Protein AF-0000000086687070 (afdb_homodimer)

Secondary structure (DSSP, 8-state):
-HHHHHHHHHHHHHHHHHHHHHHHGGG------------------------------PBP---HHHHHHHHHTT--HHHHHHHHHHHHHHTT--GGGB---HHHHHHHHHHHHHHHHHHHHHHT-SS--EEEEE--EEEE-SSSSSEEEE--EEEEETTEEEEEE-PEESSSSHHHHHHHHHHHHHHTT-GGGEEEEEE---HHHH-TTT-HHHHHHHHHT---EEEE-HHHHHHHHHHHHHHHHH----SSB-HHHHHHHHHGGG--TT----GGGSTTTHHHHTTS-HHHHHHHHHH-TT--HHHHHHHHHHHHHTT---TT-S--PPP---BTT-HHHHHHHHHHHHHTTTTS---HHHHHHHHHHHHHIIIIIHHHHHHTT-TTTHHHHHHHHHHHHHHHHHHT-HHHHHHHHHHHHTT-GGGSTTGGGGGGG-TTS-HHHHHHHHHHHHHSPPPSS--SS----TTS-GGG--GGGT--GGGGHHHHHHT---GGGGS-GGGGGG-HHHHHHHHHHHT---STHHHHHHHHHHHHHTTTS---HHHHHHHHHHHHHHHHH--S--HHHHHHHHHHHHHHHHHH-/-HHHHHHHHHHHHHHHHHHHHHHHGGG------------------------------PBP---HHHHHHHHHTT--HHHHHHHHHHHHHHTT--GGGB---HHHHHHHHHHHHHHHHHHHHHHT-SS--EEEEE--EEEE-SSSSSEEEE--EEEEETTEEEEEE-PEESSSSHHHHHHHHHHHHHHTT-GGGEEEEEE---HHHH-TTT-HHHHHHHHHT---EEEE-HHHHHHHHHHHHHHHHH----SSB-HHHHHHHHHGGG--TT----GGGSTTTHHHHTTS-HHHHHHHHHH-TT--HHHHHHHHHHHHHTT---TT-S--PPP---BTT-HHHHHHHHHHHHHTTTTS---HHHHHHHHHHHHHIIIIIHHHHHHTT-STTHHHHHHHHHHHHHHHHHHT-HHHHHHHHHHHHTT-GGGSTTGGGGGGG-TTS-HHHHHHHHHHHHHSPPPSS--SS----TTS-GGG--GGGT--GGGGHHHHHHT---GGGGS-GGGGGG-HHHHHHHHHHTT---S-HHHHHHHHHHHHHTTTS---HHHHHHHHHHHHHHHHH--S--HHHHHHHHHHHHHHHHHH-

Sequence (1178 aa):
KEKRAAKRCEKRKRQRQKAEDDANLSMVELVSSEDETTEEARGDEVTPTKNMRCERGRKNVISPIVAASLDRTNITDRDAVFVLSAAAHSLGHDVTKMNINRSTIQRQRQKHRANVCVELKEELSGDSTLIVHWDGKLMQDLTSKAKIDRLPILVSGNGAVQLLNVPKLSHGTGYEMAKEVVKALEDWGLSERIGGMSFDTTSSNTGRINGACVLIEQQLKKDLLYFACRHHIHELLLGEVFRMVMGPMSGPNVSIFKRFQDHWQSIDQSQFESGASHPDVCPLLDPVDKAWFESTLINCKSLRDDYRELLELTLIFLGQVPPRGVRFLAPGPMHNARWMSKGIYSLKVWMFRGQFKLTAREEKGLRQIAIFVSCLYAKAWTLAPEAVAAPRHDLQLLKDLTMYMNNVNEDVGRAVLNKLQGHLWYLSEELVALALFDPLVRVEDKRKILTSLHTKEGEKYPVKRPKLLPSQSITGLGLQDMASTNTRRFFQKLRLEEGFLDADPATWLELEDYQTAAAFVQRIAVINDHAERGVALIQEYNRKLTRDEDQLQFLLQNVSQHRKEFPDTRKMTIVAGLAAKEEKEHQDGKEKRAAKRCEKRKRQRQKAEDDANLSMVELVSSEDETTEEARGDEVTPTKNMRCERGRKNVISPIVAASLDRTNITDRDAVFVLSAAAHSLGHDVTKMNINRSTIQRQRQKHRANVCVELKEELSGDSTLIVHWDGKLMQDLTSKAKIDRLPILVSGNGAVQLLNVPKLSHGTGYEMAKEVVKALEDWGLSERIGGMSFDTTSSNTGRINGACVLIEQQLKKDLLYFACRHHIHELLLGEVFRMVMGPMSGPNVSIFKRFQDHWQSIDQSQFESGASHPDVCPLLDPVDKAWFESTLINCKSLRDDYRELLELTLIFLGQVPPRGVRFLAPGPMHNARWMSKGIYSLKVWMFRGQFKLTAREEKGLRQIAIFVSCLYAKAWTLAPEAVAAPRHDLQLLKDLTMYMNNVNEDVGRAVLNKLQGHLWYLSEELVALALFDPLVRVEDKRKILTSLHTKEGEKYPVKRPKLLPSQSITGLGLQDMASTNTRRFFQKLRLEEGFLDADPATWLELEDYQTAAAFVQRIAVINDHAERGVALIQEYNRKLTRDEDQLQFLLQNVSQHRKEFPDTRKMTIVAGLAAKEEKEHQDG

Organism: Caligus rogercresseyi (NCBI:txid217165)

Structure (mmCIF, N/CA/C/O backbone):
data_AF-0000000086687070-model_v1
#
loop_
_entity.id
_entity.type
_entity.pdbx_description
1 polymer 'Uncharacterized protein'
#
loop_
_atom_site.group_PDB
_atom_site.id
_atom_site.type_symbol
_atom_site.label_atom_id
_atom_site.label_alt_id
_atom_site.label_comp_id
_atom_site.label_asym_id
_atom_site.label_entity_id
_atom_site.label_seq_id
_atom_site.pdbx_PDB_ins_code
_atom_site.Cartn_x
_atom_site.Cartn_y
_atom_site.Cartn_z
_atom_site.occupancy
_atom_site.B_iso_or_equiv
_atom_site.auth_seq_id
_atom_site.auth_comp_id
_atom_site.auth_asym_id
_atom_site.auth_atom_id
_atom_site.pdbx_PDB_model_num
ATOM 1 N N . LYS A 1 1 ? 31.188 -3.066 -37.812 1 27.77 1 LYS A N 1
ATOM 2 C CA . LYS A 1 1 ? 30.875 -4.203 -36.969 1 27.77 1 LYS A CA 1
ATOM 3 C C . LYS A 1 1 ? 31.781 -4.25 -35.75 1 27.77 1 LYS A C 1
ATOM 5 O O . LYS A 1 1 ? 31.359 -4.609 -34.656 1 27.77 1 LYS A O 1
ATOM 10 N N . GLU A 1 2 ? 33.062 -3.922 -35.969 1 31.64 2 GLU A N 1
ATOM 11 C CA . GLU A 1 2 ? 34.125 -3.936 -34.969 1 31.64 2 GLU A CA 1
ATOM 12 C C . GLU A 1 2 ? 33.969 -2.812 -33.969 1 31.64 2 GLU A C 1
ATOM 14 O O . GLU A 1 2 ? 34.219 -3.004 -32.781 1 31.64 2 GLU A O 1
ATOM 19 N N . LYS A 1 3 ? 33.719 -1.433 -34.531 1 36.94 3 LYS A N 1
ATOM 20 C CA . LYS A 1 3 ? 33.594 -0.274 -33.656 1 36.94 3 LYS A CA 1
ATOM 21 C C . LYS A 1 3 ? 32.375 -0.437 -32.719 1 36.94 3 LYS A C 1
ATOM 23 O O . LYS A 1 3 ? 32.312 0.227 -31.688 1 36.94 3 LYS A O 1
ATOM 28 N N . ARG A 1 4 ? 31.266 -1.022 -33.219 1 37.31 4 ARG A N 1
ATOM 29 C CA . ARG A 1 4 ? 30.078 -1.222 -32.406 1 37.31 4 ARG A CA 1
ATOM 30 C C . ARG A 1 4 ? 30.312 -2.271 -31.328 1 37.31 4 ARG A C 1
ATOM 32 O O . ARG A 1 4 ? 29.672 -2.248 -30.281 1 37.31 4 ARG A O 1
ATOM 39 N N . ALA A 1 5 ? 31.094 -3.33 -31.562 1 40.84 5 ALA A N 1
ATOM 40 C CA . ALA A 1 5 ? 31.453 -4.371 -30.594 1 40.84 5 ALA A CA 1
ATOM 41 C C . ALA A 1 5 ? 32.312 -3.805 -29.469 1 40.84 5 ALA A C 1
ATOM 43 O O . ALA A 1 5 ? 32.156 -4.207 -28.312 1 40.84 5 ALA A O 1
ATOM 44 N N . ALA A 1 6 ? 33.219 -2.85 -29.812 1 39.47 6 ALA A N 1
ATOM 45 C CA . ALA A 1 6 ? 34.156 -2.275 -28.844 1 39.47 6 ALA A CA 1
ATOM 46 C C . ALA A 1 6 ? 33.406 -1.415 -27.828 1 39.47 6 ALA A C 1
ATOM 48 O O . ALA A 1 6 ? 33.781 -1.384 -26.641 1 39.47 6 ALA A O 1
ATOM 49 N N . LYS A 1 7 ? 32.406 -0.603 -28.359 1 41.91 7 LYS A N 1
ATOM 50 C CA . LYS A 1 7 ? 31.672 0.273 -27.453 1 41.91 7 LYS A CA 1
ATOM 51 C C . LYS A 1 7 ? 30.859 -0.537 -26.438 1 41.91 7 LYS A C 1
ATOM 53 O O . LYS A 1 7 ? 30.562 -0.053 -25.344 1 41.91 7 LYS A O 1
ATOM 58 N N . ARG A 1 8 ? 30.391 -1.771 -26.844 1 38 8 ARG A N 1
ATOM 59 C CA . ARG A 1 8 ? 29.625 -2.617 -25.922 1 38 8 ARG A CA 1
ATOM 60 C C . ARG A 1 8 ? 30.531 -3.199 -24.844 1 38 8 ARG A C 1
ATOM 62 O O . ARG A 1 8 ? 30.094 -3.396 -23.703 1 38 8 ARG A O 1
ATOM 69 N N . CYS A 1 9 ? 31.766 -3.572 -25.172 1 40.75 9 CYS A N 1
ATOM 70 C CA . CYS A 1 9 ? 32.688 -4.141 -24.203 1 40.75 9 CYS A CA 1
ATOM 71 C C . CYS A 1 9 ? 33.094 -3.107 -23.156 1 40.75 9 CYS A C 1
ATOM 73 O O . CYS A 1 9 ? 33.25 -3.445 -21.984 1 40.75 9 CYS A O 1
ATOM 75 N N . GLU A 1 10 ? 33.344 -1.801 -23.578 1 41.28 10 GLU A N 1
ATOM 76 C CA . GLU A 1 10 ? 33.719 -0.763 -22.625 1 41.28 10 GLU A CA 1
ATOM 77 C C . GLU A 1 10 ? 32.562 -0.478 -21.656 1 41.28 10 GLU A C 1
ATOM 79 O O . GLU A 1 10 ? 32.812 -0.173 -20.484 1 41.28 10 GLU A O 1
ATOM 84 N N . LYS A 1 11 ? 31.234 -0.518 -22.109 1 38.53 11 LYS A N 1
ATOM 85 C CA . LYS A 1 11 ? 30.141 -0.301 -21.172 1 38.53 11 LYS A CA 1
ATOM 86 C C . LYS A 1 11 ? 30.062 -1.42 -20.141 1 38.53 11 LYS A C 1
ATOM 88 O O . LYS A 1 11 ? 29.609 -1.199 -19.016 1 38.53 11 LYS A O 1
ATOM 93 N N . ARG A 1 12 ? 30.375 -2.676 -20.469 1 38 12 ARG A N 1
ATOM 94 C CA . ARG A 1 12 ? 30.375 -3.795 -19.531 1 38 12 ARG A CA 1
ATOM 95 C C . ARG A 1 12 ? 31.469 -3.629 -18.469 1 38 12 ARG A C 1
ATOM 97 O O . ARG A 1 12 ? 31.281 -4.004 -17.312 1 38 12 ARG A O 1
ATOM 104 N N . LYS A 1 13 ? 32.688 -3.221 -18.859 1 40.06 13 LYS A N 1
ATOM 105 C CA . LYS A 1 13 ? 33.75 -3.062 -17.875 1 40.06 13 LYS A CA 1
ATOM 106 C C . LYS A 1 13 ? 33.406 -1.985 -16.859 1 40.06 13 LYS A C 1
ATOM 108 O O . LYS A 1 13 ? 33.688 -2.145 -15.664 1 40.06 13 LYS A O 1
ATOM 113 N N . ARG A 1 14 ? 32.844 -0.812 -17.375 1 40.16 14 ARG A N 1
ATOM 114 C CA . ARG A 1 14 ? 32.5 0.231 -16.406 1 40.16 14 ARG A CA 1
ATOM 115 C C . ARG A 1 14 ? 31.422 -0.243 -15.453 1 40.16 14 ARG A C 1
ATOM 117 O O . ARG A 1 14 ? 31.391 0.173 -14.289 1 40.16 14 ARG A O 1
ATOM 124 N N . GLN A 1 15 ? 30.516 -1.059 -15.977 1 37.97 15 GLN A N 1
ATOM 125 C CA . GLN A 1 15 ? 29.5 -1.579 -15.078 1 37.97 15 GLN A CA 1
ATOM 126 C C . GLN A 1 15 ? 30.078 -2.584 -14.094 1 37.97 15 GLN A C 1
ATOM 128 O O . GLN A 1 15 ? 29.625 -2.688 -12.953 1 37.97 15 GLN A O 1
ATOM 133 N N . ARG A 1 16 ? 31.047 -3.428 -14.477 1 38.34 16 ARG A N 1
ATOM 134 C CA . ARG A 1 16 ? 31.688 -4.336 -13.531 1 38.34 16 ARG A CA 1
ATOM 135 C C . ARG A 1 16 ? 32.469 -3.564 -12.469 1 38.34 16 ARG A C 1
ATOM 137 O O . ARG A 1 16 ? 32.438 -3.936 -11.289 1 38.34 16 ARG A O 1
ATOM 144 N N . GLN A 1 17 ? 33.344 -2.549 -12.938 1 36.81 17 GLN A N 1
ATOM 145 C CA . GLN A 1 17 ? 34.125 -1.797 -11.945 1 36.81 17 GLN A CA 1
ATOM 146 C C . GLN A 1 17 ? 33.188 -1.08 -10.969 1 36.81 17 GLN A C 1
ATOM 148 O O . GLN A 1 17 ? 33.469 -1.027 -9.766 1 36.81 17 GLN A O 1
ATOM 153 N N . LYS A 1 18 ? 32.031 -0.559 -11.469 1 34.41 18 LYS A N 1
ATOM 154 C CA . LYS A 1 18 ? 31.094 0.076 -10.523 1 34.41 18 LYS A CA 1
ATOM 155 C C . LYS A 1 18 ? 30.5 -0.948 -9.562 1 34.41 18 LYS A C 1
ATOM 157 O O . LYS A 1 18 ? 30.297 -0.652 -8.391 1 34.41 18 LYS A O 1
ATOM 162 N N . ALA A 1 19 ? 30.219 -2.162 -10.047 1 33.28 19 ALA A N 1
ATOM 163 C CA . ALA A 1 19 ? 29.703 -3.193 -9.141 1 33.28 19 ALA A CA 1
ATOM 164 C C . ALA A 1 19 ? 30.75 -3.574 -8.102 1 33.28 19 ALA A C 1
ATOM 166 O O . ALA A 1 19 ? 30.422 -3.846 -6.945 1 33.28 19 ALA A O 1
ATOM 167 N N . GLU A 1 20 ? 32 -3.758 -8.516 1 36.66 20 GLU A N 1
ATOM 168 C CA . GLU A 1 20 ? 33.062 -4.098 -7.551 1 36.66 20 GLU A CA 1
ATOM 169 C C . GLU A 1 20 ? 33.25 -2.969 -6.551 1 36.66 20 GLU A C 1
ATOM 171 O O . GLU A 1 20 ? 33.5 -3.217 -5.363 1 36.66 20 GLU A O 1
ATOM 176 N N . ASP A 1 21 ? 33.281 -1.688 -7.059 1 32.03 21 ASP A N 1
ATOM 177 C CA . ASP A 1 21 ? 33.469 -0.58 -6.121 1 32.03 21 ASP A CA 1
ATOM 178 C C . ASP A 1 21 ? 32.281 -0.457 -5.184 1 32.03 21 ASP A C 1
ATOM 180 O O . ASP A 1 21 ? 32.438 -0.128 -4.008 1 32.03 21 ASP A O 1
ATOM 184 N N . ASP A 1 22 ? 31.094 -0.772 -5.727 1 30.22 22 ASP A N 1
ATOM 185 C CA . ASP A 1 22 ? 29.938 -0.672 -4.836 1 30.22 22 ASP A CA 1
ATOM 186 C C . ASP A 1 22 ? 29.969 -1.764 -3.768 1 30.22 22 ASP A C 1
ATOM 188 O O . ASP A 1 22 ? 29.359 -1.621 -2.707 1 30.22 22 ASP A O 1
ATOM 192 N N . ALA A 1 23 ? 30.562 -2.973 -3.975 1 29.02 23 ALA A N 1
ATOM 193 C CA . ALA A 1 23 ? 30.703 -4.023 -2.967 1 29.02 23 ALA A CA 1
ATOM 194 C C . ALA A 1 23 ? 31.562 -3.555 -1.798 1 29.02 23 ALA A C 1
ATOM 196 O O . ALA A 1 23 ? 31.328 -3.947 -0.651 1 29.02 23 ALA A O 1
ATOM 197 N N . ASN A 1 24 ? 32.719 -2.881 -2.109 1 26.53 24 ASN A N 1
ATOM 198 C CA . ASN A 1 24 ? 33.625 -2.576 -0.987 1 26.53 24 ASN A CA 1
ATOM 199 C C . ASN A 1 24 ? 32.969 -1.582 -0.024 1 26.53 24 ASN A C 1
ATOM 201 O O . ASN A 1 24 ? 33.438 -1.404 1.1 1 26.53 24 ASN A O 1
ATOM 205 N N . LEU A 1 25 ? 32.219 -0.659 -0.576 1 25.66 25 LEU A N 1
ATOM 206 C CA . LEU A 1 25 ? 31.828 0.414 0.33 1 25.66 25 LEU A CA 1
ATOM 207 C C . LEU A 1 25 ? 30.797 -0.078 1.337 1 25.66 25 LEU A C 1
ATOM 209 O O . LEU A 1 25 ? 30.266 0.708 2.127 1 25.66 25 LEU A O 1
ATOM 213 N N . SER A 1 26 ? 30.438 -1.351 1.198 1 23.39 26 SER A N 1
ATOM 214 C CA . SER A 1 26 ? 29.375 -1.809 2.086 1 23.39 26 SER A CA 1
ATOM 215 C C . SER A 1 26 ? 29.828 -1.819 3.539 1 23.39 26 SER A C 1
ATOM 217 O O . SER A 1 26 ? 29.047 -2.086 4.445 1 23.39 26 SER A O 1
ATOM 219 N N . MET A 1 27 ? 31.125 -1.893 3.775 1 22.34 27 MET A N 1
ATOM 220 C CA . MET A 1 27 ? 31.469 -2.287 5.141 1 22.34 27 MET A CA 1
ATOM 221 C C . MET A 1 27 ? 31.25 -1.127 6.109 1 22.34 27 MET A C 1
ATOM 223 O O . MET A 1 27 ? 31.766 -1.156 7.234 1 22.34 27 MET A O 1
ATOM 227 N N . VAL A 1 28 ? 30.969 0.117 5.582 1 20.94 28 VAL A N 1
ATOM 228 C CA . VAL A 1 28 ? 31.125 1.094 6.656 1 20.94 28 VAL A CA 1
ATOM 229 C C . VAL A 1 28 ? 30.125 0.787 7.773 1 20.94 28 VAL A C 1
ATOM 231 O O . VAL A 1 28 ? 28.922 0.707 7.535 1 20.94 28 VAL A O 1
ATOM 234 N N . GLU A 1 29 ? 30.578 0.123 8.797 1 20.97 29 GLU A N 1
ATOM 235 C CA . GLU A 1 29 ? 30.047 -0.235 10.117 1 20.97 29 GLU A CA 1
ATOM 236 C C . GLU A 1 29 ? 29.391 0.964 10.797 1 20.97 29 GLU A C 1
ATOM 238 O O . GLU A 1 29 ? 30.062 1.962 11.078 1 20.97 29 GLU A O 1
ATOM 243 N N . LEU A 1 30 ? 28.312 1.456 10.172 1 20.94 30 LEU A N 1
ATOM 244 C CA . LEU A 1 30 ? 27.641 2.516 10.914 1 20.94 30 LEU A CA 1
ATOM 245 C C . LEU A 1 30 ? 27.562 2.178 12.398 1 20.94 30 LEU A C 1
ATOM 247 O O . LEU A 1 30 ? 26.938 1.192 12.789 1 20.94 30 LEU A O 1
ATOM 251 N N . VAL A 1 31 ? 28.688 2.35 13.078 1 20.2 31 VAL A N 1
ATOM 252 C CA . VAL A 1 31 ? 28.812 2.27 14.531 1 20.2 31 VAL A CA 1
ATOM 253 C C . VAL A 1 31 ? 27.703 3.096 15.188 1 20.2 31 VAL A C 1
ATOM 255 O O . VAL A 1 31 ? 27.578 4.293 14.914 1 20.2 31 VAL A O 1
ATOM 258 N N . SER A 1 32 ? 26.5 2.582 15.188 1 20.59 32 SER A N 1
ATOM 259 C CA . SER A 1 32 ? 25.484 3.119 16.078 1 20.59 32 SER A CA 1
ATOM 260 C C . SER A 1 32 ? 26.078 3.533 17.422 1 20.59 32 SER A C 1
ATOM 262 O O . SER A 1 32 ? 26.781 2.748 18.062 1 20.59 32 SER A O 1
ATOM 264 N N . SER A 1 33 ? 26.656 4.734 17.422 1 20.03 33 SER A N 1
ATOM 265 C CA . SER A 1 33 ? 27.141 5.328 18.656 1 20.03 33 SER A CA 1
ATOM 266 C C . SER A 1 33 ? 26.188 5.07 19.812 1 20.03 33 SER A C 1
ATOM 268 O O . SER A 1 33 ? 25.078 5.594 19.844 1 20.03 33 SER A O 1
ATOM 270 N N . GLU A 1 34 ? 26.062 3.793 20.219 1 19.59 34 GLU A N 1
ATOM 271 C CA . GLU A 1 34 ? 25.469 3.453 21.516 1 19.59 34 GLU A CA 1
ATOM 272 C C . GLU A 1 34 ? 26.094 4.27 22.641 1 19.59 34 GLU A C 1
ATOM 274 O O . GLU A 1 34 ? 27.312 4.254 22.812 1 19.59 34 GLU A O 1
ATOM 279 N N . ASP A 1 35 ? 25.672 5.566 22.781 1 18.83 35 ASP A N 1
ATOM 280 C CA . ASP A 1 35 ? 26.062 6.305 23.969 1 18.83 35 ASP A CA 1
ATOM 281 C C . ASP A 1 35 ? 26.047 5.41 25.203 1 18.83 35 ASP A C 1
ATOM 283 O O . ASP A 1 35 ? 25.016 4.824 25.531 1 18.83 35 ASP A O 1
ATOM 287 N N . GLU A 1 36 ? 27.203 4.707 25.453 1 20.34 36 GLU A N 1
ATOM 288 C CA . GLU A 1 36 ? 27.547 3.951 26.641 1 20.34 36 GLU A CA 1
ATOM 289 C C . GLU A 1 36 ? 27.422 4.812 27.906 1 20.34 36 GLU A C 1
ATOM 291 O O . GLU A 1 36 ? 28.25 5.707 28.125 1 20.34 36 GLU A O 1
ATOM 296 N N . THR A 1 37 ? 26.266 5.504 28.234 1 19.34 37 THR A N 1
ATOM 297 C CA . THR A 1 37 ? 26.297 6.09 29.578 1 19.34 37 THR A CA 1
ATOM 298 C C . THR A 1 37 ? 26.797 5.082 30.594 1 19.34 37 THR A C 1
ATOM 300 O O . THR A 1 37 ? 26.328 3.947 30.656 1 19.34 37 THR A O 1
ATOM 303 N N . THR A 1 38 ? 28.109 5.133 30.875 1 19.55 38 THR A N 1
ATOM 304 C CA . THR A 1 38 ? 28.922 4.438 31.859 1 19.55 38 THR A CA 1
ATOM 305 C C . THR A 1 38 ? 28.344 4.641 33.25 1 19.55 38 THR A C 1
ATOM 307 O O . THR A 1 38 ? 28.406 5.738 33.812 1 19.55 38 THR A O 1
ATOM 310 N N . GLU A 1 39 ? 27.078 4.293 33.594 1 19.62 39 GLU A N 1
ATOM 311 C CA . GLU A 1 39 ? 26.75 4.316 35 1 19.62 39 GLU A CA 1
ATOM 312 C C . GLU A 1 39 ? 27.766 3.498 35.812 1 19.62 39 GLU A C 1
ATOM 314 O O . GLU A 1 39 ? 28.016 2.336 35.5 1 19.62 39 GLU A O 1
ATOM 319 N N . GLU A 1 40 ? 28.75 4.16 36.312 1 20.06 40 GLU A N 1
ATOM 320 C CA . GLU A 1 40 ? 29.703 3.674 37.312 1 20.06 40 GLU A CA 1
ATOM 321 C C . GLU A 1 40 ? 28.984 2.951 38.438 1 20.06 40 GLU A C 1
ATOM 323 O O . GLU A 1 40 ? 27.969 3.428 38.969 1 20.06 40 GLU A O 1
ATOM 328 N N . ALA A 1 41 ? 29.391 1.631 38.594 1 20.52 41 ALA A N 1
ATOM 329 C CA . ALA A 1 41 ? 29.078 0.673 39.656 1 20.52 41 ALA A CA 1
ATOM 330 C C . ALA A 1 41 ? 29.531 1.189 41 1 20.52 41 ALA A C 1
ATOM 332 O O . ALA A 1 41 ? 30.719 1.12 41.344 1 20.52 41 ALA A O 1
ATOM 333 N N . ARG A 1 42 ? 29.219 2.336 41.5 1 21.72 42 ARG A N 1
ATOM 334 C CA . ARG A 1 42 ? 29.625 2.494 42.875 1 21.72 42 ARG A CA 1
ATOM 335 C C . ARG A 1 42 ? 29.156 1.314 43.719 1 21.72 42 ARG A C 1
ATOM 337 O O . ARG A 1 42 ? 28 0.919 43.656 1 21.72 42 ARG A O 1
ATOM 344 N N . GLY A 1 43 ? 30.125 0.383 44.219 1 21.27 43 GLY A N 1
ATOM 345 C CA . GLY A 1 43 ? 30.203 -0.877 44.938 1 21.27 43 GLY A CA 1
ATOM 346 C C . GLY A 1 43 ? 29.562 -0.82 46.312 1 21.27 43 GLY A C 1
ATOM 347 O O . GLY A 1 43 ? 29.812 -1.684 47.156 1 21.27 43 GLY A O 1
ATOM 348 N N . ASP A 1 44 ? 28.938 0.229 46.812 1 22.92 44 ASP A N 1
ATOM 349 C CA . ASP A 1 44 ? 28.766 0.039 48.25 1 22.92 44 ASP A CA 1
ATOM 350 C C . ASP A 1 44 ? 28.062 -1.283 48.562 1 22.92 44 ASP A C 1
ATOM 352 O O . ASP A 1 44 ? 27.188 -1.709 47.812 1 22.92 44 ASP A O 1
ATOM 356 N N . GLU A 1 45 ? 28.781 -2.125 49.406 1 23.98 45 GLU A N 1
ATOM 357 C CA . GLU A 1 45 ? 28.531 -3.43 50.031 1 23.98 45 GLU A CA 1
ATOM 358 C C . GLU A 1 45 ? 27.156 -3.467 50.688 1 23.98 45 GLU A C 1
ATOM 360 O O . GLU A 1 45 ? 27.016 -3.041 51.844 1 23.98 45 GLU A O 1
ATOM 365 N N . VAL A 1 46 ? 26.219 -2.727 50.312 1 27.86 46 VAL A N 1
ATOM 366 C CA . VAL A 1 46 ? 25.094 -2.875 51.219 1 27.86 46 VAL A CA 1
ATOM 367 C C . VAL A 1 46 ? 24.766 -4.355 51.406 1 27.86 46 VAL A C 1
ATOM 369 O O . VAL A 1 46 ? 24.875 -5.141 50.469 1 27.86 46 VAL A O 1
ATOM 372 N N . THR A 1 47 ? 24.906 -4.902 52.656 1 27.25 47 THR A N 1
ATOM 373 C CA . THR A 1 47 ? 24.641 -6.234 53.188 1 27.25 47 THR A CA 1
ATOM 374 C C . THR A 1 47 ? 23.453 -6.879 52.5 1 27.25 47 THR A C 1
ATOM 376 O O . THR A 1 47 ? 22.5 -6.188 52.094 1 27.25 47 THR A O 1
ATOM 379 N N . PRO A 1 48 ? 23.656 -8.227 52.094 1 29.42 48 PRO A N 1
ATOM 380 C CA . PRO A 1 48 ? 22.781 -9.109 51.312 1 29.42 48 PRO A CA 1
ATOM 381 C C . PRO A 1 48 ? 21.375 -9.219 51.938 1 29.42 48 PRO A C 1
ATOM 383 O O . PRO A 1 48 ? 21.203 -9.852 52.969 1 29.42 48 PRO A O 1
ATOM 386 N N . THR A 1 49 ? 20.875 -8.102 52.5 1 27.64 49 THR A N 1
ATOM 387 C CA . THR A 1 49 ? 19.672 -8.484 53.25 1 27.64 49 THR A CA 1
ATOM 388 C C . THR A 1 49 ? 18.844 -9.477 52.438 1 27.64 49 THR A C 1
ATOM 390 O O . THR A 1 49 ? 18.75 -9.375 51.219 1 27.64 49 THR A O 1
ATOM 393 N N . LYS A 1 50 ? 18.547 -10.734 53.062 1 27.91 50 LYS A N 1
ATOM 394 C CA . LYS A 1 50 ? 17.703 -11.836 52.594 1 27.91 50 LYS A CA 1
ATOM 395 C C . LYS A 1 50 ? 16.484 -11.312 51.844 1 27.91 50 LYS A C 1
ATOM 397 O O . LYS A 1 50 ? 15.531 -10.836 52.469 1 27.91 50 LYS A O 1
ATOM 402 N N . ASN A 1 51 ? 16.672 -10.523 50.969 1 27.27 51 ASN A N 1
ATOM 403 C CA . ASN A 1 51 ? 15.641 -9.805 50.25 1 27.27 51 ASN A CA 1
ATOM 404 C C . ASN A 1 51 ? 14.555 -10.75 49.75 1 27.27 51 ASN A C 1
ATOM 406 O O . ASN A 1 51 ? 14.844 -11.773 49.125 1 27.27 51 ASN A O 1
ATOM 410 N N . MET A 1 52 ? 13.477 -11.008 50.531 1 29.7 52 MET A N 1
ATOM 411 C CA . MET A 1 52 ? 12.344 -11.883 50.25 1 29.7 52 MET A CA 1
ATOM 412 C C . MET A 1 52 ? 12.055 -11.945 48.75 1 29.7 52 MET A C 1
ATOM 414 O O . MET A 1 52 ? 11.836 -10.906 48.094 1 29.7 52 MET A O 1
ATOM 418 N N . ARG A 1 53 ? 12.711 -12.828 48.094 1 31.64 53 ARG A N 1
ATOM 419 C CA . ARG A 1 53 ? 12.539 -13.242 46.719 1 31.64 53 ARG A CA 1
ATOM 420 C C . ARG A 1 53 ? 11.078 -13.18 46.312 1 31.64 53 ARG A C 1
ATOM 422 O O . ARG A 1 53 ? 10.258 -13.977 46.75 1 31.64 53 ARG A O 1
ATOM 429 N N . CYS A 1 54 ? 10.367 -12.078 46.469 1 32.34 54 CYS A N 1
ATOM 430 C CA . CYS A 1 54 ? 8.992 -11.961 46 1 32.34 54 CYS A CA 1
ATOM 431 C C . CYS A 1 54 ? 8.789 -12.758 44.719 1 32.34 54 CYS A C 1
ATOM 433 O O . CYS A 1 54 ? 9.562 -12.625 43.75 1 32.34 54 CYS A O 1
ATOM 435 N N . GLU A 1 55 ? 8.609 -13.961 44.688 1 37.78 55 GLU A N 1
ATOM 436 C CA . GLU A 1 55 ? 8.234 -14.938 43.688 1 37.78 55 GLU A CA 1
ATOM 437 C C . GLU A 1 55 ? 7.512 -14.273 42.5 1 37.78 55 GLU A C 1
ATOM 439 O O . GLU A 1 55 ? 6.281 -14.312 42.438 1 37.78 55 GLU A O 1
ATOM 444 N N . ARG A 1 56 ? 7.441 -12.945 42.156 1 42.22 56 ARG A N 1
ATOM 445 C CA . ARG A 1 56 ? 6.727 -12 41.312 1 42.22 56 ARG A CA 1
ATOM 446 C C . ARG A 1 56 ? 6.906 -12.352 39.844 1 42.22 56 ARG A C 1
ATOM 448 O O . ARG A 1 56 ? 7.719 -11.742 39.125 1 42.22 56 ARG A O 1
ATOM 455 N N . GLY A 1 57 ? 7.105 -13.391 39.344 1 52.91 57 GLY A N 1
ATOM 456 C CA . GLY A 1 57 ? 7.445 -13.773 37.969 1 52.91 57 GLY A CA 1
ATOM 457 C C . GLY A 1 57 ? 6.395 -13.359 36.969 1 52.91 57 GLY A C 1
ATOM 458 O O . GLY A 1 57 ? 5.203 -13.609 37.156 1 52.91 57 GLY A O 1
ATOM 459 N N . ARG A 1 58 ? 6.59 -12.445 36.031 1 74.56 58 ARG A N 1
ATOM 460 C CA . ARG A 1 58 ? 5.699 -11.992 34.969 1 74.56 58 ARG A CA 1
ATOM 461 C C . ARG A 1 58 ? 5.32 -13.148 34.031 1 74.56 58 ARG A C 1
ATOM 463 O O . ARG A 1 58 ? 6.141 -14.031 33.781 1 74.56 58 ARG A O 1
ATOM 470 N N . LYS A 1 59 ? 4.07 -13.367 33.875 1 82.69 59 LYS A N 1
ATOM 471 C CA . LYS A 1 59 ? 3.531 -14.406 33 1 82.69 59 LYS A CA 1
ATOM 472 C C . LYS A 1 59 ? 3.824 -14.102 31.531 1 82.69 59 LYS A C 1
ATOM 474 O O . LYS A 1 59 ? 3.658 -12.961 31.078 1 82.69 59 LYS A O 1
ATOM 479 N N . ASN A 1 60 ? 4.391 -15.148 30.906 1 85.44 60 ASN A N 1
ATOM 480 C CA . ASN A 1 60 ? 4.668 -15 29.484 1 85.44 60 ASN A CA 1
ATOM 481 C C . ASN A 1 60 ? 3.428 -15.289 28.641 1 85.44 60 ASN A C 1
ATOM 483 O O . ASN A 1 60 ? 2.859 -16.375 28.719 1 85.44 60 ASN A O 1
ATOM 487 N N . VAL A 1 61 ? 3.02 -14.336 27.938 1 89.88 61 VAL A N 1
ATOM 488 C CA . VAL A 1 61 ? 1.802 -14.438 27.141 1 89.88 61 VAL A CA 1
ATOM 489 C C . VAL A 1 61 ? 2.156 -14.812 25.688 1 89.88 61 VAL A C 1
ATOM 491 O O . VAL A 1 61 ? 1.343 -15.398 24.984 1 89.88 61 VAL A O 1
ATOM 494 N N . ILE A 1 62 ? 3.381 -14.547 25.281 1 94.31 62 ILE A N 1
ATOM 495 C CA . ILE A 1 62 ? 3.75 -14.719 23.875 1 94.31 62 ILE A CA 1
ATOM 496 C C . ILE A 1 62 ? 4.25 -16.141 23.656 1 94.31 62 ILE A C 1
ATOM 498 O O . ILE A 1 62 ? 5.449 -16.359 23.469 1 94.31 62 ILE A O 1
ATOM 502 N N . SER A 1 63 ? 3.352 -17.031 23.578 1 93.94 63 SER A N 1
ATOM 503 C CA . SER A 1 63 ? 3.643 -18.422 23.25 1 93.94 63 SER A CA 1
ATOM 504 C C . SER A 1 63 ? 3.941 -18.578 21.766 1 93.94 63 SER A C 1
ATOM 506 O O . SER A 1 63 ? 3.764 -17.641 20.969 1 93.94 63 SER A O 1
ATOM 508 N N . PRO A 1 64 ? 4.371 -19.734 21.344 1 93.69 64 PRO A N 1
ATOM 509 C CA . PRO A 1 64 ? 4.641 -20 19.922 1 93.69 64 PRO A CA 1
ATOM 510 C C . PRO A 1 64 ? 3.418 -19.766 19.047 1 93.69 64 PRO A C 1
ATOM 512 O O . PRO A 1 64 ? 3.541 -19.234 17.938 1 93.69 64 PRO A O 1
ATOM 515 N N . ILE A 1 65 ? 2.34 -20.109 19.578 1 94.75 65 ILE A N 1
ATOM 516 C CA . ILE A 1 65 ? 1.125 -19.969 18.781 1 94.75 65 ILE A CA 1
ATOM 517 C C . ILE A 1 65 ? 0.791 -18.484 18.609 1 94.75 65 ILE A C 1
ATOM 519 O O . ILE A 1 65 ? 0.308 -18.062 17.562 1 94.75 65 ILE A O 1
ATOM 523 N N . VAL A 1 66 ? 0.983 -17.719 19.656 1 96.56 66 VAL A N 1
ATOM 524 C CA . VAL A 1 66 ? 0.746 -16.281 19.578 1 96.56 66 VAL A CA 1
ATOM 525 C C . VAL A 1 66 ? 1.741 -15.648 18.609 1 96.56 66 VAL A C 1
ATOM 527 O O . VAL A 1 66 ? 1.359 -14.852 17.75 1 96.56 66 VAL A O 1
ATOM 530 N N . ALA A 1 67 ? 2.975 -16.031 18.734 1 97.12 67 ALA A N 1
ATOM 531 C CA . ALA A 1 67 ? 4.008 -15.5 17.844 1 97.12 67 ALA A CA 1
ATOM 532 C C . ALA A 1 67 ? 3.688 -15.805 16.391 1 97.12 67 ALA A C 1
ATOM 534 O O . ALA A 1 67 ? 3.812 -14.93 15.523 1 97.12 67 ALA A O 1
ATOM 535 N N . ALA A 1 68 ? 3.26 -17 16.141 1 97.06 68 ALA A N 1
ATOM 536 C CA . ALA A 1 68 ? 2.918 -17.438 14.781 1 97.06 68 ALA A CA 1
ATOM 537 C C . ALA A 1 68 ? 1.732 -16.641 14.242 1 97.06 68 ALA A C 1
ATOM 539 O O . ALA A 1 68 ? 1.716 -16.25 13.07 1 97.06 68 ALA A O 1
ATOM 540 N N . SER A 1 69 ? 0.779 -16.469 15.102 1 97.06 69 SER A N 1
ATOM 541 C CA . SER A 1 69 ? -0.418 -15.758 14.68 1 97.06 69 SER A CA 1
ATOM 542 C C . SER A 1 69 ? -0.104 -14.297 14.367 1 97.06 69 SER A C 1
ATOM 544 O O . SER A 1 69 ? -0.692 -13.711 13.461 1 97.06 69 SER A O 1
ATOM 546 N N . LEU A 1 70 ? 0.767 -13.688 15.148 1 97.62 70 LEU A N 1
ATOM 547 C CA . LEU A 1 70 ? 1.167 -12.305 14.914 1 97.62 70 LEU A CA 1
ATOM 548 C C . LEU A 1 70 ? 1.864 -12.156 13.57 1 97.62 70 LEU A C 1
ATOM 550 O O . LEU A 1 70 ? 1.634 -11.18 12.852 1 97.62 70 LEU A O 1
ATOM 554 N N . ASP A 1 71 ? 2.691 -13.094 13.219 1 97.25 71 ASP A N 1
ATOM 555 C CA . ASP A 1 71 ? 3.367 -13.078 11.93 1 97.25 71 ASP A CA 1
ATOM 556 C C . ASP A 1 71 ? 2.371 -13.266 10.781 1 97.25 71 ASP A C 1
ATOM 558 O O . ASP A 1 71 ? 2.418 -12.539 9.789 1 97.25 71 ASP A O 1
ATOM 562 N N . ARG A 1 72 ? 1.463 -14.18 10.945 1 97.12 72 ARG A N 1
ATOM 563 C CA . ARG A 1 72 ? 0.466 -14.492 9.93 1 97.12 72 ARG A CA 1
ATOM 564 C C . ARG A 1 72 ? -0.377 -13.266 9.594 1 97.12 72 ARG A C 1
ATOM 566 O O . ARG A 1 72 ? -0.795 -13.094 8.445 1 97.12 72 ARG A O 1
ATOM 573 N N . THR A 1 73 ? -0.62 -12.523 10.656 1 96.62 73 THR A N 1
ATOM 574 C CA . THR A 1 73 ? -1.552 -11.414 10.492 1 96.62 73 THR A CA 1
ATOM 575 C C . THR A 1 73 ? -0.804 -10.117 10.18 1 96.62 73 THR A C 1
ATOM 577 O O . THR A 1 73 ? -1.404 -9.047 10.133 1 96.62 73 THR A O 1
ATOM 580 N N . ASN A 1 74 ? 0.477 -10.164 9.992 1 95.56 74 ASN A N 1
ATOM 581 C CA . ASN A 1 74 ? 1.312 -9.039 9.586 1 95.56 74 ASN A CA 1
ATOM 582 C C . ASN A 1 74 ? 1.18 -7.867 10.555 1 95.56 74 ASN A C 1
ATOM 584 O O . ASN A 1 74 ? 1.185 -6.707 10.141 1 95.56 74 ASN A O 1
ATOM 588 N N . ILE A 1 75 ? 0.9 -8.164 11.82 1 96.06 75 ILE A N 1
ATOM 589 C CA . ILE A 1 75 ? 0.783 -7.125 12.836 1 96.06 75 ILE A CA 1
ATOM 590 C C . ILE A 1 75 ? 2.172 -6.738 13.344 1 96.06 75 ILE A C 1
ATOM 592 O O . ILE A 1 75 ? 3.006 -7.605 13.609 1 96.06 75 ILE A O 1
ATOM 596 N N . THR A 1 76 ? 2.467 -5.441 13.469 1 95.75 76 THR A N 1
ATOM 597 C CA . THR A 1 76 ? 3.754 -4.98 13.969 1 95.75 76 THR A CA 1
ATOM 598 C C . THR A 1 76 ? 3.895 -5.289 15.461 1 95.75 76 THR A C 1
ATOM 600 O O . THR A 1 76 ? 2.9 -5.547 16.141 1 95.75 76 THR A O 1
ATOM 603 N N . ASP A 1 77 ? 5.109 -5.258 15.922 1 95.81 77 ASP A N 1
ATOM 604 C CA . ASP A 1 77 ? 5.355 -5.508 17.344 1 95.81 77 ASP A CA 1
ATOM 605 C C . ASP A 1 77 ? 4.648 -4.469 18.203 1 95.81 77 ASP A C 1
ATOM 607 O O . ASP A 1 77 ? 4.09 -4.805 19.25 1 95.81 77 ASP A O 1
ATOM 611 N N . ARG A 1 78 ? 4.668 -3.254 17.781 1 95 78 ARG A N 1
ATOM 612 C CA . ARG A 1 78 ? 4.012 -2.182 18.516 1 95 78 ARG A CA 1
ATOM 613 C C . ARG A 1 78 ? 2.504 -2.395 18.578 1 95 78 ARG A C 1
ATOM 615 O O . ARG A 1 78 ? 1.892 -2.268 19.641 1 95 78 ARG A O 1
ATOM 622 N N . ASP A 1 79 ? 1.949 -2.701 17.5 1 96.25 79 ASP A N 1
ATOM 623 C CA . ASP A 1 79 ? 0.507 -2.92 17.422 1 96.25 79 ASP A CA 1
ATOM 624 C C . ASP A 1 79 ? 0.095 -4.148 18.234 1 96.25 79 ASP A C 1
ATOM 626 O O . ASP A 1 79 ? -0.983 -4.172 18.828 1 96.25 79 ASP A O 1
ATOM 630 N N . ALA A 1 80 ? 0.988 -5.109 18.188 1 97.31 80 ALA A N 1
ATOM 631 C CA . ALA A 1 80 ? 0.719 -6.324 18.953 1 97.31 80 ALA A CA 1
ATOM 632 C C . ALA A 1 80 ? 0.59 -6.012 20.438 1 97.31 80 ALA A C 1
ATOM 634 O O . ALA A 1 80 ? -0.2 -6.641 21.156 1 97.31 80 ALA A O 1
ATOM 635 N N . VAL A 1 81 ? 1.336 -5.062 20.938 1 97 81 VAL A N 1
ATOM 636 C CA . VAL A 1 81 ? 1.282 -4.672 22.344 1 97 81 VAL A CA 1
ATOM 637 C C . VAL A 1 81 ? -0.127 -4.199 22.688 1 97 81 VAL A C 1
ATOM 639 O O . VAL A 1 81 ? -0.687 -4.602 23.719 1 97 81 VAL A O 1
ATOM 642 N N . PHE A 1 82 ? -0.726 -3.367 21.875 1 96.94 82 PHE A N 1
ATOM 643 C CA . PHE A 1 82 ? -2.057 -2.83 22.125 1 96.94 82 PHE A CA 1
ATOM 644 C C . PHE A 1 82 ? -3.098 -3.943 22.141 1 96.94 82 PHE A C 1
ATOM 646 O O . PHE A 1 82 ? -3.93 -4.008 23.047 1 96.94 82 PHE A O 1
ATOM 653 N N . VAL A 1 83 ? -3.014 -4.824 21.172 1 96.81 83 VAL A N 1
ATOM 654 C CA . VAL A 1 83 ? -4.035 -5.852 21 1 96.81 83 VAL A CA 1
ATOM 655 C C . VAL A 1 83 ? -3.926 -6.879 22.125 1 96.81 83 VAL A C 1
ATOM 657 O O . VAL A 1 83 ? -4.93 -7.25 22.734 1 96.81 83 VAL A O 1
ATOM 660 N N . LEU A 1 84 ? -2.727 -7.316 22.438 1 96.88 84 LEU A N 1
ATOM 661 C CA . LEU A 1 84 ? -2.529 -8.344 23.438 1 96.88 84 LEU A CA 1
ATOM 662 C C . LEU A 1 84 ? -2.857 -7.812 24.828 1 96.88 84 LEU A C 1
ATOM 664 O O . LEU A 1 84 ? -3.436 -8.531 25.656 1 96.88 84 LEU A O 1
ATOM 668 N N . SER A 1 85 ? -2.479 -6.555 25.109 1 96.06 85 SER A N 1
ATOM 669 C CA . SER A 1 85 ? -2.799 -5.953 26.391 1 96.06 85 SER A CA 1
ATOM 670 C C . SER A 1 85 ? -4.309 -5.816 26.578 1 96.06 85 SER A C 1
ATOM 672 O O . SER A 1 85 ? -4.832 -6.105 27.656 1 96.06 85 SER A O 1
ATOM 674 N N . ALA A 1 86 ? -4.969 -5.363 25.547 1 96 86 ALA A N 1
ATOM 675 C CA . ALA A 1 86 ? -6.422 -5.219 25.609 1 96 86 ALA A CA 1
ATOM 676 C C . ALA A 1 86 ? -7.098 -6.574 25.797 1 96 86 ALA A C 1
ATOM 678 O O . ALA A 1 86 ? -8.047 -6.691 26.578 1 96 86 ALA A O 1
ATOM 679 N N . ALA A 1 87 ? -6.605 -7.559 25.047 1 95.38 87 ALA A N 1
ATOM 680 C CA . ALA A 1 87 ? -7.168 -8.898 25.156 1 95.38 87 ALA A CA 1
ATOM 681 C C . ALA A 1 87 ? -6.969 -9.461 26.562 1 95.38 87 ALA A C 1
ATOM 683 O O . ALA A 1 87 ? -7.895 -10.023 27.156 1 95.38 87 ALA A O 1
ATOM 684 N N . ALA A 1 88 ? -5.758 -9.359 27.078 1 95.19 88 ALA A N 1
ATOM 685 C CA . ALA A 1 88 ? -5.457 -9.844 28.438 1 95.19 88 ALA A CA 1
ATOM 686 C C . ALA A 1 88 ? -6.352 -9.172 29.469 1 95.19 88 ALA A C 1
ATOM 688 O O . ALA A 1 88 ? -6.895 -9.828 30.359 1 95.19 88 ALA A O 1
ATOM 689 N N . HIS A 1 89 ? -6.469 -7.875 29.312 1 94.25 89 HIS A N 1
ATOM 690 C CA . HIS A 1 89 ? -7.312 -7.109 30.219 1 94.25 89 HIS A CA 1
ATOM 691 C C . HIS A 1 89 ? -8.758 -7.582 30.156 1 94.25 89 HIS A C 1
ATOM 693 O O . HIS A 1 89 ? -9.398 -7.781 31.188 1 94.25 89 HIS A O 1
ATOM 699 N N . SER A 1 90 ? -9.242 -7.746 28.969 1 93.62 90 SER A N 1
ATOM 700 C CA . SER A 1 90 ? -10.633 -8.148 28.781 1 93.62 90 SER A CA 1
ATOM 701 C C . SER A 1 90 ? -10.883 -9.555 29.328 1 93.62 90 SER A C 1
ATOM 703 O O . SER A 1 90 ? -12 -9.875 29.734 1 93.62 90 SER A O 1
ATOM 705 N N . LEU A 1 91 ? -9.875 -10.359 29.281 1 93.56 91 LEU A N 1
ATOM 706 C CA . LEU A 1 91 ? -9.992 -11.734 29.766 1 93.56 91 LEU A CA 1
ATOM 707 C C . LEU A 1 91 ? -9.773 -11.82 31.266 1 93.56 91 LEU A C 1
ATOM 709 O O . LEU A 1 91 ? -9.758 -12.906 31.844 1 93.56 91 LEU A O 1
ATOM 713 N N . GLY A 1 92 ? -9.508 -10.758 31.906 1 90.31 92 GLY A N 1
ATOM 714 C CA . GLY A 1 92 ? -9.484 -10.688 33.344 1 90.31 92 GLY A CA 1
ATOM 715 C C . GLY A 1 92 ? -8.086 -10.789 33.938 1 90.31 92 GLY A C 1
ATOM 716 O O . GLY A 1 92 ? -7.922 -11.016 35.125 1 90.31 92 GLY A O 1
ATOM 717 N N . HIS A 1 93 ? -7.121 -10.594 33.125 1 92.88 93 HIS A N 1
ATOM 718 C CA . HIS A 1 93 ? -5.75 -10.688 33.594 1 92.88 93 HIS A CA 1
ATOM 719 C C . HIS A 1 93 ? -5.195 -9.312 33.969 1 92.88 93 HIS A C 1
ATOM 721 O O . HIS A 1 93 ? -5.602 -8.305 33.375 1 92.88 93 HIS A O 1
ATOM 727 N N . ASP A 1 94 ? -4.34 -9.328 34.875 1 91.56 94 ASP A N 1
ATOM 728 C CA . ASP A 1 94 ? -3.621 -8.109 35.25 1 91.56 94 ASP A CA 1
ATOM 729 C C . ASP A 1 94 ? -2.434 -7.867 34.344 1 91.56 94 ASP A C 1
ATOM 731 O O . ASP A 1 94 ? -1.399 -8.523 34.469 1 91.56 94 ASP A O 1
ATOM 735 N N . VAL A 1 95 ? -2.553 -6.863 33.594 1 92.38 95 VAL A N 1
ATOM 736 C CA . VAL A 1 95 ? -1.579 -6.582 32.531 1 92.38 95 VAL A CA 1
ATOM 737 C C . VAL A 1 95 ? -0.243 -6.188 33.156 1 92.38 95 VAL A C 1
ATOM 739 O O . VAL A 1 95 ? 0.815 -6.387 32.562 1 92.38 95 VAL A O 1
ATOM 742 N N . THR A 1 96 ? -0.285 -5.715 34.344 1 89.88 96 THR A N 1
ATOM 743 C CA . THR A 1 96 ? 0.936 -5.305 35.031 1 89.88 96 THR A CA 1
ATOM 744 C C . THR A 1 96 ? 1.82 -6.516 35.312 1 89.88 96 THR A C 1
ATOM 746 O O . THR A 1 96 ? 3.043 -6.387 35.406 1 89.88 96 THR A O 1
ATOM 749 N N . LYS A 1 97 ? 1.218 -7.66 35.406 1 90.94 97 LYS A N 1
ATOM 750 C CA . LYS A 1 97 ? 1.939 -8.883 35.75 1 90.94 97 LYS A CA 1
ATOM 751 C C . LYS A 1 97 ? 2.316 -9.68 34.531 1 90.94 97 LYS A C 1
ATOM 753 O O . LYS A 1 97 ? 2.832 -10.789 34.625 1 90.94 97 LYS A O 1
ATOM 758 N N . MET A 1 98 ? 2.104 -9.086 33.469 1 91.5 98 MET A N 1
ATOM 759 C CA . MET A 1 98 ? 2.359 -9.805 32.219 1 91.5 98 MET A CA 1
ATOM 760 C C . MET A 1 98 ? 3.541 -9.203 31.484 1 91.5 98 MET A C 1
ATOM 762 O O . MET A 1 98 ? 3.791 -7.996 31.578 1 91.5 98 MET A O 1
ATOM 766 N N . ASN A 1 99 ? 4.223 -10.062 30.797 1 90.94 99 ASN A N 1
ATOM 767 C CA . ASN A 1 99 ? 5.344 -9.617 29.969 1 90.94 99 ASN A CA 1
ATOM 768 C C . ASN A 1 99 ? 4.898 -9.273 28.547 1 90.94 99 ASN A C 1
ATOM 770 O O . ASN A 1 99 ? 5.168 -10.023 27.609 1 90.94 99 ASN A O 1
ATOM 774 N N . ILE A 1 100 ? 4.273 -8.133 28.453 1 93.69 100 ILE A N 1
ATOM 775 C CA . ILE A 1 100 ? 3.814 -7.66 27.156 1 93.69 100 ILE A CA 1
ATOM 776 C C . ILE A 1 100 ? 4.496 -6.336 26.812 1 93.69 100 ILE A C 1
ATOM 778 O O . ILE A 1 100 ? 4.051 -5.27 27.25 1 93.69 100 ILE A O 1
ATOM 782 N N . ASN A 1 101 ? 5.512 -6.402 26.062 1 93.19 101 ASN A N 1
ATOM 783 C CA . ASN A 1 101 ? 6.203 -5.223 25.562 1 93.19 101 ASN A CA 1
ATOM 784 C C . ASN A 1 101 ? 6.82 -5.484 24.188 1 93.19 101 ASN A C 1
ATOM 786 O O . ASN A 1 101 ? 6.918 -6.637 23.766 1 93.19 101 ASN A O 1
ATOM 790 N N . ARG A 1 102 ? 7.164 -4.5 23.547 1 94.06 102 ARG A N 1
ATOM 791 C CA . ARG A 1 102 ? 7.617 -4.582 22.172 1 94.06 102 ARG A CA 1
ATOM 792 C C . ARG A 1 102 ? 8.836 -5.492 22.031 1 94.06 102 ARG A C 1
ATOM 794 O O . ARG A 1 102 ? 8.875 -6.363 21.172 1 94.06 102 ARG A O 1
ATOM 801 N N . SER A 1 103 ? 9.812 -5.348 22.906 1 93.88 103 SER A N 1
ATOM 802 C CA . SER A 1 103 ? 11.062 -6.094 22.812 1 93.88 103 SER A CA 1
ATOM 803 C C . SER A 1 103 ? 10.836 -7.582 23.062 1 93.88 103 SER A C 1
ATOM 805 O O . SER A 1 103 ? 11.43 -8.43 22.391 1 93.88 103 SER A O 1
ATOM 807 N N . THR A 1 104 ? 10.047 -7.863 24.062 1 94.06 104 THR A N 1
ATOM 808 C CA . THR A 1 104 ? 9.734 -9.258 24.359 1 94.06 104 THR A CA 1
ATOM 809 C C . THR A 1 104 ? 9.016 -9.906 23.188 1 94.06 104 THR A C 1
ATOM 811 O O . THR A 1 104 ? 9.312 -11.047 22.812 1 94.06 104 THR A O 1
ATOM 814 N N . ILE A 1 105 ? 8.055 -9.227 22.625 1 95.75 105 ILE A N 1
ATOM 815 C CA . ILE A 1 105 ? 7.312 -9.742 21.484 1 95.75 105 ILE A CA 1
ATOM 816 C C . ILE A 1 105 ? 8.273 -10.016 20.328 1 95.75 105 ILE A C 1
ATOM 818 O O . ILE A 1 105 ? 8.227 -11.078 19.703 1 95.75 105 ILE A O 1
ATOM 822 N N . GLN A 1 106 ? 9.109 -9.078 20.047 1 95.75 106 GLN A N 1
ATOM 823 C CA . GLN A 1 106 ? 10.078 -9.211 18.969 1 95.75 106 GLN A CA 1
ATOM 824 C C . GLN A 1 106 ? 10.969 -10.43 19.172 1 95.75 106 GLN A C 1
ATOM 826 O O . GLN A 1 106 ? 11.172 -11.219 18.25 1 95.75 106 GLN A O 1
ATOM 831 N N . ARG A 1 107 ? 11.453 -10.609 20.375 1 94.94 107 ARG A N 1
ATOM 832 C CA . ARG A 1 107 ? 12.359 -11.711 20.703 1 94.94 107 ARG A CA 1
ATOM 833 C C . ARG A 1 107 ? 11.648 -13.055 20.562 1 94.94 107 ARG A C 1
ATOM 835 O O . ARG A 1 107 ? 12.203 -13.992 19.984 1 94.94 107 ARG A O 1
ATOM 842 N N . GLN A 1 108 ? 10.539 -13.117 21.094 1 95.69 108 GLN A N 1
ATOM 843 C CA . GLN A 1 108 ? 9.789 -14.367 21.047 1 95.69 108 GLN A CA 1
ATOM 844 C C . GLN A 1 108 ? 9.414 -14.734 19.625 1 95.69 108 GLN A C 1
ATOM 846 O O . GLN A 1 108 ? 9.422 -15.914 19.25 1 95.69 108 GLN A O 1
ATOM 851 N N . ARG A 1 109 ? 9.047 -13.75 18.797 1 96.19 109 ARG A N 1
ATOM 852 C CA . ARG A 1 109 ? 8.742 -13.992 17.391 1 96.19 109 ARG A CA 1
ATOM 853 C C . ARG A 1 109 ? 9.969 -14.523 16.656 1 96.19 109 ARG A C 1
ATOM 855 O O . ARG A 1 109 ? 9.867 -15.484 15.883 1 96.19 109 ARG A O 1
ATOM 862 N N . GLN A 1 110 ? 11.078 -13.898 16.891 1 95.94 110 GLN A N 1
ATOM 863 C CA . GLN A 1 110 ? 12.305 -14.305 16.234 1 95.94 110 GLN A CA 1
ATOM 864 C C . GLN A 1 110 ? 12.711 -15.719 16.641 1 95.94 110 GLN A C 1
ATOM 866 O O . GLN A 1 110 ? 13.109 -16.531 15.797 1 95.94 110 GLN A O 1
ATOM 871 N N . LYS A 1 111 ? 12.562 -15.961 17.891 1 95.31 111 LYS A N 1
ATOM 872 C CA . LYS A 1 111 ? 12.875 -17.297 18.406 1 95.31 111 LYS A CA 1
ATOM 873 C C . LYS A 1 111 ? 11.945 -18.344 17.797 1 95.31 111 LYS A C 1
ATOM 875 O O . LYS A 1 111 ? 12.391 -19.406 17.391 1 95.31 111 LYS A O 1
ATOM 880 N N . HIS A 1 112 ? 10.758 -18.047 17.781 1 96.12 112 HIS A N 1
ATOM 881 C CA . HIS A 1 112 ? 9.781 -18.984 17.219 1 96.12 112 HIS A CA 1
ATOM 882 C C . HIS A 1 112 ? 10.055 -19.234 15.75 1 96.12 112 HIS A C 1
ATOM 884 O O . HIS A 1 112 ? 9.984 -20.391 15.297 1 96.12 112 HIS A O 1
ATOM 890 N N . ARG A 1 113 ? 10.336 -18.25 15.008 1 95.81 113 ARG A N 1
ATOM 891 C CA . ARG A 1 113 ? 10.641 -18.375 13.594 1 95.81 113 ARG A CA 1
ATOM 892 C C . ARG A 1 113 ? 11.805 -19.328 13.367 1 95.81 113 ARG A C 1
ATOM 894 O O . ARG A 1 113 ? 11.734 -20.219 12.508 1 95.81 113 ARG A O 1
ATOM 901 N N . ALA A 1 114 ? 12.797 -19.109 14.141 1 94.62 114 ALA A N 1
ATOM 902 C CA . ALA A 1 114 ? 13.984 -19.953 14.023 1 94.62 114 ALA A CA 1
ATOM 903 C C . ALA A 1 114 ? 13.656 -21.406 14.344 1 94.62 114 ALA A C 1
ATOM 905 O O . ALA A 1 114 ? 14.109 -22.312 13.648 1 94.62 114 ALA A O 1
ATOM 906 N N . ASN A 1 115 ? 12.867 -21.594 15.352 1 94.44 115 ASN A N 1
ATOM 907 C CA . ASN A 1 115 ? 12.484 -22.938 15.75 1 94.44 115 ASN A CA 1
ATOM 908 C C . ASN A 1 115 ? 11.648 -23.625 14.672 1 94.44 115 ASN A C 1
ATOM 910 O O . ASN A 1 115 ? 11.82 -24.828 14.422 1 94.44 115 ASN A O 1
ATOM 914 N N . VAL A 1 116 ? 10.766 -22.906 14.117 1 94.25 116 VAL A N 1
ATOM 915 C CA . VAL A 1 116 ? 9.906 -23.469 13.078 1 94.25 116 VAL A CA 1
ATOM 916 C C . VAL A 1 116 ? 10.75 -23.922 11.891 1 94.25 116 VAL A C 1
ATOM 918 O O . VAL A 1 116 ? 10.484 -24.969 11.297 1 94.25 116 VAL A O 1
ATOM 921 N N . CYS A 1 117 ? 11.695 -23.172 11.531 1 92.88 117 CYS A N 1
ATOM 922 C CA . CYS A 1 117 ? 12.57 -23.516 10.422 1 92.88 117 CYS A CA 1
ATOM 923 C C . CYS A 1 117 ? 13.258 -24.859 10.68 1 92.88 117 CYS A C 1
ATOM 925 O O . CYS A 1 117 ? 13.32 -25.703 9.789 1 92.88 117 CYS A O 1
ATOM 927 N N . VAL A 1 118 ? 13.688 -25.031 11.891 1 92.56 118 VAL A N 1
ATOM 928 C CA . VAL A 1 118 ? 14.375 -26.266 12.258 1 92.56 118 VAL A CA 1
ATOM 929 C C . VAL A 1 118 ? 13.391 -27.438 12.219 1 92.56 118 VAL A C 1
ATOM 931 O O . VAL A 1 118 ? 13.703 -28.5 11.695 1 92.56 118 VAL A O 1
ATOM 934 N N . GLU A 1 119 ? 12.258 -27.203 12.688 1 91.69 119 GLU A N 1
ATOM 935 C CA . GLU A 1 119 ? 11.227 -28.234 12.727 1 91.69 119 GLU A CA 1
ATOM 936 C C . GLU A 1 119 ? 10.82 -28.656 11.312 1 91.69 119 GLU A C 1
ATOM 938 O O . GLU A 1 119 ? 10.609 -29.828 11.047 1 91.69 119 GLU A O 1
ATOM 943 N N . LEU A 1 120 ? 10.719 -27.734 10.484 1 92.31 120 LEU A N 1
ATOM 944 C CA . LEU A 1 120 ? 10.297 -28.016 9.117 1 92.31 120 LEU A CA 1
ATOM 945 C C . LEU A 1 120 ? 11.359 -28.844 8.391 1 92.31 120 LEU A C 1
ATOM 947 O O . LEU A 1 120 ? 11.023 -29.734 7.609 1 92.31 120 LEU A O 1
ATOM 951 N N . LYS A 1 121 ? 12.555 -28.562 8.633 1 90.5 121 LYS A N 1
ATOM 952 C CA . LYS A 1 121 ? 13.648 -29.312 8.016 1 90.5 121 LYS A CA 1
ATOM 953 C C . LYS A 1 121 ? 13.648 -30.766 8.477 1 90.5 121 LYS A C 1
ATOM 955 O O . LYS A 1 121 ? 13.891 -31.672 7.684 1 90.5 121 LYS A O 1
ATOM 960 N N . GLU A 1 122 ? 13.289 -30.922 9.664 1 88.69 122 GLU A N 1
ATOM 961 C CA . GLU A 1 122 ? 13.25 -32.281 10.227 1 88.69 122 GLU A CA 1
ATOM 962 C C . GLU A 1 122 ? 12.055 -33.062 9.688 1 88.69 122 GLU A C 1
ATOM 964 O O . GLU A 1 122 ? 12.164 -34.25 9.43 1 88.69 122 GLU A O 1
ATOM 969 N N . GLU A 1 123 ? 11.023 -32.375 9.5 1 86.19 123 GLU A N 1
ATOM 970 C CA . GLU A 1 123 ? 9.812 -33.031 9.008 1 86.19 123 GLU A CA 1
ATOM 971 C C . GLU A 1 123 ? 9.961 -33.469 7.555 1 86.19 123 GLU A C 1
ATOM 973 O O . GLU A 1 123 ? 9.352 -34.438 7.125 1 86.19 123 GLU A O 1
ATOM 978 N N . LEU A 1 124 ? 10.727 -32.812 6.801 1 86.81 124 LEU A N 1
ATOM 979 C CA . LEU A 1 124 ? 10.891 -33.094 5.383 1 86.81 124 LEU A CA 1
ATOM 980 C C . LEU A 1 124 ? 11.961 -34.156 5.168 1 86.81 124 LEU A C 1
ATOM 982 O O . LEU A 1 124 ? 12.172 -34.625 4.043 1 86.81 124 LEU A O 1
ATOM 986 N N . SER A 1 125 ? 12.539 -34.781 6.109 1 77.38 125 SER A N 1
ATOM 987 C CA . SER A 1 125 ? 13.633 -35.75 6.004 1 77.38 125 SER A CA 1
ATOM 988 C C . SER A 1 125 ? 13.133 -37.125 5.566 1 77.38 125 SER A C 1
ATOM 990 O O . SER A 1 125 ? 13.93 -38 5.273 1 77.38 125 SER A O 1
ATOM 992 N N . GLY A 1 126 ? 12.117 -37.281 5 1 76 126 GLY A N 1
ATOM 993 C CA . GLY A 1 126 ? 11.641 -38.562 4.531 1 76 126 GLY A CA 1
ATOM 994 C C . GLY A 1 126 ? 12.242 -38.969 3.197 1 76 126 GLY A C 1
ATOM 995 O O . GLY A 1 126 ? 13.164 -38.344 2.701 1 76 126 GLY A O 1
ATOM 996 N N . ASP A 1 127 ? 11.844 -40.125 2.682 1 79.56 127 ASP A N 1
ATOM 997 C CA . ASP A 1 127 ? 12.492 -40.75 1.519 1 79.56 127 ASP A CA 1
ATOM 998 C C . ASP A 1 127 ? 11.664 -40.5 0.255 1 79.56 127 ASP A C 1
ATOM 1000 O O . ASP A 1 127 ? 12.094 -40.844 -0.846 1 79.56 127 ASP A O 1
ATOM 1004 N N . SER A 1 128 ? 10.719 -39.812 0.352 1 85.75 128 SER A N 1
ATOM 1005 C CA . SER A 1 128 ? 9.859 -39.656 -0.816 1 85.75 128 SER A CA 1
ATOM 1006 C C . SER A 1 128 ? 10.469 -38.688 -1.83 1 85.75 128 SER A C 1
ATOM 1008 O O . SER A 1 128 ? 11.195 -37.781 -1.457 1 85.75 128 SER A O 1
ATOM 1010 N N . THR A 1 129 ? 10.242 -38.969 -3.119 1 94.19 129 THR A N 1
ATOM 1011 C CA . THR A 1 129 ? 10.711 -38.094 -4.199 1 94.19 129 THR A CA 1
ATOM 1012 C C . THR A 1 129 ? 9.984 -36.75 -4.184 1 94.19 129 THR A C 1
ATOM 1014 O O . THR A 1 129 ? 8.789 -36.719 -3.869 1 94.19 129 THR A O 1
ATOM 1017 N N . LEU A 1 130 ? 10.711 -35.719 -4.469 1 96.06 130 LEU A N 1
ATOM 1018 C CA . LEU A 1 130 ? 10.156 -34.375 -4.43 1 96.06 130 LEU A CA 1
ATOM 1019 C C . LEU A 1 130 ? 10.281 -33.688 -5.785 1 96.06 130 LEU A C 1
ATOM 1021 O O . LEU A 1 130 ? 11.102 -34.094 -6.613 1 96.06 130 LEU A O 1
ATOM 1025 N N . ILE A 1 131 ? 9.422 -32.75 -6.02 1 97.44 131 ILE A N 1
ATOM 1026 C CA . ILE A 1 131 ? 9.469 -31.891 -7.191 1 97.44 131 ILE A CA 1
ATOM 1027 C C . ILE A 1 131 ? 9.75 -30.453 -6.762 1 97.44 131 ILE A C 1
ATOM 1029 O O . ILE A 1 131 ? 9.117 -29.922 -5.84 1 97.44 131 ILE A O 1
ATOM 1033 N N . VAL A 1 132 ? 10.672 -29.797 -7.387 1 98.19 132 VAL A N 1
ATOM 1034 C CA . VAL A 1 132 ? 11.039 -28.438 -7.016 1 98.19 132 VAL A CA 1
ATOM 1035 C C . VAL A 1 132 ? 10.312 -27.438 -7.91 1 98.19 132 VAL A C 1
ATOM 1037 O O . VAL A 1 132 ? 10.133 -27.688 -9.102 1 98.19 132 VAL A O 1
ATOM 1040 N N . HIS A 1 133 ? 9.805 -26.422 -7.363 1 98.19 133 HIS A N 1
ATOM 1041 C CA . HIS A 1 133 ? 9.078 -25.359 -8.031 1 98.19 133 HIS A CA 1
ATOM 1042 C C . HIS A 1 133 ? 9.75 -24 -7.785 1 98.19 133 HIS A C 1
ATOM 1044 O O . HIS A 1 133 ? 10.242 -23.75 -6.684 1 98.19 133 HIS A O 1
ATOM 1050 N N . TRP A 1 134 ? 9.758 -23.094 -8.766 1 98.12 134 TRP A N 1
ATOM 1051 C CA . TRP A 1 134 ? 10.219 -21.734 -8.523 1 98.12 134 TRP A CA 1
ATOM 1052 C C . TRP A 1 134 ? 9.578 -20.75 -9.5 1 98.12 134 TRP A C 1
ATOM 1054 O O . TRP A 1 134 ? 9.047 -21.172 -10.539 1 98.12 134 TRP A O 1
ATOM 1064 N N . ASP A 1 135 ? 9.477 -19.531 -9.133 1 95.25 135 ASP A N 1
ATOM 1065 C CA . ASP A 1 135 ? 8.992 -18.438 -9.961 1 95.25 135 ASP A CA 1
ATOM 1066 C C . ASP A 1 135 ? 9.555 -17.109 -9.492 1 95.25 135 ASP A C 1
ATOM 1068 O O . ASP A 1 135 ? 9.5 -16.781 -8.305 1 95.25 135 ASP A O 1
ATOM 1072 N N . GLY A 1 136 ? 10.078 -16.344 -10.43 1 92 136 GLY A N 1
ATOM 1073 C CA . GLY A 1 136 ? 10.703 -15.078 -10.07 1 92 136 GLY A CA 1
ATOM 1074 C C . GLY A 1 136 ? 9.758 -13.898 -10.172 1 92 136 GLY A C 1
ATOM 1075 O O . GLY A 1 136 ? 8.844 -13.898 -11 1 92 136 GLY A O 1
ATOM 1076 N N . LYS A 1 137 ? 9.969 -12.93 -9.312 1 91.44 137 LYS A N 1
ATOM 1077 C CA . LYS A 1 137 ? 9.211 -11.688 -9.375 1 91.44 137 LYS A CA 1
ATOM 1078 C C . LYS A 1 137 ? 10.078 -10.492 -8.992 1 91.44 137 LYS A C 1
ATOM 1080 O O . LYS A 1 137 ? 10.852 -10.57 -8.031 1 91.44 137 LYS A O 1
ATOM 1085 N N . LEU A 1 138 ? 9.938 -9.461 -9.797 1 91 138 LEU A N 1
ATOM 1086 C CA . LEU A 1 138 ? 10.633 -8.211 -9.5 1 91 138 LEU A CA 1
ATOM 1087 C C . LEU A 1 138 ? 9.898 -7.43 -8.414 1 91 138 LEU A C 1
ATOM 1089 O O . LEU A 1 138 ? 8.68 -7.254 -8.492 1 91 138 LEU A O 1
ATOM 1093 N N . MET A 1 139 ? 10.609 -6.953 -7.391 1 91.25 139 MET A N 1
ATOM 1094 C CA . MET A 1 139 ? 10.023 -6.152 -6.32 1 91.25 139 MET A CA 1
ATOM 1095 C C . MET A 1 139 ? 11.07 -5.254 -5.672 1 91.25 139 MET A C 1
ATOM 1097 O O . MET A 1 139 ? 12.258 -5.375 -5.961 1 91.25 139 MET A O 1
ATOM 1101 N N . GLN A 1 140 ? 10.602 -4.379 -4.844 1 89.5 140 GLN A N 1
ATOM 1102 C CA . GLN A 1 140 ? 11.5 -3.447 -4.172 1 89.5 140 GLN A CA 1
ATOM 1103 C C . GLN A 1 140 ? 12.391 -4.172 -3.162 1 89.5 140 GLN A C 1
ATOM 1105 O O . GLN A 1 140 ? 11.922 -5.062 -2.449 1 89.5 140 GLN A O 1
ATOM 1110 N N . ASP A 1 141 ? 13.523 -3.709 -3.127 1 88.81 141 ASP A N 1
ATOM 1111 C CA . ASP A 1 141 ? 14.453 -4.266 -2.154 1 88.81 141 ASP A CA 1
ATOM 1112 C C . ASP A 1 141 ? 14.031 -3.92 -0.728 1 88.81 141 ASP A C 1
ATOM 1114 O O . ASP A 1 141 ? 13.25 -2.988 -0.514 1 88.81 141 ASP A O 1
ATOM 1118 N N . LEU A 1 142 ? 14.578 -4.703 0.218 1 87 142 LEU A N 1
ATOM 1119 C CA . LEU A 1 142 ? 14.188 -4.516 1.612 1 87 142 LEU A CA 1
ATOM 1120 C C . LEU A 1 142 ? 14.742 -3.201 2.156 1 87 142 LEU A C 1
ATOM 1122 O O . LEU A 1 142 ? 14.102 -2.553 2.986 1 87 142 LEU A O 1
ATOM 1126 N N . THR A 1 143 ? 15.875 -2.865 1.742 1 79.06 143 THR A N 1
ATOM 1127 C CA . THR A 1 143 ? 16.578 -1.753 2.377 1 79.06 143 THR A CA 1
ATOM 1128 C C . THR A 1 143 ? 16.734 -0.592 1.401 1 79.06 143 THR A C 1
ATOM 1130 O O . THR A 1 143 ? 17.078 0.523 1.808 1 79.06 143 THR A O 1
ATOM 1133 N N . SER A 1 144 ? 16.578 -0.904 0.134 1 76 144 SER A N 1
ATOM 1134 C CA . SER A 1 144 ? 16.781 0.144 -0.859 1 76 144 SER A CA 1
ATOM 1135 C C . SER A 1 144 ? 15.578 0.282 -1.78 1 76 144 SER A C 1
ATOM 1137 O O . SER A 1 144 ? 14.68 -0.559 -1.761 1 76 144 SER A O 1
ATOM 1139 N N . LYS A 1 145 ? 15.562 1.361 -2.488 1 74.69 145 LYS A N 1
ATOM 1140 C CA . LYS A 1 145 ? 14.469 1.616 -3.424 1 74.69 145 LYS A CA 1
ATOM 1141 C C . LYS A 1 145 ? 14.688 0.869 -4.734 1 74.69 145 LYS A C 1
ATOM 1143 O O . LYS A 1 145 ? 13.805 0.846 -5.594 1 74.69 145 LYS A O 1
ATOM 1148 N N . ALA A 1 146 ? 15.727 0.225 -4.754 1 78.56 146 ALA A N 1
ATOM 1149 C CA . ALA A 1 146 ? 16.031 -0.514 -5.977 1 78.56 146 ALA A CA 1
ATOM 1150 C C . ALA A 1 146 ? 15.109 -1.721 -6.133 1 78.56 146 ALA A C 1
ATOM 1152 O O . ALA A 1 146 ? 14.625 -2.266 -5.141 1 78.56 146 ALA A O 1
ATOM 1153 N N . LYS A 1 147 ? 14.844 -2.029 -7.34 1 87.19 147 LYS A N 1
ATOM 1154 C CA . LYS A 1 147 ? 14.055 -3.227 -7.625 1 87.19 147 LYS A CA 1
ATOM 1155 C C . LYS A 1 147 ? 14.953 -4.449 -7.777 1 87.19 147 LYS A C 1
ATOM 1157 O O . LYS A 1 147 ? 16 -4.383 -8.43 1 87.19 147 LYS A O 1
ATOM 1162 N N . ILE A 1 148 ? 14.602 -5.461 -7.117 1 89.75 148 ILE A N 1
ATOM 1163 C CA . ILE A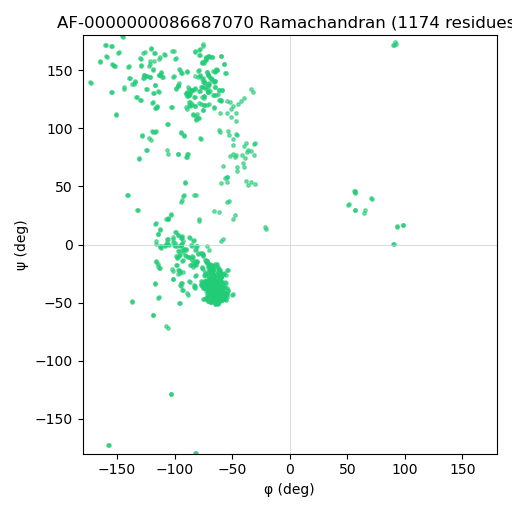 1 148 ? 15.367 -6.703 -7.164 1 89.75 148 ILE A CA 1
ATOM 1164 C C . ILE A 1 148 ? 14.438 -7.875 -7.465 1 89.75 148 ILE A C 1
ATOM 1166 O O . ILE A 1 148 ? 13.234 -7.805 -7.195 1 89.75 148 ILE A O 1
ATOM 1170 N N . ASP A 1 149 ? 15.047 -8.93 -8.078 1 93 149 ASP A N 1
ATOM 1171 C CA . ASP A 1 149 ? 14.289 -10.148 -8.344 1 93 149 ASP A CA 1
ATOM 1172 C C . ASP A 1 149 ? 14.328 -11.094 -7.137 1 93 149 ASP A C 1
ATOM 1174 O O . ASP A 1 149 ? 15.391 -11.344 -6.574 1 93 149 ASP A O 1
ATOM 1178 N N . ARG A 1 150 ? 13.141 -11.523 -6.762 1 95.81 150 ARG A N 1
ATOM 1179 C CA . ARG A 1 150 ? 13.023 -12.539 -5.727 1 95.81 150 ARG A CA 1
ATOM 1180 C C . ARG A 1 150 ? 12.523 -13.859 -6.312 1 95.81 150 ARG A C 1
ATOM 1182 O O . ARG A 1 150 ? 11.688 -13.867 -7.215 1 95.81 150 ARG A O 1
ATOM 1189 N N . LEU A 1 151 ? 13.023 -14.93 -5.793 1 97.12 151 LEU A N 1
ATOM 1190 C CA . LEU A 1 151 ? 12.727 -16.234 -6.359 1 97.12 151 LEU A CA 1
ATOM 1191 C C . LEU A 1 151 ? 12.227 -17.203 -5.285 1 97.12 151 LEU A C 1
ATOM 1193 O O . LEU A 1 151 ? 13.008 -17.938 -4.695 1 97.12 151 LEU A O 1
ATOM 1197 N N . PRO A 1 152 ? 10.93 -17.312 -5.125 1 97.75 152 PRO A N 1
ATOM 1198 C CA . PRO A 1 152 ? 10.406 -18.344 -4.238 1 97.75 152 PRO A CA 1
ATOM 1199 C C . PRO A 1 152 ? 10.727 -19.766 -4.73 1 97.75 152 PRO A C 1
ATOM 1201 O O . PRO A 1 152 ? 10.516 -20.062 -5.906 1 97.75 152 PRO A O 1
ATOM 1204 N N . ILE A 1 153 ? 11.258 -20.516 -3.877 1 98.25 153 ILE A N 1
ATOM 1205 C CA . ILE A 1 153 ? 11.609 -21.906 -4.16 1 98.25 153 ILE A CA 1
ATOM 1206 C C . ILE A 1 153 ? 10.836 -22.844 -3.229 1 98.25 153 ILE A C 1
ATOM 1208 O O . ILE A 1 153 ? 10.914 -22.703 -2.004 1 98.25 153 ILE A O 1
ATOM 1212 N N . LEU A 1 154 ? 10.086 -23.75 -3.811 1 97.88 154 LEU A N 1
ATOM 1213 C CA . LEU A 1 154 ? 9.273 -24.688 -3.041 1 97.88 154 LEU A CA 1
ATOM 1214 C C . LEU A 1 154 ? 9.5 -26.109 -3.508 1 97.88 154 LEU A C 1
ATOM 1216 O O . LEU A 1 154 ? 9.984 -26.344 -4.621 1 97.88 154 LEU A O 1
ATOM 1220 N N . VAL A 1 155 ? 9.156 -27.016 -2.662 1 97.06 155 VAL A N 1
ATOM 1221 C CA . VAL A 1 155 ? 9.148 -28.422 -3.039 1 97.06 155 VAL A CA 1
ATOM 1222 C C . VAL A 1 155 ? 7.789 -29.047 -2.705 1 97.06 155 VAL A C 1
ATOM 1224 O O . VAL A 1 155 ? 7.117 -28.609 -1.767 1 97.06 155 VAL A O 1
ATOM 1227 N N . SER A 1 156 ? 7.422 -29.891 -3.572 1 95.44 156 SER A N 1
ATOM 1228 C CA . SER A 1 156 ? 6.184 -30.625 -3.338 1 95.44 156 SER A CA 1
ATOM 1229 C C . SER A 1 156 ? 6.402 -32.125 -3.426 1 95.44 156 SER A C 1
ATOM 1231 O O . SER A 1 156 ? 7.301 -32.594 -4.133 1 95.44 156 SER A O 1
ATOM 1233 N N . GLY A 1 157 ? 5.645 -32.875 -2.602 1 88.81 157 GLY A N 1
ATOM 1234 C CA . GLY A 1 157 ? 5.672 -34.344 -2.572 1 88.81 157 GLY A CA 1
ATOM 1235 C C . GLY A 1 157 ? 4.605 -34.938 -1.672 1 88.81 157 GLY A C 1
ATOM 1236 O O . GLY A 1 157 ? 4.285 -34.375 -0.625 1 88.81 157 GLY A O 1
ATOM 1237 N N . ASN A 1 158 ? 4.059 -35.969 -2.141 1 79.19 158 ASN A N 1
ATOM 1238 C CA . ASN A 1 158 ? 3.055 -36.719 -1.378 1 79.19 158 ASN A CA 1
ATOM 1239 C C . ASN A 1 158 ? 1.963 -35.781 -0.85 1 79.19 158 ASN A C 1
ATOM 1241 O O . ASN A 1 158 ? 1.598 -35.844 0.325 1 79.19 158 ASN A O 1
ATOM 1245 N N . GLY A 1 159 ? 1.643 -34.781 -1.56 1 76.19 159 GLY A N 1
ATOM 1246 C CA . GLY A 1 159 ? 0.528 -33.906 -1.219 1 76.19 159 GLY A CA 1
ATOM 1247 C C . GLY A 1 159 ? 0.935 -32.75 -0.356 1 76.19 159 GLY A C 1
ATOM 1248 O O . GLY A 1 159 ? 0.101 -31.891 -0.015 1 76.19 159 GLY A O 1
ATOM 1249 N N . ALA A 1 160 ? 2.133 -32.625 -0.026 1 85.88 160 ALA A N 1
ATOM 1250 C CA . ALA A 1 160 ? 2.584 -31.531 0.817 1 85.88 160 ALA A CA 1
ATOM 1251 C C . ALA A 1 160 ? 3.488 -30.578 0.038 1 85.88 160 ALA A C 1
ATOM 1253 O O . ALA A 1 160 ? 4.125 -30.984 -0.938 1 85.88 160 ALA A O 1
ATOM 1254 N N . VAL A 1 161 ? 3.387 -29.375 0.365 1 93.69 161 VAL A N 1
ATOM 1255 C CA . VAL A 1 161 ? 4.207 -28.344 -0.26 1 93.69 161 VAL A CA 1
ATOM 1256 C C . VAL A 1 161 ? 4.984 -27.578 0.812 1 93.69 161 VAL A C 1
ATOM 1258 O O . VAL A 1 161 ? 4.445 -27.281 1.88 1 93.69 161 VAL A O 1
ATOM 1261 N N . GLN A 1 162 ? 6.223 -27.375 0.587 1 94.69 162 GLN A N 1
ATOM 1262 C CA . GLN A 1 162 ? 7.066 -26.703 1.562 1 94.69 162 GLN A CA 1
ATOM 1263 C C . GLN A 1 162 ? 7.859 -25.562 0.908 1 94.69 162 GLN A C 1
ATOM 1265 O O . GLN A 1 162 ? 8.523 -25.781 -0.112 1 94.69 162 GLN A O 1
ATOM 1270 N N . LEU A 1 163 ? 7.719 -24.438 1.413 1 96.5 163 LEU A N 1
ATOM 1271 C CA . LEU A 1 163 ? 8.547 -23.312 0.997 1 96.5 163 LEU A CA 1
ATOM 1272 C C . LEU A 1 163 ? 9.953 -23.422 1.592 1 96.5 163 LEU A C 1
ATOM 1274 O O . LEU A 1 163 ? 10.102 -23.516 2.811 1 96.5 163 LEU A O 1
ATOM 1278 N N . LEU A 1 164 ? 10.914 -23.344 0.772 1 96.38 164 LEU A N 1
ATOM 1279 C CA . LEU A 1 164 ? 12.289 -23.5 1.25 1 96.38 164 LEU A CA 1
ATOM 1280 C C . LEU A 1 164 ? 12.93 -22.156 1.504 1 96.38 164 LEU A C 1
ATOM 1282 O O . LEU A 1 164 ? 13.523 -21.922 2.562 1 96.38 164 LEU A O 1
ATOM 1286 N N . ASN A 1 165 ? 12.805 -21.344 0.503 1 95.38 165 ASN A N 1
ATOM 1287 C CA . ASN A 1 165 ? 13.5 -20.062 0.541 1 95.38 165 ASN A CA 1
ATOM 1288 C C . ASN A 1 165 ? 12.961 -19.109 -0.516 1 95.38 165 ASN A C 1
ATOM 1290 O O . ASN A 1 165 ? 12.281 -19.531 -1.457 1 95.38 165 ASN A O 1
ATOM 1294 N N . VAL A 1 166 ? 13.164 -17.844 -0.291 1 96.81 166 VAL A N 1
ATOM 1295 C CA . VAL A 1 166 ? 12.875 -16.797 -1.268 1 96.81 166 VAL A CA 1
ATOM 1296 C C . VAL A 1 166 ? 14.086 -15.867 -1.403 1 96.81 166 VAL A C 1
ATOM 1298 O O . VAL A 1 166 ? 14.023 -14.703 -1.005 1 96.81 166 VAL A O 1
ATOM 1301 N N . PRO A 1 167 ? 15.055 -16.344 -2.021 1 95.56 167 PRO A N 1
ATOM 1302 C CA . PRO A 1 167 ? 16.297 -15.57 -2.113 1 95.56 167 PRO A CA 1
ATOM 1303 C C . PRO A 1 167 ? 16.188 -14.375 -3.064 1 95.56 167 PRO A C 1
ATOM 1305 O O . PRO A 1 167 ? 15.32 -14.359 -3.936 1 95.56 167 PRO A O 1
ATOM 1308 N N . LYS A 1 168 ? 17.094 -13.438 -2.842 1 93 168 LYS A N 1
ATOM 1309 C CA . LYS A 1 168 ? 17.297 -12.336 -3.775 1 93 168 LYS A CA 1
ATOM 1310 C C . LYS A 1 168 ? 18.266 -12.734 -4.883 1 93 168 LYS A C 1
ATOM 1312 O O . LYS A 1 168 ? 19.281 -13.375 -4.625 1 93 168 LYS A O 1
ATOM 1317 N N . LEU A 1 169 ? 17.828 -12.391 -6.113 1 93.38 169 LEU A N 1
ATOM 1318 C CA . LEU A 1 169 ? 18.703 -12.688 -7.238 1 93.38 169 LEU A CA 1
ATOM 1319 C C . LEU A 1 169 ? 19.531 -11.469 -7.629 1 93.38 169 LEU A C 1
ATOM 1321 O O . LEU A 1 169 ? 19.031 -10.344 -7.602 1 93.38 169 LEU A O 1
ATOM 1325 N N . SER A 1 170 ? 20.719 -11.609 -7.922 1 84.88 170 SER A N 1
ATOM 1326 C CA . SER A 1 170 ? 21.547 -10.516 -8.414 1 84.88 170 SER A CA 1
ATOM 1327 C C . SER A 1 170 ? 21.125 -10.086 -9.812 1 84.88 170 SER A C 1
ATOM 1329 O O . SER A 1 170 ? 21.094 -8.891 -10.125 1 84.88 170 SER A O 1
ATOM 1331 N N . HIS A 1 171 ? 20.828 -11.102 -10.617 1 86.25 171 HIS A N 1
ATOM 1332 C CA . HIS A 1 171 ? 20.328 -10.906 -11.969 1 86.25 171 HIS A CA 1
ATOM 1333 C C . HIS A 1 171 ? 19.234 -11.922 -12.305 1 86.25 171 HIS A C 1
ATOM 1335 O O . HIS A 1 171 ? 19.203 -13.016 -11.734 1 86.25 171 HIS A O 1
ATOM 1341 N N . GLY A 1 172 ? 18.406 -11.555 -13.148 1 85.94 172 GLY A N 1
ATOM 1342 C CA . GLY A 1 172 ? 17.344 -12.445 -13.562 1 85.94 172 GLY A CA 1
ATOM 1343 C C . GLY A 1 172 ? 17.766 -13.453 -14.617 1 85.94 172 GLY A C 1
ATOM 1344 O O . GLY A 1 172 ? 17.031 -13.719 -15.57 1 85.94 172 GLY A O 1
ATOM 1345 N N . THR A 1 173 ? 18.953 -14.039 -14.461 1 91.44 173 THR A N 1
ATOM 1346 C CA . THR A 1 173 ? 19.469 -14.984 -15.445 1 91.44 173 THR A CA 1
ATOM 1347 C C . THR A 1 173 ? 19.219 -16.422 -15 1 91.44 173 THR A C 1
ATOM 1349 O O . THR A 1 173 ? 19.016 -16.688 -13.812 1 91.44 173 THR A O 1
ATOM 1352 N N . GLY A 1 174 ? 19.266 -17.344 -15.977 1 95.25 174 GLY A N 1
ATOM 1353 C CA . GLY A 1 174 ? 19.109 -18.766 -15.672 1 95.25 174 GLY A CA 1
ATOM 1354 C C . GLY A 1 174 ? 20.172 -19.281 -14.711 1 95.25 174 GLY A C 1
ATOM 1355 O O . GLY A 1 174 ? 19.875 -20.109 -13.852 1 95.25 174 GLY A O 1
ATOM 1356 N N . TYR A 1 175 ? 21.281 -18.719 -14.82 1 95.81 175 TYR A N 1
ATOM 1357 C CA . TYR A 1 175 ? 22.375 -19.172 -13.977 1 95.81 175 TYR A CA 1
ATOM 1358 C C . TYR A 1 175 ? 22.125 -18.828 -12.516 1 95.81 175 TYR A C 1
ATOM 1360 O O . TYR A 1 175 ? 22.297 -19.672 -11.633 1 95.81 175 TYR A O 1
ATOM 1368 N N . GLU A 1 176 ? 21.75 -17.594 -12.289 1 95.88 176 GLU A N 1
ATOM 1369 C CA . GLU A 1 176 ? 21.5 -17.172 -10.914 1 95.88 176 GLU A CA 1
ATOM 1370 C C . GLU A 1 176 ? 20.328 -17.922 -10.305 1 95.88 176 GLU A C 1
ATOM 1372 O O . GLU A 1 176 ? 20.359 -18.281 -9.125 1 95.88 176 GLU A O 1
ATOM 1377 N N . MET A 1 177 ? 19.328 -18.125 -11.094 1 97.44 177 MET A N 1
ATOM 1378 C CA . MET A 1 177 ? 18.188 -18.891 -10.625 1 97.44 177 MET A CA 1
ATOM 1379 C C . MET A 1 177 ? 18.594 -20.312 -10.242 1 97.44 177 MET A C 1
ATOM 1381 O O . MET A 1 177 ? 18.234 -20.797 -9.164 1 97.44 177 MET A O 1
ATOM 1385 N N . ALA A 1 178 ? 19.344 -20.922 -11.133 1 98.12 178 ALA A N 1
ATOM 1386 C CA . ALA A 1 178 ? 19.781 -22.297 -10.891 1 98.12 178 ALA A CA 1
ATOM 1387 C C . ALA A 1 178 ? 20.656 -22.375 -9.641 1 98.12 178 ALA A C 1
ATOM 1389 O O . ALA A 1 178 ? 20.5 -23.297 -8.836 1 98.12 178 ALA A O 1
ATOM 1390 N N . LYS A 1 179 ? 21.5 -21.453 -9.508 1 97.19 179 LYS A N 1
ATOM 1391 C CA . LYS A 1 179 ? 22.406 -21.406 -8.352 1 97.19 179 LYS A CA 1
ATOM 1392 C C . LYS A 1 179 ? 21.609 -21.344 -7.047 1 97.19 179 LYS A C 1
ATOM 1394 O O . LYS A 1 179 ? 21.891 -22.094 -6.109 1 97.19 179 LYS A O 1
ATOM 1399 N N . GLU A 1 180 ? 20.656 -20.5 -7.012 1 97.44 180 GLU A N 1
ATOM 1400 C CA . GLU A 1 180 ? 19.875 -20.312 -5.789 1 97.44 180 GLU A CA 1
ATOM 1401 C C . GLU A 1 180 ? 18.984 -21.516 -5.516 1 97.44 180 GLU A C 1
ATOM 1403 O O . GLU A 1 180 ? 18.766 -21.891 -4.355 1 97.44 180 GLU A O 1
ATOM 1408 N N . VAL A 1 181 ? 18.438 -22.109 -6.523 1 98.38 181 VAL A N 1
ATOM 1409 C CA . VAL A 1 181 ? 17.609 -23.297 -6.352 1 98.38 181 VAL A CA 1
ATOM 1410 C C . VAL A 1 181 ? 18.438 -24.438 -5.781 1 98.38 181 VAL A C 1
ATOM 1412 O O . VAL A 1 181 ? 18.047 -25.078 -4.805 1 98.38 181 VAL A O 1
ATOM 1415 N N . VAL A 1 182 ? 19.625 -24.672 -6.363 1 98.44 182 VAL A N 1
ATOM 1416 C CA . VAL A 1 182 ? 20.5 -25.766 -5.926 1 98.44 182 VAL A CA 1
ATOM 1417 C C . VAL A 1 182 ? 20.984 -25.5 -4.504 1 98.44 182 VAL A C 1
ATOM 1419 O O . VAL A 1 182 ? 21 -26.406 -3.672 1 98.44 182 VAL A O 1
ATOM 1422 N N . LYS A 1 183 ? 21.297 -24.281 -4.281 1 97.5 183 LYS A N 1
ATOM 1423 C CA . LYS A 1 183 ? 21.734 -23.906 -2.936 1 97.5 183 LYS A CA 1
ATOM 1424 C C . LYS A 1 183 ? 20.641 -24.188 -1.908 1 97.5 183 LYS A C 1
ATOM 1426 O O . LYS A 1 183 ? 20.922 -24.734 -0.832 1 97.5 183 LYS A O 1
ATOM 1431 N N . ALA A 1 184 ? 19.453 -23.844 -2.217 1 97.25 184 ALA A N 1
ATOM 1432 C CA . ALA A 1 184 ? 18.328 -24.078 -1.31 1 97.25 184 ALA A CA 1
ATOM 1433 C C . ALA A 1 184 ? 18.141 -25.578 -1.058 1 97.25 184 ALA A C 1
ATOM 1435 O O . ALA A 1 184 ? 17.906 -26 0.08 1 97.25 184 ALA A O 1
ATOM 1436 N N . LEU A 1 185 ? 18.219 -26.359 -2.078 1 97.44 185 LEU A N 1
ATOM 1437 C CA . LEU A 1 185 ? 18.062 -27.812 -1.967 1 97.44 185 LEU A CA 1
ATOM 1438 C C . LEU A 1 185 ? 19.156 -28.422 -1.117 1 97.44 185 LEU A C 1
ATOM 1440 O O . LEU A 1 185 ? 18.906 -29.312 -0.305 1 97.44 185 LEU A O 1
ATOM 1444 N N . GLU A 1 186 ? 20.359 -27.938 -1.304 1 96.62 186 GLU A N 1
ATOM 1445 C CA . GLU A 1 186 ? 21.5 -28.422 -0.525 1 96.62 186 GLU A CA 1
ATOM 1446 C C . GLU A 1 186 ? 21.375 -28.031 0.942 1 96.62 186 GLU A C 1
ATOM 1448 O O . GLU A 1 186 ? 21.594 -28.844 1.835 1 96.62 186 GLU A O 1
ATOM 1453 N N . ASP A 1 187 ? 20.969 -26.828 1.128 1 94.5 187 ASP A N 1
ATOM 1454 C CA . ASP A 1 187 ? 20.797 -26.328 2.492 1 94.5 187 ASP A CA 1
ATOM 1455 C C . ASP A 1 187 ? 19.781 -27.172 3.258 1 94.5 187 ASP A C 1
ATOM 1457 O O . ASP A 1 187 ? 19.906 -27.344 4.469 1 94.5 187 ASP A O 1
ATOM 1461 N N . TRP A 1 188 ? 18.797 -27.703 2.549 1 95.06 188 TRP A N 1
ATOM 1462 C CA . TRP A 1 188 ? 17.719 -28.469 3.18 1 95.06 188 TRP A CA 1
ATOM 1463 C C . TRP A 1 188 ? 18 -29.969 3.107 1 95.06 188 TRP A C 1
ATOM 1465 O O . TRP A 1 188 ? 17.234 -30.781 3.609 1 95.06 188 TRP A O 1
ATOM 1475 N N . GLY A 1 189 ? 19.078 -30.344 2.408 1 93.31 189 GLY A N 1
ATOM 1476 C CA . GLY A 1 189 ? 19.453 -31.734 2.273 1 93.31 189 GLY A CA 1
ATOM 1477 C C . GLY A 1 189 ? 18.5 -32.531 1.384 1 93.31 189 GLY A C 1
ATOM 1478 O O . GLY A 1 189 ? 18.203 -33.688 1.665 1 93.31 189 GLY A O 1
ATOM 1479 N N . LEU A 1 190 ? 18.078 -31.875 0.285 1 95.62 190 LEU A N 1
ATOM 1480 C CA . LEU A 1 190 ? 17.031 -32.5 -0.52 1 95.62 190 LEU A CA 1
ATOM 1481 C C . LEU A 1 190 ? 17.547 -32.844 -1.918 1 95.62 190 LEU A C 1
ATOM 1483 O O . LEU A 1 190 ? 16.797 -33.344 -2.754 1 95.62 190 LEU A O 1
ATOM 1487 N N . SER A 1 191 ? 18.734 -32.594 -2.236 1 95.31 191 SER A N 1
ATOM 1488 C CA . SER A 1 191 ? 19.281 -32.719 -3.582 1 95.31 191 SER A CA 1
ATOM 1489 C C . SER A 1 191 ? 19.062 -34.094 -4.172 1 95.31 191 SER A C 1
ATOM 1491 O O . SER A 1 191 ? 18.703 -34.219 -5.344 1 95.31 191 SER A O 1
ATOM 1493 N N . GLU A 1 192 ? 19.156 -35.062 -3.369 1 94.06 192 GLU A N 1
ATOM 1494 C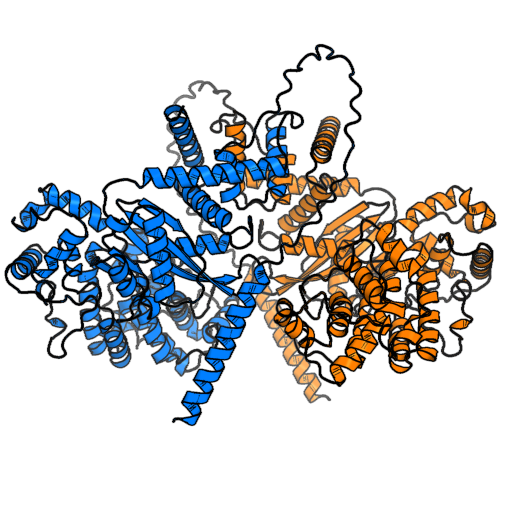 CA . GLU A 1 192 ? 19.062 -36.438 -3.854 1 94.06 192 GLU A CA 1
ATOM 1495 C C . GLU A 1 192 ? 17.625 -36.875 -4.062 1 94.06 192 GLU A C 1
ATOM 1497 O O . GLU A 1 192 ? 17.344 -37.812 -4.801 1 94.06 192 GLU A O 1
ATOM 1502 N N . ARG A 1 193 ? 16.75 -36.156 -3.555 1 95.12 193 ARG A N 1
ATOM 1503 C CA . ARG A 1 193 ? 15.352 -36.594 -3.549 1 95.12 193 ARG A CA 1
ATOM 1504 C C . ARG A 1 193 ? 14.57 -35.906 -4.68 1 95.12 193 ARG A C 1
ATOM 1506 O O . ARG A 1 193 ? 13.398 -36.219 -4.895 1 95.12 193 ARG A O 1
ATOM 1513 N N . ILE A 1 194 ? 15.227 -35.125 -5.371 1 97.06 194 ILE A N 1
ATOM 1514 C CA . ILE A 1 194 ? 14.523 -34.375 -6.414 1 97.06 194 ILE A CA 1
ATOM 1515 C C . ILE A 1 194 ? 14.398 -35.219 -7.668 1 97.06 194 ILE A C 1
ATOM 1517 O O . ILE A 1 194 ? 15.398 -35.719 -8.18 1 97.06 194 ILE A O 1
ATOM 1521 N N . GLY A 1 195 ? 13.148 -35.344 -8.148 1 97.38 195 GLY A N 1
ATOM 1522 C CA . GLY A 1 195 ? 12.906 -36.156 -9.336 1 97.38 195 GLY A CA 1
ATOM 1523 C C . GLY A 1 195 ? 12.383 -35.344 -10.508 1 97.38 195 GLY A C 1
ATOM 1524 O O . GLY A 1 195 ? 12.406 -35.781 -11.648 1 97.38 195 GLY A O 1
ATOM 1525 N N . GLY A 1 196 ? 11.961 -34.156 -10.188 1 97.56 196 GLY A N 1
ATOM 1526 C CA . GLY A 1 196 ? 11.406 -33.312 -11.242 1 97.56 196 GLY A CA 1
ATOM 1527 C C . GLY A 1 196 ? 11.391 -31.844 -10.883 1 97.56 196 GLY A C 1
ATOM 1528 O O . GLY A 1 196 ? 11.711 -31.469 -9.758 1 97.56 196 GLY A O 1
ATOM 1529 N N . MET A 1 197 ? 11.055 -31.016 -11.875 1 97.81 197 MET A N 1
ATOM 1530 C CA . MET A 1 197 ? 11 -29.562 -11.727 1 97.81 197 MET A CA 1
ATOM 1531 C C . MET A 1 197 ? 9.727 -29 -12.352 1 97.81 197 MET A C 1
ATOM 1533 O O . MET A 1 197 ? 9.289 -29.469 -13.398 1 97.81 197 MET A O 1
ATOM 1537 N N . SER A 1 198 ? 9.141 -28.078 -11.719 1 97.81 198 SER A N 1
ATOM 1538 C CA . SER A 1 198 ? 8.016 -27.328 -12.258 1 97.81 198 SER A CA 1
ATOM 1539 C C . SER A 1 198 ? 8.344 -25.844 -12.383 1 97.81 198 SER A C 1
ATOM 1541 O O . SER A 1 198 ? 8.859 -25.234 -11.445 1 97.81 198 SER A O 1
ATOM 1543 N N . PHE A 1 199 ? 8.102 -25.234 -13.523 1 97.44 199 PHE A N 1
ATOM 1544 C CA . PHE A 1 199 ? 8.57 -23.891 -13.844 1 97.44 199 PHE A CA 1
ATOM 1545 C C . PHE A 1 199 ? 7.734 -23.281 -14.961 1 97.44 199 PHE A C 1
ATOM 1547 O O . PHE A 1 199 ? 7.023 -23.984 -15.672 1 97.44 199 PHE A O 1
ATOM 1554 N N . ASP A 1 200 ? 7.793 -22.016 -15.086 1 95.69 200 ASP A N 1
ATOM 1555 C CA . ASP A 1 200 ? 7.242 -21.344 -16.25 1 95.69 200 ASP A CA 1
ATOM 1556 C C . ASP A 1 200 ? 8.156 -21.516 -17.469 1 95.69 200 ASP A C 1
ATOM 1558 O O . ASP A 1 200 ? 9.367 -21.703 -17.312 1 95.69 200 ASP A O 1
ATOM 1562 N N . THR A 1 201 ? 7.645 -21.391 -18.594 1 95.62 201 THR A N 1
ATOM 1563 C CA . THR A 1 201 ? 8.398 -21.766 -19.797 1 95.62 201 THR A CA 1
ATOM 1564 C C . THR A 1 201 ? 9.102 -20.547 -20.391 1 95.62 201 THR A C 1
ATOM 1566 O O . THR A 1 201 ? 9.156 -20.375 -21.609 1 95.62 201 THR A O 1
ATOM 1569 N N . THR A 1 202 ? 9.578 -19.672 -19.578 1 93.12 202 THR A N 1
ATOM 1570 C CA . THR A 1 202 ? 10.352 -18.531 -20.047 1 93.12 202 THR A CA 1
ATOM 1571 C C . THR A 1 202 ? 11.727 -18.953 -20.547 1 93.12 202 THR A C 1
ATOM 1573 O O . THR A 1 202 ? 12.188 -20.062 -20.219 1 93.12 202 THR A O 1
ATOM 1576 N N . SER A 1 203 ? 12.352 -18.094 -21.312 1 93 203 SER A N 1
ATOM 1577 C CA . SER A 1 203 ? 13.672 -18.406 -21.844 1 93 203 SER A CA 1
ATOM 1578 C C . SER A 1 203 ? 14.703 -18.562 -20.734 1 93 203 SER A C 1
ATOM 1580 O O . SER A 1 203 ? 15.617 -19.375 -20.844 1 93 203 SER A O 1
ATOM 1582 N N . SER A 1 204 ? 14.523 -17.828 -19.688 1 94.62 204 SER A N 1
ATOM 1583 C CA . SER A 1 204 ? 15.445 -17.906 -18.562 1 94.62 204 SER A CA 1
ATOM 1584 C C . SER A 1 204 ? 15.367 -19.266 -17.891 1 94.62 204 SER A C 1
ATOM 1586 O O . SER A 1 204 ? 16.359 -19.734 -17.312 1 94.62 204 SER A O 1
ATOM 1588 N N . ASN A 1 205 ? 14.242 -19.938 -18 1 96.62 205 ASN A N 1
ATOM 1589 C CA . ASN A 1 205 ? 14.07 -21.25 -17.375 1 96.62 205 ASN A CA 1
ATOM 1590 C C . ASN A 1 205 ? 14.398 -22.375 -18.328 1 96.62 205 ASN A C 1
ATOM 1592 O O . ASN A 1 205 ? 15.031 -23.359 -17.953 1 96.62 205 ASN A O 1
ATOM 1596 N N . THR A 1 206 ? 14.008 -22.219 -19.641 1 95.25 206 THR A N 1
ATOM 1597 C CA . THR A 1 206 ? 13.992 -23.391 -20.516 1 95.25 206 THR A CA 1
ATOM 1598 C C . THR A 1 206 ? 15.031 -23.25 -21.625 1 95.25 206 THR A C 1
ATOM 1600 O O . THR A 1 206 ? 15.078 -24.078 -22.547 1 95.25 206 THR A O 1
ATOM 1603 N N . GLY A 1 207 ? 15.867 -22.266 -21.547 1 92.81 207 GLY A N 1
ATOM 1604 C CA . GLY A 1 207 ? 16.922 -22.156 -22.547 1 92.81 207 GLY A CA 1
ATOM 1605 C C . GLY A 1 207 ? 17.766 -23.406 -22.641 1 92.81 207 GLY A C 1
ATOM 1606 O O . GLY A 1 207 ? 18.047 -24.062 -21.641 1 92.81 207 GLY A O 1
ATOM 1607 N N . ARG A 1 208 ? 18.25 -23.703 -23.812 1 89.81 208 ARG A N 1
ATOM 1608 C CA . ARG A 1 208 ? 18.922 -24.953 -24.094 1 89.81 208 ARG A CA 1
ATOM 1609 C C . ARG A 1 208 ? 20.281 -25.031 -23.406 1 89.81 208 ARG A C 1
ATOM 1611 O O . ARG A 1 208 ? 20.719 -26.094 -22.984 1 89.81 208 ARG A O 1
ATOM 1618 N N . ILE A 1 209 ? 20.844 -23.859 -23.297 1 90.81 209 ILE A N 1
ATOM 1619 C CA . ILE A 1 209 ? 22.219 -23.875 -22.781 1 90.81 209 ILE A CA 1
ATOM 1620 C C . ILE A 1 209 ? 22.266 -23.203 -21.422 1 90.81 209 ILE A C 1
ATOM 1622 O O . ILE A 1 209 ? 22.766 -23.766 -20.453 1 90.81 209 ILE A O 1
ATOM 1626 N N . ASN A 1 210 ? 21.578 -22.078 -21.406 1 93.62 210 ASN A N 1
ATOM 1627 C CA . ASN A 1 210 ? 21.734 -21.25 -20.219 1 93.62 210 ASN A CA 1
ATOM 1628 C C . ASN A 1 210 ? 20.438 -21.188 -19.422 1 93.62 210 ASN A C 1
ATOM 1630 O O . ASN A 1 210 ? 20.297 -20.344 -18.531 1 93.62 210 ASN A O 1
ATOM 1634 N N . GLY A 1 211 ? 19.484 -22.062 -19.766 1 96.25 211 GLY A N 1
ATOM 1635 C CA . GLY A 1 211 ? 18.25 -22.078 -18.984 1 96.25 211 GLY A CA 1
ATOM 1636 C C . GLY A 1 211 ? 18.422 -22.641 -17.594 1 96.25 211 GLY A C 1
ATOM 1637 O O . GLY A 1 211 ? 19.266 -23.516 -17.359 1 96.25 211 GLY A O 1
ATOM 1638 N N . ALA A 1 212 ? 17.703 -22.156 -16.641 1 97.94 212 ALA A N 1
ATOM 1639 C CA . ALA A 1 212 ? 17.797 -22.594 -15.25 1 97.94 212 ALA A CA 1
ATOM 1640 C C . ALA A 1 212 ? 17.641 -24.109 -15.141 1 97.94 212 ALA A C 1
ATOM 1642 O O . ALA A 1 212 ? 18.344 -24.75 -14.359 1 97.94 212 ALA A O 1
ATOM 1643 N N . CYS A 1 213 ? 16.75 -24.734 -15.898 1 97.94 213 CYS A N 1
ATOM 1644 C CA . CYS A 1 213 ? 16.469 -26.156 -15.828 1 97.94 213 CYS A CA 1
ATOM 1645 C C . CYS A 1 213 ? 17.703 -26.984 -16.172 1 97.94 213 CYS A C 1
ATOM 1647 O O . CYS A 1 213 ? 18.062 -27.906 -15.422 1 97.94 213 CYS A O 1
ATOM 1649 N N . VAL A 1 214 ? 18.328 -26.656 -17.266 1 97.19 214 VAL A N 1
ATOM 1650 C CA . VAL A 1 214 ? 19.5 -27.391 -17.719 1 97.19 214 VAL A CA 1
ATOM 1651 C C . VAL A 1 214 ? 20.625 -27.219 -16.703 1 97.19 214 VAL A C 1
ATOM 1653 O O . VAL A 1 214 ? 21.328 -28.188 -16.375 1 97.19 214 VAL A O 1
ATOM 1656 N N . LEU A 1 215 ? 20.75 -26.016 -16.234 1 98 215 LEU A N 1
ATOM 1657 C CA . LEU A 1 215 ? 21.844 -25.719 -15.297 1 98 215 LEU A CA 1
ATOM 1658 C C . LEU A 1 215 ? 21.609 -26.422 -13.961 1 98 215 LEU A C 1
ATOM 1660 O O . LEU A 1 215 ? 22.578 -26.828 -13.305 1 98 215 LEU A O 1
ATOM 1664 N N . ILE A 1 216 ? 20.406 -26.547 -13.516 1 98.31 216 ILE A N 1
ATOM 1665 C CA . ILE A 1 216 ? 20.078 -27.266 -12.289 1 98.31 216 ILE A CA 1
ATOM 1666 C C . ILE A 1 216 ? 20.453 -28.734 -12.445 1 98.31 216 ILE A C 1
ATOM 1668 O O . ILE A 1 216 ? 21.062 -29.328 -11.547 1 98.31 216 ILE A O 1
ATOM 1672 N N . GLU A 1 217 ? 20.109 -29.328 -13.562 1 97.62 217 GLU A N 1
ATOM 1673 C CA . GLU A 1 217 ? 20.469 -30.719 -13.836 1 97.62 217 GLU A CA 1
ATOM 1674 C C . GLU A 1 217 ? 21.984 -30.922 -13.812 1 97.62 217 GLU A C 1
ATOM 1676 O O . GLU A 1 217 ? 22.484 -31.906 -13.266 1 97.62 217 GLU A O 1
ATOM 1681 N N . GLN A 1 218 ? 22.672 -30 -14.367 1 97.12 218 GLN A N 1
ATOM 1682 C CA . GLN A 1 218 ? 24.141 -30.062 -14.406 1 97.12 218 GLN A CA 1
ATOM 1683 C C . GLN A 1 218 ? 24.719 -29.984 -13.008 1 97.12 218 GLN A C 1
ATOM 1685 O O . GLN A 1 218 ? 25.609 -30.75 -12.648 1 97.12 218 GLN A O 1
ATOM 1690 N N . GLN A 1 219 ? 24.219 -29.109 -12.273 1 96.94 219 GLN A N 1
ATOM 1691 C CA . GLN A 1 219 ? 24.766 -28.875 -10.938 1 96.94 219 GLN A CA 1
ATOM 1692 C C . GLN A 1 219 ? 24.422 -30.047 -10.008 1 96.94 219 GLN A C 1
ATOM 1694 O O . GLN A 1 219 ? 25.219 -30.422 -9.156 1 96.94 219 GLN A O 1
ATOM 1699 N N . LEU A 1 220 ? 23.234 -30.562 -10.18 1 97.25 220 LEU A N 1
ATOM 1700 C CA . LEU A 1 220 ? 22.828 -31.688 -9.352 1 97.25 220 LEU A CA 1
ATOM 1701 C C . LEU A 1 220 ? 23.375 -33 -9.898 1 97.25 220 LEU A C 1
ATOM 1703 O O . LEU A 1 220 ? 23.344 -34.031 -9.211 1 97.25 220 LEU A O 1
ATOM 1707 N N . LYS A 1 221 ? 23.844 -32.969 -11.125 1 95.94 221 LYS A N 1
ATOM 1708 C CA . LYS A 1 221 ? 24.312 -34.156 -11.828 1 95.94 221 LYS A CA 1
ATOM 1709 C C . LYS A 1 221 ? 23.234 -35.219 -11.898 1 95.94 221 LYS A C 1
ATOM 1711 O O . LYS A 1 221 ? 23.469 -36.406 -11.578 1 95.94 221 LYS A O 1
ATOM 1716 N N . LYS A 1 222 ? 22.062 -34.75 -12.219 1 95.44 222 LYS A N 1
ATOM 1717 C CA . LYS A 1 222 ? 20.891 -35.625 -12.32 1 95.44 222 LYS A CA 1
ATOM 1718 C C . LYS A 1 222 ? 20.031 -35.25 -13.531 1 95.44 222 LYS A C 1
ATOM 1720 O O . LYS A 1 222 ? 19.922 -34.062 -13.875 1 95.44 222 LYS A O 1
ATOM 1725 N N . ASP A 1 223 ? 19.516 -36.25 -14.109 1 95.56 223 ASP A N 1
ATOM 1726 C CA . ASP A 1 223 ? 18.5 -36.062 -15.141 1 95.56 223 ASP A CA 1
ATOM 1727 C C . ASP A 1 223 ? 17.094 -36.031 -14.547 1 95.56 223 ASP A C 1
ATOM 1729 O O . ASP A 1 223 ? 16.641 -37 -13.953 1 95.56 223 ASP A O 1
ATOM 1733 N N . LEU A 1 224 ? 16.422 -34.875 -14.703 1 97.5 224 LEU A N 1
ATOM 1734 C CA . LEU A 1 224 ? 15.156 -34.656 -14.016 1 97.5 224 LEU A CA 1
ATOM 1735 C C . LEU A 1 224 ? 14.008 -34.594 -15.008 1 97.5 224 LEU A C 1
ATOM 1737 O O . LEU A 1 224 ? 14.227 -34.406 -16.203 1 97.5 224 LEU A O 1
ATOM 1741 N N . LEU A 1 225 ? 12.805 -34.781 -14.516 1 97.88 225 LEU A N 1
ATOM 1742 C CA . LEU A 1 225 ? 11.602 -34.594 -15.32 1 97.88 225 LEU A CA 1
ATOM 1743 C C . LEU A 1 225 ? 11.219 -33.094 -15.367 1 97.88 225 LEU A C 1
ATOM 1745 O O . LEU A 1 225 ? 11.344 -32.406 -14.375 1 97.88 225 LEU A O 1
ATOM 1749 N N . TYR A 1 226 ? 10.695 -32.688 -16.531 1 97.81 226 TYR A N 1
ATOM 1750 C CA . TYR A 1 226 ? 10.305 -31.281 -16.719 1 97.81 226 TYR A CA 1
ATOM 1751 C C . TYR A 1 226 ? 8.789 -31.141 -16.688 1 97.81 226 TYR A C 1
ATOM 1753 O O . TYR A 1 226 ? 8.102 -31.453 -17.672 1 97.81 226 TYR A O 1
ATOM 1761 N N . PHE A 1 227 ? 8.297 -30.672 -15.625 1 97.88 227 PHE A N 1
ATOM 1762 C CA . PHE A 1 227 ? 6.871 -30.375 -15.531 1 97.88 227 PHE A CA 1
ATOM 1763 C C . PHE A 1 227 ? 6.598 -28.906 -15.805 1 97.88 227 PHE A C 1
ATOM 1765 O O . PHE A 1 227 ? 6.281 -28.141 -14.883 1 97.88 227 PHE A O 1
ATOM 1772 N N . ALA A 1 228 ? 6.609 -28.562 -17.047 1 98 228 ALA A N 1
ATOM 1773 C CA . ALA A 1 228 ? 6.387 -27.188 -17.469 1 98 228 ALA A CA 1
ATOM 1774 C C . ALA A 1 228 ? 4.965 -26.734 -17.141 1 98 228 ALA A C 1
ATOM 1776 O O . ALA A 1 228 ? 4.012 -27.5 -17.281 1 98 228 ALA A O 1
ATOM 1777 N N . CYS A 1 229 ? 4.863 -25.531 -16.703 1 97.88 229 CYS A N 1
ATOM 1778 C CA . CYS A 1 229 ? 3.559 -25.031 -16.297 1 97.88 229 CYS A CA 1
ATOM 1779 C C . CYS A 1 229 ? 2.609 -24.938 -17.484 1 97.88 229 CYS A C 1
ATOM 1781 O O . CYS A 1 229 ? 2.807 -24.109 -18.375 1 97.88 229 CYS A O 1
ATOM 1783 N N . ARG A 1 230 ? 1.573 -25.625 -17.453 1 97.69 230 ARG A N 1
ATOM 1784 C CA . ARG A 1 230 ? 0.619 -25.672 -18.562 1 97.69 230 ARG A CA 1
ATOM 1785 C C . ARG A 1 230 ? -0.189 -24.375 -18.641 1 97.69 230 ARG A C 1
ATOM 1787 O O . ARG A 1 230 ? -0.579 -23.953 -19.719 1 97.69 230 ARG A O 1
ATOM 1794 N N . HIS A 1 231 ? -0.458 -23.797 -17.5 1 96.19 231 HIS A N 1
ATOM 1795 C CA . HIS A 1 231 ? -1.128 -22.5 -17.516 1 96.19 231 HIS A CA 1
ATOM 1796 C C . HIS A 1 231 ? -0.282 -21.453 -18.234 1 96.19 231 HIS A C 1
ATOM 1798 O O . HIS A 1 231 ? -0.811 -20.625 -18.969 1 96.19 231 HIS A O 1
ATOM 1804 N N . HIS A 1 232 ? 0.965 -21.469 -17.984 1 96 232 HIS A N 1
ATOM 1805 C CA . HIS A 1 232 ? 1.848 -20.531 -18.672 1 96 232 HIS A CA 1
ATOM 1806 C C . HIS A 1 232 ? 1.805 -20.75 -20.188 1 96 232 HIS A C 1
ATOM 1808 O O . HIS A 1 232 ? 1.782 -19.781 -20.953 1 96 232 HIS A O 1
ATOM 1814 N N . ILE A 1 233 ? 1.794 -21.953 -20.594 1 97 233 ILE A N 1
ATOM 1815 C CA . ILE A 1 233 ? 1.713 -22.281 -22.016 1 97 233 ILE A CA 1
ATOM 1816 C C . ILE A 1 233 ? 0.418 -21.719 -22.594 1 97 233 ILE A C 1
ATOM 1818 O O . ILE A 1 233 ? 0.429 -21.109 -23.656 1 97 233 ILE A O 1
ATOM 1822 N N . HIS A 1 234 ? -0.663 -21.969 -21.906 1 96.94 234 HIS A N 1
ATOM 1823 C CA . HIS A 1 234 ? -1.948 -21.484 -22.406 1 96.94 234 HIS A CA 1
ATOM 1824 C C . HIS A 1 234 ? -2 -19.969 -22.406 1 96.94 234 HIS A C 1
ATOM 1826 O O . HIS A 1 234 ? -2.676 -19.375 -23.25 1 96.94 234 HIS A O 1
ATOM 1832 N N . GLU A 1 235 ? -1.304 -19.344 -21.484 1 95.38 235 GLU A N 1
ATOM 1833 C CA . GLU A 1 235 ? -1.187 -17.891 -21.531 1 95.38 235 GLU A CA 1
ATOM 1834 C C . GLU A 1 235 ? -0.491 -17.438 -22.797 1 95.38 235 GLU A C 1
ATOM 1836 O O . GLU A 1 235 ? -0.896 -16.438 -23.406 1 95.38 235 GLU A O 1
ATOM 1841 N N . LEU A 1 236 ? 0.512 -18.109 -23.172 1 95.06 236 LEU A N 1
ATOM 1842 C CA . LEU A 1 236 ? 1.242 -17.797 -24.391 1 95.06 236 LEU A CA 1
ATOM 1843 C C . LEU A 1 236 ? 0.34 -17.938 -25.609 1 95.06 236 LEU A C 1
ATOM 1845 O O . LEU A 1 236 ? 0.416 -17.125 -26.547 1 95.06 236 LEU A O 1
ATOM 1849 N N . LEU A 1 237 ? -0.5 -18.922 -25.609 1 96.94 237 LEU A N 1
ATOM 1850 C CA . LEU A 1 237 ? -1.396 -19.141 -26.734 1 96.94 237 LEU A CA 1
ATOM 1851 C C . LEU A 1 237 ? -2.387 -17.984 -26.875 1 96.94 237 LEU A C 1
ATOM 1853 O O . LEU A 1 237 ? -2.559 -17.438 -27.969 1 96.94 237 LEU A O 1
ATOM 1857 N N . LEU A 1 238 ? -2.998 -17.672 -25.766 1 96.5 238 LEU A N 1
ATOM 1858 C CA . LEU A 1 238 ? -3.945 -16.562 -25.797 1 96.5 238 LEU A CA 1
ATOM 1859 C C . LEU A 1 238 ? -3.242 -15.258 -26.141 1 96.5 238 LEU A C 1
ATOM 1861 O O . LEU A 1 238 ? -3.795 -14.43 -26.875 1 96.5 238 LEU A O 1
ATOM 1865 N N . GLY A 1 239 ? -2.074 -15.102 -25.609 1 93.88 239 GLY A N 1
ATOM 1866 C CA . GLY A 1 239 ? -1.283 -13.922 -25.938 1 93.88 239 GLY A CA 1
ATOM 1867 C C . GLY A 1 239 ? -0.97 -13.805 -27.422 1 93.88 239 GLY A C 1
ATOM 1868 O O . GLY A 1 239 ? -0.967 -12.703 -27.969 1 93.88 239 GLY A O 1
ATOM 1869 N N . GLU A 1 240 ? -0.726 -14.914 -28.016 1 94.5 240 GLU A N 1
ATOM 1870 C CA . GLU A 1 240 ? -0.42 -14.938 -29.438 1 94.5 240 GLU A CA 1
ATOM 1871 C C . GLU A 1 240 ? -1.631 -14.523 -30.266 1 94.5 240 GLU A C 1
ATOM 1873 O O . GLU A 1 240 ? -1.504 -13.758 -31.219 1 94.5 240 GLU A O 1
ATOM 1878 N N . VAL A 1 241 ? -2.76 -15.031 -29.922 1 96.31 241 VAL A N 1
ATOM 1879 C CA . VAL A 1 241 ? -3.982 -14.664 -30.625 1 96.31 241 VAL A CA 1
ATOM 1880 C C . VAL A 1 241 ? -4.234 -13.164 -30.484 1 96.31 241 VAL A C 1
ATOM 1882 O O . VAL A 1 241 ? -4.527 -12.477 -31.453 1 96.31 241 VAL A O 1
ATOM 1885 N N . PHE A 1 242 ? -4.141 -12.711 -29.266 1 94.81 242 PHE A N 1
ATOM 1886 C CA . PHE A 1 242 ? -4.398 -11.305 -28.984 1 94.81 242 PHE A CA 1
ATOM 1887 C C . PHE A 1 242 ? -3.451 -10.406 -29.766 1 94.81 242 PHE A C 1
ATOM 1889 O O . PHE A 1 242 ? -3.881 -9.422 -30.359 1 94.81 242 PHE A O 1
ATOM 1896 N N . ARG A 1 243 ? -2.18 -10.734 -29.766 1 91.81 243 ARG A N 1
ATOM 1897 C CA . ARG A 1 243 ? -1.174 -9.953 -30.484 1 91.81 243 ARG A CA 1
ATOM 1898 C C . ARG A 1 243 ? -1.464 -9.938 -31.984 1 91.81 243 ARG A C 1
ATOM 1900 O O . ARG A 1 243 ? -1.297 -8.906 -32.625 1 91.81 243 ARG A O 1
ATOM 1907 N N . MET A 1 244 ? -1.835 -11.016 -32.469 1 93.62 244 MET A N 1
ATOM 1908 C CA . MET A 1 244 ? -2.08 -11.164 -33.906 1 93.62 244 MET A CA 1
ATOM 1909 C C . MET A 1 244 ? -3.254 -10.297 -34.344 1 93.62 244 MET A C 1
ATOM 1911 O O . MET A 1 244 ? -3.193 -9.656 -35.406 1 93.62 244 MET A O 1
ATOM 1915 N N . VAL A 1 245 ? -4.277 -10.289 -33.5 1 93.88 245 VAL A N 1
ATOM 1916 C CA . VAL A 1 245 ? -5.52 -9.672 -33.969 1 93.88 245 VAL A CA 1
ATOM 1917 C C . VAL A 1 245 ? -5.578 -8.219 -33.5 1 93.88 245 VAL A C 1
ATOM 1919 O O . VAL A 1 245 ? -6.238 -7.391 -34.156 1 93.88 245 VAL A O 1
ATOM 1922 N N . MET A 1 246 ? -5.047 -7.914 -32.312 1 91.81 246 MET A N 1
ATOM 1923 C CA . MET A 1 246 ? -5.133 -6.562 -31.766 1 91.81 246 MET A CA 1
ATOM 1924 C C . MET A 1 246 ? -3.844 -5.789 -32.031 1 91.81 246 MET A C 1
ATOM 1926 O O . MET A 1 246 ? -3.822 -4.562 -31.922 1 91.81 246 MET A O 1
ATOM 1930 N N . GLY A 1 247 ? -2.797 -6.473 -32.344 1 86.56 247 GLY A N 1
ATOM 1931 C CA . GLY A 1 247 ? -1.512 -5.816 -32.531 1 86.56 247 GLY A CA 1
ATOM 1932 C C . GLY A 1 247 ? -0.673 -5.766 -31.266 1 86.56 247 GLY A C 1
ATOM 1933 O O . GLY A 1 247 ? -1.137 -6.152 -30.188 1 86.56 247 GLY A O 1
ATOM 1934 N N . PRO A 1 248 ? 0.606 -5.301 -31.453 1 82.06 248 PRO A N 1
ATOM 1935 C CA . PRO A 1 248 ? 1.505 -5.234 -30.297 1 82.06 248 PRO A CA 1
ATOM 1936 C C . PRO A 1 248 ? 1.107 -4.148 -29.297 1 82.06 248 PRO A C 1
ATOM 1938 O O . PRO A 1 248 ? 0.597 -3.098 -29.688 1 82.06 248 PRO A O 1
ATOM 1941 N N . MET A 1 249 ? 1.324 -4.43 -28.062 1 76.5 249 MET A N 1
ATOM 1942 C CA . MET A 1 249 ? 0.938 -3.496 -27.016 1 76.5 249 MET A CA 1
ATOM 1943 C C . MET A 1 249 ? 2.135 -2.674 -26.547 1 76.5 249 MET A C 1
ATOM 1945 O O . MET A 1 249 ? 3.24 -3.201 -26.406 1 76.5 249 MET A O 1
ATOM 1949 N N . SER A 1 250 ? 2.027 -1.379 -26.391 1 67 250 SER A N 1
ATOM 1950 C CA . SER A 1 250 ? 3.127 -0.507 -26 1 67 250 SER A CA 1
ATOM 1951 C C . SER A 1 250 ? 3.027 -0.132 -24.531 1 67 250 SER A C 1
ATOM 1953 O O . SER A 1 250 ? 4.039 0.167 -23.891 1 67 250 SER A O 1
ATOM 1955 N N . GLY A 1 251 ? 1.933 -0.191 -23.859 1 67.38 251 GLY A N 1
ATOM 1956 C CA . GLY A 1 251 ? 1.795 0.292 -22.484 1 67.38 251 GLY A CA 1
ATOM 1957 C C . GLY A 1 251 ? 1.435 -0.802 -21.5 1 67.38 251 GLY A C 1
ATOM 1958 O O . GLY A 1 251 ? 1.213 -1.95 -21.891 1 67.38 251 GLY A O 1
ATOM 1959 N N . PRO A 1 252 ? 1.632 -0.443 -20.172 1 74.56 252 PRO A N 1
ATOM 1960 C CA . PRO A 1 252 ? 1.327 -1.419 -19.125 1 74.56 252 PRO A CA 1
ATOM 1961 C C . PRO A 1 252 ? -0.129 -1.877 -19.156 1 74.56 252 PRO A C 1
ATOM 1963 O O . PRO A 1 252 ? -0.433 -3.002 -18.75 1 74.56 252 PRO A O 1
ATOM 1966 N N . ASN A 1 253 ? -0.938 -1.01 -19.672 1 79.75 253 ASN A N 1
ATOM 1967 C CA . ASN A 1 253 ? -2.357 -1.347 -19.719 1 79.75 253 ASN A CA 1
ATOM 1968 C C . ASN A 1 253 ? -2.846 -1.522 -21.156 1 79.75 253 ASN A C 1
ATOM 1970 O O . ASN A 1 253 ? -2.322 -0.894 -22.078 1 79.75 253 ASN A O 1
ATOM 1974 N N . VAL A 1 254 ? -3.77 -2.436 -21.328 1 86 254 VAL A N 1
ATOM 1975 C CA . VAL A 1 254 ? -4.441 -2.58 -22.625 1 86 254 VAL A CA 1
ATOM 1976 C C . VAL A 1 254 ? -5.453 -1.45 -22.812 1 86 254 VAL A C 1
ATOM 1978 O O . VAL A 1 254 ? -6.426 -1.352 -22.062 1 86 254 VAL A O 1
ATOM 1981 N N . SER A 1 255 ? -5.254 -0.596 -23.781 1 86.88 255 SER A N 1
ATOM 1982 C CA . SER A 1 255 ? -5.984 0.655 -23.953 1 86.88 255 SER A CA 1
ATOM 1983 C C . SER A 1 255 ? -7.484 0.411 -24.062 1 86.88 255 SER A C 1
ATOM 1985 O O . SER A 1 255 ? -8.281 1.122 -23.438 1 86.88 255 SER A O 1
ATOM 1987 N N . ILE A 1 256 ? -7.855 -0.554 -24.875 1 91 256 ILE A N 1
ATOM 1988 C CA . ILE A 1 256 ? -9.273 -0.804 -25.109 1 91 256 ILE A CA 1
ATOM 1989 C C . ILE A 1 256 ? -9.938 -1.263 -23.812 1 91 256 ILE A C 1
ATOM 1991 O O . ILE A 1 256 ? -11.086 -0.917 -23.531 1 91 256 ILE A O 1
ATOM 1995 N N . PHE A 1 257 ? -9.266 -2.047 -23.031 1 92.38 257 PHE A N 1
ATOM 1996 C CA . PHE A 1 257 ? -9.828 -2.525 -21.781 1 92.38 257 PHE A CA 1
ATOM 1997 C C . PHE A 1 257 ? -9.945 -1.387 -20.766 1 92.38 257 PHE A C 1
ATOM 1999 O O . PHE A 1 257 ? -10.898 -1.335 -20 1 92.38 257 PHE A O 1
ATOM 2006 N N . LYS A 1 258 ? -8.945 -0.528 -20.781 1 89.12 258 LYS A N 1
ATOM 2007 C CA . LYS A 1 258 ? -9.008 0.641 -19.906 1 89.12 258 LYS A CA 1
ATOM 2008 C C . LYS A 1 258 ? -10.195 1.53 -20.266 1 89.12 258 LYS A C 1
ATOM 2010 O O . LYS A 1 258 ? -10.922 1.979 -19.375 1 89.12 258 LYS A O 1
ATOM 2015 N N . ARG A 1 259 ? -10.398 1.848 -21.5 1 91.56 259 ARG A N 1
ATOM 2016 C CA . ARG A 1 259 ? -11.539 2.627 -21.953 1 91.56 259 ARG A CA 1
ATOM 2017 C C . ARG A 1 259 ? -12.852 1.98 -21.531 1 91.56 259 ARG A C 1
ATOM 2019 O O . ARG A 1 259 ? -13.789 2.674 -21.125 1 91.56 259 ARG A O 1
ATOM 2026 N N . PHE A 1 260 ? -12.906 0.699 -21.656 1 93.38 260 PHE A N 1
ATOM 2027 C CA . PHE A 1 260 ? -14.109 -0.043 -21.297 1 93.38 260 PHE A CA 1
ATOM 2028 C C . PHE A 1 260 ? -14.359 0.034 -19.797 1 93.38 260 PHE A C 1
ATOM 2030 O O . PHE A 1 260 ? -15.5 0.193 -19.359 1 93.38 260 PHE A O 1
ATOM 2037 N N . GLN A 1 261 ? -13.266 -0.182 -19.047 1 90.06 261 GLN A N 1
ATOM 2038 C CA . GLN A 1 261 ? -13.367 -0.071 -17.594 1 90.06 261 GLN A CA 1
ATOM 2039 C C . GLN A 1 261 ? -13.93 1.288 -17.188 1 90.06 261 GLN A C 1
ATOM 2041 O O . GLN A 1 261 ? -14.789 1.372 -16.297 1 90.06 261 GLN A O 1
ATOM 2046 N N . ASP A 1 262 ? -13.492 2.332 -17.812 1 85.81 262 ASP A N 1
ATOM 2047 C CA . ASP A 1 262 ? -13.938 3.689 -17.516 1 85.81 262 ASP A CA 1
ATOM 2048 C C . ASP A 1 262 ? -15.398 3.885 -17.922 1 85.81 262 ASP A C 1
ATOM 2050 O O . ASP A 1 262 ? -16.125 4.664 -17.297 1 85.81 262 ASP A O 1
ATOM 2054 N N . HIS A 1 263 ? -15.836 3.172 -18.953 1 92.31 263 HIS A N 1
ATOM 2055 C CA . HIS A 1 263 ? -17.188 3.303 -19.5 1 92.31 263 HIS A CA 1
ATOM 2056 C C . HIS A 1 263 ? -18.156 2.342 -18.812 1 92.31 263 HIS A C 1
ATOM 2058 O O . HIS A 1 263 ? -19.359 2.381 -19.078 1 92.31 263 HIS A O 1
ATOM 2064 N N . TRP A 1 264 ? -17.734 1.512 -17.969 1 92.12 264 TRP A N 1
ATOM 2065 C CA . TRP A 1 264 ? -18.484 0.381 -17.422 1 92.12 264 TRP A CA 1
ATOM 2066 C C . TRP A 1 264 ? -19.75 0.855 -16.703 1 92.12 264 TRP A C 1
ATOM 2068 O O . TRP A 1 264 ? -20.797 0.231 -16.812 1 92.12 264 TRP A O 1
ATOM 2078 N N . GLN A 1 265 ? -19.641 2.006 -16.016 1 85.5 265 GLN A N 1
ATOM 2079 C CA . GLN A 1 265 ? -20.766 2.486 -15.219 1 85.5 265 GLN A CA 1
ATOM 2080 C C . GLN A 1 265 ? -21.922 2.949 -16.094 1 85.5 265 GLN A C 1
ATOM 2082 O O . GLN A 1 265 ? -23.062 2.967 -15.656 1 85.5 265 GLN A O 1
ATOM 2087 N N . SER A 1 266 ? -21.656 3.26 -17.344 1 91.38 266 SER A N 1
ATOM 2088 C CA . SER A 1 266 ? -22.672 3.76 -18.266 1 91.38 266 SER A CA 1
ATOM 2089 C C . SER A 1 266 ? -23.328 2.621 -19.047 1 91.38 266 SER A C 1
ATOM 2091 O O . SER A 1 266 ? -24.281 2.838 -19.781 1 91.38 266 SER A O 1
ATOM 2093 N N . ILE A 1 267 ? -22.891 1.402 -18.891 1 94 267 ILE A N 1
ATOM 2094 C CA . ILE A 1 267 ? -23.359 0.263 -19.672 1 94 267 ILE A CA 1
ATOM 2095 C C . ILE A 1 267 ? -24.578 -0.364 -18.984 1 94 267 ILE A C 1
ATOM 2097 O O . ILE A 1 267 ? -24.562 -0.608 -17.781 1 94 267 ILE A O 1
ATOM 2101 N N . ASP A 1 268 ? -25.625 -0.523 -19.734 1 95.06 268 ASP A N 1
ATOM 2102 C CA . ASP A 1 268 ? -26.766 -1.321 -19.297 1 95.06 268 ASP A CA 1
ATOM 2103 C C . ASP A 1 268 ? -26.484 -2.814 -19.453 1 95.06 268 ASP A C 1
ATOM 2105 O O . ASP A 1 268 ? -26.516 -3.342 -20.562 1 95.06 268 ASP A O 1
ATOM 2109 N N . GLN A 1 269 ? -26.297 -3.539 -18.438 1 93.62 269 GLN A N 1
ATOM 2110 C CA . GLN A 1 269 ? -25.828 -4.922 -18.453 1 93.62 269 GLN A CA 1
ATOM 2111 C C . GLN A 1 269 ? -26.922 -5.871 -18.938 1 93.62 269 GLN A C 1
ATOM 2113 O O . GLN A 1 269 ? -26.641 -7.02 -19.281 1 93.62 269 GLN A O 1
ATOM 2118 N N . SER A 1 270 ? -28.094 -5.348 -18.984 1 92.88 270 SER A N 1
ATOM 2119 C CA . SER A 1 270 ? -29.203 -6.184 -19.438 1 92.88 270 SER A CA 1
ATOM 2120 C C . SER A 1 270 ? -29.266 -6.242 -20.969 1 92.88 270 SER A C 1
ATOM 2122 O O . SER A 1 270 ? -29.875 -7.145 -21.531 1 92.88 270 SER A O 1
ATOM 2124 N N . GLN A 1 271 ? -28.594 -5.312 -21.562 1 94.5 271 GLN A N 1
ATOM 2125 C CA . GLN A 1 271 ? -28.625 -5.246 -23.016 1 94.5 271 GLN A CA 1
ATOM 2126 C C . GLN A 1 271 ? -27.312 -5.734 -23.609 1 94.5 271 GLN A C 1
ATOM 2128 O O . GLN A 1 271 ? -26.469 -4.93 -24.031 1 94.5 271 GLN A O 1
ATOM 2133 N N . PHE A 1 272 ? -27.125 -7.004 -23.656 1 96.25 272 PHE A N 1
ATOM 2134 C CA . PHE A 1 272 ? -25.922 -7.578 -24.25 1 96.25 272 PHE A CA 1
ATOM 2135 C C . PHE A 1 272 ? -26.281 -8.453 -25.453 1 96.25 272 PHE A C 1
ATOM 2137 O O . PHE A 1 272 ? -27.422 -8.867 -25.609 1 96.25 272 PHE A O 1
ATOM 2144 N N . GLU A 1 273 ? -25.312 -8.68 -26.375 1 95.94 273 GLU A N 1
ATOM 2145 C CA . GLU A 1 273 ? -25.469 -9.555 -27.531 1 95.94 273 GLU A CA 1
ATOM 2146 C C . GLU A 1 273 ? -24.516 -10.742 -27.453 1 95.94 273 GLU A C 1
ATOM 2148 O O . GLU A 1 273 ? -23.297 -10.57 -27.531 1 95.94 273 GLU A O 1
ATOM 2153 N N . SER A 1 274 ? -25.062 -11.906 -27.391 1 95.88 274 SER A N 1
ATOM 2154 C CA . SER A 1 274 ? -24.234 -13.117 -27.328 1 95.88 274 SER A CA 1
ATOM 2155 C C . SER A 1 274 ? -23.703 -13.492 -28.703 1 95.88 274 SER A C 1
ATOM 2157 O O . SER A 1 274 ? -24.172 -12.992 -29.719 1 95.88 274 SER A O 1
ATOM 2159 N N . GLY A 1 275 ? -22.688 -14.336 -28.688 1 95.5 275 GLY A N 1
ATOM 2160 C CA . GLY A 1 275 ? -22.172 -14.852 -29.938 1 95.5 275 GLY A CA 1
ATOM 2161 C C . GLY A 1 275 ? -23.188 -15.688 -30.703 1 95.5 275 GLY A C 1
ATOM 2162 O O . GLY A 1 275 ? -23.203 -15.672 -31.938 1 95.5 275 GLY A O 1
ATOM 2163 N N . ALA A 1 276 ? -24.016 -16.344 -29.969 1 94.19 276 ALA A N 1
ATOM 2164 C CA . ALA A 1 276 ? -25.016 -17.234 -30.562 1 94.19 276 ALA A CA 1
ATOM 2165 C C . ALA A 1 276 ? -26.078 -16.453 -31.328 1 94.19 276 ALA A C 1
ATOM 2167 O O . ALA A 1 276 ? -26.75 -17 -32.188 1 94.19 276 ALA A O 1
ATOM 2168 N N . SER A 1 277 ? -26.234 -15.227 -31 1 93 277 SER A N 1
ATOM 2169 C CA . SER A 1 277 ? -27.25 -14.406 -31.641 1 93 277 SER A CA 1
ATOM 2170 C C . SER A 1 277 ? -26.719 -13.75 -32.906 1 93 277 SER A C 1
ATOM 2172 O O . SER A 1 277 ? -27.5 -13.211 -33.719 1 93 277 SER A O 1
ATOM 2174 N N . HIS A 1 278 ? -25.516 -13.82 -33.094 1 94.38 278 HIS A N 1
ATOM 2175 C CA . HIS A 1 278 ? -24.906 -13.18 -34.25 1 94.38 278 HIS A CA 1
ATOM 2176 C C . HIS A 1 278 ? -24.859 -14.141 -35.438 1 94.38 278 HIS A C 1
ATOM 2178 O O . HIS A 1 278 ? -24.328 -15.242 -35.344 1 94.38 278 HIS A O 1
ATOM 2184 N N . PRO A 1 279 ? -25.266 -13.789 -36.469 1 93 279 PRO A N 1
ATOM 2185 C CA . PRO A 1 279 ? -25.422 -14.695 -37.625 1 93 279 PRO A CA 1
ATOM 2186 C C . PRO A 1 279 ? -24.078 -15.258 -38.094 1 93 279 PRO A C 1
ATOM 2188 O O . PRO A 1 279 ? -24 -16.422 -38.531 1 93 279 PRO A O 1
ATOM 2191 N N . ASP A 1 280 ? -23 -14.5 -38.031 1 92.12 280 ASP A N 1
ATOM 2192 C CA . ASP A 1 280 ? -21.703 -14.945 -38.531 1 92.12 280 ASP A CA 1
ATOM 2193 C C . ASP A 1 280 ? -20.953 -15.758 -37.469 1 92.12 280 ASP A C 1
ATOM 2195 O O . ASP A 1 280 ? -20.016 -16.5 -37.781 1 92.12 280 ASP A O 1
ATOM 2199 N N . VAL A 1 281 ? -21.344 -15.641 -36.281 1 95.75 281 VAL A N 1
ATOM 2200 C CA . VAL A 1 281 ? -20.609 -16.266 -35.188 1 95.75 281 VAL A CA 1
ATOM 2201 C C . VAL A 1 281 ? -21.312 -17.547 -34.75 1 95.75 281 VAL A C 1
ATOM 2203 O O . VAL A 1 281 ? -20.641 -18.531 -34.438 1 95.75 281 VAL A O 1
ATOM 2206 N N . CYS A 1 282 ? -22.547 -17.641 -34.875 1 95 282 CYS A N 1
ATOM 2207 C CA . CYS A 1 282 ? -23.391 -18.719 -34.375 1 95 282 CYS A CA 1
ATOM 2208 C C . CYS A 1 282 ? -22.969 -20.062 -35 1 95 282 CYS A C 1
ATOM 2210 O O . CYS A 1 282 ? -22.75 -21.031 -34.281 1 95 282 CYS A O 1
ATOM 2212 N N . PRO A 1 283 ? -22.75 -20.156 -36.25 1 94.38 283 PRO A N 1
ATOM 2213 C CA . PRO A 1 283 ? -22.391 -21.453 -36.844 1 94.38 283 PRO A CA 1
ATOM 2214 C C . PRO A 1 283 ? -21.047 -21.969 -36.375 1 94.38 283 PRO A C 1
ATOM 2216 O O . PRO A 1 283 ? -20.828 -23.188 -36.312 1 94.38 283 PRO A O 1
ATOM 2219 N N . LEU A 1 284 ? -20.219 -21.109 -36.062 1 94.19 284 LEU A N 1
ATOM 2220 C CA . LEU A 1 284 ? -18.875 -21.5 -35.625 1 94.19 284 LEU A CA 1
ATOM 2221 C C . LEU A 1 284 ? -18.906 -22.047 -34.188 1 94.19 284 LEU A C 1
ATOM 2223 O O . LEU A 1 284 ? -18 -22.781 -33.781 1 94.19 284 LEU A O 1
ATOM 2227 N N . LEU A 1 285 ? -19.953 -21.688 -33.469 1 94.81 285 LEU A N 1
ATOM 2228 C CA . LEU A 1 285 ? -20.047 -22.047 -32.062 1 94.81 285 LEU A CA 1
ATOM 2229 C C . LEU A 1 285 ? -20.875 -23.312 -31.891 1 94.81 285 LEU A C 1
ATOM 2231 O O . LEU A 1 285 ? -20.844 -23.938 -30.828 1 94.81 285 LEU A O 1
ATOM 2235 N N . ASP A 1 286 ? -21.484 -23.781 -32.812 1 90.62 286 ASP A N 1
ATOM 2236 C CA . ASP A 1 286 ? -22.438 -24.875 -32.75 1 90.62 286 ASP A CA 1
ATOM 2237 C C . ASP A 1 286 ? -21.75 -26.172 -32.312 1 90.62 286 ASP A C 1
ATOM 2239 O O . ASP A 1 286 ? -22.312 -26.938 -31.531 1 90.62 286 ASP A O 1
ATOM 2243 N N . PRO A 1 287 ? -20.531 -26.375 -32.75 1 91.5 287 PRO A N 1
ATOM 2244 C CA . PRO A 1 287 ? -19.875 -27.641 -32.375 1 91.5 287 PRO A CA 1
ATOM 2245 C C . PRO A 1 287 ? -19.391 -27.656 -30.922 1 91.5 287 PRO A C 1
ATOM 2247 O O . PRO A 1 287 ? -18.984 -28.703 -30.406 1 91.5 287 PRO A O 1
ATOM 2250 N N . VAL A 1 288 ? -19.469 -26.547 -30.281 1 94.19 288 VAL A N 1
ATOM 2251 C CA . VAL A 1 288 ? -18.922 -26.453 -28.938 1 94.19 288 VAL A CA 1
ATOM 2252 C C . VAL A 1 288 ? -19.828 -27.188 -27.953 1 94.19 288 VAL A C 1
ATOM 2254 O O . VAL A 1 288 ? -21.062 -27.078 -28.031 1 94.19 288 VAL A O 1
ATOM 2257 N N . ASP A 1 289 ? -19.219 -27.938 -27.094 1 93.31 289 ASP A N 1
ATOM 2258 C CA . ASP A 1 289 ? -19.938 -28.703 -26.062 1 93.31 289 ASP A CA 1
ATOM 2259 C C . ASP A 1 289 ? -20.375 -27.797 -24.922 1 93.31 289 ASP A C 1
ATOM 2261 O O . ASP A 1 289 ? -19.703 -27.719 -23.891 1 93.31 289 ASP A O 1
ATOM 2265 N N . LYS A 1 290 ? -21.547 -27.281 -25.047 1 95.06 290 LYS A N 1
ATOM 2266 C CA . LYS A 1 290 ? -22.078 -26.359 -24.062 1 95.06 290 LYS A CA 1
ATOM 2267 C C . LYS A 1 290 ? -22.344 -27.062 -22.734 1 95.06 290 LYS A C 1
ATOM 2269 O O . LYS A 1 290 ? -22.203 -26.438 -21.672 1 95.06 290 LYS A O 1
ATOM 2274 N N . ALA A 1 291 ? -22.625 -28.281 -22.812 1 94.75 291 ALA A N 1
ATOM 2275 C CA . ALA A 1 291 ? -22.953 -29.062 -21.609 1 94.75 291 ALA A CA 1
ATOM 2276 C C . ALA A 1 291 ? -21.719 -29.203 -20.703 1 94.75 291 ALA A C 1
ATOM 2278 O O . ALA A 1 291 ? -21.859 -29.219 -19.484 1 94.75 291 ALA A O 1
ATOM 2279 N N . TRP A 1 292 ? -20.656 -29.25 -21.312 1 95.12 292 TRP A N 1
ATOM 2280 C CA . TRP A 1 292 ? -19.438 -29.375 -20.547 1 95.12 292 TRP A CA 1
ATOM 2281 C C . TRP A 1 292 ? -19.234 -28.172 -19.641 1 95.12 292 TRP A C 1
ATOM 2283 O O . TRP A 1 292 ? -18.859 -28.312 -18.469 1 95.12 292 TRP A O 1
ATOM 2293 N N . PHE A 1 293 ? -19.469 -27.047 -20.141 1 95.56 293 PHE A N 1
ATOM 2294 C CA . PHE A 1 293 ? -19.297 -25.812 -19.391 1 95.56 293 PHE A CA 1
ATOM 2295 C C . PHE A 1 293 ? -20.281 -25.75 -18.219 1 95.56 293 PHE A C 1
ATOM 2297 O O . PHE A 1 293 ? -19.906 -25.391 -17.109 1 95.56 293 PHE A O 1
ATOM 2304 N N . GLU A 1 294 ? -21.453 -26.109 -18.469 1 94.75 294 GLU A N 1
ATOM 2305 C CA . GLU A 1 294 ? -22.484 -26.109 -17.438 1 94.75 294 GLU A CA 1
ATOM 2306 C C . GLU A 1 294 ? -22.141 -27.078 -16.312 1 94.75 294 GLU A C 1
ATOM 2308 O O . GLU A 1 294 ? -22.234 -26.719 -15.133 1 94.75 294 GLU A O 1
ATOM 2313 N N . SER A 1 295 ? -21.75 -28.188 -16.734 1 94.94 295 SER A N 1
ATOM 2314 C CA . SER A 1 295 ? -21.406 -29.219 -15.766 1 94.94 295 SER A CA 1
ATOM 2315 C C . SER A 1 295 ? -20.188 -28.797 -14.922 1 94.94 295 SER A C 1
ATOM 2317 O O . SER A 1 295 ? -20.156 -29.047 -13.719 1 94.94 295 SER A O 1
ATOM 2319 N N . THR A 1 296 ? -19.266 -28.266 -15.562 1 94.81 296 THR A N 1
ATOM 2320 C CA . THR A 1 296 ? -18.047 -27.844 -14.875 1 94.81 296 THR A CA 1
ATOM 2321 C C . THR A 1 296 ? -18.375 -26.766 -13.844 1 94.81 296 THR A C 1
ATOM 2323 O O . THR A 1 296 ? -17.844 -26.781 -12.734 1 94.81 296 THR A O 1
ATOM 2326 N N . LEU A 1 297 ? -19.234 -25.828 -14.18 1 93.94 297 LEU A N 1
ATOM 2327 C CA . LEU A 1 297 ? -19.609 -24.734 -13.281 1 93.94 297 LEU A CA 1
ATOM 2328 C C . LEU A 1 297 ? -20.406 -25.266 -12.094 1 93.94 297 LEU A C 1
ATOM 2330 O O . LEU A 1 297 ? -20.312 -24.719 -10.992 1 93.94 297 LEU A O 1
ATOM 2334 N N . ILE A 1 298 ? -21.078 -26.312 -12.281 1 90.31 298 ILE A N 1
ATOM 2335 C CA . ILE A 1 298 ? -21.906 -26.891 -11.227 1 90.31 298 ILE A CA 1
ATOM 2336 C C . ILE A 1 298 ? -21.047 -27.75 -10.305 1 90.31 298 ILE A C 1
ATOM 2338 O O . ILE A 1 298 ? -21.188 -27.672 -9.078 1 90.31 298 ILE A O 1
ATOM 2342 N N . ASN A 1 299 ? -20.141 -28.406 -10.891 1 88.44 299 ASN A N 1
ATOM 2343 C CA . ASN A 1 299 ? -19.422 -29.438 -10.148 1 88.44 299 ASN A CA 1
ATOM 2344 C C . ASN A 1 299 ? -18.141 -28.906 -9.523 1 88.44 299 ASN A C 1
ATOM 2346 O O . ASN A 1 299 ? -17.641 -29.453 -8.547 1 88.44 299 ASN A O 1
ATOM 2350 N N . CYS A 1 300 ? -17.562 -28.047 -10.133 1 85.06 300 CYS A N 1
ATOM 2351 C CA . CYS A 1 300 ? -16.281 -27.547 -9.633 1 85.06 300 CYS A CA 1
ATOM 2352 C C . CYS A 1 300 ? -16.484 -26.328 -8.727 1 85.06 300 CYS A C 1
ATOM 2354 O O . CYS A 1 300 ? -16.422 -25.188 -9.18 1 85.06 300 CYS A O 1
ATOM 2356 N N . LYS A 1 301 ? -16.562 -26.547 -7.488 1 74.75 301 LYS A N 1
ATOM 2357 C CA . LYS A 1 301 ? -16.891 -25.5 -6.527 1 74.75 301 LYS A CA 1
ATOM 2358 C C . LYS A 1 301 ? -15.648 -24.688 -6.156 1 74.75 301 LYS A C 1
ATOM 2360 O O . LYS A 1 301 ? -15.75 -23.547 -5.715 1 74.75 301 LYS A O 1
ATOM 2365 N N . SER A 1 302 ? -14.531 -25.234 -6.434 1 80.25 302 SER A N 1
ATOM 2366 C CA . SER A 1 302 ? -13.32 -24.594 -5.918 1 80.25 302 SER A CA 1
ATOM 2367 C C . SER A 1 302 ? -12.602 -23.812 -7.012 1 80.25 302 SER A C 1
ATOM 2369 O O . SER A 1 302 ? -11.398 -23.547 -6.906 1 80.25 302 SER A O 1
ATOM 2371 N N . LEU A 1 303 ? -13.336 -23.391 -7.984 1 85.38 303 LEU A N 1
ATOM 2372 C CA . LEU A 1 303 ? -12.703 -22.625 -9.055 1 85.38 303 LEU A CA 1
ATOM 2373 C C . LEU A 1 303 ? -12.391 -21.219 -8.594 1 85.38 303 LEU A C 1
ATOM 2375 O O . LEU A 1 303 ? -13.18 -20.594 -7.887 1 85.38 303 LEU A O 1
ATOM 2379 N N . ARG A 1 304 ? -11.242 -20.75 -9 1 85.88 304 ARG A N 1
ATOM 2380 C CA . ARG A 1 304 ? -10.914 -19.344 -8.781 1 85.88 304 ARG A CA 1
ATOM 2381 C C . ARG A 1 304 ? -11.969 -18.438 -9.406 1 85.88 304 ARG A C 1
ATOM 2383 O O . ARG A 1 304 ? -12.562 -18.781 -10.43 1 85.88 304 ARG A O 1
ATOM 2390 N N . ASP A 1 305 ? -12.133 -17.266 -8.945 1 85.88 305 ASP A N 1
ATOM 2391 C CA . ASP A 1 305 ? -13.195 -16.359 -9.375 1 85.88 305 ASP A CA 1
ATOM 2392 C C . ASP A 1 305 ? -13.008 -15.945 -10.828 1 85.88 305 ASP A C 1
ATOM 2394 O O . ASP A 1 305 ? -13.977 -15.844 -11.586 1 85.88 305 ASP A O 1
ATOM 2398 N N . ASP A 1 306 ? -11.789 -15.727 -11.188 1 89 306 ASP A N 1
ATOM 2399 C CA . ASP A 1 306 ? -11.547 -15.289 -12.562 1 89 306 ASP A CA 1
ATOM 2400 C C . ASP A 1 306 ? -11.781 -16.422 -13.547 1 89 306 ASP A C 1
ATOM 2402 O O . ASP A 1 306 ? -12.289 -16.203 -14.648 1 89 306 ASP A O 1
ATOM 2406 N N . TYR A 1 307 ? -11.461 -17.672 -13.133 1 92.56 307 TYR A N 1
ATOM 2407 C CA . TYR A 1 307 ? -11.734 -18.828 -13.977 1 92.56 307 TYR A CA 1
ATOM 2408 C C . TYR A 1 307 ? -13.234 -19.047 -14.133 1 92.56 307 TYR A C 1
ATOM 2410 O O . TYR A 1 307 ? -13.719 -19.312 -15.234 1 92.56 307 TYR A O 1
ATOM 2418 N N . ARG A 1 308 ? -13.852 -18.875 -13.016 1 94.25 308 ARG A N 1
ATOM 2419 C CA . ARG A 1 308 ? -15.305 -19.047 -13.031 1 94.25 308 ARG A CA 1
ATOM 2420 C C . ARG A 1 308 ? -15.961 -18 -13.93 1 94.25 308 ARG A C 1
ATOM 2422 O O . ARG A 1 308 ? -16.859 -18.328 -14.711 1 94.25 308 ARG A O 1
ATOM 2429 N N . GLU A 1 309 ? -15.461 -16.797 -13.766 1 94.94 309 GLU A N 1
ATOM 2430 C CA . GLU A 1 309 ? -16.016 -15.742 -14.609 1 94.94 309 GLU A CA 1
ATOM 2431 C C . GLU A 1 309 ? -15.797 -16.047 -16.094 1 94.94 309 GLU A C 1
ATOM 2433 O O . GLU A 1 309 ? -16.688 -15.82 -16.922 1 94.94 309 GLU A O 1
ATOM 2438 N N . LEU A 1 310 ? -14.68 -16.531 -16.422 1 96.12 310 LEU A N 1
ATOM 2439 C CA . LEU A 1 310 ? -14.383 -16.891 -17.812 1 96.12 310 LEU A CA 1
ATOM 2440 C C . LEU A 1 310 ? -15.367 -17.938 -18.328 1 96.12 310 LEU A C 1
ATOM 2442 O O . LEU A 1 310 ? -15.898 -17.797 -19.438 1 96.12 310 LEU A O 1
ATOM 2446 N N . LEU A 1 311 ? -15.602 -18.906 -17.547 1 97.12 311 LEU A N 1
ATOM 2447 C CA . LEU A 1 311 ? -16.5 -19.984 -17.938 1 97.12 311 LEU A CA 1
ATOM 2448 C C . LEU A 1 311 ? -17.938 -19.484 -18.062 1 97.12 311 LEU A C 1
ATOM 2450 O O . LEU A 1 311 ? -18.656 -19.844 -18.984 1 97.12 311 LEU A O 1
ATOM 2454 N N . GLU A 1 312 ? -18.328 -18.656 -17.156 1 97.19 312 GLU A N 1
ATOM 2455 C CA . GLU A 1 312 ? -19.672 -18.094 -17.203 1 97.19 312 GLU A CA 1
ATOM 2456 C C . GLU A 1 312 ? -19.859 -17.203 -18.422 1 97.19 312 GLU A C 1
ATOM 2458 O O . GLU A 1 312 ? -20.875 -17.312 -19.109 1 97.19 312 GLU A O 1
ATOM 2463 N N . LEU A 1 313 ? -18.906 -16.375 -18.672 1 97.62 313 LEU A N 1
ATOM 2464 C CA . LEU A 1 313 ? -18.984 -15.508 -19.844 1 97.62 313 LEU A CA 1
ATOM 2465 C C . LEU A 1 313 ? -19 -16.328 -21.125 1 97.62 313 LEU A C 1
ATOM 2467 O O . LEU A 1 313 ? -19.688 -15.969 -22.094 1 97.62 313 LEU A O 1
ATOM 2471 N N . THR A 1 314 ? -18.234 -17.406 -21.141 1 97.94 314 THR A N 1
ATOM 2472 C CA . THR A 1 314 ? -18.219 -18.281 -22.312 1 97.94 314 THR A CA 1
ATOM 2473 C C . THR A 1 314 ? -19.609 -18.891 -22.531 1 97.94 314 THR A C 1
ATOM 2475 O O . THR A 1 314 ? -20.094 -18.953 -23.656 1 97.94 314 THR A O 1
ATOM 2478 N N . LEU A 1 315 ? -20.172 -19.266 -21.5 1 97.69 315 LEU A N 1
ATOM 2479 C CA . LEU A 1 315 ? -21.516 -19.844 -21.594 1 97.69 315 LEU A CA 1
ATOM 2480 C C . LEU A 1 315 ? -22.516 -18.812 -22.109 1 97.69 315 LEU A C 1
ATOM 2482 O O . LEU A 1 315 ? -23.375 -19.125 -22.922 1 97.69 315 LEU A O 1
ATOM 2486 N N . ILE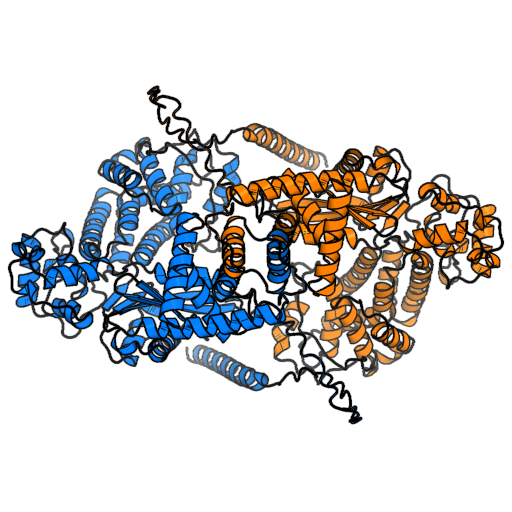 A 1 316 ? -22.422 -17.641 -21.609 1 97.62 316 ILE A N 1
ATOM 2487 C CA . ILE A 1 316 ? -23.297 -16.547 -22.047 1 97.62 316 ILE A CA 1
ATOM 2488 C C . ILE A 1 316 ? -23.062 -16.281 -23.531 1 97.62 316 ILE A C 1
ATOM 2490 O O . ILE A 1 316 ? -24.016 -16.109 -24.297 1 97.62 316 ILE A O 1
ATOM 2494 N N . PHE A 1 317 ? -21.812 -16.266 -23.922 1 98.12 317 PHE A N 1
ATOM 2495 C CA . PHE A 1 317 ? -21.453 -16.031 -25.312 1 98.12 317 PHE A CA 1
ATOM 2496 C C . PHE A 1 317 ? -22.031 -17.109 -26.219 1 98.12 317 PHE A C 1
ATOM 2498 O O . PHE A 1 317 ? -22.422 -16.828 -27.359 1 98.12 317 PHE A O 1
ATOM 2505 N N . LEU A 1 318 ? -22.141 -18.281 -25.672 1 97.56 318 LEU A N 1
ATOM 2506 C CA . LEU A 1 318 ? -22.688 -19.422 -26.406 1 97.56 318 LEU A CA 1
ATOM 2507 C C . LEU A 1 318 ? -24.203 -19.406 -26.406 1 97.56 318 LEU A C 1
ATOM 2509 O O . LEU A 1 318 ? -24.844 -20.281 -26.984 1 97.56 318 LEU A O 1
ATOM 2513 N N . GLY A 1 319 ? -24.812 -18.469 -25.719 1 95.44 319 GLY A N 1
ATOM 2514 C CA . GLY A 1 319 ? -26.266 -18.281 -25.734 1 95.44 319 GLY A CA 1
ATOM 2515 C C . GLY A 1 319 ? -26.969 -19.016 -24.609 1 95.44 319 GLY A C 1
ATOM 2516 O O . GLY A 1 319 ? -28.172 -19.219 -24.656 1 95.44 319 GLY A O 1
ATOM 2517 N N . GLN A 1 320 ? -26.125 -19.422 -23.656 1 95.69 320 GLN A N 1
ATOM 2518 C CA . GLN A 1 320 ? -26.703 -20.156 -22.531 1 95.69 320 GLN A CA 1
ATOM 2519 C C . GLN A 1 320 ? -26.703 -19.297 -21.266 1 95.69 320 GLN A C 1
ATOM 2521 O O . GLN A 1 320 ? -26.031 -18.266 -21.203 1 95.69 320 GLN A O 1
ATOM 2526 N N . VAL A 1 321 ? -27.516 -19.766 -20.328 1 95.62 321 VAL A N 1
ATOM 2527 C CA . VAL A 1 321 ? -27.594 -19.094 -19.031 1 95.62 321 VAL A CA 1
ATOM 2528 C C . VAL A 1 321 ? -26.797 -19.875 -18 1 95.62 321 VAL A C 1
ATOM 2530 O O . VAL A 1 321 ? -27.094 -21.031 -17.719 1 95.62 321 VAL A O 1
ATOM 2533 N N . PRO A 1 322 ? -25.828 -19.266 -17.469 1 95.81 322 PRO A N 1
ATOM 2534 C CA . PRO A 1 322 ? -25.078 -19.938 -16.422 1 95.81 322 PRO A CA 1
ATOM 2535 C C . PRO A 1 322 ? -25.953 -20.312 -15.227 1 95.81 322 PRO A C 1
ATOM 2537 O O . PRO A 1 322 ? -27.016 -19.734 -15.023 1 95.81 322 PRO A O 1
ATOM 2540 N N . PRO A 1 323 ? -25.484 -21.203 -14.422 1 91.88 323 PRO A N 1
ATOM 2541 C CA . PRO A 1 323 ? -26.266 -21.641 -13.266 1 91.88 323 PRO A CA 1
ATOM 2542 C C . PRO A 1 323 ? -26.578 -20.5 -12.297 1 91.88 323 PRO A C 1
ATOM 2544 O O . PRO A 1 323 ? -27.625 -20.516 -11.656 1 91.88 323 PRO A O 1
ATOM 2547 N N . ARG A 1 324 ? -25.797 -19.578 -12.18 1 91 324 ARG A N 1
ATOM 2548 C CA . ARG A 1 324 ? -26 -18.469 -11.25 1 91 324 ARG A CA 1
ATOM 2549 C C . ARG A 1 324 ? -26.688 -17.297 -11.93 1 91 324 ARG A C 1
ATOM 2551 O O . ARG A 1 324 ? -26.797 -16.219 -11.359 1 91 324 ARG A O 1
ATOM 2558 N N . GLY A 1 325 ? -27.094 -17.516 -13.109 1 91.88 325 GLY A N 1
ATOM 2559 C CA . GLY A 1 325 ? -27.734 -16.438 -13.859 1 91.88 325 GLY A CA 1
ATOM 2560 C C . GLY A 1 325 ? -26.75 -15.602 -14.664 1 91.88 325 GLY A C 1
ATOM 2561 O O . GLY A 1 325 ? -25.531 -15.781 -14.547 1 91.88 325 GLY A O 1
ATOM 2562 N N . VAL A 1 326 ? -27.297 -14.75 -15.461 1 94.31 326 VAL A N 1
ATOM 2563 C CA . VAL A 1 326 ? -26.469 -13.859 -16.281 1 94.31 326 VAL A CA 1
ATOM 2564 C C . VAL A 1 326 ? -26.016 -12.664 -15.453 1 94.31 326 VAL A C 1
ATOM 2566 O O . VAL A 1 326 ? -26.844 -11.836 -15.047 1 94.31 326 VAL A O 1
ATOM 2569 N N . ARG A 1 327 ? -24.828 -12.664 -15.148 1 92.25 327 ARG A N 1
ATOM 2570 C CA . ARG A 1 327 ? -24.25 -11.57 -14.375 1 92.25 327 ARG A CA 1
ATOM 2571 C C . ARG A 1 327 ? -22.891 -11.156 -14.945 1 92.25 327 ARG A C 1
ATOM 2573 O O . ARG A 1 327 ? -22.109 -12 -15.375 1 92.25 327 ARG A O 1
ATOM 2580 N N . PHE A 1 328 ? -22.625 -9.891 -15.023 1 94.5 328 PHE A N 1
ATOM 2581 C CA . PHE A 1 328 ? -21.359 -9.344 -15.5 1 94.5 328 PHE A CA 1
ATOM 2582 C C . PHE A 1 328 ? -20.641 -8.602 -14.383 1 94.5 328 PHE A C 1
ATOM 2584 O O . PHE A 1 328 ? -21.172 -7.625 -13.836 1 94.5 328 PHE A O 1
ATOM 2591 N N . LEU A 1 329 ? -19.5 -9.078 -14.062 1 91.38 329 LEU A N 1
ATOM 2592 C CA . LEU A 1 329 ? -18.703 -8.43 -13.023 1 91.38 329 LEU A CA 1
ATOM 2593 C C . LEU A 1 329 ? -18 -7.191 -13.57 1 91.38 329 LEU A C 1
ATOM 2595 O O . LEU A 1 329 ? -17.594 -7.164 -14.742 1 91.38 329 LEU A O 1
ATOM 2599 N N . ALA A 1 330 ? -17.766 -6.199 -12.719 1 88.38 330 ALA A N 1
ATOM 2600 C CA . ALA A 1 330 ? -17.031 -4.996 -13.117 1 88.38 330 ALA A CA 1
ATOM 2601 C C . ALA A 1 330 ? -15.586 -5.32 -13.469 1 88.38 330 ALA A C 1
ATOM 2603 O O . ALA A 1 330 ? -14.953 -6.148 -12.812 1 88.38 330 ALA A O 1
ATOM 2604 N N . PRO A 1 331 ? -15.125 -4.645 -14.5 1 86.75 331 PRO A N 1
ATOM 2605 C CA . PRO A 1 331 ? -13.734 -4.906 -14.883 1 86.75 331 PRO A CA 1
ATOM 2606 C C . PRO A 1 331 ? -12.742 -4.551 -13.781 1 86.75 331 PRO A C 1
ATOM 2608 O O . PRO A 1 331 ? -12.875 -3.504 -13.141 1 86.75 331 PRO A O 1
ATOM 2611 N N . GLY A 1 332 ? -11.812 -5.426 -13.5 1 80.81 332 GLY A N 1
ATOM 2612 C CA . GLY A 1 332 ? -10.773 -5.227 -12.508 1 80.81 332 GLY A CA 1
ATOM 2613 C C . GLY A 1 332 ? -9.422 -4.879 -13.109 1 80.81 332 GLY A C 1
ATOM 2614 O O . GLY A 1 332 ? -9.32 -3.949 -13.914 1 80.81 332 GLY A O 1
ATOM 2615 N N . PRO A 1 333 ? -8.391 -5.566 -12.742 1 75.25 333 PRO A N 1
ATOM 2616 C CA . PRO A 1 333 ? -7.047 -5.27 -13.25 1 75.25 333 PRO A CA 1
ATOM 2617 C C . PRO A 1 333 ? -6.887 -5.621 -14.727 1 75.25 333 PRO A C 1
ATOM 2619 O O . PRO A 1 333 ? -7.406 -6.645 -15.188 1 75.25 333 PRO A O 1
ATOM 2622 N N . MET A 1 334 ? -6.234 -4.758 -15.492 1 76.88 334 MET A N 1
ATOM 2623 C CA . MET A 1 334 ? -6.129 -4.957 -16.938 1 76.88 334 MET A CA 1
ATOM 2624 C C . MET A 1 334 ? -4.691 -4.781 -17.406 1 76.88 334 MET A C 1
ATOM 2626 O O . MET A 1 334 ? -4.449 -4.332 -18.531 1 76.88 334 MET A O 1
ATOM 2630 N N . HIS A 1 335 ? -3.84 -5.105 -16.469 1 75.69 335 HIS A N 1
ATOM 2631 C CA . HIS A 1 335 ? -2.432 -5.023 -16.844 1 75.69 335 HIS A CA 1
ATOM 2632 C C . HIS A 1 335 ? -2.086 -6.035 -17.922 1 75.69 335 HIS A C 1
ATOM 2634 O O . HIS A 1 335 ? -2.672 -7.117 -17.984 1 75.69 335 HIS A O 1
ATOM 2640 N N . ASN A 1 336 ? -1.201 -5.727 -18.719 1 73.56 336 ASN A N 1
ATOM 2641 C CA . ASN A 1 336 ? -0.796 -6.547 -19.859 1 73.56 336 ASN A CA 1
ATOM 2642 C C . ASN A 1 336 ? -0.3 -7.918 -19.406 1 73.56 336 ASN A C 1
ATOM 2644 O O . ASN A 1 336 ? -0.42 -8.898 -20.141 1 73.56 336 ASN A O 1
ATOM 2648 N N . ALA A 1 337 ? 0.183 -7.957 -18.25 1 69.38 337 ALA A N 1
ATOM 2649 C CA . ALA A 1 337 ? 0.751 -9.203 -17.734 1 69.38 337 ALA A CA 1
ATOM 2650 C C . ALA A 1 337 ? -0.344 -10.148 -17.25 1 69.38 337 ALA A C 1
ATOM 2652 O O . ALA A 1 337 ? -0.092 -11.328 -17.016 1 69.38 337 ALA A O 1
ATOM 2653 N N . ARG A 1 338 ? -1.551 -9.68 -17.219 1 76.75 338 ARG A N 1
ATOM 2654 C CA . ARG A 1 338 ? -2.674 -10.508 -16.812 1 76.75 338 ARG A CA 1
ATOM 2655 C C . ARG A 1 338 ? -3.355 -11.148 -18.016 1 76.75 338 ARG A C 1
ATOM 2657 O O . ARG A 1 338 ? -4.32 -10.602 -18.547 1 76.75 338 ARG A O 1
ATOM 2664 N N . TRP A 1 339 ? -3.039 -12.297 -18.312 1 81.69 339 TRP A N 1
ATOM 2665 C CA . TRP A 1 339 ? -3.432 -12.953 -19.562 1 81.69 339 TRP A CA 1
ATOM 2666 C C . TRP A 1 339 ? -4.914 -13.32 -19.531 1 81.69 339 TRP A C 1
ATOM 2668 O O . TRP A 1 339 ? -5.602 -13.203 -20.547 1 81.69 339 TRP A O 1
ATOM 2678 N N . MET A 1 340 ? -5.352 -13.602 -18.391 1 86.62 340 MET A N 1
ATOM 2679 C CA . MET A 1 340 ? -6.742 -14.023 -18.266 1 86.62 340 MET A CA 1
ATOM 2680 C C . MET A 1 340 ? -7.688 -12.875 -18.609 1 86.62 340 MET A C 1
ATOM 2682 O O . MET A 1 340 ? -8.766 -13.102 -19.156 1 86.62 340 MET A O 1
ATOM 2686 N N . SER A 1 341 ? -7.227 -11.695 -18.344 1 89.69 341 SER A N 1
ATOM 2687 C CA . SER A 1 341 ? -8.039 -10.516 -18.625 1 89.69 341 SER A CA 1
ATOM 2688 C C . SER A 1 341 ? -8.297 -10.367 -20.125 1 89.69 341 SER A C 1
ATOM 2690 O O . SER A 1 341 ? -9.336 -9.852 -20.531 1 89.69 341 SER A O 1
ATOM 2692 N N . LYS A 1 342 ? -7.402 -10.867 -20.891 1 92.88 342 LYS A N 1
ATOM 2693 C CA . LYS A 1 342 ? -7.551 -10.773 -22.344 1 92.88 342 LYS A CA 1
ATOM 2694 C C . LYS A 1 342 ? -8.758 -11.578 -22.812 1 92.88 342 LYS A C 1
ATOM 2696 O O . LYS A 1 342 ? -9.477 -11.148 -23.719 1 92.88 342 LYS A O 1
ATOM 2701 N N . GLY A 1 343 ? -8.914 -12.742 -22.203 1 95 343 GLY A N 1
ATOM 2702 C CA . GLY A 1 343 ? -10.086 -13.547 -22.547 1 95 343 GLY A CA 1
ATOM 2703 C C . GLY A 1 343 ? -11.375 -12.977 -22 1 95 343 GLY A C 1
ATOM 2704 O O . GLY A 1 343 ? -12.352 -12.82 -22.734 1 95 343 GLY A O 1
ATOM 2705 N N . ILE A 1 344 ? -11.328 -12.625 -20.766 1 95.56 344 ILE A N 1
ATOM 2706 C CA . ILE A 1 344 ? -12.508 -12.172 -20.047 1 95.56 344 ILE A CA 1
ATOM 2707 C C . ILE A 1 344 ? -13.016 -10.867 -20.656 1 95.56 344 ILE A C 1
ATOM 2709 O O . ILE A 1 344 ? -14.195 -10.758 -21 1 95.56 344 ILE A O 1
ATOM 2713 N N . TYR A 1 345 ? -12.156 -9.961 -20.906 1 95.62 345 TYR A N 1
ATOM 2714 C CA . TYR A 1 345 ? -12.594 -8.641 -21.344 1 95.62 345 TYR A CA 1
ATOM 27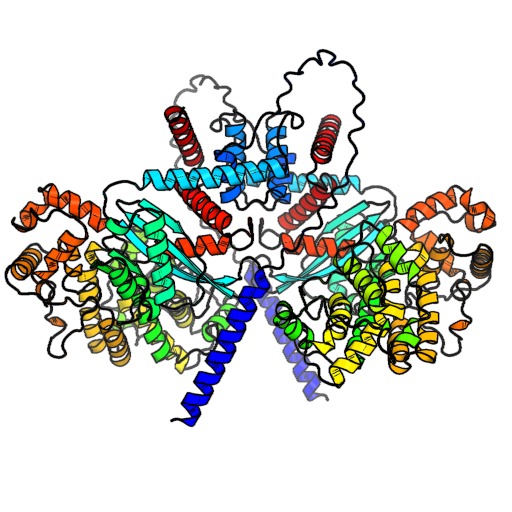15 C C . TYR A 1 345 ? -12.898 -8.633 -22.844 1 95.62 345 TYR A C 1
ATOM 2717 O O . TYR A 1 345 ? -13.734 -7.855 -23.312 1 95.62 345 TYR A O 1
ATOM 2725 N N . SER A 1 346 ? -12.297 -9.5 -23.609 1 96.62 346 SER A N 1
ATOM 2726 C CA . SER A 1 346 ? -12.68 -9.617 -25 1 96.62 346 SER A CA 1
ATOM 2727 C C . SER A 1 346 ? -14.117 -10.094 -25.156 1 96.62 346 SER A C 1
ATOM 2729 O O . SER A 1 346 ? -14.875 -9.57 -25.969 1 96.62 346 SER A O 1
ATOM 2731 N N . LEU A 1 347 ? -14.461 -11.039 -24.359 1 97.69 347 LEU A N 1
ATOM 2732 C CA . LEU A 1 347 ? -15.828 -11.539 -24.359 1 97.69 347 LEU A CA 1
ATOM 2733 C C . LEU A 1 347 ? -16.812 -10.453 -23.938 1 97.69 347 LEU A C 1
ATOM 2735 O O . LEU A 1 347 ? -17.812 -10.203 -24.625 1 97.69 347 LEU A O 1
ATOM 2739 N N . LYS A 1 348 ? -16.469 -9.812 -22.875 1 96.88 348 LYS A N 1
ATOM 2740 C CA . LYS A 1 348 ? -17.359 -8.805 -22.312 1 96.88 348 LYS A CA 1
ATOM 2741 C C . LYS A 1 348 ? -17.531 -7.625 -23.266 1 96.88 348 LYS A C 1
ATOM 2743 O O . LYS A 1 348 ? -18.656 -7.215 -23.562 1 96.88 348 LYS A O 1
ATOM 2748 N N . VAL A 1 349 ? -16.422 -7.102 -23.719 1 96.88 349 VAL A N 1
ATOM 2749 C CA . VAL A 1 349 ? -16.469 -5.926 -24.594 1 96.88 349 VAL A CA 1
ATOM 2750 C C . VAL A 1 349 ? -17.25 -6.25 -25.859 1 96.88 349 VAL A C 1
ATOM 2752 O O . VAL A 1 349 ? -18.078 -5.453 -26.312 1 96.88 349 VAL A O 1
ATOM 2755 N N . TRP A 1 350 ? -16.984 -7.348 -26.422 1 97.75 350 TRP A N 1
ATOM 2756 C CA . TRP A 1 350 ? -17.672 -7.699 -27.656 1 97.75 350 TRP A CA 1
ATOM 2757 C C . TRP A 1 350 ? -19.172 -7.867 -27.422 1 97.75 350 TRP A C 1
ATOM 2759 O O . TRP A 1 350 ? -19.984 -7.48 -28.266 1 97.75 350 TRP A O 1
ATOM 2769 N N . MET A 1 351 ? -19.578 -8.414 -26.328 1 97.5 351 MET A N 1
ATOM 2770 C CA . MET A 1 351 ? -20.984 -8.625 -26.047 1 97.5 351 MET A CA 1
ATOM 2771 C C . MET A 1 351 ? -21.703 -7.293 -25.812 1 97.5 351 MET A C 1
ATOM 2773 O O . MET A 1 351 ? -22.906 -7.191 -26 1 97.5 351 MET A O 1
ATOM 2777 N N . PHE A 1 352 ? -20.938 -6.336 -25.422 1 97.5 352 PHE A N 1
ATOM 2778 C CA . PHE A 1 352 ? -21.516 -5.02 -25.188 1 97.5 352 PHE A CA 1
ATOM 2779 C C . PHE A 1 352 ? -21.141 -4.055 -26.297 1 97.5 352 PHE A C 1
ATOM 2781 O O . PHE A 1 352 ? -21.172 -2.836 -26.109 1 97.5 352 PHE A O 1
ATOM 2788 N N . ARG A 1 353 ? -20.812 -4.512 -27.438 1 95.5 353 ARG A N 1
ATOM 2789 C CA . ARG A 1 353 ? -20.312 -3.723 -28.562 1 95.5 353 ARG A CA 1
ATOM 2790 C C . ARG A 1 353 ? -21.344 -2.695 -29.016 1 95.5 353 ARG A C 1
ATOM 2792 O O . ARG A 1 353 ? -21 -1.662 -29.594 1 95.5 353 ARG A O 1
ATOM 2799 N N . GLY A 1 354 ? -22.578 -2.912 -28.703 1 94.69 354 GLY A N 1
ATOM 2800 C CA . GLY A 1 354 ? -23.625 -1.976 -29.062 1 94.69 354 GLY A CA 1
ATOM 2801 C C . GLY A 1 354 ? -23.656 -0.738 -28.188 1 94.69 354 GLY A C 1
ATOM 2802 O O . GLY A 1 354 ? -24.234 0.286 -28.578 1 94.69 354 GLY A O 1
ATOM 2803 N N . GLN A 1 355 ? -23.062 -0.827 -27.047 1 95.88 355 GLN A N 1
ATOM 2804 C CA . GLN A 1 355 ? -23.109 0.258 -26.062 1 95.88 355 GLN A CA 1
ATOM 2805 C C . GLN A 1 355 ? -21.734 0.897 -25.891 1 95.88 355 GLN A C 1
ATOM 2807 O O . GLN A 1 355 ? -21.578 1.822 -25.094 1 95.88 355 GLN A O 1
ATOM 2812 N N . PHE A 1 356 ? -20.734 0.346 -26.594 1 95.5 356 PHE A N 1
ATOM 2813 C CA . PHE A 1 356 ? -19.359 0.794 -26.453 1 95.5 356 PHE A CA 1
ATOM 2814 C C . PHE A 1 356 ? -18.719 1.003 -27.828 1 95.5 356 PHE A C 1
ATOM 2816 O O . PHE A 1 356 ? -18.719 0.094 -28.656 1 95.5 356 PHE A O 1
ATOM 2823 N N . LYS A 1 357 ? -18.188 2.172 -27.984 1 94.12 357 LYS A N 1
ATOM 2824 C CA . LYS A 1 357 ? -17.656 2.531 -29.297 1 94.12 357 LYS A CA 1
ATOM 2825 C C . LYS A 1 357 ? -16.375 1.762 -29.594 1 94.12 357 LYS A C 1
ATOM 2827 O O . LYS A 1 357 ? -15.398 1.854 -28.844 1 94.12 357 LYS A O 1
ATOM 2832 N N . LEU A 1 358 ? -16.422 0.988 -30.688 1 95.62 358 LEU A N 1
ATOM 2833 C CA . LEU A 1 358 ? -15.281 0.212 -31.156 1 95.62 358 LEU A CA 1
ATOM 2834 C C . LEU A 1 358 ? -14.938 0.55 -32.594 1 95.62 358 LEU A C 1
ATOM 2836 O O . LEU A 1 358 ? -15.82 0.882 -33.375 1 95.62 358 LEU A O 1
ATOM 2840 N N . THR A 1 359 ? -13.703 0.531 -32.875 1 94.44 359 THR A N 1
ATOM 2841 C CA . THR A 1 359 ? -13.312 0.57 -34.281 1 94.44 359 THR A CA 1
ATOM 2842 C C . THR A 1 359 ? -13.594 -0.766 -34.969 1 94.44 359 THR A C 1
ATOM 2844 O O . THR A 1 359 ? -13.773 -1.785 -34.281 1 94.44 359 THR A O 1
ATOM 2847 N N . ALA A 1 360 ? -13.664 -0.742 -36.25 1 93.75 360 ALA A N 1
ATOM 2848 C CA . ALA A 1 360 ? -13.922 -1.971 -37 1 93.75 360 ALA A CA 1
ATOM 2849 C C . ALA A 1 360 ? -12.852 -3.018 -36.719 1 93.75 360 ALA A C 1
ATOM 2851 O O . ALA A 1 360 ? -13.148 -4.211 -36.625 1 93.75 360 ALA A O 1
ATOM 2852 N N . ARG A 1 361 ? -11.719 -2.531 -36.625 1 93.44 361 ARG A N 1
ATOM 2853 C CA . ARG A 1 361 ? -10.602 -3.426 -36.344 1 93.44 361 ARG A CA 1
ATOM 2854 C C . ARG A 1 361 ? -10.703 -4.035 -34.969 1 93.44 361 ARG A C 1
ATOM 2856 O O . ARG A 1 361 ? -10.461 -5.23 -34.781 1 93.44 361 ARG A O 1
ATOM 2863 N N . GLU A 1 362 ? -11.008 -3.223 -34.031 1 95.56 362 GLU A N 1
ATOM 2864 C CA . GLU A 1 362 ? -11.164 -3.689 -32.656 1 95.56 362 GLU A CA 1
ATOM 2865 C C . GLU A 1 362 ? -12.297 -4.707 -32.531 1 95.56 362 GLU A C 1
ATOM 2867 O O . GLU A 1 362 ? -12.148 -5.734 -31.875 1 95.56 362 GLU A O 1
ATOM 2872 N N . GLU A 1 363 ? -13.359 -4.426 -33.156 1 96.75 363 GLU A N 1
ATOM 2873 C CA . GLU A 1 363 ? -14.508 -5.32 -33.094 1 96.75 363 GLU A CA 1
ATOM 2874 C C . GLU A 1 363 ? -14.188 -6.68 -33.719 1 96.75 363 GLU A C 1
ATOM 2876 O O . GLU A 1 363 ? -14.523 -7.723 -33.156 1 96.75 363 GLU A O 1
ATOM 2881 N N . LYS A 1 364 ? -13.562 -6.625 -34.844 1 96 364 LYS A N 1
ATOM 2882 C CA . LYS A 1 364 ? -13.172 -7.859 -35.5 1 96 364 LYS A CA 1
ATOM 2883 C C . LYS A 1 364 ? -12.195 -8.664 -34.656 1 96 364 LYS A C 1
ATOM 2885 O O . LYS A 1 364 ? -12.312 -9.891 -34.562 1 96 364 LYS A O 1
ATOM 2890 N N . GLY A 1 365 ? -11.25 -7.996 -34.188 1 96.69 365 GLY A N 1
ATOM 2891 C CA . GLY A 1 365 ? -10.273 -8.656 -33.312 1 96.69 365 GLY A CA 1
ATOM 2892 C C . GLY A 1 365 ? -10.891 -9.305 -32.094 1 96.69 365 GLY A C 1
ATOM 2893 O O . GLY A 1 365 ? -10.594 -10.461 -31.781 1 96.69 365 GLY A O 1
ATOM 2894 N N . LEU A 1 366 ? -11.742 -8.57 -31.453 1 97.44 366 LEU A N 1
ATOM 2895 C CA . LEU A 1 366 ? -12.414 -9.078 -30.25 1 97.44 366 LEU A CA 1
ATOM 2896 C C . LEU A 1 366 ? -13.289 -10.281 -30.594 1 97.44 366 LEU A C 1
ATOM 2898 O O . LEU A 1 366 ? -13.383 -11.234 -29.812 1 97.44 366 LEU A O 1
ATOM 2902 N N . ARG A 1 367 ? -13.883 -10.211 -31.703 1 97.5 367 ARG A N 1
ATOM 2903 C CA . ARG A 1 367 ? -14.711 -11.32 -32.156 1 97.5 367 ARG A CA 1
ATOM 2904 C C . ARG A 1 367 ? -13.883 -12.586 -32.344 1 97.5 367 ARG A C 1
ATOM 2906 O O . ARG A 1 367 ? -14.281 -13.664 -31.891 1 97.5 367 ARG A O 1
ATOM 2913 N N . GLN A 1 368 ? -12.766 -12.453 -32.938 1 97.44 368 GLN A N 1
ATOM 2914 C CA . GLN A 1 368 ? -11.898 -13.602 -33.188 1 97.44 368 GLN A CA 1
ATOM 2915 C C . GLN A 1 368 ? -11.398 -14.203 -31.875 1 97.44 368 GLN A C 1
ATOM 2917 O O . GLN A 1 368 ? -11.344 -15.422 -31.734 1 97.44 368 GLN A O 1
ATOM 2922 N N . ILE A 1 369 ? -11.07 -13.367 -30.938 1 97.56 369 ILE A N 1
ATOM 2923 C CA . ILE A 1 369 ? -10.602 -13.844 -29.641 1 97.56 369 ILE A CA 1
ATOM 2924 C C . ILE A 1 369 ? -11.742 -14.562 -28.922 1 97.56 369 ILE A C 1
ATOM 2926 O O . ILE A 1 369 ? -11.539 -15.633 -28.344 1 97.56 369 ILE A O 1
ATOM 2930 N N . ALA A 1 370 ? -12.898 -13.945 -28.984 1 98.12 370 ALA A N 1
ATOM 2931 C CA . ALA A 1 370 ? -14.055 -14.531 -28.312 1 98.12 370 ALA A CA 1
ATOM 2932 C C . ALA A 1 370 ? -14.375 -15.906 -28.875 1 98.12 370 ALA A C 1
ATOM 2934 O O . ALA A 1 370 ? -14.688 -16.828 -28.125 1 98.12 370 ALA A O 1
ATOM 2935 N N . ILE A 1 371 ? -14.297 -16 -30.125 1 97.94 371 ILE A N 1
ATOM 2936 C CA . ILE A 1 371 ? -14.555 -17.281 -30.781 1 97.94 371 ILE A CA 1
ATOM 2937 C C . ILE A 1 371 ? -13.492 -18.297 -30.375 1 97.94 371 ILE A C 1
ATOM 2939 O O . ILE A 1 371 ? -13.812 -19.438 -30.016 1 97.94 371 ILE A O 1
ATOM 2943 N N . PHE A 1 372 ? -12.305 -17.922 -30.375 1 97.88 372 PHE A N 1
ATOM 2944 C CA . PHE A 1 372 ? -11.203 -18.797 -30 1 97.88 372 PHE A CA 1
ATOM 2945 C C . PHE A 1 372 ? -11.352 -19.266 -28.562 1 97.88 372 PHE A C 1
ATOM 2947 O O . PHE A 1 372 ? -11.172 -20.453 -28.266 1 97.88 372 PHE A O 1
ATOM 2954 N N . VAL A 1 373 ? -11.625 -18.312 -27.703 1 97.94 373 VAL A N 1
ATOM 2955 C CA . VAL A 1 373 ? -11.781 -18.609 -26.297 1 97.94 373 VAL A CA 1
ATOM 2956 C C . VAL A 1 373 ? -12.914 -19.609 -26.094 1 97.94 373 VAL A C 1
ATOM 2958 O O . VAL A 1 373 ? -12.758 -20.594 -25.359 1 97.94 373 VAL A O 1
ATOM 2961 N N . SER A 1 374 ? -13.984 -19.438 -26.766 1 97.75 374 SER A N 1
ATOM 2962 C CA . SER A 1 374 ? -15.18 -20.266 -26.562 1 97.75 374 SER A CA 1
ATOM 2963 C C . SER A 1 374 ? -15.023 -21.641 -27.203 1 97.75 374 SER A C 1
ATOM 2965 O O . SER A 1 374 ? -15.508 -22.625 -26.672 1 97.75 374 SER A O 1
ATOM 2967 N N . CYS A 1 375 ? -14.297 -21.656 -28.266 1 97.38 375 CYS A N 1
ATOM 2968 C CA . CYS A 1 375 ? -14.18 -22.906 -29 1 97.38 375 CYS A CA 1
ATOM 2969 C C . CYS A 1 375 ? -13.117 -23.812 -28.375 1 97.38 375 CYS A C 1
ATOM 2971 O O . CYS A 1 375 ? -13.266 -25.031 -28.391 1 97.38 375 CYS A O 1
ATOM 2973 N N . LEU A 1 376 ? -12.086 -23.188 -27.891 1 96.94 376 LEU A N 1
ATOM 2974 C CA . LEU A 1 376 ? -10.945 -24.047 -27.562 1 96.94 376 LEU A CA 1
ATOM 2975 C C . LEU A 1 376 ? -10.344 -23.656 -26.219 1 96.94 376 LEU A C 1
ATOM 2977 O O . LEU A 1 376 ? -10.188 -24.5 -25.328 1 96.94 376 LEU A O 1
ATOM 2981 N N . TYR A 1 377 ? -10.086 -22.453 -26 1 97.25 377 TYR A N 1
ATOM 2982 C CA . TYR A 1 377 ? -9.18 -21.953 -24.969 1 97.25 377 TYR A CA 1
ATOM 2983 C C . TYR A 1 377 ? -9.75 -22.188 -23.578 1 97.25 377 TYR A C 1
ATOM 2985 O O . TYR A 1 377 ? -9.055 -22.672 -22.672 1 97.25 377 TYR A O 1
ATOM 2993 N N . ALA A 1 378 ? -11.016 -21.812 -23.344 1 97.12 378 ALA A N 1
ATOM 2994 C CA . ALA A 1 378 ? -11.617 -21.875 -22 1 97.12 378 ALA A CA 1
ATOM 2995 C C . ALA A 1 378 ? -11.562 -23.297 -21.453 1 97.12 378 ALA A C 1
ATOM 2997 O O . ALA A 1 378 ? -11.211 -23.5 -20.281 1 97.12 378 ALA A O 1
ATOM 2998 N N . LYS A 1 379 ? -11.836 -24.219 -22.25 1 96.25 379 LYS A N 1
ATOM 2999 C CA . LYS A 1 379 ? -11.789 -25.625 -21.828 1 96.25 379 LYS A CA 1
ATOM 3000 C C . LYS A 1 379 ? -10.359 -26.078 -21.547 1 96.25 379 LYS A C 1
ATOM 3002 O O . LYS A 1 379 ? -10.086 -26.719 -20.531 1 96.25 379 LYS A O 1
ATOM 3007 N N . ALA A 1 380 ? -9.5 -25.781 -22.484 1 96.94 380 ALA A N 1
ATOM 3008 C CA . ALA A 1 380 ? -8.094 -26.156 -22.328 1 96.94 380 ALA A CA 1
ATOM 3009 C C . ALA A 1 380 ? -7.516 -25.578 -21.031 1 96.94 380 ALA A C 1
ATOM 3011 O O . ALA A 1 380 ? -6.793 -26.266 -20.312 1 96.94 380 ALA A O 1
ATOM 3012 N N . TRP A 1 381 ? -7.824 -24.312 -20.75 1 96.38 381 TRP A N 1
ATOM 3013 C CA . TRP A 1 381 ? -7.355 -23.641 -19.531 1 96.38 381 TRP A CA 1
ATOM 3014 C C . TRP A 1 381 ? -7.855 -24.359 -18.281 1 96.38 381 TRP A C 1
ATOM 3016 O O . TRP A 1 381 ? -7.098 -24.578 -17.344 1 96.38 381 TRP A O 1
ATOM 3026 N N . THR A 1 382 ? -9.078 -24.734 -18.266 1 95.38 382 THR A N 1
ATOM 3027 C CA . THR A 1 382 ? -9.727 -25.344 -17.109 1 95.38 382 THR A CA 1
ATOM 3028 C C . THR A 1 382 ? -9.141 -26.719 -16.828 1 95.38 382 THR A C 1
ATOM 3030 O O . THR A 1 382 ? -9.023 -27.109 -15.664 1 95.38 382 THR A O 1
ATOM 3033 N N . LEU A 1 383 ? -8.695 -27.375 -17.828 1 95.5 383 LEU A N 1
ATOM 3034 C CA . LEU A 1 383 ? -8.219 -28.75 -17.688 1 95.5 383 LEU A CA 1
ATOM 3035 C C . LEU A 1 383 ? -6.711 -28.781 -17.453 1 95.5 383 LEU A C 1
ATOM 3037 O O . LEU A 1 383 ? -6.148 -29.828 -17.141 1 95.5 383 LEU A O 1
ATOM 3041 N N . ALA A 1 384 ? -6.09 -27.672 -17.5 1 96.25 384 ALA A N 1
ATOM 3042 C CA . ALA A 1 384 ? -4.633 -27.562 -17.484 1 96.25 384 ALA A CA 1
ATOM 3043 C C . ALA A 1 384 ? -4.059 -28.141 -16.203 1 96.25 384 ALA A C 1
ATOM 3045 O O . ALA A 1 384 ? -2.984 -28.75 -16.203 1 96.25 384 ALA A O 1
ATOM 3046 N N . PRO A 1 385 ? -4.715 -28.094 -15.078 1 94.88 385 PRO A N 1
ATOM 3047 C CA . PRO A 1 385 ? -4.117 -28.547 -13.82 1 94.88 385 PRO A CA 1
ATOM 3048 C C . PRO A 1 385 ? -4.078 -30.062 -13.695 1 94.88 385 PRO A C 1
ATOM 3050 O O . PRO A 1 385 ? -3.41 -30.594 -12.805 1 94.88 385 PRO A O 1
ATOM 3053 N N . GLU A 1 386 ? -4.672 -30.797 -14.555 1 94.56 386 GLU A N 1
ATOM 3054 C CA . GLU A 1 386 ? -4.727 -32.25 -14.477 1 94.56 386 GLU A CA 1
ATOM 3055 C C . GLU A 1 386 ? -3.443 -32.875 -15 1 94.56 386 GLU A C 1
ATOM 3057 O O . GLU A 1 386 ? -3.277 -33.062 -16.203 1 94.56 386 GLU A O 1
ATOM 3062 N N . ALA A 1 387 ? -2.715 -33.469 -14.094 1 95.75 387 ALA A N 1
ATOM 3063 C CA . ALA A 1 387 ? -1.401 -33.969 -14.453 1 95.75 387 ALA A CA 1
ATOM 3064 C C . ALA A 1 387 ? -1.527 -35.25 -15.281 1 95.75 387 ALA A C 1
ATOM 3066 O O . ALA A 1 387 ? -0.916 -35.375 -16.344 1 95.75 387 ALA A O 1
ATOM 3067 N N . VAL A 1 388 ? -2.342 -36.156 -14.859 1 97.19 388 VAL A N 1
ATOM 3068 C CA . VAL A 1 388 ? -2.416 -37.469 -15.477 1 97.19 388 VAL A CA 1
ATOM 3069 C C . VAL A 1 388 ? -2.998 -37.344 -16.891 1 97.19 388 VAL A C 1
ATOM 3071 O O . VAL A 1 388 ? -2.711 -38.188 -17.75 1 97.19 388 VAL A O 1
ATOM 3074 N N . ALA A 1 389 ? -3.797 -36.375 -17.094 1 97.94 389 ALA A N 1
ATOM 3075 C CA . ALA A 1 389 ? -4.48 -36.219 -18.375 1 97.94 389 ALA A CA 1
ATOM 3076 C C . ALA A 1 389 ? -3.707 -35.281 -19.297 1 97.94 389 ALA A C 1
ATOM 3078 O O . ALA A 1 389 ? -4.105 -35.062 -20.438 1 97.94 389 ALA A O 1
ATOM 3079 N N . ALA A 1 390 ? -2.602 -34.75 -18.859 1 98.31 390 ALA A N 1
ATOM 3080 C CA . ALA A 1 390 ? -1.879 -33.719 -19.594 1 98.31 390 ALA A CA 1
ATOM 3081 C C . ALA A 1 390 ? -1.497 -34.188 -21 1 98.31 390 ALA A C 1
ATOM 3083 O O . ALA A 1 390 ? -1.758 -33.5 -21.984 1 98.31 390 ALA A O 1
ATOM 3084 N N . PRO A 1 391 ? -0.95 -35.438 -21.156 1 98.12 391 PRO A N 1
ATOM 3085 C CA . PRO A 1 391 ? -0.592 -35.875 -22.5 1 98.12 391 PRO A CA 1
ATOM 3086 C C . PRO A 1 391 ? -1.801 -35.969 -23.422 1 98.12 391 PRO A C 1
ATOM 3088 O O . PRO A 1 391 ? -1.742 -35.531 -24.578 1 98.12 391 PRO A O 1
ATOM 3091 N N . ARG A 1 392 ? -2.836 -36.531 -22.875 1 98 392 ARG A N 1
ATOM 3092 C CA . ARG A 1 392 ? -4.039 -36.688 -23.688 1 98 392 ARG A CA 1
ATOM 3093 C C . ARG A 1 392 ? -4.633 -35.312 -24.047 1 98 392 ARG A C 1
ATOM 3095 O O . ARG A 1 392 ? -5.027 -35.094 -25.188 1 98 392 ARG A O 1
ATOM 3102 N N . HIS A 1 393 ? -4.711 -34.5 -23.109 1 97.69 393 HIS A N 1
ATOM 3103 C CA . HIS A 1 393 ? -5.273 -33.188 -23.328 1 97.69 393 HIS A CA 1
ATOM 3104 C C . HIS A 1 393 ? -4.449 -32.406 -24.359 1 97.69 393 HIS A C 1
ATOM 3106 O O . HIS A 1 393 ? -5.004 -31.719 -25.219 1 97.69 393 HIS A O 1
ATOM 3112 N N . ASP A 1 394 ? -3.154 -32.469 -24.234 1 97.31 394 ASP A N 1
ATOM 3113 C CA . ASP A 1 394 ? -2.293 -31.719 -25.156 1 97.31 394 ASP A CA 1
ATOM 3114 C C . ASP A 1 394 ? -2.387 -32.281 -26.562 1 97.31 394 ASP A C 1
ATOM 3116 O O . ASP A 1 394 ? -2.404 -31.516 -27.547 1 97.31 394 ASP A O 1
ATOM 3120 N N . LEU A 1 395 ? -2.475 -33.531 -26.641 1 96.75 395 LEU A N 1
ATOM 3121 C CA . LEU A 1 395 ? -2.654 -34.156 -27.938 1 96.75 395 LEU A CA 1
ATOM 3122 C C . LEU A 1 395 ? -3.994 -33.781 -28.547 1 96.75 395 LEU A C 1
ATOM 3124 O O . LEU A 1 395 ? -4.066 -33.438 -29.734 1 96.75 395 LEU A O 1
ATOM 3128 N N . GLN A 1 396 ? -4.977 -33.844 -27.781 1 96.5 396 GLN A N 1
ATOM 3129 C CA . GLN A 1 396 ? -6.305 -33.469 -28.25 1 96.5 396 GLN A CA 1
ATOM 3130 C C . GLN A 1 396 ? -6.34 -32 -28.656 1 96.5 396 GLN A C 1
ATOM 3132 O O . GLN A 1 396 ? -7.004 -31.656 -29.641 1 96.5 396 GLN A O 1
ATOM 3137 N N . LEU A 1 397 ? -5.699 -31.172 -27.906 1 97 397 LEU A N 1
ATOM 3138 C CA . LEU A 1 397 ? -5.652 -29.75 -28.234 1 97 397 LEU A CA 1
ATOM 3139 C C . LEU A 1 397 ? -4.996 -29.547 -29.594 1 97 397 LEU A C 1
ATOM 3141 O O . LEU A 1 397 ? -5.43 -28.688 -30.375 1 97 397 LEU A O 1
ATOM 3145 N N . LEU A 1 398 ? -4.004 -30.312 -29.875 1 96.06 398 LEU A N 1
ATOM 3146 C CA . LEU A 1 398 ? -3.355 -30.25 -31.188 1 96.06 398 LEU A CA 1
ATOM 3147 C C . LEU A 1 398 ? -4.34 -30.609 -32.312 1 96.06 398 LEU A C 1
ATOM 3149 O O . LEU A 1 398 ? -4.406 -29.906 -33.312 1 96.06 398 LEU A O 1
ATOM 3153 N N . LYS A 1 399 ? -5.043 -31.609 -32.062 1 95.69 399 LYS A N 1
ATOM 3154 C CA . LYS A 1 399 ? -6.023 -32.062 -33.062 1 95.69 399 LYS A CA 1
ATOM 3155 C C . LYS A 1 399 ? -7.148 -31.031 -33.219 1 95.69 399 LYS A C 1
ATOM 3157 O O . LYS A 1 399 ? -7.555 -30.703 -34.344 1 95.69 399 LYS A O 1
ATOM 3162 N N . ASP A 1 400 ? -7.605 -30.562 -32.125 1 95.75 400 ASP A N 1
ATOM 3163 C CA . ASP A 1 400 ? -8.68 -29.578 -32.125 1 95.75 400 ASP A CA 1
ATOM 3164 C C . ASP A 1 400 ? -8.234 -28.297 -32.844 1 95.75 400 ASP A C 1
ATOM 3166 O O . ASP A 1 400 ? -9.031 -27.656 -33.531 1 95.75 400 ASP A O 1
ATOM 3170 N N . LEU A 1 401 ? -7.016 -27.922 -32.594 1 96.5 401 LEU A N 1
ATOM 3171 C CA . LEU A 1 401 ? -6.48 -26.719 -33.219 1 96.5 401 LEU A CA 1
ATOM 3172 C C . LEU A 1 401 ? -6.395 -26.891 -34.75 1 96.5 401 LEU A C 1
ATOM 3174 O O . LEU A 1 401 ? -6.633 -25.953 -35.5 1 96.5 401 LEU A O 1
ATOM 3178 N N . THR A 1 402 ? -6.047 -28.047 -35.125 1 94.69 402 THR A N 1
ATOM 3179 C CA . THR A 1 402 ? -6.012 -28.344 -36.562 1 94.69 402 THR A CA 1
ATOM 3180 C C . THR A 1 402 ? -7.41 -28.234 -37.156 1 94.69 402 THR A C 1
ATOM 3182 O O . THR A 1 402 ? -7.578 -27.672 -38.25 1 94.69 402 THR A O 1
ATOM 3185 N N . MET A 1 403 ? -8.359 -28.766 -36.5 1 94.56 403 MET A N 1
ATOM 3186 C CA . MET A 1 403 ? -9.742 -28.656 -36.938 1 94.56 403 MET A CA 1
ATOM 3187 C C . MET A 1 403 ? -10.195 -27.203 -36.969 1 94.56 403 MET A C 1
ATOM 3189 O O . MET A 1 403 ? -10.875 -26.766 -37.906 1 94.56 403 MET A O 1
ATOM 3193 N N . TYR A 1 404 ? -9.828 -26.516 -35.938 1 96 404 TYR A N 1
ATOM 3194 C CA . TYR A 1 404 ? -10.156 -25.109 -35.844 1 96 404 TYR A CA 1
ATOM 3195 C C . TYR A 1 404 ? -9.555 -24.328 -37.031 1 96 404 TYR A C 1
ATOM 3197 O O . TYR A 1 404 ? -10.219 -23.484 -37.625 1 96 404 TYR A O 1
ATOM 3205 N N . MET A 1 405 ? -8.336 -24.562 -37.344 1 95.19 405 MET A N 1
ATOM 3206 C CA . MET A 1 405 ? -7.633 -23.938 -38.469 1 95.19 405 MET A CA 1
ATOM 3207 C C . MET A 1 405 ? -8.359 -24.188 -39.781 1 95.19 405 MET A C 1
ATOM 3209 O O . MET A 1 405 ? -8.531 -23.266 -40.594 1 95.19 405 MET A O 1
ATOM 3213 N N . ASN A 1 406 ? -8.93 -25.328 -39.906 1 93.88 406 ASN A N 1
ATOM 3214 C CA . ASN A 1 406 ? -9.547 -25.734 -41.156 1 93.88 406 ASN A CA 1
ATOM 3215 C C . ASN A 1 406 ? -10.992 -25.25 -41.25 1 93.88 406 ASN A C 1
ATOM 3217 O O . ASN A 1 406 ? -11.453 -24.906 -42.344 1 93.88 406 ASN A O 1
ATOM 3221 N N . ASN A 1 407 ? -11.664 -25.172 -40.125 1 93.56 407 ASN A N 1
ATOM 3222 C CA . ASN A 1 407 ? -13.109 -25.016 -40.188 1 93.56 407 ASN A CA 1
ATOM 3223 C C . ASN A 1 407 ? -13.539 -23.641 -39.656 1 93.56 407 ASN A C 1
ATOM 3225 O O . ASN A 1 407 ? -14.648 -23.188 -39.938 1 93.56 407 ASN A O 1
ATOM 3229 N N . VAL A 1 408 ? -12.734 -23.031 -38.906 1 94.94 408 VAL A N 1
ATOM 3230 C CA . VAL A 1 408 ? -13.211 -21.844 -38.219 1 94.94 408 VAL A CA 1
ATOM 3231 C C . VAL A 1 408 ? -12.391 -20.625 -38.656 1 94.94 408 VAL A C 1
ATOM 3233 O O . VAL A 1 408 ? -12.938 -19.672 -39.219 1 94.94 408 VAL A O 1
ATOM 3236 N N . ASN A 1 409 ? -11.062 -20.656 -38.406 1 95.81 409 ASN A N 1
ATOM 3237 C CA . ASN A 1 409 ? -10.172 -19.531 -38.688 1 95.81 409 ASN A CA 1
ATOM 3238 C C . ASN A 1 409 ? -8.758 -20 -39 1 95.81 409 ASN A C 1
ATOM 3240 O O . ASN A 1 409 ? -8.008 -20.359 -38.094 1 95.81 409 ASN A O 1
ATOM 3244 N N . GLU A 1 410 ? -8.328 -19.875 -40.125 1 96.19 410 GLU A N 1
ATOM 3245 C CA . GLU A 1 410 ? -7.055 -20.422 -40.562 1 96.19 410 GLU A CA 1
ATOM 3246 C C . GLU A 1 410 ? -5.883 -19.672 -39.969 1 96.19 410 GLU A C 1
ATOM 3248 O O . GLU A 1 410 ? -4.934 -20.281 -39.469 1 96.19 410 GLU A O 1
ATOM 3253 N N . ASP A 1 411 ? -5.977 -18.391 -39.938 1 95.44 411 ASP A N 1
ATOM 3254 C CA . ASP A 1 411 ? -4.867 -17.562 -39.469 1 95.44 411 ASP A CA 1
ATOM 3255 C C . ASP A 1 411 ? -4.633 -17.75 -38 1 95.44 411 ASP A C 1
ATOM 3257 O O . ASP A 1 411 ? -3.502 -17.984 -37.562 1 95.44 411 ASP A O 1
ATOM 3261 N N . VAL A 1 412 ? -5.691 -17.688 -37.25 1 96.5 412 VAL A N 1
ATOM 3262 C CA . VAL A 1 412 ? -5.59 -17.844 -35.781 1 96.5 412 VAL A CA 1
ATOM 3263 C C . VAL A 1 412 ? -5.148 -19.266 -35.469 1 96.5 412 VAL A C 1
ATOM 3265 O O . VAL A 1 412 ? -4.25 -19.453 -34.625 1 96.5 412 VAL A O 1
ATOM 3268 N N . GLY A 1 413 ? -5.727 -20.188 -36.125 1 96.62 413 GLY A N 1
ATOM 3269 C CA . GLY A 1 413 ? -5.375 -21.578 -35.875 1 96.62 413 GLY A CA 1
ATOM 3270 C C . GLY A 1 413 ? -3.916 -21.875 -36.188 1 96.62 413 GLY A C 1
ATOM 3271 O O . GLY A 1 413 ? -3.258 -22.562 -35.406 1 96.62 413 GLY A O 1
ATOM 3272 N N . ARG A 1 414 ? -3.451 -21.344 -37.219 1 95.38 414 ARG A N 1
ATOM 3273 C CA . ARG A 1 414 ? -2.064 -21.578 -37.625 1 95.38 414 ARG A CA 1
ATOM 3274 C C . ARG A 1 414 ? -1.103 -20.938 -36.625 1 95.38 414 ARG A C 1
ATOM 3276 O O . ARG A 1 414 ? -0.104 -21.547 -36.25 1 95.38 414 ARG A O 1
ATOM 3283 N N . ALA A 1 415 ? -1.414 -19.781 -36.281 1 95.94 415 ALA A N 1
ATOM 3284 C CA . ALA A 1 415 ? -0.555 -19.062 -35.344 1 95.94 415 ALA A CA 1
ATOM 3285 C C . ALA A 1 415 ? -0.474 -19.797 -34 1 95.94 415 ALA A C 1
ATOM 3287 O O . ALA A 1 415 ? 0.61 -19.953 -33.438 1 95.94 415 ALA A O 1
ATOM 3288 N N . VAL A 1 416 ? -1.604 -20.203 -33.5 1 97.38 416 VAL A N 1
ATOM 3289 C CA . VAL A 1 416 ? -1.664 -20.859 -32.219 1 97.38 416 VAL A CA 1
ATOM 3290 C C . VAL A 1 416 ? -1.028 -22.25 -32.312 1 97.38 416 VAL A C 1
ATOM 3292 O O . VAL A 1 416 ? -0.335 -22.688 -31.391 1 97.38 416 VAL A O 1
ATOM 3295 N N . LEU A 1 417 ? -1.288 -22.922 -33.344 1 95.5 417 LEU A N 1
ATOM 3296 C CA . LEU A 1 417 ? -0.706 -24.234 -33.562 1 95.5 417 LEU A CA 1
ATOM 3297 C C . LEU A 1 417 ? 0.817 -24.156 -33.594 1 95.5 417 LEU A C 1
ATOM 3299 O O . LEU A 1 417 ? 1.494 -24.984 -32.969 1 95.5 417 LEU A O 1
ATOM 3303 N N . ASN A 1 418 ? 1.322 -23.219 -34.281 1 94.12 418 ASN A N 1
ATOM 3304 C CA . ASN A 1 418 ? 2.766 -23.016 -34.344 1 94.12 418 ASN A CA 1
ATOM 3305 C C . ASN A 1 418 ? 3.344 -22.734 -32.969 1 94.12 418 ASN A C 1
ATOM 3307 O O . ASN A 1 418 ? 4.41 -23.25 -32.625 1 94.12 418 ASN A O 1
ATOM 3311 N N . LYS A 1 419 ? 2.646 -21.938 -32.25 1 95.19 419 LYS A N 1
ATOM 3312 C CA . LYS A 1 419 ? 3.094 -21.625 -30.906 1 95.19 419 LYS A CA 1
ATOM 3313 C C . LYS A 1 419 ? 3.074 -22.859 -30 1 95.19 419 LYS A C 1
ATOM 3315 O O . LYS A 1 419 ? 4.023 -23.109 -29.266 1 95.19 419 LYS A O 1
ATOM 3320 N N . LEU A 1 420 ? 2.037 -23.625 -30.062 1 96.31 420 LEU A N 1
ATOM 3321 C CA . LEU A 1 420 ? 1.874 -24.797 -29.234 1 96.31 420 LEU A CA 1
ATOM 3322 C C . LEU A 1 420 ? 2.932 -25.844 -29.547 1 96.31 420 LEU A C 1
ATOM 3324 O O . LEU A 1 420 ? 3.418 -26.547 -28.656 1 96.31 420 LEU A O 1
ATOM 3328 N N . GLN A 1 421 ? 3.254 -25.953 -30.766 1 94 421 GLN A N 1
ATOM 3329 C CA . GLN A 1 421 ? 4.234 -26.938 -31.203 1 94 421 GLN A CA 1
ATOM 3330 C C . GLN A 1 421 ? 5.594 -26.688 -30.547 1 94 421 GLN A C 1
ATOM 3332 O O . GLN A 1 421 ? 6.402 -27.609 -30.406 1 94 421 GLN A O 1
ATOM 3337 N N . GLY A 1 422 ? 5.785 -25.5 -30.172 1 93.56 422 GLY A N 1
ATOM 3338 C CA . GLY A 1 422 ? 7.016 -25.156 -29.469 1 93.56 422 GLY A CA 1
ATOM 3339 C C . GLY A 1 422 ? 6.953 -25.453 -27.984 1 93.56 422 GLY A C 1
ATOM 3340 O O . GLY A 1 422 ? 7.922 -25.203 -27.266 1 93.56 422 GLY A O 1
ATOM 3341 N N . HIS A 1 423 ? 5.828 -26.062 -27.516 1 96.5 423 HIS A N 1
ATOM 3342 C CA . HIS A 1 423 ? 5.641 -26.266 -26.078 1 96.5 423 HIS A CA 1
ATOM 3343 C C . HIS A 1 423 ? 4.988 -27.609 -25.797 1 96.5 423 HIS A C 1
ATOM 3345 O O . HIS A 1 423 ? 4.078 -27.703 -24.969 1 96.5 423 HIS A O 1
ATOM 3351 N N . LEU A 1 424 ? 5.398 -28.625 -26.453 1 96.19 424 LEU A N 1
ATOM 3352 C CA . LEU A 1 424 ? 4.805 -29.953 -26.312 1 96.19 424 LEU A CA 1
ATOM 3353 C C . LEU A 1 424 ? 5.531 -30.766 -25.234 1 96.19 424 LEU A C 1
ATOM 3355 O O . LEU A 1 424 ? 5.934 -31.906 -25.484 1 96.19 424 LEU A O 1
ATOM 3359 N N . TRP A 1 425 ? 5.605 -30.188 -24.109 1 97.38 425 TRP A N 1
ATOM 3360 C CA . TRP A 1 425 ? 6.379 -30.75 -23 1 97.38 425 TRP A CA 1
ATOM 3361 C C . TRP A 1 425 ? 5.793 -32.094 -22.562 1 97.38 425 TRP A C 1
ATOM 3363 O O . TRP A 1 425 ? 6.535 -33.031 -22.266 1 97.38 425 TRP A O 1
ATOM 3373 N N . TYR A 1 426 ? 4.504 -32.281 -22.562 1 98.06 426 TYR A N 1
ATOM 3374 C CA . TYR A 1 426 ? 3.838 -33.438 -21.984 1 98.06 426 TYR A CA 1
ATOM 3375 C C . TYR A 1 426 ? 3.609 -34.531 -23.031 1 98.06 426 TYR A C 1
ATOM 3377 O O . TYR A 1 426 ? 3.006 -35.562 -22.75 1 98.06 426 TYR A O 1
ATOM 3385 N N . LEU A 1 427 ? 4.07 -34.25 -24.234 1 96.75 427 LEU A N 1
ATOM 3386 C CA . LEU A 1 427 ? 4.082 -35.25 -25.297 1 96.75 427 LEU A CA 1
ATOM 3387 C C . LEU A 1 427 ? 5.5 -35.75 -25.547 1 96.75 427 LEU A C 1
ATOM 3389 O O . LEU A 1 427 ? 5.812 -36.188 -26.656 1 96.75 427 LEU A O 1
ATOM 3393 N N . SER A 1 428 ? 6.324 -35.625 -24.641 1 96.69 428 SER A N 1
ATOM 3394 C CA . SER A 1 428 ? 7.676 -36.156 -24.688 1 96.69 428 SER A CA 1
ATOM 3395 C C . SER A 1 428 ? 7.676 -37.656 -24.375 1 96.69 428 SER A C 1
ATOM 3397 O O . SER A 1 428 ? 6.715 -38.188 -23.812 1 96.69 428 SER A O 1
ATOM 3399 N N . GLU A 1 429 ? 8.805 -38.281 -24.641 1 96.5 429 GLU A N 1
ATOM 3400 C CA . GLU A 1 429 ? 8.945 -39.719 -24.422 1 96.5 429 GLU A CA 1
ATOM 3401 C C . GLU A 1 429 ? 8.789 -40.062 -22.953 1 96.5 429 GLU A C 1
ATOM 3403 O O . GLU A 1 429 ? 8.305 -41.156 -22.609 1 96.5 429 GLU A O 1
ATOM 3408 N N . GLU A 1 430 ? 9.148 -39.188 -22.125 1 97.19 430 GLU A N 1
ATOM 3409 C CA . GLU A 1 430 ? 9.156 -39.469 -20.703 1 97.19 430 GLU A CA 1
ATOM 3410 C C . GLU A 1 430 ? 7.809 -39.156 -20.062 1 97.19 430 GLU A C 1
ATOM 3412 O O . GLU A 1 430 ? 7.254 -39.938 -19.312 1 97.19 430 GLU A O 1
ATOM 3417 N N . LEU A 1 431 ? 7.211 -38.031 -20.422 1 98.06 431 LEU A N 1
ATOM 3418 C CA . LEU A 1 431 ? 6.035 -37.531 -19.703 1 98.06 431 LEU A CA 1
ATOM 3419 C C . LEU A 1 431 ? 4.762 -38.188 -20.25 1 98.06 431 LEU A C 1
ATOM 3421 O O . LEU A 1 431 ? 3.709 -38.094 -19.609 1 98.06 431 LEU A O 1
ATOM 3425 N N . VAL A 1 432 ? 4.84 -38.844 -21.375 1 97.69 432 VAL A N 1
ATOM 3426 C CA . VAL A 1 432 ? 3.682 -39.531 -21.906 1 97.69 432 VAL A CA 1
ATOM 3427 C C . VAL A 1 432 ? 3.256 -40.625 -20.938 1 97.69 432 VAL A C 1
ATOM 3429 O O . VAL A 1 432 ? 2.105 -41.062 -20.953 1 97.69 432 VAL A O 1
ATOM 3432 N N . ALA A 1 433 ? 4.18 -41.031 -20.047 1 97.88 433 ALA A N 1
ATOM 3433 C CA . ALA A 1 433 ? 3.9 -42.031 -19.031 1 97.88 433 ALA A CA 1
ATOM 3434 C C . ALA A 1 433 ? 2.732 -41.625 -18.141 1 97.88 433 ALA A C 1
ATOM 3436 O O . ALA A 1 433 ? 2.041 -42.469 -17.578 1 97.88 433 ALA A O 1
ATOM 3437 N N . LEU A 1 434 ? 2.496 -40.344 -18.031 1 98.19 434 LEU A N 1
ATOM 3438 C CA . LEU A 1 434 ? 1.377 -39.844 -17.25 1 98.19 434 LEU A CA 1
ATOM 3439 C C . LEU A 1 434 ? 0.058 -40.438 -17.734 1 98.19 434 LEU A C 1
ATOM 3441 O O . LEU A 1 434 ? -0.841 -40.688 -16.922 1 98.19 434 LEU A O 1
ATOM 3445 N N . ALA A 1 435 ? -0.005 -40.688 -19 1 98.06 435 ALA A N 1
ATOM 3446 C CA . ALA A 1 435 ? -1.234 -41.156 -19.625 1 98.06 435 ALA A CA 1
ATOM 3447 C C . ALA A 1 435 ? -1.601 -42.562 -19.125 1 98.06 435 ALA A C 1
ATOM 3449 O O . ALA A 1 435 ? -2.762 -42.969 -19.203 1 98.06 435 ALA A O 1
ATOM 3450 N N . LEU A 1 436 ? -0.627 -43.25 -18.641 1 97.88 436 LEU A N 1
ATOM 3451 C CA . LEU A 1 436 ? -0.868 -44.594 -18.141 1 97.88 436 LEU A CA 1
ATOM 3452 C C . LEU A 1 436 ? -1.75 -44.562 -16.891 1 97.88 436 LEU A C 1
ATOM 3454 O O . LEU A 1 436 ? -2.363 -45.594 -16.531 1 97.88 436 LEU A O 1
ATOM 3458 N N . PHE A 1 437 ? -1.828 -43.469 -16.297 1 97.75 437 PHE A N 1
ATOM 3459 C CA . PHE A 1 437 ? -2.6 -43.344 -15.07 1 97.75 437 PHE A CA 1
ATOM 3460 C C . PHE A 1 437 ? -3.9 -42.594 -15.328 1 97.75 437 PHE A C 1
ATOM 3462 O O . PHE A 1 437 ? -4.656 -42.312 -14.391 1 97.75 437 PHE A O 1
ATOM 3469 N N . ASP A 1 438 ? -4.145 -42.188 -16.531 1 97.5 438 ASP A N 1
ATOM 3470 C CA . ASP A 1 438 ? -5.367 -41.5 -16.922 1 97.5 438 ASP A CA 1
ATOM 3471 C C . ASP A 1 438 ? -6.531 -42.469 -17.062 1 97.5 438 ASP A C 1
ATOM 3473 O O . ASP A 1 438 ? -6.508 -43.344 -17.938 1 97.5 438 ASP A O 1
ATOM 3477 N N . PRO A 1 439 ? -7.59 -42.281 -16.328 1 94.94 439 PRO A N 1
ATOM 3478 C CA . PRO A 1 439 ? -8.703 -43.25 -16.406 1 94.94 439 PRO A CA 1
ATOM 3479 C C . PRO A 1 439 ? -9.477 -43.156 -17.719 1 94.94 439 PRO A C 1
ATOM 3481 O O . PRO A 1 439 ? -10.203 -44.094 -18.078 1 94.94 439 PRO A O 1
ATOM 3484 N N . LEU A 1 440 ? -9.258 -42.125 -18.422 1 95.69 440 LEU A N 1
ATOM 3485 C CA . LEU A 1 440 ? -10.031 -41.938 -19.641 1 95.69 440 LEU A CA 1
ATOM 3486 C C . LEU A 1 440 ? -9.289 -42.5 -20.844 1 95.69 440 LEU A C 1
ATOM 3488 O O . LEU A 1 440 ? -9.859 -42.625 -21.922 1 95.69 440 LEU A O 1
ATOM 3492 N N . VAL A 1 441 ? -8.008 -42.781 -20.641 1 97.06 441 VAL A N 1
ATOM 3493 C CA . VAL A 1 441 ? -7.289 -43.469 -21.688 1 97.06 441 VAL A CA 1
ATOM 3494 C C . VAL A 1 441 ? -7.715 -44.938 -21.719 1 97.06 441 VAL A C 1
ATOM 3496 O O . VAL A 1 441 ? -7.648 -45.625 -20.703 1 97.06 441 VAL A O 1
ATOM 3499 N N . ARG A 1 442 ? -8.141 -45.469 -22.938 1 90.81 442 ARG A N 1
ATOM 3500 C CA . ARG A 1 442 ? -8.648 -46.812 -23.094 1 90.81 442 ARG A CA 1
ATOM 3501 C C . ARG A 1 442 ? -7.547 -47.844 -22.844 1 90.81 442 ARG A C 1
ATOM 3503 O O . ARG A 1 442 ? -6.371 -47.594 -23.078 1 90.81 442 ARG A O 1
ATOM 3510 N N . VAL A 1 443 ? -7.988 -48.875 -22.391 1 97.06 443 VAL A N 1
ATOM 3511 C CA . VAL A 1 443 ? -7.086 -50 -22.078 1 97.06 443 VAL A CA 1
ATOM 3512 C C . VAL A 1 443 ? -6.297 -50.375 -23.328 1 97.06 443 VAL A C 1
ATOM 3514 O O . VAL A 1 443 ? -5.102 -50.656 -23.25 1 97.06 443 VAL A O 1
ATOM 3517 N N . GLU A 1 444 ? -6.938 -50.406 -24.422 1 96.81 444 GLU A N 1
ATOM 3518 C CA . GLU A 1 444 ? -6.293 -50.75 -25.688 1 96.81 444 GLU A CA 1
ATOM 3519 C C . GLU A 1 444 ? -5.156 -49.812 -26.016 1 96.81 444 GLU A C 1
ATOM 3521 O O . GLU A 1 444 ? -4.109 -50.219 -26.516 1 96.81 444 GLU A O 1
ATOM 3526 N N . ASP A 1 445 ? -5.445 -48.562 -25.766 1 96.62 445 ASP A N 1
ATOM 3527 C CA . ASP A 1 445 ? -4.418 -47.562 -26.016 1 96.62 445 ASP A CA 1
ATOM 3528 C C . ASP A 1 445 ? -3.25 -47.719 -25.047 1 96.62 445 ASP A C 1
ATOM 3530 O O . ASP A 1 445 ? -2.096 -47.5 -25.422 1 96.62 445 ASP A O 1
ATOM 3534 N N . LYS A 1 446 ? -3.547 -48.094 -23.828 1 97.62 446 LYS A N 1
ATOM 3535 C CA . LYS A 1 446 ? -2.488 -48.344 -22.844 1 97.62 446 LYS A CA 1
ATOM 3536 C C . LYS A 1 446 ? -1.622 -49.531 -23.281 1 97.62 446 LYS A C 1
ATOM 3538 O O . LYS A 1 446 ? -0.403 -49.5 -23.094 1 97.62 446 LYS A O 1
ATOM 3543 N N . ARG A 1 447 ? -2.289 -50.531 -23.859 1 97.44 447 ARG A N 1
ATOM 3544 C CA . ARG A 1 447 ? -1.555 -51.688 -24.375 1 97.44 447 ARG A CA 1
ATOM 3545 C C . ARG A 1 447 ? -0.587 -51.25 -25.484 1 97.44 447 ARG A C 1
ATOM 3547 O O . ARG A 1 447 ? 0.544 -51.75 -25.547 1 97.44 447 ARG A O 1
ATOM 3554 N N . LYS A 1 448 ? -1.092 -50.344 -26.281 1 97.31 448 LYS A N 1
ATOM 3555 C CA . LYS A 1 448 ? -0.246 -49.844 -27.375 1 97.31 448 LYS A CA 1
ATOM 3556 C C . LYS A 1 448 ? 0.953 -49.094 -26.828 1 97.31 448 LYS A C 1
ATOM 3558 O O . LYS A 1 448 ? 2.062 -49.219 -27.344 1 97.31 448 LYS A O 1
ATOM 3563 N N . ILE A 1 449 ? 0.713 -48.25 -25.828 1 97.44 449 ILE A N 1
ATOM 3564 C CA . ILE A 1 449 ? 1.795 -47.5 -25.188 1 97.44 449 ILE A CA 1
ATOM 3565 C C . ILE A 1 449 ? 2.816 -48.5 -24.609 1 97.44 449 ILE A C 1
ATOM 3567 O O . ILE A 1 449 ? 4.023 -48.312 -24.766 1 97.44 449 ILE A O 1
ATOM 3571 N N . LEU A 1 450 ? 2.299 -49.562 -24 1 96.88 450 LEU A N 1
ATOM 3572 C CA . LEU A 1 450 ? 3.168 -50.562 -23.391 1 96.88 450 LEU A CA 1
ATOM 3573 C C . LEU A 1 450 ? 4.016 -51.25 -24.453 1 96.88 450 LEU A C 1
ATOM 3575 O O . LEU A 1 450 ? 5.203 -51.5 -24.25 1 96.88 450 LEU A O 1
ATOM 3579 N N . THR A 1 451 ? 3.371 -51.594 -25.484 1 96.56 451 THR A N 1
ATOM 3580 C CA . THR A 1 451 ? 4.098 -52.219 -26.594 1 96.56 451 THR A CA 1
ATOM 3581 C C . THR A 1 451 ? 5.238 -51.312 -27.062 1 96.56 451 THR A C 1
ATOM 3583 O O . THR A 1 451 ? 6.363 -51.781 -27.25 1 96.56 451 THR A O 1
ATOM 3586 N N . SER A 1 452 ? 4.93 -50.062 -27.203 1 96.25 452 SER A N 1
ATOM 3587 C CA . SER A 1 452 ? 5.945 -49.094 -27.641 1 96.25 452 SER A CA 1
ATOM 3588 C C . SER A 1 452 ? 7.055 -48.969 -26.594 1 96.25 452 SER A C 1
ATOM 3590 O O . SER A 1 452 ? 8.227 -48.844 -26.953 1 96.25 452 SER A O 1
ATOM 3592 N N . LEU A 1 453 ? 6.707 -49 -25.375 1 95.25 453 LEU A N 1
ATOM 3593 C CA . LEU A 1 453 ? 7.633 -48.906 -24.266 1 95.25 453 LEU A CA 1
ATOM 3594 C C . LEU A 1 453 ? 8.633 -50.031 -24.266 1 95.25 453 LEU A C 1
ATOM 3596 O O . LEU A 1 453 ? 9.773 -49.875 -23.828 1 95.25 453 LEU A O 1
ATOM 3600 N N . HIS A 1 454 ? 8.188 -51.188 -24.797 1 92.69 454 HIS A N 1
ATOM 3601 C CA . HIS A 1 454 ? 9.023 -52.375 -24.766 1 92.69 454 HIS A CA 1
ATOM 3602 C C . HIS A 1 454 ? 9.797 -52.531 -26.078 1 92.69 454 HIS A C 1
ATOM 3604 O O . HIS A 1 454 ? 10.875 -53.125 -26.078 1 92.69 454 HIS A O 1
ATOM 3610 N N . THR A 1 455 ? 9.273 -51.969 -27.125 1 94.25 455 THR A N 1
ATOM 3611 C CA . THR A 1 455 ? 9.812 -52.406 -28.422 1 94.25 455 THR A CA 1
ATOM 3612 C C . THR A 1 455 ? 10.484 -51.219 -29.125 1 94.25 455 THR A C 1
ATOM 3614 O O . THR A 1 455 ? 11.461 -51.406 -29.859 1 94.25 455 THR A O 1
ATOM 3617 N N . LYS A 1 456 ? 9.969 -50.031 -28.938 1 94.62 456 LYS A N 1
ATOM 3618 C CA . LYS A 1 456 ? 10.484 -48.875 -29.656 1 94.62 456 LYS A CA 1
ATOM 3619 C C . LYS A 1 456 ? 11.672 -48.281 -28.938 1 94.62 456 LYS A C 1
ATOM 3621 O O . LYS A 1 456 ? 11.547 -47.812 -27.797 1 94.62 456 LYS A O 1
ATOM 3626 N N . GLU A 1 457 ? 12.742 -48.25 -29.609 1 93.12 457 GLU A N 1
ATOM 3627 C CA . GLU A 1 457 ? 13.945 -47.656 -29.016 1 93.12 457 GLU A CA 1
ATOM 3628 C C . GLU A 1 457 ? 13.828 -46.156 -28.906 1 93.12 457 GLU A C 1
ATOM 3630 O O . GLU A 1 457 ? 13.453 -45.469 -29.859 1 93.12 457 GLU A O 1
ATOM 3635 N N . GLY A 1 458 ? 14.148 -45.719 -27.734 1 90.31 458 GLY A N 1
ATOM 3636 C CA . GLY A 1 458 ? 14.109 -44.281 -27.516 1 90.31 458 GLY A CA 1
ATOM 3637 C C . GLY A 1 458 ? 15.352 -43.562 -28 1 90.31 458 GLY A C 1
ATOM 3638 O O . GLY A 1 458 ? 16.344 -44.188 -28.344 1 90.31 458 GLY A O 1
ATOM 3639 N N . GLU A 1 459 ? 15.219 -42.25 -28.078 1 88.31 459 GLU A N 1
ATOM 3640 C CA . GLU A 1 459 ? 16.391 -41.438 -28.422 1 88.31 459 GLU A CA 1
ATOM 3641 C C . GLU A 1 459 ? 17.469 -41.562 -27.359 1 88.31 459 GLU A C 1
ATOM 3643 O O . GLU A 1 459 ? 17.172 -41.719 -26.172 1 88.31 459 GLU A O 1
ATOM 3648 N N . LYS A 1 460 ? 18.641 -41.438 -27.766 1 85.38 460 LYS A N 1
ATOM 3649 C CA . LYS A 1 460 ? 19.766 -41.531 -26.844 1 85.38 460 LYS A CA 1
ATOM 3650 C C . LYS A 1 460 ? 19.703 -40.469 -25.766 1 85.38 460 LYS A C 1
ATOM 3652 O O . LYS A 1 460 ? 19.938 -40.719 -24.594 1 85.38 460 LYS A O 1
ATOM 3657 N N . TYR A 1 461 ? 19.375 -39.281 -26.359 1 84.12 461 TYR A N 1
ATOM 3658 C CA . TYR A 1 461 ? 19.141 -38.156 -25.453 1 84.12 461 TYR A CA 1
ATOM 3659 C C . TYR A 1 461 ? 17.703 -37.688 -25.562 1 84.12 461 TYR A C 1
ATOM 3661 O O . TYR A 1 461 ? 17.375 -36.875 -26.453 1 84.12 461 TYR A O 1
ATOM 3669 N N . PRO A 1 462 ? 16.969 -38.156 -24.656 1 85.62 462 PRO A N 1
ATOM 3670 C CA . PRO A 1 462 ? 15.555 -37.812 -24.75 1 85.62 462 PRO A CA 1
ATOM 3671 C C . PRO A 1 462 ? 15.32 -36.281 -24.719 1 85.62 462 PRO A C 1
ATOM 3673 O O . PRO A 1 462 ? 15.836 -35.594 -23.844 1 85.62 462 PRO A O 1
ATOM 3676 N N . VAL A 1 463 ? 14.516 -35.875 -25.625 1 89.12 463 VAL A N 1
ATOM 3677 C CA . VAL A 1 463 ? 14.211 -34.469 -25.734 1 89.12 463 VAL A CA 1
ATOM 3678 C C . VAL A 1 463 ? 13.07 -34.094 -24.797 1 89.12 463 VAL A C 1
ATOM 3680 O O . VAL A 1 463 ? 12.047 -34.781 -24.75 1 89.12 463 VAL A O 1
ATOM 3683 N N . LYS A 1 464 ? 13.289 -33.031 -24.062 1 92.75 464 LYS A N 1
ATOM 3684 C CA . LYS A 1 464 ? 12.281 -32.594 -23.094 1 92.75 464 LYS A CA 1
ATOM 3685 C C . LYS A 1 464 ? 11.117 -31.906 -23.781 1 92.75 464 LYS A C 1
ATOM 3687 O O . LYS A 1 464 ? 9.969 -32 -23.344 1 92.75 464 LYS A O 1
ATOM 3692 N N . ARG A 1 465 ? 11.453 -31.234 -24.781 1 92.25 465 ARG A N 1
ATOM 3693 C CA . ARG A 1 465 ? 10.477 -30.5 -25.594 1 92.25 465 ARG A CA 1
ATOM 3694 C C . ARG A 1 465 ? 10.492 -30.969 -27.047 1 92.25 465 ARG A C 1
ATOM 3696 O O . ARG A 1 465 ? 11.164 -30.375 -27.891 1 92.25 465 ARG A O 1
ATOM 3703 N N . PRO A 1 466 ? 9.648 -31.969 -27.297 1 91.06 466 PRO A N 1
ATOM 3704 C CA . PRO A 1 466 ? 9.695 -32.531 -28.641 1 91.06 466 PRO A CA 1
ATOM 3705 C C . PRO A 1 466 ? 9.039 -31.609 -29.672 1 91.06 466 PRO A C 1
ATOM 3707 O O . PRO A 1 466 ? 8.188 -30.781 -29.328 1 91.06 466 PRO A O 1
ATOM 3710 N N . LYS A 1 467 ? 9.5 -31.844 -30.906 1 87.5 467 LYS A N 1
ATOM 3711 C CA . LYS A 1 467 ? 8.883 -31.188 -32.062 1 87.5 467 LYS A CA 1
ATOM 3712 C C . LYS A 1 467 ? 8.273 -32.219 -33 1 87.5 467 LYS A C 1
ATOM 3714 O O . LYS A 1 467 ? 8.844 -33.312 -33.219 1 87.5 467 LYS A O 1
ATOM 3719 N N . LEU A 1 468 ? 7.148 -31.859 -33.406 1 86.62 468 LEU A N 1
ATOM 3720 C CA . LEU A 1 468 ? 6.531 -32.75 -34.375 1 86.62 468 LEU A CA 1
ATOM 3721 C C . LEU A 1 468 ? 7.211 -32.625 -35.75 1 86.62 468 LEU A C 1
ATOM 3723 O O . LEU A 1 468 ? 7.582 -31.547 -36.156 1 86.62 468 LEU A O 1
ATOM 3727 N N . LEU A 1 469 ? 7.355 -33.75 -36.281 1 75.31 469 LEU A N 1
ATOM 3728 C CA . LEU A 1 469 ? 7.918 -33.719 -37.625 1 75.31 469 LEU A CA 1
ATOM 3729 C C . LEU A 1 469 ? 6.883 -33.25 -38.656 1 75.31 469 LEU A C 1
ATOM 3731 O O . LEU A 1 469 ? 5.695 -33.562 -38.531 1 75.31 469 LEU A O 1
ATOM 3735 N N . PRO A 1 470 ? 7.336 -32.531 -39.594 1 71.81 470 PRO A N 1
ATOM 3736 C CA . PRO A 1 470 ? 6.418 -32.031 -40.594 1 71.81 470 PRO A CA 1
ATOM 3737 C C . PRO A 1 470 ? 5.637 -33.125 -41.312 1 71.81 470 PRO A C 1
ATOM 3739 O O . PRO A 1 470 ? 4.504 -32.938 -41.75 1 71.81 470 PRO A O 1
ATOM 3742 N N . SER A 1 471 ? 6.199 -34.25 -41.312 1 70.94 471 SER A N 1
ATOM 3743 C CA . SER A 1 471 ? 5.594 -35.344 -42.062 1 70.94 471 SER A CA 1
ATOM 3744 C C . SER A 1 471 ? 4.52 -36.062 -41.25 1 70.94 471 SER A C 1
ATOM 3746 O O . SER A 1 471 ? 3.693 -36.781 -41.781 1 70.94 471 SER A O 1
ATOM 3748 N N . GLN A 1 472 ? 4.496 -35.75 -40.125 1 74.94 472 GLN A N 1
ATOM 3749 C CA . GLN A 1 472 ? 3.549 -36.438 -39.25 1 74.94 472 GLN A CA 1
ATOM 3750 C C . GLN A 1 472 ? 2.189 -35.75 -39.25 1 74.94 472 GLN A C 1
ATOM 3752 O O . GLN A 1 472 ? 2.104 -34.531 -39.062 1 74.94 472 GLN A O 1
ATOM 3757 N N . SER A 1 473 ? 1.257 -36.594 -39.625 1 85 473 SER A N 1
ATOM 3758 C CA . SER A 1 473 ? -0.108 -36.062 -39.594 1 85 473 SER A CA 1
ATOM 3759 C C . SER A 1 473 ? -0.614 -35.969 -38.156 1 85 473 SER A C 1
ATOM 3761 O O . SER A 1 473 ? -0.669 -36.969 -37.438 1 85 473 SER A O 1
ATOM 3763 N N . ILE A 1 474 ? -0.944 -34.844 -37.719 1 89.5 474 ILE A N 1
ATOM 3764 C CA . ILE A 1 474 ? -1.399 -34.562 -36.375 1 89.5 474 ILE A CA 1
ATOM 3765 C C . ILE A 1 474 ? -2.666 -35.375 -36.094 1 89.5 474 ILE A C 1
ATOM 3767 O O . ILE A 1 474 ? -2.836 -35.906 -34.969 1 89.5 474 ILE A O 1
ATOM 3771 N N . THR A 1 475 ? -3.494 -35.562 -37.031 1 89.06 475 THR A N 1
ATOM 3772 C CA . THR A 1 475 ? -4.781 -36.219 -36.844 1 89.06 475 THR A CA 1
ATOM 3773 C C . THR A 1 475 ? -4.59 -37.719 -36.594 1 89.06 475 THR A C 1
ATOM 3775 O O . THR A 1 475 ? -5.402 -38.344 -35.938 1 89.06 475 THR A O 1
ATOM 3778 N N . GLY A 1 476 ? -3.555 -38.25 -37.031 1 89.88 476 GLY A N 1
ATOM 3779 C CA . GLY A 1 476 ? -3.324 -39.656 -36.906 1 89.88 476 GLY A CA 1
ATOM 3780 C C . GLY A 1 476 ? -2.445 -40 -35.719 1 89.88 476 GLY A C 1
ATOM 3781 O O . GLY A 1 476 ? -2.24 -41.188 -35.406 1 89.88 476 GLY A O 1
ATOM 3782 N N . LEU A 1 477 ? -2.037 -39.094 -35.062 1 92.38 477 LEU A N 1
ATOM 3783 C CA . LEU A 1 477 ? -1.112 -39.312 -33.938 1 92.38 477 LEU A CA 1
ATOM 3784 C C . LEU A 1 477 ? -1.841 -39.875 -32.75 1 92.38 477 LEU A C 1
ATOM 3786 O O . LEU A 1 477 ? -2.959 -39.438 -32.438 1 92.38 477 LEU A O 1
ATOM 3790 N N . GLY A 1 478 ? -1.247 -40.844 -32.156 1 94.88 478 GLY A N 1
ATOM 3791 C CA . GLY A 1 478 ? -1.693 -41.375 -30.875 1 94.88 478 GLY A CA 1
ATOM 3792 C C . GLY A 1 478 ? -0.637 -41.281 -29.797 1 94.88 478 GLY A C 1
ATOM 3793 O O . GLY A 1 478 ? 0.517 -40.938 -30.078 1 94.88 478 GLY A O 1
ATOM 3794 N N . LEU A 1 479 ? -1.062 -41.531 -28.594 1 96.88 479 LEU A N 1
ATOM 3795 C CA . LEU A 1 479 ? -0.145 -41.438 -27.469 1 96.88 479 LEU A CA 1
ATOM 3796 C C . LEU A 1 479 ? 0.987 -42.438 -27.609 1 96.88 479 LEU A C 1
ATOM 3798 O O . LEU A 1 479 ? 2.105 -42.219 -27.141 1 96.88 479 LEU A O 1
ATOM 3802 N N . GLN A 1 480 ? 0.678 -43.562 -28.219 1 96.06 480 GLN A N 1
ATOM 3803 C CA . GLN A 1 480 ? 1.663 -44.625 -28.406 1 96.06 480 GLN A CA 1
ATOM 3804 C C . GLN A 1 480 ? 2.818 -44.156 -29.281 1 96.06 480 GLN A C 1
ATOM 3806 O O . GLN A 1 480 ? 3.922 -44.719 -29.219 1 96.06 480 GLN A O 1
ATOM 3811 N N . ASP A 1 481 ? 2.539 -43.188 -30.109 1 94.44 481 ASP A N 1
ATOM 3812 C CA . ASP A 1 481 ? 3.566 -42.688 -31.016 1 94.44 481 ASP A CA 1
ATOM 3813 C C . ASP A 1 481 ? 4.629 -41.875 -30.25 1 94.44 481 ASP A C 1
ATOM 3815 O O . ASP A 1 481 ? 5.734 -41.688 -30.75 1 94.44 481 ASP A O 1
ATOM 3819 N N . MET A 1 482 ? 4.281 -41.5 -29.016 1 94.75 482 MET A N 1
ATOM 3820 C CA . MET A 1 482 ? 5.195 -40.688 -28.188 1 94.75 482 MET A CA 1
ATOM 3821 C C . MET A 1 482 ? 5.969 -41.594 -27.219 1 94.75 482 MET A C 1
ATOM 3823 O O . MET A 1 482 ? 6.945 -41.125 -26.609 1 94.75 482 MET A O 1
ATOM 3827 N N . ALA A 1 483 ? 5.582 -42.781 -27.094 1 96.81 483 ALA A N 1
ATOM 3828 C CA . ALA A 1 483 ? 6.18 -43.688 -26.109 1 96.81 483 ALA A CA 1
ATOM 3829 C C . ALA A 1 483 ? 7.371 -44.438 -26.703 1 96.81 483 ALA A C 1
ATOM 3831 O O . ALA A 1 483 ? 7.434 -44.656 -27.906 1 96.81 483 ALA A O 1
ATOM 3832 N N . SER A 1 484 ? 8.32 -44.75 -25.938 1 97 484 SER A N 1
ATOM 3833 C CA . SER A 1 484 ? 9.508 -45.531 -26.25 1 97 484 SER A CA 1
ATOM 3834 C C . SER A 1 484 ? 10.109 -46.156 -24.984 1 97 484 SER A C 1
ATOM 3836 O O . SER A 1 484 ? 9.516 -46.094 -23.922 1 97 484 SER A O 1
ATOM 3838 N N . THR A 1 485 ? 11.25 -46.75 -25.078 1 95.56 485 THR A N 1
ATOM 3839 C CA . THR A 1 485 ? 11.938 -47.344 -23.922 1 95.56 485 THR A CA 1
ATOM 3840 C C . THR A 1 485 ? 12.281 -46.25 -22.906 1 95.56 485 THR A C 1
ATOM 3842 O O . THR A 1 485 ? 12.406 -46.531 -21.719 1 95.56 485 THR A O 1
ATOM 3845 N N . ASN A 1 486 ? 12.352 -45.031 -23.406 1 96.44 486 ASN A N 1
ATOM 3846 C CA . ASN A 1 486 ? 12.664 -43.906 -22.516 1 96.44 486 ASN A CA 1
ATOM 3847 C C . ASN A 1 486 ? 11.492 -43.562 -21.609 1 96.44 486 ASN A C 1
ATOM 3849 O O . ASN A 1 486 ? 11.664 -42.844 -20.609 1 96.44 486 ASN A O 1
ATOM 3853 N N . THR A 1 487 ? 10.312 -44.062 -21.922 1 97.06 487 THR A N 1
ATOM 3854 C CA . THR A 1 487 ? 9.133 -43.812 -21.109 1 97.06 487 THR A CA 1
ATOM 3855 C C . THR A 1 487 ? 9.32 -44.406 -19.703 1 97.06 487 THR A C 1
ATOM 3857 O O . THR A 1 487 ? 8.789 -43.844 -18.734 1 97.06 487 THR A O 1
ATOM 3860 N N . ARG A 1 488 ? 10.195 -45.312 -19.547 1 95 488 ARG A N 1
ATOM 3861 C CA . ARG A 1 488 ? 10.484 -45.969 -18.266 1 95 488 ARG A CA 1
ATOM 3862 C C . ARG A 1 488 ? 11.25 -45.031 -17.344 1 95 488 ARG A C 1
ATOM 3864 O O . ARG A 1 488 ? 11.195 -45.156 -16.125 1 95 488 ARG A O 1
ATOM 3871 N N . ARG A 1 489 ? 11.906 -44.156 -17.953 1 95.88 489 ARG A N 1
ATOM 3872 C CA . ARG A 1 489 ? 12.703 -43.188 -17.188 1 95.88 489 ARG A CA 1
ATOM 3873 C C . ARG A 1 489 ? 11.828 -42.375 -16.25 1 95.88 489 ARG A C 1
ATOM 3875 O O . ARG A 1 489 ? 12.297 -41.906 -15.211 1 95.88 489 ARG A O 1
ATOM 3882 N N . PHE A 1 490 ? 10.586 -42.219 -16.641 1 97.44 490 PHE A N 1
ATOM 3883 C CA . PHE A 1 490 ? 9.625 -41.5 -15.781 1 97.44 490 PHE A CA 1
ATOM 3884 C C . PHE A 1 490 ? 9.555 -42.156 -14.406 1 97.44 490 PHE A C 1
ATOM 3886 O O . PHE A 1 490 ? 9.617 -41.469 -13.391 1 97.44 490 PHE A O 1
ATOM 3893 N N . PHE A 1 491 ? 9.492 -43.406 -14.383 1 96.88 491 PHE A N 1
ATOM 3894 C CA . PHE A 1 491 ? 9.359 -44.156 -13.141 1 96.88 491 PHE A CA 1
ATOM 3895 C C . PHE A 1 491 ? 10.688 -44.219 -12.391 1 96.88 491 PHE A C 1
ATOM 3897 O O . PHE A 1 491 ? 10.719 -44.094 -11.164 1 96.88 491 PHE A O 1
ATOM 3904 N N . GLN A 1 492 ? 11.742 -44.312 -13.102 1 95.38 492 GLN A N 1
ATOM 3905 C CA . GLN A 1 492 ? 13.062 -44.344 -12.484 1 95.38 492 GLN A CA 1
ATOM 3906 C C . GLN A 1 492 ? 13.383 -43.031 -11.789 1 95.38 492 GLN A C 1
ATOM 3908 O O . GLN A 1 492 ? 13.852 -43.031 -10.648 1 95.38 492 GLN A O 1
ATOM 3913 N N . LYS A 1 493 ? 13.102 -42 -12.438 1 96 493 LYS A N 1
ATOM 3914 C CA . LYS A 1 493 ? 13.422 -40.656 -11.914 1 96 493 LYS A CA 1
ATOM 3915 C C . LYS A 1 493 ? 12.562 -40.312 -10.703 1 96 493 LYS A C 1
ATOM 3917 O O . LYS A 1 493 ? 13 -39.625 -9.797 1 96 493 LYS A O 1
ATOM 3922 N N . LEU A 1 494 ? 11.344 -40.844 -10.688 1 96.06 494 LEU A N 1
ATOM 3923 C CA . LEU A 1 494 ? 10.422 -40.594 -9.578 1 96.06 494 LEU A CA 1
ATOM 3924 C C . LEU A 1 494 ? 10.508 -41.719 -8.539 1 96.06 494 LEU A C 1
ATOM 3926 O O . LEU A 1 494 ? 9.82 -41.656 -7.516 1 96.06 494 LEU A O 1
ATOM 3930 N N . ARG A 1 495 ? 11.32 -42.688 -8.742 1 93.81 495 ARG A N 1
ATOM 3931 C CA . ARG A 1 495 ? 11.516 -43.812 -7.855 1 93.81 495 ARG A CA 1
ATOM 3932 C C . ARG A 1 495 ? 10.203 -44.531 -7.59 1 93.81 495 ARG A C 1
ATOM 3934 O O . ARG A 1 495 ? 9.859 -44.812 -6.438 1 93.81 495 ARG A O 1
ATOM 3941 N N . LEU A 1 496 ? 9.539 -44.719 -8.664 1 94.56 496 LEU A N 1
ATOM 3942 C CA . LEU A 1 496 ? 8.297 -45.469 -8.594 1 94.56 496 LEU A CA 1
ATOM 3943 C C . LEU A 1 496 ? 8.5 -46.906 -9.062 1 94.56 496 LEU A C 1
ATOM 3945 O O . LEU A 1 496 ? 9.266 -47.156 -10 1 94.56 496 LEU A O 1
ATOM 3949 N N . GLU A 1 497 ? 7.789 -47.75 -8.438 1 94.12 497 GLU A N 1
ATOM 3950 C CA . GLU A 1 497 ? 7.844 -49.156 -8.867 1 94.12 497 GLU A CA 1
ATOM 3951 C C . GLU A 1 497 ? 7.156 -49.344 -10.219 1 94.12 497 GLU A C 1
ATOM 3953 O O . GLU A 1 497 ? 6.105 -48.75 -10.469 1 94.12 497 GLU A O 1
ATOM 3958 N N . GLU A 1 498 ? 7.805 -50.156 -11.078 1 92.25 498 GLU A N 1
ATOM 3959 C CA . GLU A 1 498 ? 7.254 -50.281 -12.43 1 92.25 498 GLU A CA 1
ATOM 3960 C C . GLU A 1 498 ? 6.82 -51.719 -12.695 1 92.25 498 GLU A C 1
ATOM 3962 O O . GLU A 1 498 ? 6.66 -52.125 -13.852 1 92.25 498 GLU A O 1
ATOM 3967 N N . GLY A 1 499 ? 6.641 -52.531 -11.695 1 93.56 499 GLY A N 1
ATOM 3968 C CA . GLY A 1 499 ? 6.266 -53.938 -11.852 1 93.56 499 GLY A CA 1
ATOM 3969 C C . GLY A 1 499 ? 4.941 -54.125 -12.578 1 93.56 499 GLY A C 1
ATOM 3970 O O . GLY A 1 499 ? 4.746 -55.094 -13.289 1 93.56 499 GLY A O 1
ATOM 3971 N N . PHE A 1 500 ? 4.082 -53.156 -12.469 1 95.75 500 PHE A N 1
ATOM 3972 C CA . PHE A 1 500 ? 2.758 -53.281 -13.062 1 95.75 500 PHE A CA 1
ATOM 3973 C C . PHE A 1 500 ? 2.842 -53.219 -14.586 1 95.75 500 PHE A C 1
ATOM 3975 O O . PHE A 1 500 ? 1.929 -53.656 -15.281 1 95.75 500 PHE A O 1
ATOM 3982 N N . LEU A 1 501 ? 3.943 -52.719 -15.164 1 95.44 501 LEU A N 1
ATOM 3983 C CA . LEU A 1 501 ? 4.109 -52.594 -16.609 1 95.44 501 LEU A CA 1
ATOM 3984 C C . LEU A 1 501 ? 4.195 -53.969 -17.266 1 95.44 501 LEU A C 1
ATOM 3986 O O . LEU A 1 501 ? 4.023 -54.094 -18.484 1 95.44 501 LEU A O 1
ATOM 3990 N N . ASP A 1 502 ? 4.457 -54.969 -16.516 1 92.88 502 ASP A N 1
ATOM 3991 C CA . ASP A 1 502 ? 4.594 -56.344 -17.047 1 92.88 502 ASP A CA 1
ATOM 3992 C C . ASP A 1 502 ? 3.25 -57.062 -17.047 1 92.88 502 ASP A C 1
ATOM 3994 O O . ASP A 1 502 ? 3.115 -58.125 -17.656 1 92.88 502 ASP A O 1
ATOM 3998 N N . ALA A 1 503 ? 2.34 -56.438 -16.422 1 95.5 503 ALA A N 1
ATOM 3999 C CA . ALA A 1 503 ? 0.996 -57 -16.375 1 95.5 503 ALA A CA 1
ATOM 4000 C C . ALA A 1 503 ? 0.075 -56.312 -17.391 1 95.5 503 ALA A C 1
ATOM 4002 O O . ALA A 1 503 ? 0.41 -55.25 -17.922 1 95.5 503 ALA A O 1
ATOM 4003 N N . ASP A 1 504 ? -1.052 -56.906 -17.625 1 96.06 504 ASP A N 1
ATOM 4004 C CA . ASP A 1 504 ? -2.041 -56.344 -18.531 1 96.06 504 ASP A CA 1
ATOM 4005 C C . ASP A 1 504 ? -2.715 -55.125 -17.891 1 96.06 504 ASP A C 1
ATOM 4007 O O . ASP A 1 504 ? -3.096 -55.156 -16.719 1 96.06 504 ASP A O 1
ATOM 4011 N N . PRO A 1 505 ? -2.846 -54.031 -18.672 1 96.5 505 PRO A N 1
ATOM 4012 C CA . PRO A 1 505 ? -3.447 -52.812 -18.141 1 96.5 505 PRO A CA 1
ATOM 4013 C C . PRO A 1 505 ? -4.828 -53.062 -17.531 1 96.5 505 PRO A C 1
ATOM 4015 O O . PRO A 1 505 ? -5.254 -52.312 -16.641 1 96.5 505 PRO A O 1
ATOM 4018 N N . ALA A 1 506 ? -5.473 -54.094 -17.891 1 95.69 506 ALA A N 1
ATOM 4019 C CA . ALA A 1 506 ? -6.812 -54.375 -17.391 1 95.69 506 ALA A CA 1
ATOM 4020 C C . ALA A 1 506 ? -6.766 -54.781 -15.914 1 95.69 506 ALA A C 1
ATOM 4022 O O . ALA A 1 506 ? -7.762 -54.625 -15.195 1 95.69 506 ALA A O 1
ATOM 4023 N N . THR A 1 507 ? -5.621 -55.188 -15.445 1 96.25 507 THR A N 1
ATOM 4024 C CA . THR A 1 507 ? -5.512 -55.688 -14.078 1 96.25 507 THR A CA 1
ATOM 4025 C C . THR A 1 507 ? -4.812 -54.688 -13.188 1 96.25 507 THR A C 1
ATOM 4027 O O . THR A 1 507 ? -4.648 -54.906 -11.984 1 96.25 507 THR A O 1
ATOM 4030 N N . TRP A 1 508 ? -4.449 -53.594 -13.727 1 96.81 508 TRP A N 1
ATOM 4031 C CA . TRP A 1 508 ? -3.576 -52.656 -13.039 1 96.81 508 TRP A CA 1
ATOM 4032 C C . TRP A 1 508 ? -4.234 -52.125 -11.766 1 96.81 508 TRP A C 1
ATOM 4034 O O . TRP A 1 508 ? -3.568 -51.906 -10.75 1 96.81 508 TRP A O 1
ATOM 4044 N N . LEU A 1 509 ? -5.516 -51.906 -11.727 1 94.25 509 LEU A N 1
ATOM 4045 C CA . LEU A 1 509 ? -6.246 -51.312 -10.609 1 94.25 509 LEU A CA 1
ATOM 4046 C C . LEU A 1 509 ? -6.156 -52.188 -9.367 1 94.25 509 LEU A C 1
ATOM 4048 O O . LEU A 1 509 ? -6.328 -51.688 -8.242 1 94.25 509 LEU A O 1
ATOM 4052 N N . GLU A 1 510 ? -5.773 -53.438 -9.57 1 94.88 510 GLU A N 1
ATOM 4053 C CA . GLU A 1 510 ? -5.699 -54.375 -8.469 1 94.88 510 GLU A CA 1
ATOM 4054 C C . GLU A 1 510 ? -4.27 -54.5 -7.949 1 94.88 510 GLU A C 1
ATOM 4056 O O . GLU A 1 510 ? -4.039 -55.094 -6.879 1 94.88 510 GLU A O 1
ATOM 4061 N N . LEU A 1 511 ? -3.402 -53.969 -8.664 1 96.31 511 LEU A N 1
ATOM 4062 C CA . LEU A 1 511 ? -1.993 -54.094 -8.312 1 96.31 511 LEU A CA 1
ATOM 4063 C C . LEU A 1 511 ? -1.562 -53 -7.355 1 96.31 511 LEU A C 1
ATOM 4065 O O . LEU A 1 511 ? -1.847 -51.812 -7.594 1 96.31 511 LEU A O 1
ATOM 4069 N N . GLU A 1 512 ? -0.868 -53.344 -6.332 1 94.94 512 GLU A N 1
ATOM 4070 C CA . GLU A 1 512 ? -0.447 -52.406 -5.297 1 94.94 512 GLU A CA 1
ATOM 4071 C C . GLU A 1 512 ? 0.56 -51.375 -5.844 1 94.94 512 GLU A C 1
ATOM 4073 O O . GLU A 1 512 ? 0.521 -50.188 -5.484 1 94.94 512 GLU A O 1
ATOM 4078 N N . ASP A 1 513 ? 1.453 -51.844 -6.559 1 94.5 513 ASP A N 1
ATOM 4079 C CA . ASP A 1 513 ? 2.477 -50.969 -7.094 1 94.5 513 ASP A CA 1
ATOM 4080 C C . ASP A 1 513 ? 1.861 -49.906 -8.008 1 94.5 513 ASP A C 1
ATOM 4082 O O . ASP A 1 513 ? 2.275 -48.75 -7.988 1 94.5 513 ASP A O 1
ATOM 4086 N N . TYR A 1 514 ? 0.817 -50.344 -8.75 1 96.38 514 TYR A N 1
ATOM 4087 C CA . TYR A 1 514 ? 0.117 -49.375 -9.594 1 96.38 514 TYR A CA 1
ATOM 4088 C C . TYR A 1 514 ? -0.621 -48.344 -8.742 1 96.38 514 TYR A C 1
ATOM 4090 O O . TYR A 1 514 ? -0.58 -47.125 -9.031 1 96.38 514 TYR A O 1
ATOM 4098 N N . GLN A 1 515 ? -1.191 -48.781 -7.734 1 96.31 515 GLN A N 1
ATOM 4099 C CA . GLN A 1 515 ? -1.959 -47.906 -6.863 1 96.31 515 GLN A CA 1
ATOM 4100 C C . GLN A 1 515 ? -1.057 -46.875 -6.195 1 96.31 515 GLN A C 1
ATOM 4102 O O . GLN A 1 515 ? -1.413 -45.688 -6.098 1 96.31 515 GLN A O 1
ATOM 4107 N N . THR A 1 516 ? 0.035 -47.281 -5.785 1 93.94 516 THR A N 1
ATOM 4108 C CA . THR A 1 516 ? 0.991 -46.406 -5.137 1 93.94 516 THR A CA 1
ATOM 4109 C C . THR A 1 516 ? 1.517 -45.344 -6.121 1 93.94 516 THR A C 1
ATOM 4111 O O . THR A 1 516 ? 1.584 -44.156 -5.805 1 93.94 516 THR A O 1
ATOM 4114 N N . ALA A 1 517 ? 1.831 -45.812 -7.273 1 95.19 517 ALA A N 1
ATOM 4115 C CA . ALA A 1 517 ? 2.32 -44.906 -8.305 1 95.19 517 ALA A CA 1
ATOM 4116 C C . ALA A 1 517 ? 1.234 -43.938 -8.727 1 95.19 517 ALA A C 1
ATOM 4118 O O . ALA A 1 517 ? 1.506 -42.75 -8.906 1 95.19 517 ALA A O 1
ATOM 4119 N N . ALA A 1 518 ? 0.069 -44.469 -8.789 1 95.75 518 ALA A N 1
ATOM 4120 C CA . ALA A 1 518 ? -1.061 -43.625 -9.203 1 95.75 518 ALA A CA 1
ATOM 4121 C C . ALA A 1 518 ? -1.324 -42.531 -8.18 1 95.75 518 ALA A C 1
ATOM 4123 O O . ALA A 1 518 ? -1.625 -41.375 -8.555 1 95.75 518 ALA A O 1
ATOM 4124 N N . ALA A 1 519 ? -1.226 -42.844 -6.973 1 93.94 519 ALA A N 1
ATOM 4125 C CA . ALA A 1 519 ? -1.447 -41.875 -5.906 1 93.94 519 ALA A CA 1
ATOM 4126 C C . ALA A 1 519 ? -0.413 -40.75 -5.961 1 93.94 519 ALA A C 1
ATOM 4128 O O . ALA A 1 519 ? -0.741 -39.562 -5.738 1 93.94 519 ALA A O 1
ATOM 4129 N N . PHE A 1 520 ? 0.713 -41.062 -6.301 1 93.69 520 PHE A N 1
ATOM 4130 C CA . PHE A 1 520 ? 1.794 -40.094 -6.387 1 93.69 520 PHE A CA 1
ATOM 4131 C C . PHE A 1 520 ? 1.61 -39.188 -7.602 1 93.69 520 PHE A C 1
ATOM 4133 O O . PHE A 1 520 ? 1.699 -37.969 -7.488 1 93.69 520 PHE A O 1
ATOM 4140 N N . VAL A 1 521 ? 1.299 -39.781 -8.75 1 95.38 521 VAL A N 1
ATOM 4141 C CA . VAL A 1 521 ? 1.274 -39.094 -10.031 1 95.38 521 VAL A CA 1
ATOM 4142 C C . VAL A 1 521 ? 0.078 -38.125 -10.07 1 95.38 521 VAL A C 1
ATOM 4144 O O . VAL A 1 521 ? 0.157 -37.062 -10.664 1 95.38 521 VAL A O 1
ATOM 4147 N N . GLN A 1 522 ? -0.908 -38.531 -9.406 1 93.62 522 GLN A N 1
ATOM 4148 C CA . GLN A 1 522 ? -2.113 -37.688 -9.375 1 93.62 522 GLN A CA 1
ATOM 4149 C C . GLN A 1 522 ? -1.867 -36.375 -8.641 1 93.62 522 GLN A C 1
ATOM 4151 O O . GLN A 1 522 ? -2.555 -35.375 -8.883 1 93.62 522 GLN A O 1
ATOM 4156 N N . ARG A 1 523 ? -0.886 -36.344 -7.863 1 91.94 523 ARG A N 1
ATOM 4157 C CA . ARG A 1 523 ? -0.642 -35.188 -7.008 1 91.94 523 ARG A CA 1
ATOM 4158 C C . ARG A 1 523 ? 0.448 -34.312 -7.594 1 91.94 523 ARG A C 1
ATOM 4160 O O . ARG A 1 523 ? 0.744 -33.25 -7.051 1 91.94 523 ARG A O 1
ATOM 4167 N N . ILE A 1 524 ? 0.948 -34.688 -8.75 1 94.38 524 ILE A N 1
ATOM 4168 C CA . ILE A 1 524 ? 1.979 -33.906 -9.391 1 94.38 524 ILE A CA 1
ATOM 4169 C C . ILE A 1 524 ? 1.368 -32.594 -9.906 1 94.38 524 ILE A C 1
ATOM 4171 O O . ILE A 1 524 ? 0.285 -32.594 -10.5 1 94.38 524 ILE A O 1
ATOM 4175 N N . ALA A 1 525 ? 2.029 -31.531 -9.586 1 93.25 525 ALA A N 1
ATOM 4176 C CA . ALA A 1 525 ? 1.569 -30.234 -10.078 1 93.25 525 ALA A CA 1
ATOM 4177 C C . ALA A 1 525 ? 2.143 -29.938 -11.461 1 93.25 525 ALA A C 1
ATOM 4179 O O . ALA A 1 525 ? 3.361 -29.859 -11.625 1 93.25 525 ALA A O 1
ATOM 4180 N N . VAL A 1 526 ? 1.242 -29.781 -12.383 1 95.38 526 VAL A N 1
ATOM 4181 C CA . VAL A 1 526 ? 1.679 -29.484 -13.742 1 95.38 526 VAL A CA 1
ATOM 4182 C C . VAL A 1 526 ? 1.4 -28.016 -14.055 1 95.38 526 VAL A C 1
ATOM 4184 O O . VAL A 1 526 ? 1.546 -27.578 -15.203 1 95.38 526 VAL A O 1
ATOM 4187 N N . ILE A 1 527 ? 0.95 -27.344 -13.078 1 95.06 527 ILE A N 1
ATOM 4188 C CA . ILE A 1 527 ? 0.886 -25.891 -13.086 1 95.06 527 ILE A CA 1
ATOM 4189 C C . ILE A 1 527 ? 1.746 -25.328 -11.953 1 95.06 527 ILE A C 1
ATOM 4191 O O . ILE A 1 527 ? 1.935 -25.984 -10.922 1 95.06 527 ILE A O 1
ATOM 4195 N N . ASN A 1 528 ? 2.27 -24.172 -12.156 1 94.56 528 ASN A N 1
ATOM 4196 C CA . ASN A 1 528 ? 3.223 -23.625 -11.195 1 94.56 528 ASN A CA 1
ATOM 4197 C C . ASN A 1 528 ? 2.527 -22.766 -10.141 1 94.56 528 ASN A C 1
ATOM 4199 O O . ASN A 1 528 ? 3.01 -21.688 -9.797 1 94.56 528 ASN A O 1
ATOM 4203 N N . ASP A 1 529 ? 1.426 -23.219 -9.648 1 91.56 529 ASP A N 1
ATOM 4204 C CA . ASP A 1 529 ? 0.608 -22.516 -8.672 1 91.56 529 ASP A CA 1
ATOM 4205 C C . ASP A 1 529 ? 1.345 -22.375 -7.344 1 91.56 529 ASP A C 1
ATOM 4207 O O . ASP A 1 529 ? 1.186 -21.359 -6.645 1 91.56 529 ASP A O 1
ATOM 4211 N N . HIS A 1 530 ? 2.076 -23.406 -7.016 1 93.19 530 HIS A N 1
ATOM 4212 C CA . HIS A 1 530 ? 2.799 -23.375 -5.75 1 93.19 530 HIS A CA 1
ATOM 4213 C C . HIS A 1 530 ? 3.773 -22.203 -5.707 1 93.19 530 HIS A C 1
ATOM 4215 O O . HIS A 1 530 ? 3.816 -21.469 -4.719 1 93.19 530 HIS A O 1
ATOM 4221 N N . ALA A 1 531 ? 4.504 -22.094 -6.766 1 94.62 531 ALA A N 1
ATOM 4222 C CA . ALA A 1 531 ? 5.469 -21 -6.824 1 94.62 531 ALA A CA 1
ATOM 4223 C C . ALA A 1 531 ? 4.762 -19.641 -6.844 1 94.62 531 ALA A C 1
ATOM 4225 O O . ALA A 1 531 ? 5.254 -18.672 -6.27 1 94.62 531 ALA A O 1
ATOM 4226 N N . GLU A 1 532 ? 3.656 -19.594 -7.48 1 92.06 532 GLU A N 1
ATOM 4227 C CA . GLU A 1 532 ? 2.881 -18.359 -7.527 1 92.06 532 GLU A CA 1
ATOM 4228 C C . GLU A 1 532 ? 2.4 -17.953 -6.137 1 92.06 532 GLU A C 1
ATOM 4230 O O . GLU A 1 532 ? 2.346 -16.75 -5.816 1 92.06 532 GLU A O 1
ATOM 4235 N N . ARG A 1 533 ? 2.031 -18.891 -5.418 1 91.88 533 ARG A N 1
ATOM 4236 C CA . ARG A 1 533 ? 1.643 -18.625 -4.035 1 91.88 533 ARG A CA 1
ATOM 4237 C C . ARG A 1 533 ? 2.828 -18.109 -3.223 1 91.88 533 ARG A C 1
ATOM 4239 O O . ARG A 1 533 ? 2.66 -17.281 -2.328 1 91.88 533 ARG A O 1
ATOM 4246 N N . GLY A 1 534 ? 3.98 -18.734 -3.52 1 94.62 534 GLY A N 1
ATOM 4247 C CA . GLY A 1 534 ? 5.191 -18.219 -2.9 1 94.62 534 GLY A CA 1
ATOM 4248 C C . GLY A 1 534 ? 5.465 -16.766 -3.242 1 94.62 534 GLY A C 1
ATOM 4249 O O . GLY A 1 534 ? 5.855 -15.977 -2.375 1 94.62 534 GLY A O 1
ATOM 4250 N N . VAL A 1 535 ? 5.188 -16.438 -4.48 1 94.56 535 VAL A N 1
ATOM 4251 C CA . VAL A 1 535 ? 5.363 -15.062 -4.941 1 94.56 535 VAL A CA 1
ATOM 4252 C C . VAL A 1 535 ? 4.375 -14.148 -4.227 1 94.56 535 VAL A C 1
ATOM 4254 O O . VAL A 1 535 ? 4.742 -13.062 -3.768 1 94.56 535 VAL A O 1
ATOM 4257 N N . ALA A 1 536 ? 3.166 -14.539 -4.137 1 94.12 536 ALA A N 1
ATOM 4258 C CA . ALA A 1 536 ? 2.141 -13.758 -3.445 1 94.12 536 ALA A CA 1
ATOM 4259 C C . ALA A 1 536 ? 2.523 -13.523 -1.988 1 94.12 536 ALA A C 1
ATOM 4261 O O . ALA A 1 536 ? 2.299 -12.438 -1.449 1 94.12 536 ALA A O 1
ATOM 4262 N N . LEU A 1 537 ? 3.064 -14.531 -1.399 1 96 537 LEU A N 1
ATOM 4263 C CA . LEU A 1 537 ? 3.461 -14.469 0.004 1 96 537 LEU A CA 1
ATOM 4264 C C . LEU A 1 537 ? 4.543 -13.414 0.213 1 96 537 LEU A C 1
ATOM 4266 O O . LEU A 1 537 ? 4.438 -12.578 1.115 1 96 537 LEU A O 1
ATOM 4270 N N . ILE A 1 538 ? 5.574 -13.461 -0.586 1 96.06 538 ILE A N 1
ATOM 4271 C CA . ILE A 1 538 ? 6.672 -12.523 -0.411 1 96.06 538 ILE A CA 1
ATOM 4272 C C . ILE A 1 538 ? 6.203 -11.109 -0.757 1 96.06 538 ILE A C 1
ATOM 4274 O O . ILE A 1 538 ? 6.641 -10.133 -0.145 1 96.06 538 ILE A O 1
ATOM 4278 N N . GLN A 1 53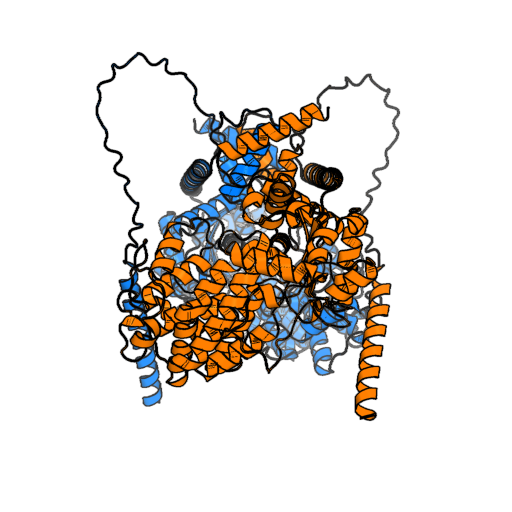9 ? 5.312 -10.961 -1.69 1 94.69 539 GLN A N 1
ATOM 4279 C CA . GLN A 1 539 ? 4.773 -9.648 -2.018 1 94.69 539 GLN A CA 1
ATOM 4280 C C . GLN A 1 539 ? 4.012 -9.055 -0.835 1 94.69 539 GLN A C 1
ATOM 4282 O O . GLN A 1 539 ? 4.07 -7.844 -0.595 1 94.69 539 GLN A O 1
ATOM 4287 N N . GLU A 1 540 ? 3.307 -9.844 -0.175 1 94.31 540 GLU A N 1
ATOM 4288 C CA . GLU A 1 540 ? 2.498 -9.414 0.961 1 94.31 540 GLU A CA 1
ATOM 4289 C C . GLU A 1 540 ? 3.375 -8.961 2.125 1 94.31 540 GLU A C 1
ATOM 4291 O O . GLU A 1 540 ? 3.025 -8.031 2.85 1 94.31 540 GLU A O 1
ATOM 4296 N N . TYR A 1 541 ? 4.469 -9.57 2.314 1 95.81 541 TYR A N 1
ATOM 4297 C CA . TYR A 1 541 ? 5.246 -9.359 3.531 1 95.81 541 TYR A CA 1
ATOM 4298 C C . TYR A 1 541 ? 6.512 -8.562 3.238 1 95.81 541 TYR A C 1
ATOM 4300 O O . TYR A 1 541 ? 7.27 -8.242 4.152 1 95.81 541 TYR A O 1
ATOM 4308 N N . ASN A 1 542 ? 6.719 -8.219 1.951 1 93.06 542 ASN A N 1
ATOM 4309 C CA . ASN A 1 542 ? 7.906 -7.445 1.595 1 93.06 542 ASN A CA 1
ATOM 4310 C C . ASN A 1 542 ? 7.945 -6.105 2.324 1 93.06 542 ASN A C 1
ATOM 4312 O O . ASN A 1 542 ? 6.992 -5.332 2.258 1 93.06 542 ASN A O 1
ATOM 4316 N N . ARG A 1 543 ? 9.031 -5.809 3.086 1 90.75 543 ARG A N 1
ATOM 4317 C CA . ARG A 1 543 ? 9.328 -4.555 3.775 1 90.75 543 ARG A CA 1
ATOM 4318 C C . ARG A 1 543 ? 8.305 -4.281 4.875 1 90.75 543 ARG A C 1
ATOM 4320 O O . ARG A 1 543 ? 7.973 -3.123 5.141 1 90.75 543 ARG A O 1
ATOM 4327 N N . LYS A 1 544 ? 7.742 -5.152 5.469 1 91.25 544 LYS A N 1
ATOM 4328 C CA . LYS A 1 544 ? 6.711 -4.926 6.477 1 91.25 544 LYS A CA 1
ATOM 4329 C C . LYS A 1 544 ? 7.238 -5.215 7.879 1 91.25 544 LYS A C 1
ATOM 4331 O O . LYS A 1 544 ? 7.457 -4.293 8.664 1 91.25 544 LYS A O 1
ATOM 4336 N N . LEU A 1 545 ? 7.512 -6.473 8.266 1 93.06 545 LEU A N 1
ATOM 4337 C CA . LEU A 1 545 ? 7.793 -6.875 9.641 1 93.06 545 LEU A CA 1
ATOM 4338 C C . LEU A 1 545 ? 9.297 -6.914 9.898 1 93.06 545 LEU A C 1
ATOM 4340 O O . LEU A 1 545 ? 9.734 -6.84 11.047 1 93.06 545 LEU A O 1
ATOM 4344 N N . THR A 1 546 ? 10.109 -7.062 8.883 1 92.75 546 THR A N 1
ATOM 4345 C CA . THR A 1 546 ? 11.555 -7.152 9.078 1 92.75 546 THR A CA 1
ATOM 4346 C C . THR A 1 546 ? 12.297 -6.629 7.859 1 92.75 546 THR A C 1
ATOM 4348 O O . THR A 1 546 ? 11.758 -6.633 6.746 1 92.75 546 THR A O 1
ATOM 4351 N N . ARG A 1 547 ? 13.508 -6.156 8.109 1 90.56 547 ARG A N 1
ATOM 4352 C CA . ARG A 1 547 ? 14.414 -5.734 7.047 1 90.56 547 ARG A CA 1
ATOM 4353 C C . ARG A 1 547 ? 15.617 -6.664 6.945 1 90.56 547 ARG A C 1
ATOM 4355 O O . ARG A 1 547 ? 16.5 -6.453 6.113 1 90.56 547 ARG A O 1
ATOM 4362 N N . ASP A 1 548 ? 15.594 -7.617 7.844 1 92.44 548 ASP A N 1
ATOM 4363 C CA . ASP A 1 548 ? 16.656 -8.617 7.855 1 92.44 548 ASP A CA 1
ATOM 4364 C C . ASP A 1 548 ? 16.312 -9.781 6.922 1 92.44 548 ASP A C 1
ATOM 4366 O O . ASP A 1 548 ? 15.258 -10.391 7.039 1 92.44 548 ASP A O 1
ATOM 4370 N N . GLU A 1 549 ? 17.266 -10.125 6.027 1 92.56 549 GLU A N 1
ATOM 4371 C CA . GLU A 1 549 ? 17.031 -11.141 5.008 1 92.56 549 GLU A CA 1
ATOM 4372 C C . GLU A 1 549 ? 16.766 -12.508 5.637 1 92.56 549 GLU A C 1
ATOM 4374 O O . GLU A 1 549 ? 15.875 -13.234 5.199 1 92.56 549 GLU A O 1
ATOM 4379 N N . ASP A 1 550 ? 17.516 -12.891 6.621 1 92.62 550 ASP A N 1
ATOM 4380 C CA . ASP A 1 550 ? 17.344 -14.188 7.262 1 92.62 550 ASP A CA 1
ATOM 4381 C C . ASP A 1 550 ? 16 -14.273 7.98 1 92.62 550 ASP A C 1
ATOM 4383 O O . ASP A 1 550 ? 15.289 -15.273 7.867 1 92.62 550 ASP A O 1
ATOM 4387 N N . GLN A 1 551 ? 15.719 -13.195 8.664 1 94.44 551 GLN A N 1
ATOM 4388 C CA . GLN A 1 551 ? 14.445 -13.148 9.367 1 94.44 551 GLN A CA 1
ATOM 4389 C C . GLN A 1 551 ? 13.273 -13.203 8.398 1 94.44 551 GLN A C 1
ATOM 4391 O O . GLN A 1 551 ? 12.219 -13.766 8.711 1 94.44 551 GLN A O 1
ATOM 4396 N N . LEU A 1 552 ? 13.5 -12.609 7.297 1 95.56 552 LEU A N 1
ATOM 4397 C CA . LEU A 1 552 ? 12.445 -12.633 6.285 1 95.56 552 LEU A CA 1
ATOM 4398 C C . LEU A 1 552 ? 12.164 -14.055 5.824 1 95.56 552 LEU A C 1
ATOM 4400 O O . LEU A 1 552 ? 11.008 -14.445 5.66 1 95.56 552 LEU A O 1
ATOM 4404 N N . GLN A 1 553 ? 13.188 -14.852 5.57 1 95.44 553 GLN A N 1
ATOM 4405 C CA . GLN A 1 553 ? 13.008 -16.25 5.168 1 95.44 553 GLN A CA 1
ATOM 4406 C C . GLN A 1 553 ? 12.227 -17.031 6.219 1 95.44 553 GLN A C 1
ATOM 4408 O O . GLN A 1 553 ? 11.273 -17.734 5.895 1 95.44 553 GLN A O 1
ATOM 4413 N N . PHE A 1 554 ? 12.648 -16.828 7.453 1 96.31 554 PHE A N 1
ATOM 4414 C CA . PHE A 1 554 ? 12 -17.516 8.555 1 96.31 554 PHE A CA 1
ATOM 4415 C C . PHE A 1 554 ? 10.547 -17.078 8.688 1 96.31 554 PHE A C 1
ATOM 4417 O O . PHE A 1 554 ? 9.664 -17.906 8.961 1 96.31 554 PHE A O 1
ATOM 4424 N N . LEU A 1 555 ? 10.359 -15.797 8.516 1 97.12 555 LEU A N 1
ATOM 4425 C CA . LEU A 1 555 ? 9.016 -15.227 8.594 1 97.12 555 LEU A CA 1
ATOM 4426 C C . LEU A 1 555 ? 8.094 -15.875 7.562 1 97.12 555 LEU A C 1
ATOM 4428 O O . LEU A 1 555 ? 6.988 -16.297 7.895 1 97.12 555 LEU A O 1
ATOM 4432 N N . LEU A 1 556 ? 8.516 -15.984 6.359 1 97.12 556 LEU A N 1
ATOM 4433 C CA . LEU A 1 556 ? 7.711 -16.531 5.273 1 97.12 556 LEU A CA 1
ATOM 4434 C C . LEU A 1 556 ? 7.398 -18 5.508 1 97.12 556 LEU A C 1
ATOM 4436 O O . LEU A 1 556 ? 6.285 -18.453 5.238 1 97.12 556 LEU A O 1
ATOM 4440 N N . GLN A 1 557 ? 8.367 -18.703 5.988 1 96.31 557 GLN A N 1
ATOM 4441 C CA . GLN A 1 557 ? 8.148 -20.109 6.309 1 96.31 557 GLN A CA 1
ATOM 4442 C C . GLN A 1 557 ? 7.133 -20.281 7.434 1 96.31 557 GLN A C 1
ATOM 4444 O O . GLN A 1 557 ? 6.246 -21.125 7.359 1 96.31 557 GLN A O 1
ATOM 4449 N N . ASN A 1 558 ? 7.309 -19.406 8.422 1 96.12 558 ASN A N 1
ATOM 4450 C CA . ASN A 1 558 ? 6.383 -19.438 9.547 1 96.12 558 ASN A CA 1
ATOM 4451 C C . ASN A 1 558 ? 4.953 -19.141 9.117 1 96.12 558 ASN A C 1
ATOM 4453 O O . ASN A 1 558 ? 4.016 -19.812 9.539 1 96.12 558 ASN A O 1
ATOM 4457 N N . VAL A 1 559 ? 4.789 -18.125 8.305 1 97.19 559 VAL A N 1
ATOM 4458 C CA . VAL A 1 559 ? 3.463 -17.734 7.836 1 97.19 559 VAL A CA 1
ATOM 4459 C C . VAL A 1 559 ? 2.867 -18.844 6.977 1 97.19 559 VAL A C 1
ATOM 4461 O O . VAL A 1 559 ? 1.693 -19.188 7.125 1 97.19 559 VAL A O 1
ATOM 4464 N N . SER A 1 560 ? 3.668 -19.344 6.078 1 95.44 560 SER A N 1
ATOM 4465 C CA . SER A 1 560 ? 3.213 -20.438 5.227 1 95.44 560 SER A CA 1
ATOM 4466 C C . SER A 1 560 ? 2.748 -21.625 6.062 1 95.44 560 SER A C 1
ATOM 4468 O O . SER A 1 560 ? 1.711 -22.219 5.773 1 95.44 560 SER A O 1
ATOM 4470 N N . GLN A 1 561 ? 3.473 -21.984 7.094 1 94.06 561 GLN A N 1
ATOM 4471 C CA . GLN A 1 561 ? 3.137 -23.109 7.961 1 94.06 561 GLN A CA 1
ATOM 4472 C C . GLN A 1 561 ? 1.854 -22.828 8.742 1 94.06 561 GLN A C 1
ATOM 4474 O O . GLN A 1 561 ? 0.993 -23.703 8.852 1 94.06 561 GLN A O 1
ATOM 4479 N N . HIS A 1 562 ? 1.764 -21.672 9.266 1 95.44 562 HIS A N 1
ATOM 4480 C CA . HIS A 1 562 ? 0.57 -21.312 10.023 1 95.44 562 HIS A CA 1
ATOM 4481 C C . HIS A 1 562 ? -0.677 -21.375 9.148 1 95.44 562 HIS A C 1
ATOM 4483 O O . HIS A 1 562 ? -1.744 -21.797 9.609 1 95.44 562 HIS A O 1
ATOM 4489 N N . ARG A 1 563 ? -0.588 -20.984 7.93 1 94.12 563 ARG A N 1
ATOM 4490 C CA . ARG A 1 563 ? -1.715 -21 7.004 1 94.12 563 ARG A CA 1
ATOM 4491 C C . ARG A 1 563 ? -2.143 -22.422 6.688 1 94.12 563 ARG A C 1
ATOM 4493 O O . ARG A 1 563 ? -3.318 -22.688 6.422 1 94.12 563 ARG A O 1
ATOM 4500 N N . LYS A 1 564 ? -1.19 -23.297 6.719 1 91 564 LYS A N 1
ATOM 4501 C CA . LYS A 1 564 ? -1.504 -24.703 6.527 1 91 564 LYS A CA 1
ATOM 4502 C C . LYS A 1 564 ? -2.248 -25.281 7.734 1 91 564 LYS A C 1
ATOM 4504 O O . LYS A 1 564 ? -3.201 -26.047 7.578 1 91 564 LYS A O 1
ATOM 4509 N N . GLU A 1 565 ? -1.781 -24.859 8.883 1 92.12 565 GLU A N 1
ATOM 4510 C CA . GLU A 1 565 ? -2.35 -25.375 10.125 1 92.12 565 GLU A CA 1
ATOM 4511 C C . GLU A 1 565 ? -3.717 -24.75 10.398 1 92.12 565 GLU A C 1
ATOM 4513 O O . GLU A 1 565 ? -4.594 -25.406 10.969 1 92.12 565 GLU A O 1
ATOM 4518 N N . PHE A 1 566 ? -3.814 -23.5 10.062 1 94.62 566 PHE A N 1
ATOM 4519 C CA . PHE A 1 566 ? -5.051 -22.75 10.25 1 94.62 566 PHE A CA 1
ATOM 4520 C C . PHE A 1 566 ? -5.52 -22.141 8.938 1 94.62 566 PHE A C 1
ATOM 4522 O O . PHE A 1 566 ? -5.41 -20.938 8.727 1 94.62 566 PHE A O 1
ATOM 4529 N N . PRO A 1 567 ? -6.176 -22.891 8.109 1 91.5 567 PRO A N 1
ATOM 4530 C CA . PRO A 1 567 ? -6.484 -22.453 6.746 1 91.5 567 PRO A CA 1
ATOM 4531 C C . PRO A 1 567 ? -7.598 -21.406 6.699 1 91.5 567 PRO A C 1
ATOM 4533 O O . PRO A 1 567 ? -7.676 -20.625 5.746 1 91.5 567 PRO A O 1
ATOM 4536 N N . ASP A 1 568 ? -8.492 -21.438 7.75 1 90.88 568 ASP A N 1
ATOM 4537 C CA . ASP A 1 568 ? -9.57 -20.469 7.766 1 90.88 568 ASP A CA 1
ATOM 4538 C C . ASP A 1 568 ? -9.906 -20.047 9.195 1 90.88 568 ASP A C 1
ATOM 4540 O O . ASP A 1 568 ? -9.25 -20.469 10.148 1 90.88 568 ASP A O 1
ATOM 4544 N N . THR A 1 569 ? -10.828 -19.203 9.242 1 92.69 569 THR A N 1
ATOM 4545 C CA . THR A 1 569 ? -11.117 -18.594 10.539 1 92.69 569 THR A CA 1
ATOM 4546 C C . THR A 1 569 ? -12.328 -19.266 11.188 1 92.69 569 THR A C 1
ATOM 4548 O O . THR A 1 569 ? -12.875 -18.766 12.172 1 92.69 569 THR A O 1
ATOM 4551 N N . ARG A 1 570 ? -12.883 -20.5 10.648 1 90.12 570 ARG A N 1
ATOM 4552 C CA . ARG A 1 570 ? -13.992 -21.219 11.281 1 90.12 570 ARG A CA 1
ATOM 4553 C C . ARG A 1 570 ? -13.586 -21.75 12.648 1 90.12 570 ARG A C 1
ATOM 4555 O O . ARG A 1 570 ? -12.461 -22.234 12.828 1 90.12 570 ARG A O 1
ATOM 4562 N N . LYS A 1 571 ? -14.406 -21.594 13.547 1 88.75 571 LYS A N 1
ATOM 4563 C CA . LYS A 1 571 ? -14.148 -22 14.93 1 88.75 571 LYS A CA 1
ATOM 4564 C C . LYS A 1 571 ? -13.633 -23.438 15 1 88.75 571 LYS A C 1
ATOM 4566 O O . LYS A 1 571 ? -12.688 -23.719 15.742 1 88.75 571 LYS A O 1
ATOM 4571 N N . MET A 1 572 ? -14.266 -24.234 14.25 1 89.94 572 MET A N 1
ATOM 4572 C CA . MET A 1 572 ? -13.875 -25.641 14.242 1 89.94 572 MET A CA 1
ATOM 4573 C C . MET A 1 572 ? -12.422 -25.797 13.812 1 89.94 572 MET A C 1
ATOM 4575 O O . MET A 1 572 ? -11.688 -26.594 14.391 1 89.94 572 MET A O 1
ATOM 4579 N N . THR A 1 573 ? -12.062 -25.094 12.844 1 92 573 THR A N 1
ATOM 4580 C CA . THR A 1 573 ? -10.695 -25.172 12.336 1 92 573 THR A CA 1
ATOM 4581 C C . THR A 1 573 ? -9.703 -24.641 13.359 1 92 573 THR A C 1
ATOM 4583 O O . THR A 1 573 ? -8.633 -25.219 13.547 1 92 573 THR A O 1
ATOM 4586 N N . ILE A 1 574 ? -10.078 -23.594 13.969 1 93.19 574 ILE A N 1
ATOM 4587 C CA . ILE A 1 574 ? -9.203 -22.969 14.953 1 93.19 574 ILE A CA 1
ATOM 4588 C C . ILE A 1 574 ? -9.008 -23.891 16.141 1 93.19 574 ILE A C 1
ATOM 4590 O O . ILE A 1 574 ? -7.883 -24.125 16.594 1 93.19 574 ILE A O 1
ATOM 4594 N N . VAL A 1 575 ? -10.055 -24.453 16.594 1 91.62 575 VAL A N 1
ATOM 4595 C CA . VAL A 1 575 ? -10.008 -25.344 17.75 1 91.62 575 VAL A CA 1
ATOM 4596 C C . VAL A 1 575 ? -9.203 -26.594 17.422 1 91.62 575 VAL A C 1
ATOM 4598 O O . VAL A 1 575 ? -8.391 -27.047 18.219 1 91.62 575 VAL A O 1
ATOM 4601 N N . ALA A 1 576 ? -9.453 -27.062 16.234 1 91.69 576 ALA A N 1
ATOM 4602 C CA . ALA A 1 576 ? -8.727 -28.25 15.805 1 91.69 576 ALA A CA 1
ATOM 4603 C C . ALA A 1 576 ? -7.227 -27.969 15.695 1 91.69 576 ALA A C 1
ATOM 4605 O O . ALA A 1 576 ? -6.402 -28.797 16.078 1 91.69 576 ALA A O 1
ATOM 4606 N N . GLY A 1 577 ? -6.949 -26.859 15.156 1 91.06 577 GLY A N 1
ATOM 4607 C CA . GLY A 1 577 ? -5.555 -26.469 15.039 1 91.06 577 GLY A CA 1
ATOM 4608 C C . GLY A 1 577 ? -4.867 -26.297 16.375 1 91.06 577 GLY A C 1
ATOM 4609 O O . GLY A 1 577 ? -3.711 -26.672 16.547 1 91.06 577 GLY A O 1
ATOM 4610 N N . LEU A 1 578 ? -5.566 -25.766 17.297 1 91.75 578 LEU A N 1
ATOM 4611 C CA . LEU A 1 578 ? -5.02 -25.547 18.641 1 91.75 578 LEU A CA 1
ATOM 4612 C C . LEU A 1 578 ? -4.828 -26.875 19.359 1 91.75 578 LEU A C 1
ATOM 4614 O O . LEU A 1 578 ? -3.828 -27.062 20.062 1 91.75 578 LEU A O 1
ATOM 4618 N N . ALA A 1 579 ? -5.738 -27.719 19.141 1 88.88 579 ALA A N 1
ATOM 4619 C CA . ALA A 1 579 ? -5.645 -29.047 19.766 1 88.88 579 ALA A CA 1
ATOM 4620 C C . ALA A 1 579 ? -4.453 -29.828 19.203 1 88.88 579 ALA A C 1
ATOM 4622 O O . ALA A 1 579 ? -3.746 -30.5 19.953 1 88.88 579 ALA A O 1
ATOM 4623 N N . ALA A 1 580 ? -4.281 -29.719 17.969 1 87.75 580 ALA A N 1
ATOM 4624 C CA . ALA A 1 580 ? -3.168 -30.406 17.328 1 87.75 580 ALA A CA 1
ATOM 4625 C C . ALA A 1 580 ? -1.829 -29.875 17.828 1 87.75 580 ALA A C 1
ATOM 4627 O O . ALA A 1 580 ? -0.872 -30.641 17.984 1 87.75 580 ALA A O 1
ATOM 4628 N N . LYS A 1 581 ? -1.809 -28.672 18.109 1 85.56 581 LYS A N 1
ATOM 4629 C CA . LYS A 1 581 ? -0.574 -28.062 18.594 1 85.56 581 LYS A CA 1
ATOM 4630 C C . LYS A 1 581 ? -0.285 -28.484 20.031 1 85.56 581 LYS A C 1
ATOM 4632 O O . LYS A 1 581 ? 0.875 -28.609 20.422 1 85.56 581 LYS A O 1
ATOM 4637 N N . GLU A 1 582 ? -1.293 -28.609 20.812 1 84 582 GLU A N 1
ATOM 4638 C CA . GLU A 1 582 ? -1.141 -29.062 22.188 1 84 582 GLU A CA 1
ATOM 4639 C C . GLU A 1 582 ? -0.638 -30.516 22.25 1 84 582 GLU A C 1
ATOM 4641 O O . GLU A 1 582 ? 0.209 -30.844 23.078 1 84 582 GLU A O 1
ATOM 4646 N N . GLU A 1 583 ? -1.161 -31.25 21.359 1 81.19 583 GLU A N 1
ATOM 4647 C CA . GLU A 1 583 ? -0.747 -32.656 21.297 1 81.19 583 GLU A CA 1
ATOM 4648 C C . GLU A 1 583 ? 0.72 -32.781 20.906 1 81.19 583 GLU A C 1
ATOM 4650 O O . GLU A 1 583 ? 1.456 -33.562 21.469 1 81.19 583 GLU A O 1
ATOM 4655 N N . LYS A 1 584 ? 1.126 -32.031 20.094 1 77.56 584 LYS A N 1
ATOM 4656 C CA . LYS A 1 584 ? 2.516 -32.062 19.641 1 77.56 584 LYS A CA 1
ATOM 4657 C C . LYS A 1 584 ? 3.457 -31.578 20.75 1 77.56 584 LYS A C 1
ATOM 4659 O O . LYS A 1 584 ? 4.547 -32.125 20.922 1 77.56 584 LYS A O 1
ATOM 4664 N N . GLU A 1 585 ? 3.045 -30.516 21.406 1 74.06 585 GLU A N 1
ATOM 4665 C CA . GLU A 1 585 ? 3.859 -30 22.5 1 74.06 585 GLU A CA 1
ATOM 4666 C C . GLU A 1 585 ? 3.977 -31.016 23.641 1 74.06 585 GLU A C 1
ATOM 4668 O O . GLU A 1 585 ? 5.012 -31.094 24.297 1 74.06 585 GLU A O 1
ATOM 4673 N N . HIS A 1 586 ? 2.934 -31.812 23.797 1 67.75 586 HIS A N 1
ATOM 4674 C CA . HIS A 1 586 ? 2.955 -32.844 24.812 1 67.75 586 HIS A CA 1
ATOM 4675 C C . HIS A 1 586 ? 3.861 -34 24.406 1 67.75 586 HIS A C 1
ATOM 4677 O O . HIS A 1 586 ? 4.48 -34.656 25.25 1 67.75 586 HIS A O 1
ATOM 4683 N N . GLN A 1 587 ? 3.854 -34.219 23.156 1 65.31 587 GLN A N 1
ATOM 4684 C CA . GLN A 1 587 ? 4.703 -35.281 22.656 1 65.31 587 GLN A CA 1
ATOM 4685 C C . GLN A 1 587 ? 6.176 -34.875 22.688 1 65.31 587 GLN A C 1
ATOM 4687 O O . GLN A 1 587 ? 7.047 -35.719 22.969 1 65.31 587 GLN A O 1
ATOM 4692 N N . ASP A 1 588 ? 6.414 -33.656 22.516 1 59.22 588 ASP A N 1
ATOM 4693 C CA . ASP A 1 588 ? 7.793 -33.156 22.484 1 59.22 588 ASP A CA 1
ATOM 4694 C C . ASP A 1 588 ? 8.32 -32.906 23.891 1 59.22 588 ASP A C 1
ATOM 4696 O O . ASP A 1 588 ? 9.523 -32.75 24.094 1 59.22 588 ASP A O 1
ATOM 4700 N N . GLY A 1 589 ? 7.566 -32.75 24.953 1 49.44 589 GLY A N 1
ATOM 4701 C CA . GLY A 1 589 ? 7.98 -32.625 26.344 1 49.44 589 GLY A CA 1
ATOM 4702 C C . GLY A 1 589 ? 8.078 -33.969 27.062 1 49.44 589 GLY A C 1
ATOM 4703 O O . GLY A 1 589 ? 8.984 -34.188 27.875 1 49.44 589 GLY A O 1
ATOM 4704 N N . LYS B 1 1 ? -14.977 35.812 -29.047 1 30.89 1 LYS B N 1
ATOM 4705 C CA . LYS B 1 1 ? -15.367 35.719 -27.641 1 30.89 1 LYS B CA 1
ATOM 4706 C C . LYS B 1 1 ? -16.594 34.812 -27.469 1 30.89 1 LYS B C 1
ATOM 4708 O O . LYS B 1 1 ? -16.672 34.062 -26.5 1 30.89 1 LYS B O 1
ATOM 4713 N N . GLU B 1 2 ? -17.625 34.938 -28.344 1 37 2 GLU B N 1
ATOM 4714 C CA . GLU B 1 2 ? -18.938 34.312 -28.312 1 37 2 GLU B CA 1
ATOM 4715 C C . GLU B 1 2 ? -18.844 32.844 -28.625 1 37 2 GLU B C 1
ATOM 4717 O O . GLU B 1 2 ? -19.547 32.031 -28.016 1 37 2 GLU B O 1
ATOM 4722 N N . LYS B 1 3 ? -18.047 32.469 -29.828 1 38.66 3 LYS B N 1
ATOM 4723 C CA . LYS B 1 3 ? -17.922 31.062 -30.219 1 38.66 3 LYS B CA 1
ATOM 4724 C C . LYS B 1 3 ? -17.219 30.25 -29.125 1 38.66 3 LYS B C 1
ATOM 4726 O O . LYS B 1 3 ? -17.375 29.031 -29.047 1 38.66 3 LYS B O 1
ATOM 4731 N N . ARG B 1 4 ? -16.141 30.844 -28.484 1 35.22 4 ARG B N 1
ATOM 4732 C CA . ARG B 1 4 ? -15.43 30.156 -27.422 1 35.22 4 ARG B CA 1
ATOM 4733 C C . ARG B 1 4 ? -16.297 30 -26.172 1 35.22 4 ARG B C 1
ATOM 4735 O O . ARG B 1 4 ? -16.094 29.078 -25.375 1 35.22 4 ARG B O 1
ATOM 4742 N N . ALA B 1 5 ? -17.203 30.938 -25.828 1 40.44 5 ALA B N 1
ATOM 4743 C CA . ALA B 1 5 ? -18.125 30.859 -24.703 1 40.44 5 ALA B CA 1
ATOM 4744 C C . ALA B 1 5 ? -19.156 29.75 -24.922 1 40.44 5 ALA B C 1
ATOM 4746 O O . ALA B 1 5 ? -19.531 29.062 -23.969 1 40.44 5 ALA B O 1
ATOM 4747 N N . ALA B 1 6 ? -19.609 29.547 -26.203 1 40.41 6 ALA B N 1
ATOM 4748 C CA . ALA B 1 6 ? -20.625 28.547 -26.516 1 40.41 6 ALA B CA 1
ATOM 4749 C C . ALA B 1 6 ? -20.094 27.141 -26.328 1 40.41 6 ALA B C 1
ATOM 4751 O O . ALA B 1 6 ? -20.828 26.25 -25.891 1 40.41 6 ALA B O 1
ATOM 4752 N N . LYS B 1 7 ? -18.812 26.938 -26.781 1 41.38 7 LYS B N 1
ATOM 4753 C CA . LYS B 1 7 ? -18.25 25.594 -26.641 1 41.38 7 LYS B CA 1
ATOM 4754 C C . LYS B 1 7 ? -18.078 25.219 -25.172 1 41.38 7 LYS B C 1
ATOM 4756 O O . LYS B 1 7 ? -18.031 24.031 -24.844 1 41.38 7 LYS B O 1
ATOM 4761 N N . ARG B 1 8 ? -17.781 26.25 -24.266 1 37.19 8 ARG B N 1
ATOM 4762 C CA . ARG B 1 8 ? -17.672 25.969 -22.844 1 37.19 8 ARG B CA 1
ATOM 4763 C C . ARG B 1 8 ? -19.016 25.625 -22.234 1 37.19 8 ARG B C 1
ATOM 4765 O O . ARG B 1 8 ? -19.109 24.797 -21.312 1 37.19 8 ARG B O 1
ATOM 4772 N N . CYS B 1 9 ? -20.109 26.297 -22.641 1 40.19 9 CYS B N 1
ATOM 4773 C CA . CYS B 1 9 ? -21.453 26.016 -22.109 1 40.19 9 CYS B CA 1
ATOM 4774 C C . CYS B 1 9 ? -21.891 24.609 -22.5 1 40.19 9 CYS B C 1
ATOM 4776 O O . CYS B 1 9 ? -22.531 23.922 -21.703 1 40.19 9 CYS B O 1
ATOM 4778 N N . GLU B 1 10 ? -21.625 24.156 -23.797 1 41.19 10 GLU B N 1
ATOM 4779 C CA . GLU B 1 10 ? -22.016 22.828 -24.219 1 41.19 10 GLU B CA 1
ATOM 4780 C C . GLU B 1 10 ? -21.25 21.75 -23.438 1 41.19 10 GLU B C 1
ATOM 4782 O O . GLU B 1 10 ? -21.797 20.672 -23.172 1 41.19 10 GLU B O 1
ATOM 4787 N N . LYS B 1 11 ? -19.891 21.938 -23.094 1 38.78 11 LYS B N 1
ATOM 4788 C CA . LYS B 1 11 ? -19.172 20.953 -22.281 1 38.78 11 LYS B CA 1
ATOM 4789 C C . LYS B 1 11 ? -19.75 20.875 -20.875 1 38.78 11 LYS B C 1
ATOM 4791 O O . LYS B 1 11 ? -19.703 19.828 -20.234 1 38.78 11 LYS B O 1
ATOM 4796 N N . ARG B 1 12 ? -20.25 22 -20.297 1 36.56 12 ARG B N 1
ATOM 4797 C CA . ARG B 1 12 ? -20.875 21.984 -18.969 1 36.56 12 ARG B CA 1
ATOM 4798 C C . ARG B 1 12 ? -22.203 21.219 -19 1 36.56 12 ARG B C 1
ATOM 4800 O O . ARG B 1 12 ? -22.547 20.531 -18.047 1 36.56 12 ARG B O 1
ATOM 4807 N N . LYS B 1 13 ? -23.047 21.438 -20.031 1 41.59 13 LYS B N 1
ATOM 4808 C CA . LYS B 1 13 ? -24.312 20.719 -20.078 1 41.59 13 LYS B CA 1
ATOM 4809 C C . LYS B 1 13 ? -24.078 19.203 -20.156 1 41.59 13 LYS B C 1
ATOM 4811 O O . LYS B 1 13 ? -24.828 18.422 -19.562 1 41.59 13 LYS B O 1
ATOM 4816 N N . ARG B 1 14 ? -23.047 18.781 -21.047 1 40.88 14 ARG B N 1
ATOM 4817 C CA . ARG B 1 14 ? -22.797 17.359 -21.156 1 40.88 14 ARG B CA 1
ATOM 4818 C C . ARG B 1 14 ? -22.281 16.781 -19.844 1 40.88 14 ARG B C 1
ATOM 4820 O O . ARG B 1 14 ? -22.547 15.617 -19.516 1 40.88 14 ARG B O 1
ATOM 4827 N N . GLN B 1 15 ? -21.562 17.594 -19.109 1 38.03 15 GLN B N 1
ATOM 4828 C CA . GLN B 1 15 ? -21.094 17.125 -17.812 1 38.03 15 GLN B CA 1
ATOM 4829 C C . GLN B 1 15 ? -22.25 17.062 -16.812 1 38.03 15 GLN B C 1
ATOM 4831 O O . GLN B 1 15 ? -22.25 16.219 -15.906 1 38.03 15 GLN B O 1
ATOM 4836 N N . ARG B 1 16 ? -23.188 18.031 -16.797 1 38.25 16 ARG B N 1
ATOM 4837 C CA . ARG B 1 16 ? -24.344 17.953 -15.906 1 38.25 16 ARG B CA 1
ATOM 4838 C C . ARG B 1 16 ? -25.203 16.734 -16.234 1 38.25 16 ARG B C 1
ATOM 4840 O O . ARG B 1 16 ? -25.703 16.062 -15.328 1 38.25 16 ARG B O 1
ATOM 4847 N N . GLN B 1 17 ? -25.578 16.578 -17.625 1 36.62 17 GLN B N 1
ATOM 4848 C CA . GLN B 1 17 ? -26.422 15.438 -17.953 1 36.62 17 GLN B CA 1
ATOM 4849 C C . GLN B 1 17 ? -25.75 14.125 -17.578 1 36.62 17 GLN B C 1
ATOM 4851 O O . GLN B 1 17 ? -26.406 13.195 -17.094 1 36.62 17 GLN B O 1
ATOM 4856 N N . LYS B 1 18 ? -24.391 14.062 -17.719 1 35.16 18 LYS B N 1
ATOM 4857 C CA . LYS B 1 18 ? -23.734 12.836 -17.266 1 35.16 18 LYS B CA 1
ATOM 4858 C C . LYS B 1 18 ? -23.828 12.68 -15.75 1 35.16 18 LYS B C 1
ATOM 4860 O O . LYS B 1 18 ? -23.984 11.57 -15.242 1 35.16 18 LYS B O 1
ATOM 4865 N N . ALA B 1 19 ? -23.688 13.797 -15.016 1 33.31 19 ALA B N 1
ATOM 4866 C CA . ALA B 1 19 ? -23.812 13.703 -13.562 1 33.31 19 ALA B CA 1
ATOM 4867 C C . ALA B 1 19 ? -25.234 13.281 -13.164 1 33.31 19 ALA B C 1
ATOM 4869 O O . ALA B 1 19 ? -25.406 12.531 -12.203 1 33.31 19 ALA B O 1
ATOM 4870 N N . GLU B 1 20 ? -26.266 13.883 -13.766 1 36.91 20 GLU B N 1
ATOM 4871 C CA . GLU B 1 20 ? -27.625 13.484 -13.43 1 36.91 20 GLU B CA 1
ATOM 4872 C C . GLU B 1 20 ? -27.891 12.031 -13.812 1 36.91 20 GLU B C 1
ATOM 4874 O O . GLU B 1 20 ? -28.578 11.305 -13.078 1 36.91 20 GLU B O 1
ATOM 4879 N N . ASP B 1 21 ? -27.453 11.625 -15.039 1 32.59 21 ASP B N 1
ATOM 4880 C CA . ASP B 1 21 ? -27.641 10.227 -15.43 1 32.59 21 ASP B CA 1
ATOM 4881 C C . ASP B 1 21 ? -26.859 9.289 -14.523 1 32.59 21 ASP B C 1
ATOM 4883 O O . ASP B 1 21 ? -27.328 8.195 -14.195 1 32.59 21 ASP B O 1
ATOM 4887 N N . ASP B 1 22 ? -25.688 9.758 -14.094 1 29.98 22 ASP B N 1
ATOM 4888 C CA . ASP B 1 22 ? -24.938 8.891 -13.195 1 29.98 22 ASP B CA 1
ATOM 4889 C C . ASP B 1 22 ? -25.641 8.781 -11.836 1 29.98 22 ASP B C 1
ATOM 4891 O O . ASP B 1 22 ? -25.453 7.797 -11.117 1 29.98 22 ASP B O 1
ATOM 4895 N N . ALA B 1 23 ? -26.406 9.789 -11.336 1 28.58 23 ALA B N 1
ATOM 4896 C CA . ALA B 1 23 ? -27.156 9.703 -10.078 1 28.58 23 ALA B CA 1
ATOM 4897 C C . ALA B 1 23 ? -28.219 8.617 -10.141 1 28.58 23 ALA B C 1
ATOM 4899 O O . ALA B 1 23 ? -28.484 7.938 -9.148 1 28.58 23 ALA B O 1
ATOM 4900 N N . ASN B 1 24 ? -29.016 8.602 -11.266 1 27.2 24 ASN B N 1
ATOM 4901 C CA . ASN B 1 24 ? -30.109 7.637 -11.25 1 27.2 24 ASN B CA 1
ATOM 4902 C C . ASN B 1 24 ? -29.594 6.199 -11.234 1 27.2 24 ASN B C 1
ATOM 4904 O O . ASN B 1 24 ? -30.344 5.27 -10.938 1 27.2 24 ASN B O 1
ATOM 4908 N N . LEU B 1 25 ? -28.531 6.004 -11.945 1 25.97 25 LEU B N 1
ATOM 4909 C CA . LEU B 1 25 ? -28.188 4.594 -12.109 1 25.97 25 LEU B CA 1
ATOM 4910 C C . LEU B 1 25 ? -27.703 4 -10.789 1 25.97 25 LEU B C 1
ATOM 4912 O O . LEU B 1 25 ? -27.328 2.824 -10.734 1 25.97 25 LEU B O 1
ATOM 4916 N N . SER B 1 26 ? -27.594 4.863 -9.797 1 23.7 26 SER B N 1
ATOM 4917 C CA . SER B 1 26 ? -27 4.328 -8.57 1 23.7 26 SER B CA 1
ATOM 4918 C C . SER B 1 26 ? -27.922 3.291 -7.93 1 23.7 26 SER B C 1
ATOM 4920 O O . SER B 1 26 ? -27.547 2.662 -6.938 1 23.7 26 SER B O 1
ATOM 4922 N N . MET B 1 27 ? -29.203 3.338 -8.219 1 22.77 27 MET B N 1
ATOM 4923 C CA . MET B 1 27 ? -30.062 2.568 -7.324 1 22.77 27 MET B CA 1
ATOM 4924 C C . MET B 1 27 ? -29.953 1.075 -7.613 1 22.77 27 MET B C 1
ATOM 4926 O O . MET B 1 27 ? -30.766 0.281 -7.129 1 22.77 27 MET B O 1
ATOM 4930 N N . VAL B 1 28 ? -29.281 0.702 -8.75 1 21.5 28 VAL B N 1
ATOM 4931 C CA . VAL B 1 28 ? -29.547 -0.717 -8.961 1 21.5 28 VAL B CA 1
ATOM 4932 C C . VAL B 1 28 ? -29.031 -1.522 -7.77 1 21.5 28 VAL B C 1
ATOM 4934 O O . VAL B 1 28 ? -27.844 -1.456 -7.434 1 21.5 28 VAL B O 1
ATOM 4937 N N . GLU B 1 29 ? -29.922 -1.825 -6.844 1 21.23 29 GLU B N 1
ATOM 4938 C CA . GLU B 1 29 ? -29.922 -2.699 -5.672 1 21.23 29 GLU B CA 1
ATOM 4939 C C . GLU B 1 29 ? -29.312 -4.059 -6 1 21.23 29 GLU B C 1
ATOM 4941 O O . GLU B 1 29 ? -29.828 -4.793 -6.844 1 21.23 29 GLU B O 1
ATOM 4946 N N . LEU B 1 30 ? -28.016 -4.055 -6.293 1 21.36 30 LEU B N 1
ATOM 4947 C CA . LEU B 1 30 ? -27.391 -5.371 -6.43 1 21.36 30 LEU B CA 1
ATOM 4948 C C . LEU B 1 30 ? -27.938 -6.336 -5.375 1 21.36 30 LEU B C 1
ATOM 4950 O O . LEU B 1 30 ? -27.734 -6.129 -4.18 1 21.36 30 LEU B O 1
ATOM 4954 N N . VAL B 1 31 ? -29.172 -6.781 -5.594 1 20.36 31 VAL B N 1
ATOM 4955 C CA . VAL B 1 31 ? -29.781 -7.852 -4.816 1 20.36 31 VAL B CA 1
ATOM 4956 C C . VAL B 1 31 ? -28.812 -9.016 -4.664 1 20.36 31 VAL B C 1
ATOM 4958 O O . VAL B 1 31 ? -28.312 -9.555 -5.66 1 20.36 31 VAL B O 1
ATOM 4961 N N . SER B 1 32 ? -27.875 -8.875 -3.801 1 21.06 32 SER B N 1
ATOM 4962 C CA . SER B 1 32 ? -27.125 -10.031 -3.305 1 21.06 32 SER B CA 1
ATOM 4963 C C . SER B 1 32 ? -28.047 -11.242 -3.146 1 21.06 32 SER B C 1
ATOM 4965 O O . SER B 1 32 ? -29.094 -11.156 -2.51 1 21.06 32 SER B O 1
ATOM 4967 N N . SER B 1 33 ? -28.312 -11.883 -4.289 1 20.27 33 SER B N 1
ATOM 4968 C CA . SER B 1 33 ? -29.047 -13.141 -4.258 1 20.27 33 SER B CA 1
ATOM 4969 C C . SER B 1 33 ? -28.594 -14.008 -3.086 1 20.27 33 SER B C 1
ATOM 4971 O O . SER B 1 33 ? -27.469 -14.484 -3.051 1 20.27 33 SER B O 1
ATOM 4973 N N . GLU B 1 34 ? -28.953 -13.562 -1.864 1 19.88 34 GLU B N 1
ATOM 4974 C CA . GLU B 1 34 ? -28.938 -14.43 -0.689 1 19.88 34 GLU B CA 1
ATOM 4975 C C . GLU B 1 34 ? -29.719 -15.719 -0.949 1 19.88 34 GLU B C 1
ATOM 4977 O O . GLU B 1 34 ? -30.906 -15.68 -1.3 1 19.88 34 GLU B O 1
ATOM 4982 N N . ASP B 1 35 ? -29.141 -16.688 -1.718 1 18.95 35 ASP B N 1
ATOM 4983 C CA . ASP B 1 35 ? -29.766 -18 -1.782 1 18.95 35 ASP B CA 1
ATOM 4984 C C . ASP B 1 35 ? -30.297 -18.422 -0.414 1 18.95 35 ASP B C 1
ATOM 4986 O O . ASP B 1 35 ? -29.531 -18.531 0.548 1 18.95 35 ASP B O 1
ATOM 4990 N N . GLU B 1 36 ? -31.547 -17.969 -0.084 1 20.41 36 GLU B N 1
ATOM 4991 C CA . GLU B 1 36 ? -32.406 -18.375 1.029 1 20.41 36 GLU B CA 1
ATOM 4992 C C . GLU B 1 36 ? -32.625 -19.891 1.021 1 20.41 36 GLU B C 1
ATOM 4994 O O . GLU B 1 36 ? -33.344 -20.406 0.151 1 20.41 36 GLU B O 1
ATOM 4999 N N . THR B 1 37 ? -31.625 -20.828 1.08 1 19.72 37 THR B N 1
ATOM 5000 C CA . THR B 1 37 ? -32.031 -22.219 1.307 1 19.72 37 THR B CA 1
ATOM 5001 C C . THR B 1 37 ? -33.062 -22.297 2.436 1 19.72 37 THR B C 1
ATOM 5003 O O . THR B 1 37 ? -32.844 -21.766 3.527 1 19.72 37 THR B O 1
ATOM 5006 N N . THR B 1 38 ? -34.375 -22.297 2.078 1 20.28 38 THR B N 1
ATOM 5007 C CA . THR B 1 38 ? -35.594 -22.484 2.846 1 20.28 38 THR B CA 1
ATOM 5008 C C . THR B 1 38 ? -35.562 -23.812 3.6 1 20.28 38 THR B C 1
ATOM 5010 O O . THR B 1 38 ? -35.656 -24.875 2.992 1 20.28 38 THR B O 1
ATOM 5013 N N . GLU B 1 39 ? -34.625 -24.172 4.477 1 19.8 39 GLU B N 1
ATOM 5014 C CA . GLU B 1 39 ? -34.875 -25.375 5.273 1 19.8 39 GLU B CA 1
ATOM 5015 C C . GLU B 1 39 ? -36.219 -25.281 5.984 1 19.8 39 GLU B C 1
ATOM 5017 O O . GLU B 1 39 ? -36.5 -24.297 6.648 1 19.8 39 GLU B O 1
ATOM 5022 N N . GLU B 1 40 ? -37.219 -25.891 5.402 1 20.23 40 GLU B N 1
ATOM 5023 C CA . GLU B 1 40 ? -38.531 -26.188 5.965 1 20.23 40 GLU B CA 1
ATOM 5024 C C . GLU B 1 40 ? -38.406 -26.781 7.363 1 20.23 40 GLU B C 1
ATOM 5026 O O . GLU B 1 40 ? -37.688 -27.75 7.574 1 20.23 40 GLU B O 1
ATOM 5031 N N . ALA B 1 41 ? -38.75 -25.953 8.344 1 20.61 41 ALA B N 1
ATOM 5032 C CA . ALA B 1 41 ? -38.969 -26.359 9.727 1 20.61 41 ALA B CA 1
ATOM 5033 C C . ALA B 1 41 ? -40.062 -27.422 9.82 1 20.61 41 ALA B C 1
ATOM 5035 O O . ALA B 1 41 ? -41.25 -27.125 9.578 1 20.61 41 ALA B O 1
ATOM 5036 N N . ARG B 1 42 ? -39.906 -28.641 9.336 1 22.31 42 ARG B N 1
ATOM 5037 C CA . ARG B 1 42 ? -40.875 -29.641 9.797 1 22.31 42 ARG B CA 1
ATOM 5038 C C . ARG B 1 42 ? -41.062 -29.562 11.312 1 22.31 42 ARG B C 1
ATOM 5040 O O . ARG B 1 42 ? -40.094 -29.469 12.062 1 22.31 42 ARG B O 1
ATOM 5047 N N . GLY B 1 43 ? -42.312 -29.141 11.852 1 22 43 GLY B N 1
ATOM 5048 C CA . GLY B 1 43 ? -42.938 -28.812 13.125 1 22 43 GLY B CA 1
ATOM 5049 C C . GLY B 1 43 ? -42.875 -29.969 14.117 1 22 43 GLY B C 1
ATOM 5050 O O . GLY B 1 43 ? -43.656 -29.984 15.094 1 22 43 GLY B O 1
ATOM 5051 N N . ASP B 1 44 ? -42.25 -31.125 13.914 1 24.12 44 ASP B N 1
ATOM 5052 C CA . ASP B 1 44 ? -42.719 -32.125 14.883 1 24.12 44 ASP B CA 1
ATOM 5053 C C . ASP B 1 44 ? -42.625 -31.578 16.312 1 24.12 44 ASP B C 1
ATOM 5055 O O . ASP B 1 44 ? -41.688 -30.859 16.641 1 24.12 44 ASP B O 1
ATOM 5059 N N . GLU B 1 45 ? -43.844 -31.578 17.031 1 25.38 45 GLU B N 1
ATOM 5060 C CA . GLU B 1 45 ? -44.188 -31.219 18.406 1 25.38 45 GLU B CA 1
ATOM 5061 C C . GLU B 1 45 ? -43.25 -31.875 19.406 1 25.38 45 GLU B C 1
ATOM 5063 O O . GLU B 1 45 ? -43.469 -33.031 19.812 1 25.38 45 GLU B O 1
ATOM 5068 N N . VAL B 1 46 ? -42.094 -32.281 19.062 1 28.05 46 VAL B N 1
ATOM 5069 C CA . VAL B 1 46 ? -41.531 -33.062 20.156 1 28.05 46 VAL B CA 1
ATOM 5070 C C . VAL B 1 46 ? -41.656 -32.312 21.469 1 28.05 46 VAL B C 1
ATOM 5072 O O . VAL B 1 46 ? -41.594 -31.062 21.484 1 28.05 46 VAL B O 1
ATOM 5075 N N . THR B 1 47 ? -42.375 -32.844 22.484 1 28.33 47 THR B N 1
ATOM 5076 C CA . THR B 1 47 ? -42.656 -32.406 23.844 1 28.33 47 THR B CA 1
ATOM 5077 C C . THR B 1 47 ? -41.469 -31.594 24.406 1 28.33 47 THR B C 1
ATOM 5079 O O . THR B 1 47 ? -40.312 -31.891 24.109 1 28.33 47 THR B O 1
ATOM 5082 N N . PRO B 1 48 ? -41.844 -30.359 25 1 29.16 48 PRO B N 1
ATOM 5083 C CA . PRO B 1 48 ? -40.875 -29.375 25.5 1 29.16 48 PRO B CA 1
ATOM 5084 C C . PRO B 1 48 ? -39.875 -29.969 26.469 1 29.16 48 PRO B C 1
ATOM 5086 O O . PRO B 1 48 ? -40.219 -30.328 27.594 1 29.16 48 PRO B O 1
ATOM 5089 N N . THR B 1 49 ? -39.438 -31.219 26.203 1 27.05 49 THR B N 1
ATOM 5090 C CA . THR B 1 49 ? -38.719 -31.734 27.375 1 27.05 49 THR B CA 1
ATOM 5091 C C . THR B 1 49 ? -37.875 -30.625 28 1 27.05 49 THR B C 1
ATOM 5093 O O . THR B 1 49 ? -37.281 -29.812 27.281 1 27.05 49 THR B O 1
ATOM 5096 N N . LYS B 1 50 ? -38.031 -30.328 29.375 1 28.53 50 LYS B N 1
ATOM 5097 C CA . LYS B 1 50 ? -37.312 -29.406 30.234 1 28.53 50 LYS B CA 1
ATOM 5098 C C . LYS B 1 50 ? -35.812 -29.406 29.875 1 28.53 50 LYS B C 1
ATOM 5100 O O . LYS B 1 50 ? -35.094 -30.328 30.203 1 28.53 50 LYS B O 1
ATOM 5105 N N . ASN B 1 51 ? -35.531 -29.188 28.766 1 27.89 51 ASN B N 1
ATOM 5106 C CA . ASN B 1 51 ? -34.219 -29.25 28.172 1 27.89 51 ASN B CA 1
ATOM 5107 C C . ASN B 1 51 ? -33.188 -28.484 29 1 27.89 51 ASN B C 1
ATOM 5109 O O . ASN B 1 51 ? -33.406 -27.297 29.312 1 27.89 51 ASN B O 1
ATOM 5113 N N . MET B 1 52 ? -32.562 -29.078 30.031 1 29.5 52 MET B N 1
ATOM 5114 C CA . MET B 1 52 ? -31.625 -28.5 30.984 1 29.5 52 MET B CA 1
ATOM 5115 C C . MET B 1 52 ? -30.812 -27.375 30.344 1 29.5 52 MET B C 1
ATOM 5117 O O . MET B 1 52 ? -30.156 -27.578 29.328 1 29.5 52 MET B O 1
ATOM 5121 N N . ARG B 1 53 ? -31.359 -26.219 30.375 1 31.69 53 ARG B N 1
ATOM 5122 C CA . ARG B 1 53 ? -30.75 -24.938 30.062 1 31.69 53 ARG B CA 1
ATOM 5123 C C . ARG B 1 53 ? -29.25 -24.953 30.391 1 31.69 53 ARG B C 1
ATOM 5125 O O . ARG B 1 53 ? -28.875 -24.969 31.562 1 31.69 53 ARG B O 1
ATOM 5132 N N . CYS B 1 54 ? -28.469 -25.891 29.938 1 32.12 54 CYS B N 1
ATOM 5133 C CA . CYS B 1 54 ? -27.031 -25.891 30.156 1 32.12 54 CYS B CA 1
ATOM 5134 C C . CYS B 1 54 ? -26.484 -24.469 30.234 1 32.12 54 CYS B C 1
ATOM 5136 O O . CYS B 1 54 ? -26.734 -23.656 29.344 1 32.12 54 CYS B O 1
ATOM 5138 N N . GLU B 1 55 ? -26.594 -23.734 31.203 1 37.84 55 GLU B N 1
ATOM 5139 C CA . GLU B 1 55 ? -26.078 -22.438 31.625 1 37.84 55 GLU B CA 1
ATOM 5140 C C . GLU B 1 55 ? -24.797 -22.094 30.859 1 37.84 55 GLU B C 1
ATOM 5142 O O . GLU B 1 55 ? -23.719 -22.062 31.438 1 37.84 55 GLU B O 1
ATOM 5147 N N . ARG B 1 56 ? -24.25 -22.672 29.734 1 42.19 56 ARG B N 1
ATOM 5148 C CA . ARG B 1 56 ? -23.031 -22.766 28.938 1 42.19 56 ARG B CA 1
ATOM 5149 C C . ARG B 1 56 ? -22.703 -21.422 28.297 1 42.19 56 ARG B C 1
ATOM 5151 O O . ARG B 1 56 ? -23 -21.188 27.125 1 42.19 56 ARG B O 1
ATOM 5158 N N . GLY B 1 57 ? -22.953 -20.359 28.688 1 52.88 57 GLY B N 1
ATOM 5159 C CA . GLY B 1 57 ? -22.812 -19.031 28.109 1 52.88 57 GLY B CA 1
ATOM 5160 C C . GLY B 1 57 ? -21.391 -18.719 27.641 1 52.88 57 GLY B C 1
ATOM 5161 O O . GLY B 1 57 ? -20.438 -18.938 28.391 1 52.88 57 GLY B O 1
ATOM 5162 N N . ARG B 1 58 ? -21.078 -18.547 26.359 1 74.88 58 ARG B N 1
ATOM 5163 C CA . ARG B 1 58 ? -19.781 -18.203 25.797 1 74.88 58 ARG B CA 1
ATOM 5164 C C . ARG B 1 58 ? -19.312 -16.844 26.297 1 74.88 58 ARG B C 1
ATOM 5166 O O . ARG B 1 58 ? -20.125 -15.938 26.5 1 74.88 58 ARG B O 1
ATOM 5173 N N . LYS B 1 59 ? -18.172 -16.797 26.859 1 82.75 59 LYS B N 1
ATOM 5174 C CA . LYS B 1 59 ? -17.547 -15.578 27.375 1 82.75 59 LYS B CA 1
ATOM 5175 C C . LYS B 1 59 ? -17.219 -14.609 26.234 1 82.75 59 LYS B C 1
ATOM 5177 O O . LYS B 1 59 ? -16.688 -15.023 25.203 1 82.75 59 LYS B O 1
ATOM 5182 N N . ASN B 1 60 ? -17.703 -13.367 26.469 1 85.69 60 ASN B N 1
ATOM 5183 C CA . ASN B 1 60 ? -17.406 -12.336 25.484 1 85.69 60 ASN B CA 1
ATOM 5184 C C . ASN B 1 60 ? -16.016 -11.742 25.703 1 85.69 60 ASN B C 1
ATOM 5186 O O . ASN B 1 60 ? -15.719 -11.234 26.781 1 85.69 60 ASN B O 1
ATOM 5190 N N . VAL B 1 61 ? -15.219 -11.891 24.75 1 89.94 61 VAL B N 1
ATOM 5191 C CA . VAL B 1 61 ? -13.836 -11.438 24.859 1 89.94 61 VAL B CA 1
ATOM 5192 C C . VAL B 1 61 ? -13.695 -10.062 24.219 1 89.94 61 VAL B C 1
ATOM 5194 O O . VAL B 1 61 ? -12.797 -9.289 24.578 1 89.94 61 VAL B O 1
ATOM 5197 N N . ILE B 1 62 ? -14.609 -9.695 23.328 1 94.31 62 ILE B N 1
ATOM 5198 C CA . ILE B 1 62 ? -14.461 -8.469 22.562 1 94.31 62 ILE B CA 1
ATOM 5199 C C . ILE B 1 62 ? -15.086 -7.305 23.328 1 94.31 62 ILE B C 1
ATOM 5201 O O . ILE B 1 62 ? -16.141 -6.797 22.938 1 94.31 62 ILE B O 1
ATOM 5205 N N . SER B 1 63 ? -14.398 -6.848 24.281 1 93.94 63 SER B N 1
ATOM 5206 C CA . SER B 1 63 ? -14.797 -5.668 25.047 1 93.94 63 SER B CA 1
ATOM 5207 C C . SER B 1 63 ? -14.547 -4.391 24.25 1 93.94 63 SER B C 1
ATOM 5209 O O . SER B 1 63 ? -13.922 -4.426 23.188 1 93.94 63 SER B O 1
ATOM 5211 N N . PRO B 1 64 ? -15.008 -3.275 24.719 1 93.75 64 PRO B N 1
ATOM 5212 C CA . PRO B 1 64 ? -14.773 -1.999 24.047 1 93.75 64 PRO B CA 1
ATOM 5213 C C . PRO B 1 64 ? -13.289 -1.697 23.844 1 93.75 64 PRO B C 1
ATOM 5215 O O . PRO B 1 64 ? -12.891 -1.179 22.797 1 93.75 64 PRO B O 1
ATOM 5218 N N . ILE B 1 65 ? -12.555 -2.084 24.797 1 94.88 65 ILE B N 1
ATOM 5219 C CA . ILE B 1 65 ? -11.133 -1.793 24.703 1 94.88 65 ILE B CA 1
ATOM 5220 C C . ILE B 1 65 ? -10.492 -2.662 23.625 1 94.88 65 ILE B C 1
ATOM 5222 O O . ILE B 1 65 ? -9.586 -2.219 22.922 1 94.88 65 ILE B O 1
ATOM 5226 N N . VAL B 1 66 ? -10.914 -3.896 23.547 1 96.62 66 VAL B N 1
ATOM 5227 C CA . VAL B 1 66 ? -10.406 -4.789 22.516 1 96.62 66 VAL B CA 1
ATOM 5228 C C . VAL B 1 66 ? -10.844 -4.285 21.141 1 96.62 66 VAL B C 1
ATOM 5230 O O . VAL B 1 66 ? -10.039 -4.219 20.203 1 96.62 66 VAL B O 1
ATOM 5233 N N . ALA B 1 67 ? -12.086 -3.914 21.031 1 97.06 67 ALA B N 1
ATOM 5234 C CA . ALA B 1 67 ? -12.602 -3.395 19.766 1 97.06 67 ALA B CA 1
ATOM 5235 C C . ALA B 1 67 ? -11.828 -2.16 19.312 1 97.06 67 ALA B C 1
ATOM 5237 O O . ALA B 1 67 ? -11.469 -2.041 18.141 1 97.06 67 ALA B O 1
ATOM 5238 N N . ALA B 1 68 ? -11.555 -1.284 20.234 1 97.06 68 ALA B N 1
ATOM 5239 C CA . ALA B 1 68 ? -10.82 -0.056 19.953 1 97.06 68 ALA B CA 1
ATOM 5240 C C . ALA B 1 68 ? -9.398 -0.363 19.5 1 97.06 68 ALA B C 1
ATOM 5242 O O . ALA B 1 68 ? -8.875 0.274 18.578 1 97.06 68 ALA B O 1
ATOM 5243 N N . SER B 1 69 ? -8.82 -1.282 20.203 1 97.06 69 SER B N 1
ATOM 5244 C CA . SER B 1 69 ? -7.438 -1.635 19.875 1 97.06 69 SER B CA 1
ATOM 5245 C C . SER B 1 69 ? -7.34 -2.271 18.484 1 97.06 69 SER B C 1
ATOM 5247 O O . SER B 1 69 ? -6.363 -2.062 17.766 1 97.06 69 SER B O 1
ATOM 5249 N N . LEU B 1 70 ? -8.32 -3.098 18.141 1 97.62 70 LEU B N 1
ATOM 5250 C CA . LEU B 1 70 ? -8.344 -3.727 16.828 1 97.62 70 LEU B CA 1
ATOM 5251 C C . LEU B 1 70 ? -8.453 -2.68 15.727 1 97.62 70 LEU B C 1
ATOM 5253 O O . LEU B 1 70 ? -7.801 -2.793 14.688 1 97.62 70 LEU B O 1
ATOM 5257 N N . ASP B 1 71 ? -9.258 -1.684 15.922 1 97.25 71 ASP B N 1
ATOM 5258 C CA . ASP B 1 71 ? -9.391 -0.596 14.953 1 97.25 71 ASP B CA 1
ATOM 5259 C C . ASP B 1 71 ? -8.094 0.201 14.836 1 97.25 71 ASP B C 1
ATOM 5261 O O . ASP B 1 71 ? -7.633 0.498 13.734 1 97.25 71 ASP B O 1
ATOM 5265 N N . ARG B 1 72 ? -7.492 0.511 15.953 1 97.06 72 ARG B N 1
ATOM 5266 C CA . ARG B 1 72 ? -6.262 1.299 16 1 97.06 72 ARG B CA 1
ATOM 5267 C C . ARG B 1 72 ? -5.148 0.623 15.211 1 97.06 72 ARG B C 1
ATOM 5269 O O . ARG B 1 72 ? -4.316 1.298 14.602 1 97.06 72 ARG B O 1
ATOM 5276 N N . THR B 1 73 ? -5.172 -0.695 15.32 1 96.69 73 THR B N 1
ATOM 5277 C CA . THR B 1 73 ? -4.062 -1.444 14.742 1 96.69 73 THR B CA 1
ATOM 5278 C C . THR B 1 73 ? -4.395 -1.892 13.32 1 96.69 73 THR B C 1
ATOM 5280 O O . THR B 1 73 ? -3.639 -2.65 12.711 1 96.69 73 THR B O 1
ATOM 5283 N N . ASN B 1 74 ? -5.496 -1.499 12.773 1 95.62 74 ASN B N 1
ATOM 5284 C CA . ASN B 1 74 ? -5.906 -1.76 11.391 1 95.62 74 ASN B CA 1
ATOM 5285 C C . ASN B 1 74 ? -5.934 -3.254 11.086 1 95.62 74 ASN B C 1
ATOM 5287 O O . ASN B 1 74 ? -5.566 -3.676 9.992 1 95.62 74 ASN B O 1
ATOM 5291 N N . ILE B 1 75 ? -6.199 -4.062 12.102 1 96.12 75 ILE B N 1
ATOM 5292 C CA . ILE B 1 75 ? -6.281 -5.504 11.922 1 96.12 75 ILE B CA 1
ATOM 5293 C C . ILE B 1 75 ? -7.664 -5.879 11.391 1 96.12 75 ILE B C 1
ATOM 5295 O O . ILE B 1 75 ? -8.68 -5.379 11.875 1 96.12 75 ILE B O 1
ATOM 5299 N N . THR B 1 76 ? -7.746 -6.742 10.375 1 95.81 76 THR B N 1
ATOM 5300 C CA . THR B 1 76 ? -9.023 -7.188 9.828 1 95.81 76 THR B CA 1
ATOM 5301 C C . THR B 1 76 ? -9.75 -8.094 10.812 1 95.81 76 THR B C 1
ATOM 5303 O O . THR B 1 76 ? -9.141 -8.625 11.742 1 95.81 76 THR B O 1
ATOM 5306 N N . ASP B 1 77 ? -11.023 -8.242 10.594 1 95.88 77 ASP B N 1
ATOM 5307 C CA . ASP B 1 77 ? -11.812 -9.109 11.461 1 95.88 77 ASP B CA 1
ATOM 5308 C C . ASP B 1 77 ? -11.305 -10.547 11.414 1 95.88 77 ASP B C 1
ATOM 5310 O O . ASP B 1 77 ? -11.242 -11.227 12.438 1 95.88 77 ASP B O 1
ATOM 5314 N N . ARG B 1 78 ? -10.953 -10.992 10.25 1 95 78 ARG B N 1
ATOM 5315 C CA . ARG B 1 78 ? -10.43 -12.344 10.094 1 95 78 ARG B CA 1
ATOM 5316 C C . ARG B 1 78 ? -9.117 -12.516 10.844 1 95 78 ARG B C 1
ATOM 5318 O O . ARG B 1 78 ? -8.922 -13.508 11.562 1 95 78 ARG B O 1
ATOM 5325 N N . ASP B 1 79 ? -8.266 -11.609 10.703 1 96.31 79 ASP B N 1
ATOM 5326 C CA . ASP B 1 79 ? -6.965 -11.672 11.359 1 96.31 79 ASP B CA 1
ATOM 5327 C C . ASP B 1 79 ? -7.113 -11.578 12.875 1 96.31 79 ASP B C 1
ATOM 5329 O O . ASP B 1 79 ? -6.355 -12.203 13.617 1 96.31 79 ASP B O 1
ATOM 5333 N N . ALA B 1 80 ? -8.094 -10.766 13.242 1 97.38 80 ALA B N 1
ATOM 5334 C CA . ALA B 1 80 ? -8.352 -10.625 14.672 1 97.38 80 ALA B CA 1
ATOM 5335 C C . ALA B 1 80 ? -8.727 -11.969 15.297 1 97.38 80 ALA B C 1
ATOM 5337 O O . ALA B 1 80 ? -8.383 -12.242 16.453 1 97.38 80 ALA B O 1
ATOM 5338 N N . VAL B 1 81 ? -9.414 -12.805 14.57 1 97.06 81 VAL B N 1
ATOM 5339 C CA . VAL B 1 81 ? -9.812 -14.117 15.062 1 97.06 81 VAL B CA 1
ATOM 5340 C C . VAL B 1 81 ? -8.57 -14.938 15.414 1 97.06 81 VAL B C 1
ATOM 5342 O O . VAL B 1 81 ? -8.516 -15.555 16.484 1 97.06 81 VAL B O 1
ATOM 5345 N N . PHE B 1 82 ? -7.582 -14.953 14.57 1 97 82 PHE B N 1
ATOM 5346 C CA . PHE B 1 82 ? -6.363 -15.719 14.797 1 97 82 PHE B CA 1
ATOM 5347 C C . PHE B 1 82 ? -5.625 -15.219 16.031 1 97 82 PHE B C 1
ATOM 5349 O O . PHE B 1 82 ? -5.215 -16 16.891 1 97 82 PHE B O 1
ATOM 5356 N N . VAL B 1 83 ? -5.504 -13.922 16.141 1 96.69 83 VAL B N 1
ATOM 5357 C CA . VAL B 1 83 ? -4.695 -13.328 17.203 1 96.69 83 VAL B CA 1
ATOM 5358 C C . VAL B 1 83 ? -5.398 -13.5 18.547 1 96.69 83 VAL B C 1
ATOM 5360 O O . VAL B 1 83 ? -4.777 -13.914 19.531 1 96.69 83 VAL B O 1
ATOM 5363 N N . LEU B 1 84 ? -6.676 -13.227 18.594 1 96.94 84 LEU B N 1
ATOM 5364 C CA . LEU B 1 84 ? -7.418 -13.305 19.844 1 96.94 84 LEU B CA 1
ATOM 5365 C C . LEU B 1 84 ? -7.539 -14.742 20.312 1 96.94 84 LEU B C 1
ATOM 5367 O O . LEU B 1 84 ? -7.449 -15.016 21.516 1 96.94 84 LEU B O 1
ATOM 5371 N N . SER B 1 85 ? -7.758 -15.68 19.375 1 96.06 85 SER B N 1
ATOM 5372 C CA . SER B 1 85 ? -7.836 -17.094 19.75 1 96.06 85 SER B CA 1
ATOM 5373 C C . SER B 1 85 ? -6.508 -17.594 20.312 1 96.06 85 SER B C 1
ATOM 5375 O O . SER B 1 85 ? -6.48 -18.312 21.297 1 96.06 85 SER B O 1
ATOM 5377 N N . ALA B 1 86 ? -5.445 -17.219 19.656 1 95.94 86 ALA B N 1
ATOM 5378 C CA . ALA B 1 86 ? -4.117 -17.625 20.109 1 95.94 86 ALA B CA 1
ATOM 5379 C C . ALA B 1 86 ? -3.82 -17.031 21.484 1 95.94 86 ALA B C 1
ATOM 5381 O O . ALA B 1 86 ? -3.27 -17.719 22.359 1 95.94 86 ALA B O 1
ATOM 5382 N N . ALA B 1 87 ? -4.168 -15.75 21.641 1 95.38 87 ALA B N 1
ATOM 5383 C CA . ALA B 1 87 ? -3.939 -15.086 22.922 1 95.38 87 ALA B CA 1
ATOM 5384 C C . ALA B 1 87 ? -4.742 -15.758 24.031 1 95.38 87 ALA B C 1
ATOM 5386 O O . ALA B 1 87 ? -4.219 -16.016 25.109 1 95.38 87 ALA B O 1
ATOM 5387 N N . ALA B 1 88 ? -6.012 -15.984 23.781 1 95.19 88 ALA B N 1
ATOM 5388 C CA . ALA B 1 88 ? -6.867 -16.641 24.766 1 95.19 88 ALA B CA 1
ATOM 5389 C C . ALA B 1 88 ? -6.312 -18.016 25.156 1 95.19 88 ALA B C 1
ATOM 5391 O O . ALA B 1 88 ? -6.27 -18.359 26.344 1 95.19 88 ALA B O 1
ATOM 5392 N N . HIS B 1 89 ? -5.926 -18.734 24.141 1 94.19 89 HIS B N 1
ATOM 5393 C CA . HIS B 1 89 ? -5.355 -20.047 24.375 1 94.19 89 HIS B CA 1
ATOM 5394 C C . HIS B 1 89 ? -4.098 -19.953 25.234 1 94.19 89 HIS B C 1
ATOM 5396 O O . HIS B 1 89 ? -3.936 -20.734 26.172 1 94.19 89 HIS B O 1
ATOM 5402 N N . SER B 1 90 ? -3.246 -19.062 24.891 1 93.62 90 SER B N 1
ATOM 5403 C CA . SER B 1 90 ? -1.981 -18.891 25.594 1 93.62 90 SER B CA 1
ATOM 5404 C C . SER B 1 90 ? -2.209 -18.469 27.047 1 93.62 90 SER B C 1
ATOM 5406 O O . SER B 1 90 ? -1.401 -18.766 27.922 1 93.62 90 SER B O 1
ATOM 5408 N N . LEU B 1 91 ? -3.266 -17.75 27.266 1 93.56 91 LEU B N 1
ATOM 5409 C CA . LEU B 1 91 ? -3.58 -17.25 28.594 1 93.56 91 LEU B CA 1
ATOM 5410 C C . LEU B 1 91 ? -4.352 -18.297 29.391 1 93.56 91 LEU B C 1
ATOM 5412 O O . LEU B 1 91 ? -4.773 -18.031 30.531 1 93.56 91 LEU B O 1
ATOM 5416 N N . GLY B 1 92 ? -4.625 -19.406 28.844 1 90.19 92 GLY B N 1
ATOM 5417 C CA . GLY B 1 92 ? -5.168 -20.531 29.578 1 90.19 92 GLY B CA 1
ATOM 5418 C C . GLY B 1 92 ? -6.676 -20.656 29.453 1 90.19 92 GLY B C 1
ATOM 5419 O O . GLY B 1 92 ? -7.312 -21.391 30.203 1 90.19 92 GLY B O 1
ATOM 5420 N N . HIS B 1 93 ? -7.223 -20 28.5 1 92.81 93 HIS B N 1
ATOM 5421 C CA . HIS B 1 93 ? -8.672 -20.062 28.328 1 92.81 93 HIS B CA 1
ATOM 5422 C C . HIS B 1 93 ? -9.062 -21.109 27.281 1 92.81 93 HIS B C 1
ATOM 5424 O O . HIS B 1 93 ? -8.281 -21.391 26.359 1 92.81 93 HIS B O 1
ATOM 5430 N N . ASP B 1 94 ? -10.188 -21.625 27.469 1 91.56 94 ASP B N 1
ATOM 5431 C CA . ASP B 1 94 ? -10.758 -22.547 26.484 1 91.56 94 ASP B CA 1
ATOM 5432 C C . ASP B 1 94 ? -11.453 -21.797 25.359 1 91.56 94 ASP B C 1
ATOM 5434 O O . ASP B 1 94 ? -12.562 -21.266 25.547 1 91.56 94 ASP B O 1
ATOM 5438 N N . VAL B 1 95 ? -10.891 -21.891 24.25 1 92.44 95 VAL B N 1
ATOM 5439 C CA . VAL B 1 95 ? -11.336 -21.094 23.109 1 92.44 95 VAL B CA 1
ATOM 5440 C C . VAL B 1 95 ? -12.719 -21.562 22.656 1 92.44 95 VAL B C 1
ATOM 5442 O O . VAL B 1 95 ? -13.492 -20.797 22.094 1 92.44 95 VAL B O 1
ATOM 5445 N N . THR B 1 96 ? -13.031 -22.75 22.953 1 89.94 96 THR B N 1
ATOM 5446 C CA . THR B 1 96 ? -14.328 -23.312 22.562 1 89.94 96 THR B CA 1
ATOM 5447 C C . THR B 1 96 ? -15.453 -22.609 23.312 1 89.94 96 THR B C 1
ATOM 5449 O O . THR B 1 96 ? -16.578 -22.531 22.828 1 89.94 96 THR B O 1
ATOM 5452 N N . LYS B 1 97 ? -15.141 -22.062 24.453 1 91 97 LYS B N 1
ATOM 5453 C CA . LYS B 1 97 ? -16.141 -21.422 25.297 1 91 97 LYS B CA 1
ATOM 5454 C C . LYS B 1 97 ? -16.156 -19.922 25.078 1 91 97 LYS B C 1
ATOM 5456 O O . LYS B 1 97 ? -16.875 -19.188 25.781 1 91 97 LYS B O 1
ATOM 5461 N N . MET B 1 98 ? -15.469 -19.547 24.156 1 91.56 98 MET B N 1
ATOM 5462 C CA . MET B 1 98 ? -15.375 -18.109 23.922 1 91.56 98 MET B CA 1
ATOM 5463 C C . MET B 1 98 ? -16.062 -17.703 22.625 1 91.56 98 MET B C 1
ATOM 5465 O O . MET B 1 98 ? -16.109 -18.5 21.672 1 91.56 98 MET B O 1
ATOM 5469 N N . ASN B 1 99 ? -16.594 -16.531 22.641 1 91.06 99 ASN B N 1
ATOM 5470 C CA . ASN B 1 99 ? -17.234 -15.984 21.453 1 91.06 99 ASN B CA 1
ATOM 5471 C C . ASN B 1 99 ? -16.234 -15.219 20.578 1 91.06 99 ASN B C 1
ATOM 5473 O O . ASN B 1 99 ? -16.266 -13.992 20.531 1 91.06 99 ASN B O 1
ATOM 5477 N N . ILE B 1 100 ? -15.43 -16 19.891 1 93.62 100 ILE B N 1
ATOM 5478 C CA . ILE B 1 100 ? -14.445 -15.398 19 1 93.62 100 ILE B CA 1
ATOM 5479 C C . ILE B 1 100 ? -14.695 -15.859 17.562 1 93.62 100 ILE B C 1
ATOM 5481 O O . ILE B 1 100 ? -14.266 -16.953 17.172 1 93.62 100 ILE B O 1
ATOM 5485 N N . ASN B 1 101 ? -15.352 -15.07 16.844 1 93.25 101 ASN B N 1
ATOM 5486 C CA . ASN B 1 101 ? -15.578 -15.305 15.422 1 93.25 101 ASN B CA 1
ATOM 5487 C C . ASN B 1 101 ? -15.68 -14 14.648 1 93.25 101 ASN B C 1
ATOM 5489 O O . ASN B 1 101 ? -15.82 -12.93 15.242 1 93.25 101 ASN B O 1
ATOM 5493 N N . ARG B 1 102 ? -15.594 -14.078 13.414 1 94.12 102 ARG B N 1
ATOM 5494 C CA . ARG B 1 102 ? -15.508 -12.906 12.555 1 94.12 102 ARG B CA 1
ATOM 5495 C C . ARG B 1 102 ? -16.734 -12.016 12.719 1 94.12 102 ARG B C 1
ATOM 5497 O O . ARG B 1 102 ? -16.609 -10.797 12.883 1 94.12 102 ARG B O 1
ATOM 5504 N N . SER B 1 103 ? -17.922 -12.578 12.719 1 93.75 103 SER B N 1
ATOM 5505 C CA . SER B 1 103 ? -19.156 -11.82 12.773 1 93.75 103 SER B CA 1
ATOM 5506 C C . SER B 1 103 ? -19.312 -11.094 14.109 1 93.75 103 SER B C 1
ATOM 5508 O O . SER B 1 103 ? -19.75 -9.945 14.148 1 93.75 103 SER B O 1
ATOM 5510 N N . THR B 1 104 ? -19.016 -11.828 15.172 1 94.12 104 THR B N 1
ATOM 5511 C CA . THR B 1 104 ? -19.094 -11.219 16.484 1 94.12 104 THR B CA 1
ATOM 5512 C C . THR B 1 104 ? -18.125 -10.047 16.609 1 94.12 104 THR B C 1
ATOM 5514 O O . THR B 1 104 ? -18.469 -9 17.156 1 94.12 104 THR B O 1
ATOM 5517 N N . ILE B 1 105 ? -16.922 -10.219 16.141 1 95.75 105 ILE B N 1
ATOM 5518 C CA . ILE B 1 105 ? -15.906 -9.164 16.188 1 95.75 105 ILE B CA 1
ATOM 5519 C C . ILE B 1 105 ? -16.406 -7.953 15.398 1 95.75 105 ILE B C 1
ATOM 5521 O O . ILE B 1 105 ? -16.312 -6.82 15.875 1 95.75 105 ILE B O 1
ATOM 5525 N N . GLN B 1 106 ? -16.891 -8.203 14.227 1 95.75 106 GLN B N 1
ATOM 5526 C CA . GLN B 1 106 ? -17.406 -7.133 13.375 1 95.75 106 GLN B CA 1
ATOM 5527 C C . GLN B 1 106 ? -18.516 -6.352 14.078 1 95.75 106 GLN B C 1
ATOM 5529 O O . GLN B 1 106 ? -18.5 -5.117 14.094 1 95.75 106 GLN B O 1
ATOM 5534 N N . ARG B 1 107 ? -19.438 -7.055 14.695 1 95.06 107 ARG B N 1
ATOM 5535 C CA . ARG B 1 107 ? -20.578 -6.434 15.359 1 95.06 107 ARG B CA 1
ATOM 5536 C C . ARG B 1 107 ? -20.125 -5.605 16.562 1 95.06 107 ARG B C 1
ATOM 5538 O O . ARG B 1 107 ? -20.594 -4.48 16.75 1 95.06 107 ARG B O 1
ATOM 5545 N N . GLN B 1 108 ? -19.312 -6.164 17.312 1 95.69 108 GLN B N 1
ATOM 5546 C CA . GLN B 1 108 ? -18.844 -5.469 18.516 1 95.69 108 GLN B CA 1
ATOM 5547 C C . GLN B 1 108 ? -18.047 -4.23 18.141 1 95.69 108 GLN B C 1
ATOM 5549 O O . GLN B 1 108 ? -18.125 -3.203 18.828 1 95.69 108 GLN B O 1
ATOM 5554 N N . ARG B 1 109 ? -17.219 -4.309 17.094 1 96.12 109 ARG B N 1
ATOM 5555 C CA . ARG B 1 109 ? -16.469 -3.154 16.609 1 96.12 109 ARG B CA 1
ATOM 5556 C C . ARG B 1 109 ? -17.406 -2.043 16.156 1 96.12 109 ARG B C 1
ATOM 5558 O O . ARG B 1 109 ? -17.203 -0.875 16.5 1 96.12 109 ARG B O 1
ATOM 5565 N N . GLN B 1 110 ? -18.391 -2.426 15.406 1 96 110 GLN B N 1
ATOM 5566 C CA . GLN B 1 110 ? -19.344 -1.443 14.891 1 96 110 GLN B CA 1
ATOM 5567 C C . GLN B 1 110 ? -20.125 -0.781 16.031 1 96 110 GLN B C 1
ATOM 5569 O O . GLN B 1 110 ? -20.312 0.436 16.031 1 96 110 GLN B O 1
ATOM 5574 N N . LYS B 1 111 ? -20.5 -1.596 16.953 1 95.38 111 LYS B N 1
ATOM 5575 C CA . LYS B 1 111 ? -21.203 -1.073 18.109 1 95.38 111 LYS B CA 1
ATOM 5576 C C . LYS B 1 111 ? -20.328 -0.124 18.922 1 95.38 111 LYS B C 1
ATOM 5578 O O . LYS B 1 111 ? -20.781 0.945 19.344 1 95.38 111 LYS B O 1
ATOM 5583 N N . HIS B 1 112 ? -19.188 -0.528 19.141 1 96.06 112 HIS B N 1
ATOM 5584 C CA . HIS B 1 112 ? -18.25 0.304 19.906 1 96.06 112 HIS B CA 1
ATOM 5585 C C . HIS B 1 112 ? -18.016 1.633 19.203 1 96.06 112 HIS B C 1
ATOM 5587 O O . HIS B 1 112 ? -17.984 2.686 19.844 1 96.06 112 HIS B O 1
ATOM 5593 N N . ARG B 1 113 ? -17.812 1.601 17.938 1 95.88 113 ARG B N 1
ATOM 5594 C CA . ARG B 1 113 ? -17.594 2.809 17.141 1 95.88 113 ARG B CA 1
ATOM 5595 C C . ARG B 1 113 ? -18.734 3.795 17.312 1 95.88 113 ARG B C 1
ATOM 5597 O O . ARG B 1 113 ? -18.516 4.984 17.531 1 95.88 113 ARG B O 1
ATOM 5604 N N . ALA B 1 114 ? -19.891 3.256 17.188 1 94.56 114 ALA B N 1
ATOM 5605 C CA . ALA B 1 114 ? -21.078 4.094 17.328 1 94.56 114 ALA B CA 1
ATOM 5606 C C . ALA B 1 114 ? -21.156 4.711 18.719 1 94.56 114 ALA B C 1
ATOM 5608 O O . ALA B 1 114 ? -21.484 5.891 18.859 1 94.56 114 ALA B O 1
ATOM 5609 N N . ASN B 1 115 ? -20.859 3.916 19.703 1 94.38 115 ASN B N 1
ATOM 5610 C CA . ASN B 1 115 ? -20.906 4.398 21.078 1 94.38 115 ASN B CA 1
ATOM 5611 C C . ASN B 1 115 ? -19.875 5.496 21.312 1 94.38 115 ASN B C 1
ATOM 5613 O O . ASN B 1 115 ? -20.156 6.473 22.016 1 94.38 115 ASN B O 1
ATOM 5617 N N . VAL B 1 116 ? -18.719 5.305 20.812 1 94.19 116 VAL B N 1
ATOM 5618 C CA . VAL B 1 116 ? -17.656 6.281 20.984 1 94.19 116 VAL B CA 1
ATOM 5619 C C . VAL B 1 116 ? -18.062 7.613 20.359 1 94.19 116 VAL B C 1
ATOM 5621 O O . VAL B 1 116 ? -17.781 8.68 20.922 1 94.19 116 VAL B O 1
ATOM 5624 N N . CYS B 1 117 ? -18.656 7.57 19.25 1 92.75 117 CYS B N 1
ATOM 5625 C CA . CYS B 1 117 ? -19.109 8.789 18.578 1 92.75 117 CYS B CA 1
ATOM 5626 C C . CYS B 1 117 ? -20.078 9.57 19.469 1 92.75 117 CYS B C 1
ATOM 5628 O O . CYS B 1 117 ? -19.953 10.789 19.594 1 92.75 117 CYS B O 1
ATOM 5630 N N . VAL B 1 118 ? -20.953 8.844 20.094 1 92.44 118 VAL B N 1
ATOM 5631 C CA . VAL B 1 118 ? -21.938 9.477 20.969 1 92.44 118 VAL B CA 1
ATOM 5632 C C . VAL B 1 118 ? -21.234 10.062 22.188 1 92.44 118 VAL B C 1
ATOM 5634 O O . VAL B 1 118 ? -21.531 11.188 22.594 1 92.44 118 VAL B O 1
ATOM 5637 N N . GLU B 1 119 ? -20.344 9.359 22.703 1 91.75 119 GLU B N 1
ATOM 5638 C CA . GLU B 1 119 ? -19.609 9.797 23.875 1 91.75 119 GLU B CA 1
ATOM 5639 C C . GLU B 1 119 ? -18.781 11.047 23.578 1 91.75 119 GLU B C 1
ATOM 5641 O O . GLU B 1 119 ? -18.703 11.961 24.406 1 91.75 119 GLU B O 1
ATOM 5646 N N . LEU B 1 120 ? -18.219 11.062 22.484 1 92.31 120 LEU B N 1
ATOM 5647 C CA . LEU B 1 120 ? -17.391 12.203 22.094 1 92.31 120 LEU B CA 1
ATOM 5648 C C . LEU B 1 120 ? -18.219 13.461 21.922 1 92.31 120 LEU B C 1
ATOM 5650 O O . LEU B 1 120 ? -17.797 14.555 22.297 1 92.31 120 LEU B O 1
ATOM 5654 N N . LYS B 1 121 ? -19.359 13.32 21.406 1 90.5 121 LYS B N 1
ATOM 5655 C CA . LYS B 1 121 ? -20.266 14.445 21.234 1 90.5 121 LYS B CA 1
ATOM 5656 C C . LYS B 1 121 ? -20.703 15.023 22.578 1 90.5 121 LYS B C 1
ATOM 5658 O O . LYS B 1 121 ? -20.797 16.234 22.734 1 90.5 121 LYS B O 1
ATOM 5663 N N . GLU B 1 122 ? -20.828 14.172 23.484 1 88.56 122 GLU B N 1
ATOM 5664 C CA . GLU B 1 122 ? -21.25 14.594 24.812 1 88.56 122 GLU B CA 1
ATOM 5665 C C . GLU B 1 122 ? -20.109 15.273 25.562 1 88.56 122 GLU B C 1
ATOM 5667 O O . GLU B 1 122 ? -20.328 16.25 26.281 1 88.56 122 GLU B O 1
ATOM 5672 N N . GLU B 1 123 ? -18.969 14.805 25.328 1 86.19 123 GLU B N 1
ATOM 5673 C CA . GLU B 1 123 ? -17.781 15.359 25.984 1 86.19 123 GLU B CA 1
ATOM 5674 C C . GLU B 1 123 ? -17.484 16.766 25.469 1 86.19 123 GLU B C 1
ATOM 5676 O O . GLU B 1 123 ? -16.938 17.594 26.203 1 86.19 123 GLU B O 1
ATOM 5681 N N . LEU B 1 124 ? -17.797 17.062 24.312 1 86.88 124 LEU B N 1
ATOM 5682 C CA . LEU B 1 124 ? -17.484 18.344 23.688 1 86.88 124 LEU B CA 1
ATOM 5683 C C . LEU B 1 124 ? -18.594 19.359 23.984 1 86.88 124 LEU B C 1
ATOM 5685 O O . LEU B 1 124 ? -18.453 20.547 23.641 1 86.88 124 LEU B O 1
ATOM 5689 N N . SER B 1 125 ? -19.547 19.125 24.766 1 77.56 125 SER B N 1
ATOM 5690 C CA . SER B 1 125 ? -20.688 20 25.031 1 77.56 125 SER B CA 1
ATOM 5691 C C . SER B 1 125 ? -20.312 21.125 26 1 77.56 125 SER B C 1
ATOM 5693 O O . SER B 1 125 ? -21.094 22.047 26.219 1 77.56 125 SER B O 1
ATOM 5695 N N . GLY B 1 126 ? -19.234 21.469 26.203 1 75.81 126 GLY B N 1
ATOM 5696 C CA . GLY B 1 126 ? -18.859 22.562 27.094 1 75.81 126 GLY B CA 1
ATOM 5697 C C . GLY B 1 126 ? -18.984 23.938 26.438 1 75.81 126 GLY B C 1
ATOM 5698 O O . GLY B 1 126 ? -19.516 24.047 25.344 1 75.81 126 GLY B O 1
ATOM 5699 N N . ASP B 1 127 ? -18.656 24.969 27.172 1 79.19 127 ASP B N 1
ATOM 5700 C CA . ASP B 1 127 ? -18.922 26.344 26.75 1 79.19 127 ASP B CA 1
ATOM 5701 C C . ASP B 1 127 ? -17.672 27.016 26.203 1 79.19 127 ASP B C 1
ATOM 5703 O O . ASP B 1 127 ? -17.719 28.141 25.719 1 79.19 127 ASP B O 1
ATOM 5707 N N . SER B 1 128 ? -16.719 26.328 26.078 1 85.62 128 SER B N 1
ATOM 5708 C CA . SER B 1 128 ? -15.477 26.953 25.641 1 85.62 128 SER B CA 1
ATOM 5709 C C . SER B 1 128 ? -15.477 27.219 24.141 1 85.62 128 SER B C 1
ATOM 5711 O O . SER B 1 128 ? -16.109 26.5 23.375 1 85.62 128 SER B O 1
ATOM 5713 N N . THR B 1 129 ? -14.828 28.328 23.734 1 94.19 129 THR B N 1
ATOM 5714 C CA . THR B 1 129 ? -14.695 28.688 22.328 1 94.19 129 THR B CA 1
ATOM 5715 C C . THR B 1 129 ? -13.789 27.688 21.594 1 94.19 129 THR B C 1
ATOM 5717 O O . THR B 1 129 ? -12.812 27.203 22.156 1 94.19 129 THR B O 1
ATOM 5720 N N . LEU B 1 130 ? -14.156 27.391 20.375 1 96.12 130 LEU B N 1
ATOM 5721 C CA . LEU B 1 130 ? -13.422 26.406 19.578 1 96.12 130 LEU B CA 1
ATOM 5722 C C . LEU B 1 130 ? -12.914 27.031 18.281 1 96.12 130 LEU B C 1
ATOM 5724 O O . LEU B 1 130 ? -13.43 28.047 17.828 1 96.12 130 LEU B O 1
ATOM 5728 N N . ILE B 1 131 ? -11.867 26.469 17.781 1 97.5 131 ILE B N 1
ATOM 5729 C CA . ILE B 1 131 ? -11.312 26.812 16.469 1 97.5 131 ILE B CA 1
ATOM 5730 C C . ILE B 1 131 ? -11.469 25.625 15.516 1 97.5 131 ILE B C 1
ATOM 5732 O O . ILE B 1 131 ? -11.125 24.5 15.859 1 97.5 131 ILE B O 1
ATOM 5736 N N . VAL B 1 132 ? -11.961 25.844 14.352 1 98.19 132 VAL B N 1
ATOM 5737 C CA . VAL B 1 132 ? -12.188 24.766 13.391 1 98.19 132 VAL B CA 1
ATOM 5738 C C . VAL B 1 132 ? -11.008 24.688 12.422 1 98.19 132 VAL B C 1
ATOM 5740 O O . VAL B 1 132 ? -10.453 25.719 12.016 1 98.19 132 VAL B O 1
ATOM 5743 N N . HIS B 1 133 ? -10.555 23.547 12.148 1 98.19 133 HIS B N 1
ATOM 5744 C CA . HIS B 1 133 ? -9.453 23.25 11.242 1 98.19 133 HIS B CA 1
ATOM 5745 C C . HIS B 1 133 ? -9.906 22.328 10.109 1 98.19 133 HIS B C 1
ATOM 5747 O O . HIS B 1 133 ? -10.711 21.422 10.328 1 98.19 133 HIS B O 1
ATOM 5753 N N . TRP B 1 134 ? -9.383 22.5 8.898 1 98.12 134 TRP B N 1
ATOM 5754 C CA . TRP B 1 134 ? -9.641 21.531 7.832 1 98.12 134 TRP B CA 1
ATOM 5755 C C . TRP B 1 134 ? -8.508 21.547 6.809 1 98.12 134 TRP B C 1
ATOM 5757 O O . TRP B 1 134 ? -7.727 22.484 6.746 1 98.12 134 TRP B O 1
ATOM 5767 N N . ASP B 1 135 ? -8.336 20.469 6.117 1 95.12 135 ASP B N 1
ATOM 5768 C CA . ASP B 1 135 ? -7.383 20.312 5.023 1 95.12 135 ASP B CA 1
ATOM 5769 C C . ASP B 1 135 ? -7.832 19.219 4.059 1 95.12 135 ASP B C 1
ATOM 5771 O O . ASP B 1 135 ? -8.156 18.109 4.477 1 95.12 135 ASP B O 1
ATOM 5775 N N . GLY B 1 136 ? -7.816 19.547 2.775 1 92 136 GLY B N 1
ATOM 5776 C CA . GLY B 1 136 ? -8.289 18.594 1.783 1 92 136 GLY B CA 1
ATOM 5777 C C . GLY B 1 136 ? -7.172 17.75 1.195 1 92 136 GLY B C 1
ATOM 5778 O O . GLY B 1 136 ? -6.031 18.203 1.09 1 92 136 GLY B O 1
ATOM 5779 N N . LYS B 1 137 ? -7.516 16.516 0.854 1 91.44 137 LYS B N 1
ATOM 5780 C CA . LYS B 1 137 ? -6.574 15.633 0.169 1 91.44 137 LYS B CA 1
ATOM 5781 C C . LYS B 1 137 ? -7.289 14.742 -0.848 1 91.44 137 LYS B C 1
ATOM 5783 O O . LYS B 1 137 ? -8.367 14.211 -0.568 1 91.44 137 LYS B O 1
ATOM 5788 N N . LEU B 1 138 ? -6.676 14.695 -2.014 1 90.94 138 LEU B N 1
ATOM 5789 C CA . LEU B 1 138 ? -7.188 13.805 -3.051 1 90.94 138 LEU B CA 1
ATOM 5790 C C . LEU B 1 138 ? -6.77 12.359 -2.787 1 90.94 138 LEU B C 1
ATOM 5792 O O . LEU B 1 138 ? -5.598 12.094 -2.508 1 90.94 138 LEU B O 1
ATOM 5796 N N . MET B 1 139 ? -7.715 11.406 -2.863 1 91.31 139 MET B N 1
ATOM 5797 C CA . MET B 1 139 ? -7.426 9.984 -2.67 1 91.31 139 MET B CA 1
ATOM 5798 C C . MET B 1 139 ? -8.453 9.117 -3.385 1 91.31 139 MET B C 1
ATOM 5800 O O . MET B 1 139 ? -9.461 9.625 -3.883 1 91.31 139 MET B O 1
ATOM 5804 N N . GLN B 1 140 ? -8.172 7.855 -3.42 1 89.38 140 GLN B N 1
ATOM 5805 C CA . GLN B 1 140 ? -9.078 6.922 -4.086 1 89.38 140 GLN B CA 1
ATOM 5806 C C . GLN B 1 140 ? -10.383 6.773 -3.314 1 89.38 140 GLN B C 1
ATOM 5808 O O . GLN B 1 140 ? -10.383 6.715 -2.082 1 89.38 140 GLN B O 1
ATOM 5813 N N . ASP B 1 141 ? -11.352 6.66 -4.055 1 88.81 141 ASP B N 1
ATOM 5814 C CA . ASP B 1 141 ? -12.656 6.441 -3.445 1 88.81 141 ASP B CA 1
ATOM 5815 C C . ASP B 1 141 ? -12.734 5.07 -2.777 1 88.81 141 ASP B C 1
ATOM 5817 O O . ASP B 1 141 ? -11.93 4.184 -3.076 1 88.81 141 ASP B O 1
ATOM 5821 N N . LEU B 1 142 ? -13.727 4.945 -1.871 1 86.69 142 LEU B N 1
ATOM 5822 C CA . LEU B 1 142 ? -13.852 3.701 -1.117 1 86.69 142 LEU B CA 1
ATOM 5823 C C . LEU B 1 142 ? -14.312 2.562 -2.02 1 86.69 142 LEU B C 1
ATOM 5825 O O . LEU B 1 142 ? -13.914 1.411 -1.824 1 86.69 142 LEU B O 1
ATOM 5829 N N . THR B 1 143 ? -15.148 2.871 -2.924 1 78.75 143 THR B N 1
ATOM 5830 C CA . THR B 1 143 ? -15.812 1.816 -3.682 1 78.75 143 THR B CA 1
ATOM 5831 C C . THR B 1 143 ? -15.391 1.852 -5.145 1 78.75 143 THR B C 1
ATOM 5833 O O . THR B 1 143 ? -15.641 0.906 -5.895 1 78.75 143 THR B O 1
ATOM 5836 N N . SER B 1 144 ? -14.82 2.982 -5.527 1 75.88 144 SER B N 1
ATOM 5837 C CA . SER B 1 144 ? -14.453 3.105 -6.93 1 75.88 144 SER B CA 1
ATOM 5838 C C . SER B 1 144 ? -12.984 3.506 -7.082 1 75.88 144 SER B C 1
ATOM 5840 O O . SER B 1 144 ? -12.336 3.869 -6.102 1 75.88 144 SER B O 1
ATOM 5842 N N . LYS B 1 145 ? -12.5 3.338 -8.266 1 75.12 145 LYS B N 1
ATOM 5843 C CA . LYS B 1 145 ? -11.109 3.689 -8.555 1 75.12 145 LYS B CA 1
ATOM 5844 C C . LYS B 1 145 ? -10.961 5.191 -8.797 1 75.12 145 LYS B C 1
ATOM 5846 O O . LYS B 1 145 ? -9.844 5.699 -8.914 1 75.12 145 LYS B O 1
ATOM 5851 N N . ALA B 1 146 ? -12.016 5.797 -8.727 1 78.31 146 ALA B N 1
ATOM 5852 C CA . ALA B 1 146 ? -11.977 7.242 -8.953 1 78.31 146 ALA B CA 1
ATOM 5853 C C . ALA B 1 146 ? -11.312 7.961 -7.781 1 78.31 146 ALA B C 1
ATOM 5855 O O . ALA B 1 146 ? -11.352 7.484 -6.645 1 78.31 146 ALA B O 1
ATOM 5856 N N . LYS B 1 147 ? -10.68 9.016 -8.102 1 86.94 147 LYS B N 1
ATOM 5857 C CA . LYS B 1 147 ? -10.078 9.852 -7.059 1 86.94 147 LYS B CA 1
ATOM 5858 C C . LYS B 1 147 ? -11.062 10.898 -6.559 1 86.94 147 LYS B C 1
ATOM 5860 O O . LYS B 1 147 ? -11.758 11.539 -7.355 1 86.94 147 LYS B O 1
ATOM 5865 N N . ILE B 1 148 ? -11.18 10.977 -5.305 1 89.56 148 ILE B N 1
ATOM 5866 C CA . ILE B 1 148 ? -12.086 11.938 -4.684 1 89.56 148 ILE B CA 1
ATOM 5867 C C . ILE B 1 148 ? -11.336 12.734 -3.619 1 89.56 148 ILE B C 1
ATOM 5869 O O . ILE B 1 148 ? -10.32 12.281 -3.09 1 89.56 148 ILE B O 1
ATOM 5873 N N . ASP B 1 149 ? -11.867 13.969 -3.375 1 92.94 149 ASP B N 1
ATOM 5874 C CA . ASP B 1 149 ? -11.305 14.805 -2.318 1 92.94 149 ASP B CA 1
ATOM 5875 C C . ASP B 1 149 ? -11.945 14.5 -0.971 1 92.94 149 ASP B C 1
ATOM 5877 O O . ASP B 1 149 ? -13.172 14.414 -0.869 1 92.94 149 ASP B O 1
ATOM 5881 N N . ARG B 1 150 ? -11.078 14.273 0.007 1 95.69 150 ARG B N 1
ATOM 5882 C CA . ARG B 1 150 ? -11.531 14.117 1.386 1 95.69 150 ARG B CA 1
ATOM 5883 C C . ARG B 1 150 ? -11.109 15.305 2.238 1 95.69 150 ARG B C 1
ATOM 5885 O O . ARG B 1 150 ? -10.016 15.844 2.061 1 95.69 150 ARG B O 1
ATOM 5892 N N . LEU B 1 151 ? -11.945 15.672 3.139 1 97.06 151 LEU B N 1
ATOM 5893 C CA . LEU B 1 151 ? -11.711 16.875 3.922 1 97.06 151 LEU B CA 1
ATOM 5894 C C . LEU B 1 151 ? -11.82 16.594 5.414 1 97.06 151 LEU B C 1
ATOM 5896 O O . LEU B 1 151 ? -12.891 16.766 6.008 1 97.06 151 LEU B O 1
ATOM 5900 N N . PRO B 1 152 ? -10.727 16.297 6.07 1 97.69 152 PRO B N 1
ATOM 5901 C CA . PRO B 1 152 ? -10.766 16.203 7.531 1 97.69 152 PRO B CA 1
ATOM 5902 C C . PRO B 1 152 ? -11.133 17.516 8.203 1 97.69 152 PRO B C 1
ATOM 5904 O O . PRO B 1 152 ? -10.57 18.562 7.871 1 97.69 152 PRO B O 1
ATOM 5907 N N . ILE B 1 153 ? -12.07 17.453 9.055 1 98.25 153 ILE B N 1
ATOM 5908 C CA . ILE B 1 153 ? -12.555 18.609 9.812 1 98.25 153 ILE B CA 1
ATOM 5909 C C . ILE B 1 153 ? -12.359 18.359 11.305 1 98.25 153 ILE B C 1
ATOM 5911 O O . ILE B 1 153 ? -12.859 17.359 11.844 1 98.25 153 ILE B O 1
ATOM 5915 N N . LEU B 1 154 ? -11.625 19.219 11.953 1 97.94 154 LEU B N 1
ATOM 5916 C CA . LEU B 1 154 ? -11.344 19.094 13.375 1 97.94 154 LEU B CA 1
ATOM 5917 C C . LEU B 1 154 ? -11.641 20.391 14.117 1 97.94 154 LEU B C 1
ATOM 5919 O O . LEU B 1 154 ? -11.711 21.453 13.508 1 97.94 154 LEU B O 1
ATOM 5923 N N . VAL B 1 155 ? -11.812 20.266 15.383 1 97.06 155 VAL B N 1
ATOM 5924 C CA . VAL B 1 155 ? -11.93 21.438 16.25 1 97.06 155 VAL B CA 1
ATOM 5925 C C . VAL B 1 155 ? -10.922 21.328 17.391 1 97.06 155 VAL B C 1
ATOM 5927 O O . VAL B 1 155 ? -10.578 20.234 17.828 1 97.06 155 VAL B O 1
ATOM 5930 N N . SER B 1 156 ? -10.422 22.438 17.703 1 95.44 156 SER B N 1
ATOM 5931 C CA . SER B 1 156 ? -9.508 22.5 18.844 1 95.44 156 SER B CA 1
ATOM 5932 C C . SER B 1 156 ? -9.953 23.562 19.859 1 95.44 156 SER B C 1
ATOM 5934 O O . SER B 1 156 ? -10.586 24.547 19.484 1 95.44 156 SER B O 1
ATOM 5936 N N . GLY B 1 157 ? -9.711 23.281 21.141 1 88.88 157 GLY B N 1
ATOM 5937 C CA . GLY B 1 157 ? -10.008 24.172 22.25 1 88.88 157 GLY B CA 1
ATOM 5938 C C . GLY B 1 157 ? -9.477 23.688 23.578 1 88.88 157 GLY B C 1
ATOM 5939 O O . GLY B 1 157 ? -9.461 22.484 23.844 1 88.88 157 GLY B O 1
ATOM 5940 N N . ASN B 1 158 ? -8.977 24.578 24.297 1 79.62 158 ASN B N 1
ATOM 5941 C CA . ASN B 1 158 ? -8.477 24.297 25.641 1 79.62 158 ASN B CA 1
ATOM 5942 C C . ASN B 1 158 ? -7.508 23.109 25.641 1 79.62 158 ASN B C 1
ATOM 5944 O O . ASN B 1 158 ? -7.621 22.203 26.469 1 79.62 158 ASN B O 1
ATOM 5948 N N . GLY B 1 159 ? -6.777 22.984 24.625 1 77.19 159 GLY B N 1
ATOM 5949 C CA . GLY B 1 159 ? -5.727 21.984 24.562 1 77.19 159 GLY B CA 1
ATOM 5950 C C . GLY B 1 159 ? -6.195 20.656 24 1 77.19 159 GLY B C 1
ATOM 5951 O O . GLY B 1 159 ? -5.41 19.703 23.859 1 77.19 159 GLY B O 1
ATOM 5952 N N . ALA B 1 160 ? -7.391 20.547 23.641 1 86.19 160 ALA B N 1
ATOM 5953 C CA . ALA B 1 160 ? -7.918 19.297 23.109 1 86.19 160 ALA B CA 1
ATOM 5954 C C . ALA B 1 160 ? -8.281 19.453 21.641 1 86.19 160 ALA B C 1
ATOM 5956 O O . ALA B 1 160 ? -8.586 20.562 21.172 1 86.19 160 ALA B O 1
ATOM 5957 N N . VAL B 1 161 ? -8.102 18.438 20.953 1 93.69 161 VAL B N 1
ATOM 5958 C CA . VAL B 1 161 ? -8.438 18.406 19.531 1 93.69 161 VAL B CA 1
ATOM 5959 C C . VAL B 1 161 ? -9.391 17.25 19.25 1 93.69 161 VAL B C 1
ATOM 5961 O O . VAL B 1 161 ? -9.242 16.156 19.797 1 93.69 161 VAL B O 1
ATOM 5964 N N . GLN B 1 162 ? -10.414 17.516 18.516 1 94.75 162 GLN B N 1
ATOM 5965 C CA . GLN B 1 162 ? -11.414 16.484 18.219 1 94.75 162 GLN B CA 1
ATOM 5966 C C . GLN B 1 162 ? -11.688 16.406 16.719 1 94.75 162 GLN B C 1
ATOM 5968 O O . GLN B 1 162 ? -11.953 17.438 16.078 1 94.75 162 GLN B O 1
ATOM 5973 N N . LEU B 1 163 ? -11.523 15.289 16.188 1 96.56 163 LEU B N 1
ATOM 5974 C CA . LEU B 1 163 ? -11.922 15.039 14.805 1 96.56 163 LEU B CA 1
ATOM 5975 C C . LEU B 1 163 ? -13.43 14.914 14.688 1 96.56 163 LEU B C 1
ATOM 5977 O O . LEU B 1 163 ? -14.047 14.086 15.367 1 96.56 163 LEU B O 1
ATOM 5981 N N . LEU B 1 164 ? -14 15.672 13.836 1 96.19 164 LEU B N 1
ATOM 5982 C CA . LEU B 1 164 ? -15.453 15.656 13.703 1 96.19 164 LEU B CA 1
ATOM 5983 C C . LEU B 1 164 ? -15.883 14.719 12.578 1 96.19 164 LEU B C 1
ATOM 5985 O O . LEU B 1 164 ? -16.766 13.875 12.773 1 96.19 164 LEU B O 1
ATOM 5989 N N . ASN B 1 165 ? -15.25 14.945 11.477 1 95.38 165 ASN B N 1
ATOM 5990 C CA . ASN B 1 165 ? -15.664 14.234 10.281 1 95.38 165 ASN B CA 1
ATOM 5991 C C . ASN B 1 165 ? -14.609 14.328 9.18 1 95.38 165 ASN B C 1
ATOM 5993 O O . ASN B 1 165 ? -13.719 15.18 9.234 1 95.38 165 ASN B O 1
ATOM 5997 N N . VAL B 1 166 ? -14.648 13.383 8.273 1 96.75 166 VAL B N 1
ATOM 5998 C CA . VAL B 1 166 ? -13.836 13.406 7.062 1 96.75 166 VAL B CA 1
ATOM 5999 C C . VAL B 1 166 ? -14.711 13.133 5.844 1 96.75 166 VAL B C 1
ATOM 6001 O O . VAL B 1 166 ? -14.602 12.078 5.211 1 96.75 166 VAL B O 1
ATOM 6004 N N . PRO B 1 167 ? -15.453 14.078 5.492 1 95.5 167 PRO B N 1
ATOM 6005 C CA . PRO B 1 167 ? -16.406 13.875 4.402 1 95.5 167 PRO B CA 1
ATOM 6006 C C . PRO B 1 167 ? -15.742 13.82 3.031 1 95.5 167 PRO B C 1
ATOM 6008 O O . PRO B 1 167 ? -14.625 14.32 2.865 1 95.5 167 PRO B O 1
ATOM 6011 N N . LYS B 1 168 ? -16.469 13.219 2.109 1 92.94 168 LYS B N 1
ATOM 6012 C CA . LYS B 1 168 ? -16.125 13.266 0.694 1 92.94 168 LYS B CA 1
ATOM 6013 C C . LYS B 1 168 ? -16.656 14.523 0.03 1 92.94 168 LYS B C 1
ATOM 6015 O O . LYS B 1 168 ? -17.797 14.93 0.283 1 92.94 168 LYS B O 1
ATOM 6020 N N . LEU B 1 169 ? -15.742 15.164 -0.736 1 93.44 169 LEU B N 1
ATOM 6021 C CA . LEU B 1 169 ? -16.172 16.359 -1.452 1 93.44 169 LEU B CA 1
ATOM 6022 C C . LEU B 1 169 ? -16.547 16.031 -2.893 1 93.44 169 LEU B C 1
ATOM 6024 O O . LEU B 1 169 ? -15.898 15.203 -3.533 1 93.44 169 LEU B O 1
ATOM 6028 N N . SER B 1 170 ? -17.562 16.547 -3.373 1 84.88 170 SER B N 1
ATOM 6029 C CA . SER B 1 170 ? -17.922 16.375 -4.773 1 84.88 170 SER B CA 1
ATOM 6030 C C . SER B 1 170 ? -16.938 17.078 -5.699 1 84.88 170 SER B C 1
ATOM 6032 O O . SER B 1 170 ? -16.594 16.547 -6.754 1 84.88 170 SER B O 1
ATOM 6034 N N . HIS B 1 171 ? -16.562 18.281 -5.262 1 86.56 171 HIS B N 1
ATOM 6035 C CA . HIS B 1 171 ? -15.57 19.094 -5.957 1 86.56 171 HIS B CA 1
ATOM 6036 C C . HIS B 1 171 ? -14.633 19.781 -4.977 1 86.56 171 HIS B C 1
ATOM 6038 O O . HIS B 1 171 ? -15.016 20.047 -3.832 1 86.56 171 HIS B O 1
ATOM 6044 N N . GLY B 1 172 ? -13.508 20.062 -5.406 1 86.19 172 GLY B N 1
ATOM 6045 C CA . GLY B 1 172 ? -12.539 20.734 -4.566 1 86.19 172 GLY B CA 1
ATOM 6046 C C . GLY B 1 172 ? -12.727 22.25 -4.543 1 86.19 172 GLY B C 1
ATOM 6047 O O . GLY B 1 172 ? -11.75 23 -4.609 1 86.19 172 GLY B O 1
ATOM 6048 N N . THR B 1 173 ? -13.969 22.703 -4.449 1 91.56 173 THR B N 1
ATOM 6049 C CA . THR B 1 173 ? -14.258 24.141 -4.465 1 91.56 173 THR B CA 1
ATOM 6050 C C . THR B 1 173 ? -14.469 24.656 -3.049 1 91.56 173 THR B C 1
ATOM 6052 O O . THR B 1 173 ? -14.773 23.891 -2.133 1 91.56 173 THR B O 1
ATOM 6055 N N . GLY B 1 174 ? -14.305 25.984 -2.898 1 95.25 174 GLY B N 1
ATOM 6056 C CA . GLY B 1 174 ? -14.547 26.625 -1.613 1 95.25 174 GLY B CA 1
ATOM 6057 C C . GLY B 1 174 ? -15.961 26.422 -1.099 1 95.25 174 GLY B C 1
ATOM 6058 O O . GLY B 1 174 ? -16.172 26.25 0.105 1 95.25 174 GLY B O 1
ATOM 6059 N N . TYR B 1 175 ? -16.828 26.344 -1.996 1 95.81 175 TYR B N 1
ATOM 6060 C CA . TYR B 1 175 ? -18.219 26.188 -1.616 1 95.81 175 TYR B CA 1
ATOM 6061 C C . TYR B 1 175 ? -18.469 24.812 -0.984 1 95.81 175 TYR B C 1
ATOM 6063 O O . TYR B 1 175 ? -19.094 24.719 0.069 1 95.81 175 TYR B O 1
ATOM 6071 N N . GLU B 1 176 ? -17.984 23.812 -1.645 1 95.94 176 GLU B N 1
ATOM 6072 C CA . GLU B 1 176 ? -18.172 22.453 -1.129 1 95.94 176 GLU B CA 1
ATOM 6073 C C . GLU B 1 176 ? -17.469 22.281 0.214 1 95.94 176 GLU B C 1
ATOM 6075 O O . GLU B 1 176 ? -18 21.609 1.111 1 95.94 176 GLU B O 1
ATOM 6080 N N . MET B 1 177 ? -16.312 22.828 0.322 1 97.44 177 MET B N 1
ATOM 6081 C CA . MET B 1 177 ? -15.586 22.75 1.582 1 97.44 177 MET B CA 1
ATOM 6082 C C . MET B 1 177 ? -16.359 23.438 2.705 1 97.44 177 MET B C 1
ATOM 6084 O O . MET B 1 177 ? -16.531 22.859 3.785 1 97.44 177 MET B O 1
ATOM 6088 N N . ALA B 1 178 ? -16.844 24.609 2.4 1 98.12 178 ALA B N 1
ATOM 6089 C CA . ALA B 1 178 ? -17.578 25.391 3.396 1 98.12 178 ALA B CA 1
ATOM 6090 C C . ALA B 1 178 ? -18.859 24.656 3.816 1 98.12 178 ALA B C 1
ATOM 6092 O O . ALA B 1 178 ? -19.188 24.594 5.004 1 98.12 178 ALA B O 1
ATOM 6093 N N . LYS B 1 179 ? -19.5 24.125 2.877 1 97.19 179 LYS B N 1
ATOM 6094 C CA . LYS B 1 179 ? -20.734 23.391 3.139 1 97.19 179 LYS B CA 1
ATOM 6095 C C . LYS B 1 179 ? -20.5 22.219 4.09 1 97.19 179 LYS B C 1
ATOM 6097 O O . LYS B 1 179 ? -21.234 22.031 5.059 1 97.19 179 LYS B O 1
ATOM 6102 N N . GLU B 1 180 ? -19.469 21.469 3.83 1 97.44 180 GLU B N 1
ATOM 6103 C CA . GLU B 1 180 ? -19.188 20.297 4.645 1 97.44 180 GLU B CA 1
ATOM 6104 C C . GLU B 1 180 ? -18.703 20.688 6.035 1 97.44 180 GLU B C 1
ATOM 6106 O O . GLU B 1 180 ? -18.984 20 7.02 1 97.44 180 GLU B O 1
ATOM 6111 N N . VAL B 1 181 ? -17.938 21.734 6.145 1 98.38 181 VAL B N 1
ATOM 6112 C CA . VAL B 1 181 ? -17.453 22.203 7.441 1 98.38 181 VAL B CA 1
ATOM 6113 C C . VAL B 1 181 ? -18.641 22.641 8.297 1 98.38 181 VAL B C 1
ATOM 6115 O O . VAL B 1 181 ? -18.766 22.234 9.453 1 98.38 181 VAL B O 1
ATOM 6118 N N . VAL B 1 182 ? -19.547 23.438 7.711 1 98.44 182 VAL B N 1
ATOM 6119 C CA . VAL B 1 182 ? -20.688 23.953 8.445 1 98.44 182 VAL B CA 1
ATOM 6120 C C . VAL B 1 182 ? -21.609 22.797 8.844 1 98.44 182 VAL B C 1
ATOM 6122 O O . VAL B 1 182 ? -22.109 22.75 9.969 1 98.44 182 VAL B O 1
ATOM 6125 N N . LYS B 1 183 ? -21.781 21.922 7.918 1 97.5 183 LYS B N 1
ATOM 6126 C 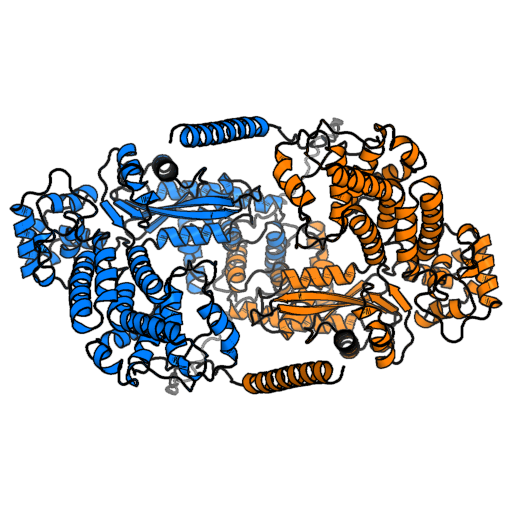CA . LYS B 1 183 ? -22.609 20.75 8.211 1 97.5 183 LYS B CA 1
ATOM 6127 C C . LYS B 1 183 ? -22.047 19.953 9.391 1 97.5 183 LYS B C 1
ATOM 6129 O O . LYS B 1 183 ? -22.781 19.531 10.273 1 97.5 183 LYS B O 1
ATOM 6134 N N . ALA B 1 184 ? -20.781 19.75 9.414 1 97.19 184 ALA B N 1
ATOM 6135 C CA . ALA B 1 184 ? -20.141 19.016 10.5 1 97.19 184 ALA B CA 1
ATOM 6136 C C . ALA B 1 184 ? -20.328 19.734 11.828 1 97.19 184 ALA B C 1
ATOM 6138 O O . ALA B 1 184 ? -20.609 19.109 12.852 1 97.19 184 ALA B O 1
ATOM 6139 N N . LEU B 1 185 ? -20.172 21.016 11.844 1 97.44 185 LEU B N 1
ATOM 6140 C CA . LEU B 1 185 ? -20.328 21.812 13.055 1 97.44 185 LEU B CA 1
ATOM 6141 C C . LEU B 1 185 ? -21.75 21.766 13.562 1 97.44 185 LEU B C 1
ATOM 6143 O O . LEU B 1 185 ? -21.984 21.672 14.773 1 97.44 185 LEU B O 1
ATOM 6147 N N . GLU B 1 186 ? -22.688 21.797 12.648 1 96.62 186 GLU B N 1
ATOM 6148 C CA . GLU B 1 186 ? -24.094 21.719 13.016 1 96.62 186 GLU B CA 1
ATOM 6149 C C . GLU B 1 186 ? -24.453 20.344 13.562 1 96.62 186 GLU B C 1
ATOM 6151 O O . GLU B 1 186 ? -25.141 20.234 14.578 1 96.62 186 GLU B O 1
ATOM 6156 N N . ASP B 1 187 ? -23.938 19.359 12.914 1 94.31 187 ASP B N 1
ATOM 6157 C CA . ASP B 1 187 ? -24.188 18 13.344 1 94.31 187 ASP B CA 1
ATOM 6158 C C . ASP B 1 187 ? -23.688 17.766 14.766 1 94.31 187 ASP B C 1
ATOM 6160 O O . ASP B 1 187 ? -24.281 16.984 15.516 1 94.31 187 ASP B O 1
ATOM 6164 N N . TRP B 1 188 ? -22.625 18.469 15.156 1 95 188 TRP B N 1
ATOM 6165 C CA . TRP B 1 188 ? -22.031 18.297 16.469 1 95 188 TRP B CA 1
ATOM 6166 C C . TRP B 1 188 ? -22.547 19.344 17.453 1 95 188 TRP B C 1
ATOM 6168 O O . TRP B 1 188 ? -22.156 19.344 18.625 1 95 188 TRP B O 1
ATOM 6178 N N . GLY B 1 189 ? -23.344 20.297 16.953 1 93.31 189 GLY B N 1
ATOM 6179 C CA . GLY B 1 189 ? -23.891 21.344 17.797 1 93.31 189 GLY B CA 1
ATOM 6180 C C . GLY B 1 189 ? -22.844 22.344 18.25 1 93.31 189 GLY B C 1
ATOM 6181 O O . GLY B 1 189 ? -22.891 22.812 19.391 1 93.31 189 GLY B O 1
ATOM 6182 N N . LEU B 1 190 ? -21.922 22.672 17.328 1 95.62 190 LEU B N 1
ATOM 6183 C CA . LEU B 1 190 ? -20.781 23.5 17.75 1 95.62 190 LEU B CA 1
ATOM 6184 C C . LEU B 1 190 ? -20.797 24.844 17.047 1 95.62 190 LEU B C 1
ATOM 6186 O O . LEU B 1 190 ? -19.906 25.672 17.25 1 95.62 190 LEU B O 1
ATOM 6190 N N . SER B 1 191 ? -21.734 25.156 16.266 1 95.31 191 SER B N 1
ATOM 6191 C CA . SER B 1 191 ? -21.75 26.328 15.406 1 95.31 191 SER B CA 1
ATOM 6192 C C . SER B 1 191 ? -21.578 27.609 16.219 1 95.31 191 SER B C 1
ATOM 6194 O O . SER B 1 191 ? -20.844 28.516 15.812 1 95.31 191 SER B O 1
ATOM 6196 N N . GLU B 1 192 ? -22.141 27.656 17.344 1 94 192 GLU B N 1
ATOM 6197 C CA . GLU B 1 192 ? -22.141 28.875 18.156 1 94 192 GLU B CA 1
ATOM 6198 C C . GLU B 1 192 ? -20.812 29.031 18.906 1 94 192 GLU B C 1
ATOM 6200 O O . GLU B 1 192 ? -20.469 30.141 19.328 1 94 192 GLU B O 1
ATOM 6205 N N . ARG B 1 193 ? -20.078 28.047 18.969 1 95.19 193 ARG B N 1
ATOM 6206 C CA . ARG B 1 193 ? -18.891 28.062 19.812 1 95.19 193 ARG B CA 1
ATOM 6207 C C . ARG B 1 193 ? -17.641 28.344 18.984 1 95.19 193 ARG B C 1
ATOM 6209 O O . ARG B 1 193 ? -16.547 28.5 19.531 1 95.19 193 ARG B O 1
ATOM 6216 N N . ILE B 1 194 ? -17.828 28.484 17.75 1 97.06 194 ILE B N 1
ATOM 6217 C CA . ILE B 1 194 ? -16.672 28.672 16.891 1 97.06 194 ILE B CA 1
ATOM 6218 C C . ILE B 1 194 ? -16.25 30.141 16.906 1 97.06 194 ILE B C 1
ATOM 6220 O O . ILE B 1 194 ? -17.062 31.031 16.625 1 97.06 194 ILE B O 1
ATOM 6224 N N . GLY B 1 195 ? -14.953 30.359 17.203 1 97.31 195 GLY B N 1
ATOM 6225 C CA . GLY B 1 195 ? -14.445 31.719 17.25 1 97.31 195 GLY B CA 1
ATOM 6226 C C . GLY B 1 195 ? -13.391 31.984 16.188 1 97.31 195 GLY B C 1
ATOM 6227 O O . GLY B 1 195 ? -13.07 33.156 15.914 1 97.31 195 GLY B O 1
ATOM 6228 N N . GLY B 1 196 ? -12.906 30.938 15.641 1 97.56 196 GLY B N 1
ATOM 6229 C CA . GLY B 1 196 ? -11.859 31.094 14.641 1 97.56 196 GLY B CA 1
ATOM 6230 C C . GLY B 1 196 ? -11.711 29.906 13.727 1 97.56 196 GLY B C 1
ATOM 6231 O O . GLY B 1 196 ? -12.359 28.875 13.938 1 97.56 196 GLY B O 1
ATOM 6232 N N . MET B 1 197 ? -10.891 30.078 12.688 1 97.81 197 MET B N 1
ATOM 6233 C CA . MET B 1 197 ? -10.625 29.031 11.695 1 97.81 197 MET B CA 1
ATOM 6234 C C . MET B 1 197 ? -9.133 28.922 11.406 1 97.81 197 MET B C 1
ATOM 6236 O O . MET B 1 197 ? -8.43 29.938 11.352 1 97.81 197 MET B O 1
ATOM 6240 N N . SER B 1 198 ? -8.664 27.75 11.258 1 97.81 198 SER B N 1
ATOM 6241 C CA . SER B 1 198 ? -7.301 27.484 10.828 1 97.81 198 SER B CA 1
ATOM 6242 C C . SER B 1 198 ? -7.277 26.703 9.516 1 97.81 198 SER B C 1
ATOM 6244 O O . SER B 1 198 ? -7.98 25.703 9.383 1 97.81 198 SER B O 1
ATOM 6246 N N . PHE B 1 199 ? -6.516 27.125 8.531 1 97.44 199 PHE B N 1
ATOM 6247 C CA . PHE B 1 199 ? -6.574 26.594 7.176 1 97.44 199 PHE B CA 1
ATOM 6248 C C . PHE B 1 199 ? -5.289 26.906 6.418 1 97.44 199 PHE B C 1
ATOM 6250 O O . PHE B 1 199 ? -4.508 27.766 6.832 1 97.44 199 PHE B O 1
ATOM 6257 N N . ASP B 1 200 ? -5.059 26.203 5.363 1 95.62 200 ASP B N 1
ATOM 6258 C CA . ASP B 1 200 ? -4 26.562 4.426 1 95.62 200 ASP B CA 1
ATOM 6259 C C . ASP B 1 200 ? -4.418 27.75 3.557 1 95.62 200 ASP B C 1
ATOM 6261 O O . ASP B 1 200 ? -5.609 27.969 3.322 1 95.62 200 ASP B O 1
ATOM 6265 N N . THR B 1 201 ? -3.512 28.453 3.055 1 95.5 201 THR B N 1
ATOM 6266 C CA . THR B 1 201 ? -3.832 29.719 2.396 1 95.5 201 THR B CA 1
ATOM 6267 C C . THR B 1 201 ? -4.027 29.5 0.897 1 95.5 201 THR B C 1
ATOM 6269 O O . THR B 1 201 ? -3.594 30.328 0.09 1 95.5 201 THR B O 1
ATOM 6272 N N . THR B 1 202 ? -4.617 28.453 0.508 1 93.12 202 THR B N 1
ATOM 6273 C CA . THR B 1 202 ? -4.934 28.219 -0.894 1 93.12 202 THR B CA 1
ATOM 6274 C C . THR B 1 202 ? -6.086 29.109 -1.349 1 93.12 202 THR B C 1
ATOM 6276 O O . THR B 1 202 ? -6.824 29.641 -0.521 1 93.12 202 THR B O 1
ATOM 6279 N N . SER B 1 203 ? -6.195 29.266 -2.656 1 93.12 203 SER B N 1
ATOM 6280 C CA . SER B 1 203 ? -7.258 30.109 -3.205 1 93.12 203 SER B CA 1
ATOM 6281 C C . SER B 1 203 ? -8.633 29.547 -2.867 1 93.12 203 SER B C 1
ATOM 6283 O O . SER B 1 203 ? -9.586 30.312 -2.654 1 93.12 203 SER B O 1
ATOM 6285 N N . SER B 1 204 ? -8.727 28.266 -2.787 1 94.75 204 SER B N 1
ATOM 6286 C CA . SER B 1 204 ? -10 27.641 -2.457 1 94.75 204 SER B CA 1
ATOM 6287 C C . SER B 1 204 ? -10.43 27.969 -1.032 1 94.75 204 SER B C 1
ATOM 6289 O O . SER B 1 204 ? -11.625 28 -0.732 1 94.75 204 SER B O 1
ATOM 6291 N N . ASN B 1 205 ? -9.492 28.25 -0.171 1 96.62 205 ASN B N 1
ATOM 6292 C CA . ASN B 1 205 ? -9.805 28.578 1.218 1 96.62 205 ASN B CA 1
ATOM 6293 C C . ASN B 1 205 ? -9.953 30.078 1.422 1 96.62 205 ASN B C 1
ATOM 6295 O O . ASN B 1 205 ? -10.859 30.531 2.135 1 96.62 205 ASN B O 1
ATOM 6299 N N . THR B 1 206 ? -9.086 30.891 0.74 1 95.25 206 THR B N 1
ATOM 6300 C CA . THR B 1 206 ? -8.961 32.281 1.149 1 95.25 206 THR B CA 1
ATOM 6301 C C . THR B 1 206 ? -9.477 33.219 0.055 1 95.25 206 THR B C 1
ATOM 6303 O O . THR B 1 206 ? -9.344 34.438 0.158 1 95.25 206 THR B O 1
ATOM 6306 N N . GLY B 1 207 ? -10.094 32.688 -0.958 1 92.81 207 GLY B N 1
ATOM 6307 C CA . GLY B 1 207 ? -10.672 33.562 -1.973 1 92.81 207 GLY B CA 1
ATOM 6308 C C . GLY B 1 207 ? -11.641 34.562 -1.403 1 92.81 207 GLY B C 1
ATOM 6309 O O . GLY B 1 207 ? -12.383 34.281 -0.467 1 92.81 207 GLY B O 1
ATOM 6310 N N . ARG B 1 208 ? -11.703 35.719 -1.993 1 89.88 208 ARG B N 1
ATOM 6311 C CA . ARG B 1 208 ? -12.438 36.844 -1.455 1 89.88 208 ARG B CA 1
ATOM 6312 C C . ARG B 1 208 ? -13.945 36.625 -1.549 1 89.88 208 ARG B C 1
ATOM 6314 O O . ARG B 1 208 ? -14.703 37.062 -0.677 1 89.88 208 ARG B O 1
ATOM 6321 N N . ILE B 1 209 ? -14.273 35.906 -2.564 1 90.88 209 ILE B N 1
ATOM 6322 C CA . ILE B 1 209 ? -15.711 35.781 -2.795 1 90.88 209 ILE B CA 1
ATOM 6323 C C . ILE B 1 209 ? -16.125 34.312 -2.572 1 90.88 209 ILE B C 1
ATOM 6325 O O . ILE B 1 209 ? -17.062 34.062 -1.818 1 90.88 209 ILE B O 1
ATOM 6329 N N . ASN B 1 210 ? -15.312 33.469 -3.156 1 93.62 210 ASN B N 1
ATOM 6330 C CA . ASN B 1 210 ? -15.734 32.094 -3.18 1 93.62 210 ASN B CA 1
ATOM 6331 C C . ASN B 1 210 ? -14.836 31.203 -2.311 1 93.62 210 ASN B C 1
ATOM 6333 O O . ASN B 1 210 ? -14.875 29.984 -2.404 1 93.62 210 ASN B O 1
ATOM 6337 N N . GLY B 1 211 ? -14.008 31.859 -1.47 1 96.31 211 GLY B N 1
ATOM 6338 C CA . GLY B 1 211 ? -13.172 31.078 -0.573 1 96.31 211 GLY B CA 1
ATOM 6339 C C . GLY B 1 211 ? -13.953 30.406 0.54 1 96.31 211 GLY B C 1
ATOM 6340 O O . GLY B 1 211 ? -14.961 30.938 1.006 1 96.31 211 GLY B O 1
ATOM 6341 N N . ALA B 1 212 ? -13.555 29.25 0.958 1 98 212 ALA B N 1
ATOM 6342 C CA . ALA B 1 212 ? -14.234 28.5 2.008 1 98 212 ALA B CA 1
ATOM 6343 C C . ALA B 1 212 ? -14.406 29.344 3.266 1 98 212 ALA B C 1
ATOM 6345 O O . ALA B 1 212 ? -15.453 29.281 3.92 1 98 212 ALA B O 1
ATOM 6346 N N . CYS B 1 213 ? -13.438 30.156 3.65 1 97.88 213 CYS B N 1
ATOM 6347 C CA . CYS B 1 213 ? -13.461 30.953 4.875 1 97.88 213 CYS B CA 1
ATOM 6348 C C . CYS B 1 213 ? -14.617 31.953 4.852 1 97.88 213 CYS B C 1
ATOM 6350 O O . CYS B 1 213 ? -15.383 32.031 5.809 1 97.88 213 CYS B O 1
ATOM 6352 N N . VAL B 1 214 ? -14.727 32.688 3.762 1 97.19 214 VAL B N 1
ATOM 6353 C CA . VAL B 1 214 ? -15.766 33.688 3.635 1 97.19 214 VAL B CA 1
ATOM 6354 C C . VAL B 1 214 ? -17.141 33.031 3.641 1 97.19 214 VAL B C 1
ATOM 6356 O O . VAL B 1 214 ? -18.078 33.531 4.281 1 97.19 214 VAL B O 1
ATOM 6359 N N . LEU B 1 215 ? -17.203 31.938 2.945 1 98 215 LEU B N 1
ATOM 6360 C CA . LEU B 1 215 ? -18.469 31.234 2.826 1 98 215 LEU B CA 1
ATOM 6361 C C . LEU B 1 215 ? -18.891 30.625 4.164 1 98 215 LEU B C 1
ATOM 6363 O O . LEU B 1 215 ? -20.078 30.562 4.477 1 98 215 LEU B O 1
ATOM 6367 N N . ILE B 1 216 ? -17.969 30.156 4.957 1 98.31 216 ILE B N 1
ATOM 6368 C CA . ILE B 1 216 ? -18.266 29.625 6.285 1 98.31 216 ILE B CA 1
ATOM 6369 C C . ILE B 1 216 ? -18.812 30.75 7.172 1 98.31 216 ILE B C 1
ATOM 6371 O O . ILE B 1 216 ? -19.812 30.547 7.883 1 98.31 216 ILE B O 1
ATOM 6375 N N . GLU B 1 217 ? -18.188 31.906 7.133 1 97.62 217 GLU B N 1
ATOM 6376 C CA . GLU B 1 217 ? -18.672 33.062 7.895 1 97.62 217 GLU B CA 1
ATOM 6377 C C . GLU B 1 217 ? -20.094 33.438 7.492 1 97.62 217 GLU B C 1
ATOM 6379 O O . GLU B 1 217 ? -20.938 33.719 8.352 1 97.62 217 GLU B O 1
ATOM 6384 N N . GLN B 1 218 ? -20.359 33.375 6.234 1 97.12 218 GLN B N 1
ATOM 6385 C CA . GLN B 1 218 ? -21.688 33.719 5.73 1 97.12 218 GLN B CA 1
ATOM 6386 C C . GLN B 1 218 ? -22.734 32.719 6.203 1 97.12 218 GLN B C 1
ATOM 6388 O O . GLN B 1 218 ? -23.812 33.094 6.648 1 97.12 218 GLN B O 1
ATOM 6393 N N . GLN B 1 219 ? -22.391 31.516 6.129 1 96.94 219 GLN B N 1
ATOM 6394 C CA . GLN B 1 219 ? -23.328 30.453 6.484 1 96.94 219 GLN B CA 1
ATOM 6395 C C . GLN B 1 219 ? -23.578 30.422 7.992 1 96.94 219 GLN B C 1
ATOM 6397 O O . GLN B 1 219 ? -24.688 30.172 8.438 1 96.94 219 GLN B O 1
ATOM 6402 N N . LEU B 1 220 ? -22.531 30.672 8.734 1 97.19 220 LEU B N 1
ATOM 6403 C CA . LEU B 1 220 ? -22.656 30.688 10.188 1 97.19 220 LEU B CA 1
ATOM 6404 C C . LEU B 1 220 ? -23.203 32.031 10.664 1 97.19 220 LEU B C 1
ATOM 6406 O O . LEU B 1 220 ? -23.625 32.156 11.82 1 97.19 220 LEU B O 1
ATOM 6410 N N . LYS B 1 221 ? -23.172 33 9.812 1 95.81 221 LYS B N 1
ATOM 6411 C CA . LYS B 1 221 ? -23.562 34.375 10.148 1 95.81 221 LYS B CA 1
ATOM 6412 C C . LYS B 1 221 ? -22.734 34.906 11.32 1 95.81 221 LYS B C 1
ATOM 6414 O O . LYS B 1 221 ? -23.281 35.438 12.281 1 95.81 221 LYS B O 1
ATOM 6419 N N . LYS B 1 222 ? -21.469 34.656 11.219 1 95.5 222 LYS B N 1
ATOM 6420 C CA . LYS B 1 222 ? -20.516 35.062 12.25 1 95.5 222 LYS B CA 1
ATOM 6421 C C . LYS B 1 222 ? -19.219 35.594 11.633 1 95.5 222 LYS B C 1
ATOM 6423 O O . LYS B 1 222 ? -18.781 35.094 10.594 1 95.5 222 LYS B O 1
ATOM 6428 N N . ASP B 1 223 ? -18.719 36.562 12.273 1 95.62 223 ASP B N 1
ATOM 6429 C CA . ASP B 1 223 ? -17.375 37.031 11.945 1 95.62 223 ASP B CA 1
ATOM 6430 C C . ASP B 1 223 ? -16.312 36.312 12.766 1 95.62 223 ASP B C 1
ATOM 6432 O O . ASP B 1 223 ? -16.312 36.406 14 1 95.62 223 ASP B O 1
ATOM 6436 N N . LEU B 1 224 ? -15.43 35.594 12.078 1 97.56 224 LEU B N 1
ATOM 6437 C CA . LEU B 1 224 ? -14.492 34.688 12.766 1 97.56 224 LEU B CA 1
ATOM 6438 C C . LEU B 1 224 ? -13.062 35.188 12.594 1 97.56 224 LEU B C 1
ATOM 6440 O O . LEU B 1 224 ? -12.781 36.031 11.719 1 97.56 224 LEU B O 1
ATOM 6444 N N . LEU B 1 225 ? -12.188 34.75 13.445 1 97.88 225 LEU B N 1
ATOM 6445 C CA . LEU B 1 225 ? -10.758 35 13.312 1 97.88 225 LEU B CA 1
ATOM 6446 C C . LEU B 1 225 ? -10.117 34.062 12.312 1 97.88 225 LEU B C 1
ATOM 6448 O O . LEU B 1 225 ? -10.477 32.875 12.266 1 97.88 225 LEU B O 1
ATOM 6452 N N . TYR B 1 226 ? -9.133 34.562 11.555 1 97.75 226 TYR B N 1
ATOM 6453 C CA . TYR B 1 226 ? -8.453 33.75 10.547 1 97.75 226 TYR B CA 1
ATOM 6454 C C . TYR B 1 226 ? -7.055 33.375 11.008 1 97.75 226 TYR B C 1
ATOM 6456 O O . TYR B 1 226 ? -6.133 34.188 10.977 1 97.75 226 TYR B O 1
ATOM 6464 N N . PHE B 1 227 ? -6.914 32.188 11.406 1 97.88 227 PHE B N 1
ATOM 6465 C CA . PHE B 1 227 ? -5.594 31.672 11.766 1 97.88 227 PHE B CA 1
ATOM 6466 C C . PHE B 1 227 ? -4.977 30.891 10.602 1 97.88 227 PHE B C 1
ATOM 6468 O O . PHE B 1 227 ? -4.902 29.672 10.641 1 97.88 227 PHE B O 1
ATOM 6475 N N . ALA B 1 228 ? -4.473 31.625 9.672 1 97.94 228 ALA B N 1
ATOM 6476 C CA . ALA B 1 228 ? -3.861 31.031 8.484 1 97.94 228 ALA B CA 1
ATOM 6477 C C . ALA B 1 228 ? -2.604 30.25 8.852 1 97.94 228 ALA B C 1
ATOM 6479 O O . ALA B 1 228 ? -1.821 30.688 9.703 1 97.94 228 ALA B O 1
ATOM 6480 N N . CYS B 1 229 ? -2.445 29.156 8.219 1 97.94 229 CYS B N 1
ATOM 6481 C CA . CYS B 1 229 ? -1.315 28.281 8.531 1 97.94 229 CYS B CA 1
ATOM 6482 C C . CYS B 1 229 ? 0.004 28.953 8.172 1 97.94 229 CYS B C 1
ATOM 6484 O O . CYS B 1 229 ? 0.305 29.141 6.988 1 97.94 229 CYS B O 1
ATOM 6486 N N . ARG B 1 230 ? 0.809 29.188 9.102 1 97.69 230 ARG B N 1
ATOM 6487 C CA . ARG B 1 230 ? 2.074 29.891 8.883 1 97.69 230 ARG B CA 1
ATOM 6488 C C . ARG B 1 230 ? 3.078 28.984 8.172 1 97.69 230 ARG B C 1
ATOM 6490 O O . ARG B 1 230 ? 3.908 29.469 7.395 1 97.69 230 ARG B O 1
ATOM 6497 N N . HIS B 1 231 ? 3.014 27.703 8.453 1 96.06 231 HIS B N 1
ATOM 6498 C CA . HIS B 1 231 ? 3.871 26.781 7.719 1 96.06 231 HIS B CA 1
ATOM 6499 C C . HIS B 1 231 ? 3.555 26.812 6.23 1 96.06 231 HIS B C 1
ATOM 6501 O O . HIS B 1 231 ? 4.461 26.75 5.395 1 96.06 231 HIS B O 1
ATOM 6507 N N . HIS B 1 232 ? 2.328 26.859 5.91 1 95.94 232 HIS B N 1
ATOM 6508 C CA . HIS B 1 232 ? 1.949 26.953 4.504 1 95.94 232 HIS B CA 1
ATOM 6509 C C . HIS B 1 232 ? 2.502 28.219 3.857 1 95.94 232 HIS B C 1
ATOM 6511 O O . HIS B 1 232 ? 2.977 28.172 2.721 1 95.94 232 HIS B O 1
ATOM 6517 N N . ILE B 1 233 ? 2.438 29.266 4.547 1 97 233 ILE B N 1
ATOM 6518 C CA . ILE B 1 233 ? 2.971 30.531 4.055 1 97 233 ILE B CA 1
ATOM 6519 C C . ILE B 1 233 ? 4.469 30.406 3.795 1 97 233 ILE B C 1
ATOM 6521 O O . ILE B 1 233 ? 4.965 30.812 2.742 1 97 233 ILE B O 1
ATOM 6525 N N . HIS B 1 234 ? 5.156 29.844 4.758 1 96.94 234 HIS B N 1
ATOM 6526 C CA . HIS B 1 234 ? 6.598 29.688 4.602 1 96.94 234 HIS B CA 1
ATOM 6527 C C . HIS B 1 234 ? 6.926 28.719 3.471 1 96.94 234 HIS B C 1
ATOM 6529 O O . HIS B 1 234 ? 7.961 28.859 2.812 1 96.94 234 HIS B O 1
ATOM 6535 N N . GLU B 1 235 ? 6.07 27.75 3.246 1 95.31 235 GLU B N 1
ATOM 6536 C CA . GLU B 1 235 ? 6.246 26.891 2.086 1 95.31 235 GLU B CA 1
ATOM 6537 C C . GLU B 1 235 ? 6.164 27.672 0.786 1 95.31 235 GLU B C 1
ATOM 6539 O O . GLU B 1 235 ? 6.938 27.438 -0.143 1 95.31 235 GLU B O 1
ATOM 6544 N N . LEU B 1 236 ? 5.258 28.562 0.731 1 95 236 LEU B N 1
ATOM 6545 C CA . LEU B 1 236 ? 5.098 29.406 -0.445 1 95 236 LEU B CA 1
ATOM 6546 C C . LEU B 1 236 ? 6.34 30.266 -0.671 1 95 236 LEU B C 1
ATOM 6548 O O . LEU B 1 236 ? 6.762 30.469 -1.812 1 95 236 LEU B O 1
ATOM 6552 N N . LEU B 1 237 ? 6.918 30.75 0.382 1 96.94 237 LEU B N 1
ATOM 6553 C CA . LEU B 1 237 ? 8.109 31.578 0.268 1 96.94 237 LEU B CA 1
ATOM 6554 C C . LEU B 1 237 ? 9.281 30.797 -0.305 1 96.94 237 LEU B C 1
ATOM 6556 O O . LEU B 1 237 ? 9.938 31.234 -1.246 1 96.94 237 LEU B O 1
ATOM 6560 N N . LEU B 1 238 ? 9.484 29.641 0.287 1 96.5 238 LEU B N 1
ATOM 6561 C CA . LEU B 1 238 ? 10.57 28.797 -0.214 1 96.5 238 LEU B CA 1
ATOM 6562 C C . LEU B 1 238 ? 10.297 28.375 -1.651 1 96.5 238 LEU B C 1
ATOM 6564 O O . LEU B 1 238 ? 11.219 28.297 -2.467 1 96.5 238 LEU B O 1
ATOM 6568 N N . GLY B 1 239 ? 9.07 28.078 -1.916 1 93.81 239 GLY B N 1
ATOM 6569 C CA . GLY B 1 239 ? 8.688 27.719 -3.271 1 93.81 239 GLY B CA 1
ATOM 6570 C C . GLY B 1 239 ? 8.961 28.812 -4.281 1 93.81 239 GLY B C 1
ATOM 6571 O O . GLY B 1 239 ? 9.367 28.531 -5.41 1 93.81 239 GLY B O 1
ATOM 6572 N N . GLU B 1 240 ? 8.75 30 -3.863 1 94.5 240 GLU B N 1
ATOM 6573 C CA . GLU B 1 240 ? 8.984 31.156 -4.734 1 94.5 240 GLU B CA 1
ATOM 6574 C C . GLU B 1 240 ? 10.477 31.312 -5.047 1 94.5 240 GLU B C 1
ATOM 6576 O O . GLU B 1 240 ? 10.844 31.562 -6.191 1 94.5 240 GLU B O 1
ATOM 6581 N N . VAL B 1 241 ? 11.281 31.172 -4.051 1 96.38 241 VAL B N 1
ATOM 6582 C CA . VAL B 1 241 ? 12.727 31.25 -4.258 1 96.38 241 VAL B CA 1
ATOM 6583 C C . VAL B 1 241 ? 13.18 30.141 -5.215 1 96.38 241 VAL B C 1
ATOM 6585 O O . VAL B 1 241 ? 13.93 30.406 -6.16 1 96.38 241 VAL B O 1
ATOM 6588 N N . PHE B 1 242 ? 12.727 28.969 -4.938 1 94.88 242 PHE B N 1
ATOM 6589 C CA . PHE B 1 242 ? 13.117 27.812 -5.746 1 94.88 242 PHE B CA 1
ATOM 6590 C C . PHE B 1 242 ? 12.703 28.016 -7.199 1 94.88 242 PHE B C 1
ATOM 6592 O O . PHE B 1 242 ? 13.492 27.766 -8.109 1 94.88 242 PHE B O 1
ATOM 6599 N N . ARG B 1 243 ? 11.484 28.438 -7.422 1 91.62 243 ARG B N 1
ATOM 6600 C CA . ARG B 1 243 ? 10.969 28.656 -8.773 1 91.62 243 ARG B CA 1
ATOM 6601 C C . ARG B 1 243 ? 11.781 29.734 -9.492 1 91.62 243 ARG B C 1
ATOM 6603 O O . ARG B 1 243 ? 12.062 29.609 -10.688 1 91.62 243 ARG B O 1
ATOM 6610 N N . MET B 1 244 ? 12.109 30.734 -8.812 1 93.75 244 MET B N 1
ATOM 6611 C CA . MET B 1 244 ? 12.828 31.859 -9.391 1 93.75 244 MET B CA 1
ATOM 6612 C C . MET B 1 244 ? 14.227 31.438 -9.844 1 93.75 244 MET B C 1
ATOM 6614 O O . MET B 1 244 ? 14.672 31.844 -10.922 1 93.75 244 MET B O 1
ATOM 6618 N N . VAL B 1 245 ? 14.859 30.625 -9.031 1 94 245 VAL B N 1
ATOM 6619 C CA . VAL B 1 245 ? 16.266 30.359 -9.281 1 94 245 VAL B CA 1
ATOM 6620 C C . VAL B 1 245 ? 16.422 29.078 -10.109 1 94 245 VAL B C 1
ATOM 6622 O O . VAL B 1 245 ? 17.406 28.922 -10.836 1 94 245 VAL B O 1
ATOM 6625 N N . MET B 1 246 ? 15.555 28.078 -9.883 1 91.81 246 MET B N 1
ATOM 6626 C CA . MET B 1 246 ? 15.68 26.797 -10.562 1 91.81 246 MET B CA 1
ATOM 6627 C C . MET B 1 246 ? 14.734 26.734 -11.758 1 91.81 246 MET B C 1
ATOM 6629 O O . MET B 1 246 ? 14.906 25.875 -12.641 1 91.81 246 MET B O 1
ATOM 6633 N N . GLY B 1 247 ? 13.773 27.578 -11.812 1 86.56 247 GLY B N 1
ATOM 6634 C CA . GLY B 1 247 ? 12.789 27.531 -12.883 1 86.56 247 GLY B CA 1
ATOM 6635 C C . GLY B 1 247 ? 11.578 26.688 -12.547 1 86.56 247 GLY B C 1
ATOM 6636 O O . GLY B 1 247 ? 11.539 26.047 -11.5 1 86.56 247 GLY B O 1
ATOM 6637 N N . PRO B 1 248 ? 10.57 26.734 -13.492 1 81.94 248 PRO B N 1
ATOM 6638 C CA . PRO B 1 248 ? 9.344 25.984 -13.25 1 81.94 248 PRO B CA 1
ATOM 6639 C C . PRO B 1 248 ? 9.547 24.469 -13.375 1 81.94 248 PRO B C 1
ATOM 6641 O O . PRO B 1 248 ? 10.359 24.016 -14.18 1 81.94 248 PRO B O 1
ATOM 6644 N N . MET B 1 249 ? 8.836 23.75 -12.57 1 76.12 249 MET B N 1
ATOM 6645 C CA . MET B 1 249 ? 8.984 22.297 -12.562 1 76.12 249 MET B CA 1
ATOM 6646 C C . MET B 1 249 ? 7.879 21.641 -13.383 1 76.12 249 MET B C 1
ATOM 6648 O O . MET B 1 249 ? 6.723 22.062 -13.328 1 76.12 249 MET B O 1
ATOM 6652 N N . SER B 1 250 ? 8.164 20.688 -14.227 1 67.12 250 SER B N 1
ATOM 6653 C CA . SER B 1 250 ? 7.18 20.031 -15.086 1 67.12 250 SER B CA 1
ATOM 6654 C C . SER B 1 250 ? 6.789 18.672 -14.523 1 67.12 250 SER B C 1
ATOM 6656 O O . SER B 1 250 ? 5.691 18.172 -14.789 1 67.12 250 SER B O 1
ATOM 6658 N N . GLY B 1 251 ? 7.516 18.016 -13.734 1 67.38 251 GLY B N 1
ATOM 6659 C CA . GLY B 1 251 ? 7.215 16.656 -13.305 1 67.38 251 GLY B CA 1
ATOM 6660 C C . GLY B 1 251 ? 6.98 16.531 -11.812 1 67.38 251 GLY B C 1
ATOM 6661 O O . GLY B 1 251 ? 7.129 17.516 -11.078 1 67.38 251 GLY B O 1
ATOM 6662 N N . PRO B 1 252 ? 6.379 15.352 -11.43 1 75 252 PRO B N 1
ATOM 6663 C CA . PRO B 1 252 ? 6.09 15.125 -10.008 1 75 252 PRO B CA 1
ATOM 6664 C C . PRO B 1 252 ? 7.344 15.172 -9.141 1 75 252 PRO B C 1
ATOM 6666 O O . PRO B 1 252 ? 7.266 15.5 -7.953 1 75 252 PRO B O 1
ATOM 6669 N N . ASN B 1 253 ? 8.438 14.891 -9.766 1 79.56 253 ASN B N 1
ATOM 6670 C CA . ASN B 1 253 ? 9.688 14.891 -9.016 1 79.56 253 ASN B CA 1
ATOM 6671 C C . ASN B 1 253 ? 10.625 16 -9.477 1 79.56 253 ASN B C 1
ATOM 6673 O O . ASN B 1 253 ? 10.586 16.406 -10.641 1 79.56 253 ASN B O 1
ATOM 6677 N N . VAL B 1 254 ? 11.375 16.547 -8.555 1 85.81 254 VAL B N 1
ATOM 6678 C CA . VAL B 1 254 ? 12.43 17.484 -8.891 1 85.81 254 VAL B CA 1
ATOM 6679 C C . VAL B 1 254 ? 13.633 16.734 -9.469 1 85.81 254 VAL B C 1
ATOM 6681 O O . VAL B 1 254 ? 14.266 15.945 -8.773 1 85.81 254 VAL B O 1
ATOM 6684 N N . SER B 1 255 ? 13.969 16.969 -10.695 1 86.69 255 SER B N 1
ATOM 6685 C CA . SER B 1 255 ? 14.93 16.188 -11.469 1 86.69 255 SER B CA 1
ATOM 6686 C C . SER B 1 255 ? 16.297 16.156 -10.781 1 86.69 255 SER B C 1
ATOM 6688 O O . SER B 1 255 ? 16.922 15.102 -10.688 1 86.69 255 SER B O 1
ATOM 6690 N N . ILE B 1 256 ? 16.734 17.328 -10.359 1 90.81 256 ILE B N 1
ATOM 6691 C CA . ILE B 1 256 ? 18.078 17.406 -9.766 1 90.81 256 ILE B CA 1
ATOM 6692 C C . ILE B 1 256 ? 18.109 16.594 -8.477 1 90.81 256 ILE B C 1
ATOM 6694 O O . ILE B 1 256 ? 19.125 15.969 -8.156 1 90.81 256 ILE B O 1
ATOM 6698 N N . PHE B 1 257 ? 17.078 16.625 -7.715 1 92.44 257 PHE B N 1
ATOM 6699 C CA . PHE B 1 257 ? 17.031 15.875 -6.465 1 92.44 257 PHE B CA 1
ATOM 6700 C C . PHE B 1 257 ? 16.984 14.375 -6.73 1 92.44 257 PHE B C 1
ATOM 6702 O O . PHE B 1 257 ? 17.578 13.586 -5.996 1 92.44 257 PHE B O 1
ATOM 6709 N N . LYS B 1 258 ? 16.234 14.008 -7.746 1 89.12 258 LYS B N 1
ATOM 6710 C CA . LYS B 1 258 ? 16.188 12.602 -8.133 1 89.12 258 LYS B CA 1
ATOM 6711 C C . LYS B 1 258 ? 17.562 12.102 -8.547 1 89.12 258 LYS B C 1
ATOM 6713 O O . LYS B 1 258 ? 18 11.023 -8.141 1 89.12 258 LYS B O 1
ATOM 6718 N N . ARG B 1 259 ? 18.266 12.805 -9.391 1 91.56 259 ARG B N 1
ATOM 6719 C CA . ARG B 1 259 ? 19.625 12.461 -9.805 1 91.56 259 ARG B CA 1
ATOM 6720 C C . ARG B 1 259 ? 20.547 12.32 -8.594 1 91.56 259 ARG B C 1
ATOM 6722 O O . ARG B 1 259 ? 21.375 11.414 -8.555 1 91.56 259 ARG B O 1
ATOM 6729 N N . PHE B 1 260 ? 20.406 13.195 -7.68 1 93.31 260 PHE B N 1
ATOM 6730 C CA . PHE B 1 260 ? 21.234 13.18 -6.477 1 93.31 260 PHE B CA 1
ATOM 6731 C C . PHE B 1 260 ? 20.922 11.953 -5.625 1 93.31 260 PHE B C 1
ATOM 6733 O O . PHE B 1 260 ? 21.828 11.328 -5.078 1 93.31 260 PHE B O 1
ATOM 6740 N N . GLN B 1 261 ? 19.609 11.719 -5.465 1 90.12 261 GLN B N 1
ATOM 6741 C CA . GLN B 1 261 ? 19.188 10.539 -4.719 1 90.12 261 GLN B CA 1
ATOM 6742 C C . GLN B 1 261 ? 19.812 9.273 -5.312 1 90.12 261 GLN B C 1
ATOM 6744 O O . GLN B 1 261 ? 20.281 8.406 -4.574 1 90.12 261 GLN B O 1
ATOM 6749 N N . ASP B 1 262 ? 19.828 9.188 -6.602 1 85.62 262 ASP B N 1
ATOM 6750 C CA . ASP B 1 262 ? 20.375 8.031 -7.297 1 85.62 262 ASP B CA 1
ATOM 6751 C C . ASP B 1 262 ? 21.891 7.949 -7.117 1 85.62 262 ASP B C 1
ATOM 6753 O O . ASP B 1 262 ? 22.469 6.855 -7.094 1 85.62 262 ASP B O 1
ATOM 6757 N N . HIS B 1 263 ? 22.547 9.094 -6.98 1 92.38 263 HIS B N 1
ATOM 6758 C CA . HIS B 1 263 ? 24 9.195 -6.875 1 92.38 263 HIS B CA 1
ATOM 6759 C C . HIS B 1 263 ? 24.453 9.117 -5.422 1 92.38 263 HIS B C 1
ATOM 6761 O O . HIS B 1 263 ? 25.656 9.078 -5.145 1 92.38 263 HIS B O 1
ATOM 6767 N N . TRP B 1 264 ? 23.609 9.062 -4.484 1 92.06 264 TRP B N 1
ATOM 6768 C CA . TRP B 1 264 ? 23.875 9.234 -3.061 1 92.06 264 TRP B CA 1
ATOM 6769 C C . TRP B 1 264 ? 24.844 8.172 -2.559 1 92.06 264 TRP B C 1
ATOM 6771 O O . TRP B 1 264 ? 25.734 8.461 -1.756 1 92.06 264 TRP B O 1
ATOM 6781 N N . GLN B 1 265 ? 24.719 6.949 -3.09 1 85.56 265 GLN B N 1
ATOM 6782 C CA . GLN B 1 265 ? 25.531 5.84 -2.6 1 85.56 265 GLN B CA 1
ATOM 6783 C C . GLN B 1 265 ? 27 6.012 -3 1 85.56 265 GLN B C 1
ATOM 6785 O O . GLN B 1 265 ? 27.891 5.465 -2.35 1 85.56 265 GLN B O 1
ATOM 6790 N N . SER B 1 266 ? 27.281 6.789 -4.004 1 91.5 266 SER B N 1
ATOM 6791 C CA . SER B 1 266 ? 28.625 6.992 -4.508 1 91.5 266 SER B CA 1
ATOM 6792 C C . SER B 1 266 ? 29.297 8.188 -3.834 1 91.5 266 SER B C 1
ATOM 6794 O O . SER B 1 266 ? 30.484 8.453 -4.047 1 91.5 266 SER B O 1
ATOM 6796 N N . ILE B 1 267 ? 28.625 8.898 -2.996 1 94 267 ILE B N 1
ATOM 6797 C CA . ILE B 1 267 ? 29.125 10.125 -2.387 1 94 267 ILE B CA 1
ATOM 6798 C C . ILE B 1 267 ? 29.859 9.797 -1.092 1 94 267 ILE B C 1
ATOM 6800 O O . ILE B 1 267 ? 29.359 9.039 -0.258 1 94 267 ILE B O 1
ATOM 6804 N N . ASP B 1 268 ? 31.062 10.289 -0.973 1 95.19 268 ASP B N 1
ATOM 6805 C CA . ASP B 1 268 ? 31.781 10.25 0.298 1 95.19 268 ASP B CA 1
ATOM 6806 C C . ASP B 1 268 ? 31.312 11.359 1.231 1 95.19 268 ASP B C 1
ATOM 6808 O O . ASP B 1 268 ? 31.656 12.523 1.044 1 95.19 268 ASP B O 1
ATOM 6812 N N . GLN B 1 269 ? 30.625 11.078 2.238 1 93.69 269 GLN B N 1
ATOM 6813 C CA . GLN B 1 269 ? 29.938 12.039 3.104 1 93.69 269 GLN B CA 1
ATOM 6814 C C . GLN B 1 269 ? 30.938 12.805 3.967 1 93.69 269 GLN B C 1
ATOM 6816 O O . GLN B 1 269 ? 30.594 13.836 4.547 1 93.69 269 GLN B O 1
ATOM 6821 N N . SER B 1 270 ? 32.125 12.32 4.008 1 92.88 270 SER B N 1
ATOM 6822 C CA . SER B 1 270 ? 33.156 13 4.805 1 92.88 270 SER B CA 1
ATOM 6823 C C . SER B 1 270 ? 33.75 14.172 4.043 1 92.88 270 SER B C 1
ATOM 6825 O O . SER B 1 270 ? 34.375 15.055 4.645 1 92.88 270 SER B O 1
ATOM 6827 N N . GLN B 1 271 ? 33.531 14.148 2.762 1 94.69 271 GLN B N 1
ATOM 6828 C CA . GLN B 1 271 ? 34.125 15.203 1.934 1 94.69 271 GLN B CA 1
ATOM 6829 C C . GLN B 1 271 ? 33.031 16.188 1.48 1 94.69 271 GLN B C 1
ATOM 6831 O O . GLN B 1 271 ? 32.562 16.109 0.35 1 94.69 271 GLN B O 1
ATOM 6836 N N . PHE B 1 272 ? 32.688 17.078 2.328 1 96.31 272 PHE B N 1
ATOM 6837 C CA . PHE B 1 272 ? 31.703 18.109 1.989 1 96.31 272 PHE B CA 1
ATOM 6838 C C . PHE B 1 272 ? 32.281 19.5 2.133 1 96.31 272 PHE B C 1
ATOM 6840 O O . PHE B 1 272 ? 33.312 19.672 2.795 1 96.31 272 PHE B O 1
ATOM 6847 N N . GLU B 1 273 ? 31.703 20.516 1.445 1 95.94 273 GLU B N 1
ATOM 6848 C CA . GLU B 1 273 ? 32.125 21.906 1.535 1 95.94 273 GLU B CA 1
ATOM 6849 C C . GLU B 1 273 ? 31 22.781 2.107 1 95.94 273 GLU B C 1
ATOM 6851 O O . GLU B 1 273 ? 29.953 22.953 1.479 1 95.94 273 GLU B O 1
ATOM 6856 N N . SER B 1 274 ? 31.25 23.359 3.225 1 96 274 SER B N 1
ATOM 6857 C CA . SER B 1 274 ? 30.266 24.203 3.869 1 96 274 SER B CA 1
ATOM 6858 C C . SER B 1 274 ? 30.203 25.578 3.209 1 96 274 SER B C 1
ATOM 6860 O O . SER B 1 274 ? 31.109 25.953 2.453 1 96 274 SER B O 1
ATOM 6862 N N . GLY B 1 275 ? 29.125 26.281 3.482 1 95.5 275 GLY B N 1
ATOM 6863 C CA . GLY B 1 275 ? 29.016 27.641 2.996 1 95.5 275 GLY B CA 1
ATOM 6864 C C . GLY B 1 275 ? 30.062 28.578 3.586 1 95.5 275 GLY B C 1
ATOM 6865 O O . GLY B 1 275 ? 30.547 29.484 2.914 1 95.5 275 GLY B O 1
ATOM 6866 N N . ALA B 1 276 ? 30.453 28.281 4.785 1 94.25 276 ALA B N 1
ATOM 6867 C CA . ALA B 1 276 ? 31.406 29.109 5.512 1 94.25 276 ALA B CA 1
ATOM 6868 C C . ALA B 1 276 ? 32.812 29 4.902 1 94.25 276 ALA B C 1
ATOM 6870 O O . ALA B 1 276 ? 33.656 29.875 5.09 1 94.25 276 ALA B O 1
ATOM 6871 N N . SER B 1 277 ? 33.062 27.953 4.203 1 92.81 277 SER B N 1
ATOM 6872 C CA . SER B 1 277 ? 34.375 27.734 3.617 1 92.81 277 SER B CA 1
ATOM 6873 C C . SER B 1 277 ? 34.469 28.375 2.236 1 92.81 277 SER B C 1
ATOM 6875 O O . SER B 1 277 ? 35.562 28.484 1.68 1 92.81 277 SER B O 1
ATOM 6877 N N . HIS B 1 278 ? 33.406 28.781 1.74 1 94.31 278 HIS B N 1
ATOM 6878 C CA . HIS B 1 278 ? 33.406 29.375 0.404 1 94.31 278 HIS B CA 1
ATOM 6879 C C . HIS B 1 278 ? 33.625 30.875 0.461 1 94.31 278 HIS B C 1
ATOM 6881 O O . HIS B 1 278 ? 32.906 31.594 1.165 1 94.31 278 HIS B O 1
ATOM 6887 N N . PRO B 1 279 ? 34.438 31.359 -0.216 1 92.88 279 PRO B N 1
ATOM 6888 C CA . PRO B 1 279 ? 34.812 32.781 -0.105 1 92.88 279 PRO B CA 1
ATOM 6889 C C . PRO B 1 279 ? 33.688 33.719 -0.435 1 92.88 279 PRO B C 1
ATOM 6891 O O . PRO B 1 279 ? 33.562 34.781 0.188 1 92.88 279 PRO B O 1
ATOM 6894 N N . ASP B 1 280 ? 32.812 33.375 -1.353 1 92.19 280 ASP B N 1
ATOM 6895 C CA . ASP B 1 280 ? 31.734 34.281 -1.768 1 92.19 280 ASP B CA 1
ATOM 6896 C C . ASP B 1 280 ? 30.516 34.125 -0.858 1 92.19 280 ASP B C 1
ATOM 6898 O O . ASP B 1 280 ? 29.641 35 -0.82 1 92.19 280 ASP B O 1
ATOM 6902 N N . VAL B 1 281 ? 30.453 33.094 -0.161 1 95.81 281 VAL B N 1
ATOM 6903 C CA . VAL B 1 281 ? 29.266 32.781 0.626 1 95.81 281 VAL B CA 1
ATOM 6904 C C . VAL B 1 281 ? 29.5 33.125 2.09 1 95.81 281 VAL B C 1
ATOM 6906 O O . VAL B 1 281 ? 28.594 33.625 2.771 1 95.81 281 VAL B O 1
ATOM 6909 N N . CYS B 1 282 ? 30.656 33.062 2.557 1 95.19 282 CYS B N 1
ATOM 6910 C CA . CYS B 1 282 ? 31.047 33.219 3.955 1 95.19 282 CYS B CA 1
ATOM 6911 C C . CYS B 1 282 ? 30.641 34.594 4.48 1 95.19 282 CYS B C 1
ATOM 6913 O O . CYS B 1 282 ? 30 34.688 5.527 1 95.19 282 CYS B O 1
ATOM 6915 N N . PRO B 1 283 ? 30.875 35.656 3.783 1 94.44 283 PRO B N 1
ATOM 6916 C CA . PRO B 1 283 ? 30.547 36.969 4.309 1 94.44 283 PRO B CA 1
ATOM 6917 C C . PRO B 1 283 ? 29.031 37.188 4.465 1 94.44 283 PRO B C 1
ATOM 6919 O O . PRO B 1 283 ? 28.609 37.969 5.328 1 94.44 283 PRO B O 1
ATOM 6922 N N . LEU B 1 284 ? 28.328 36.562 3.678 1 94.38 284 LEU B N 1
ATOM 6923 C CA . LEU B 1 284 ? 26.875 36.688 3.709 1 94.38 284 LEU B CA 1
ATOM 6924 C C . LEU B 1 284 ? 26.297 35.969 4.91 1 94.38 284 LEU B C 1
ATOM 6926 O O . LEU B 1 284 ? 25.188 36.281 5.348 1 94.38 284 LEU B O 1
ATOM 6930 N N . LEU B 1 285 ? 27.031 35 5.418 1 94.88 285 LEU B N 1
ATOM 6931 C CA . LEU B 1 285 ? 26.547 34.156 6.496 1 94.88 285 LEU B CA 1
ATOM 6932 C C . LEU B 1 285 ? 27 34.656 7.855 1 94.88 285 LEU B C 1
ATOM 6934 O O . LEU B 1 285 ? 26.469 34.25 8.891 1 94.88 285 LEU B O 1
ATOM 6938 N N . ASP B 1 286 ? 27.828 35.562 7.922 1 90.62 286 ASP B N 1
ATOM 6939 C CA . ASP B 1 286 ? 28.469 36.031 9.141 1 90.62 286 ASP B CA 1
ATOM 6940 C C . ASP B 1 286 ? 27.438 36.656 10.094 1 90.62 286 ASP B C 1
ATOM 6942 O O . ASP B 1 286 ? 27.516 36.438 11.312 1 90.62 286 ASP B O 1
ATOM 6946 N N . PRO B 1 287 ? 26.438 37.312 9.562 1 91.44 287 PRO B N 1
ATOM 6947 C CA . PRO B 1 287 ? 25.469 37.938 10.461 1 91.44 287 PRO B CA 1
ATOM 6948 C C . PRO B 1 287 ? 24.484 36.938 11.078 1 91.44 287 PRO B C 1
ATOM 6950 O O . PRO B 1 287 ? 23.734 37.312 11.992 1 91.44 287 PRO B O 1
ATOM 6953 N N . VAL B 1 288 ? 24.547 35.75 10.633 1 94.19 288 VAL B N 1
ATOM 6954 C CA . VAL B 1 288 ? 23.562 34.781 11.078 1 94.19 288 VAL B CA 1
ATOM 6955 C C . VAL B 1 288 ? 23.891 34.312 12.5 1 94.19 288 VAL B C 1
ATOM 6957 O O . VAL B 1 288 ? 25.047 34.094 12.836 1 94.19 288 VAL B O 1
ATOM 6960 N N . ASP B 1 289 ? 22.875 34.25 13.312 1 93.31 289 ASP B N 1
ATOM 6961 C CA . ASP B 1 289 ? 23.016 33.844 14.703 1 93.31 289 ASP B CA 1
ATOM 6962 C C . ASP B 1 289 ? 23.156 32.312 14.805 1 93.31 289 ASP B C 1
ATOM 6964 O O . ASP B 1 289 ? 22.188 31.609 15.055 1 93.31 289 ASP B O 1
ATOM 6968 N N . LYS B 1 290 ? 24.375 31.891 14.789 1 95.12 290 LYS B N 1
ATOM 6969 C CA . LYS B 1 290 ? 24.672 30.469 14.828 1 95.12 290 LYS B CA 1
ATOM 6970 C C . LYS B 1 290 ? 24.281 29.859 16.172 1 95.12 290 LYS B C 1
ATOM 6972 O O . LYS B 1 290 ? 23.875 28.688 16.234 1 95.12 290 LYS B O 1
ATOM 6977 N N . ALA B 1 291 ? 24.359 30.625 17.156 1 94.62 291 ALA B N 1
ATOM 6978 C CA . ALA B 1 291 ? 24.062 30.156 18.516 1 94.62 291 ALA B CA 1
ATOM 6979 C C . ALA B 1 291 ? 22.594 29.781 18.656 1 94.62 291 ALA B C 1
ATOM 6981 O O . ALA B 1 291 ? 22.25 28.844 19.391 1 94.62 291 ALA B O 1
ATOM 6982 N N . TRP B 1 292 ? 21.844 30.469 17.969 1 95.12 292 TRP B N 1
ATOM 6983 C CA . TRP B 1 292 ? 20.406 30.188 18.031 1 95.12 292 TRP B CA 1
ATOM 6984 C C . TRP B 1 292 ? 20.109 28.766 17.531 1 95.12 292 TRP B C 1
ATOM 6986 O O . TRP B 1 292 ? 19.312 28.047 18.125 1 95.12 292 TRP B O 1
ATOM 6996 N N . PHE B 1 293 ? 20.734 28.422 16.5 1 95.62 293 PHE B N 1
ATOM 6997 C CA . PHE B 1 293 ? 20.516 27.094 15.922 1 95.62 293 PHE B CA 1
ATOM 6998 C C . PHE B 1 293 ? 21 26 16.875 1 95.62 293 PHE B C 1
ATOM 7000 O O . PHE B 1 293 ? 20.312 25 17.062 1 95.62 293 PHE B O 1
ATOM 7007 N N . GLU B 1 294 ? 22.094 26.219 17.438 1 94.81 294 GLU B N 1
ATOM 7008 C CA . GLU B 1 294 ? 22.656 25.25 18.375 1 94.81 294 GLU B CA 1
ATOM 7009 C C . GLU B 1 294 ? 21.766 25.062 19.594 1 94.81 294 GLU B C 1
ATOM 7011 O O . GLU B 1 294 ? 21.469 23.938 19.984 1 94.81 294 GLU B O 1
ATOM 7016 N N . SER B 1 295 ? 21.344 26.156 20.047 1 95.06 295 SER B N 1
ATOM 7017 C CA . SER B 1 295 ? 20.484 26.125 21.234 1 95.06 295 SER B CA 1
ATOM 7018 C C . SER B 1 295 ? 19.156 25.453 20.922 1 95.06 295 SER B C 1
ATOM 7020 O O . SER B 1 295 ? 18.625 24.688 21.75 1 95.06 295 SER B O 1
ATOM 7022 N N . THR B 1 296 ? 18.625 25.75 19.844 1 94.75 296 THR B N 1
ATOM 7023 C CA . THR B 1 296 ? 17.344 25.172 19.438 1 94.75 296 THR B CA 1
ATOM 7024 C C . THR B 1 296 ? 17.469 23.656 19.297 1 94.75 296 THR B C 1
ATOM 7026 O O . THR B 1 296 ? 16.578 22.922 19.734 1 94.75 296 THR B O 1
ATOM 7029 N N . LEU B 1 297 ? 18.547 23.172 18.75 1 94 297 LEU B N 1
ATOM 7030 C CA . LEU B 1 297 ? 18.766 21.734 18.547 1 94 297 LEU B CA 1
ATOM 7031 C C . LEU B 1 297 ? 18.953 21.031 19.891 1 94 297 LEU B C 1
ATOM 7033 O O . LEU B 1 297 ? 18.562 19.859 20.031 1 94 297 LEU B O 1
ATOM 7037 N N . ILE B 1 298 ? 19.453 21.719 20.828 1 90.5 298 ILE B N 1
ATOM 7038 C CA . ILE B 1 298 ? 19.719 21.125 22.141 1 90.5 298 ILE B CA 1
ATOM 7039 C C . ILE B 1 298 ? 18.438 21.125 22.969 1 90.5 298 ILE B C 1
ATOM 7041 O O . ILE B 1 298 ? 18.125 20.141 23.641 1 90.5 298 ILE B O 1
ATOM 7045 N N . ASN B 1 299 ? 17.688 22.141 22.812 1 88.62 299 ASN B N 1
ATOM 7046 C CA . ASN B 1 299 ? 16.578 22.359 23.719 1 88.62 299 ASN B CA 1
ATOM 7047 C C . ASN B 1 299 ? 15.273 21.781 23.172 1 88.62 299 ASN B C 1
ATOM 7049 O O . ASN B 1 299 ? 14.352 21.484 23.922 1 88.62 299 ASN B O 1
ATOM 7053 N N . CYS B 1 300 ? 15.125 21.797 21.969 1 85.12 300 CYS B N 1
ATOM 7054 C CA . CYS B 1 300 ? 13.875 21.328 21.391 1 85.12 300 CYS B CA 1
ATOM 7055 C C . CYS B 1 300 ? 13.961 19.844 21.047 1 85.12 300 CYS B C 1
ATOM 7057 O O . CYS B 1 300 ? 14.266 19.484 19.906 1 85.12 300 CYS B O 1
ATOM 7059 N N . LYS B 1 301 ? 13.547 19.031 21.922 1 75.5 301 LYS B N 1
ATOM 7060 C CA . LYS B 1 301 ? 13.688 17.594 21.766 1 75.5 301 LYS B CA 1
ATOM 7061 C C . LYS B 1 301 ? 12.57 17.016 20.906 1 75.5 301 LYS B C 1
ATOM 7063 O O . LYS B 1 301 ? 12.711 15.93 20.328 1 75.5 301 LYS B O 1
ATOM 7068 N N . SER B 1 302 ? 11.539 17.75 20.734 1 80.5 302 SER B N 1
ATOM 7069 C CA . SER B 1 302 ? 10.367 17.172 20.094 1 80.5 302 SER B CA 1
ATOM 7070 C C . SER B 1 302 ? 10.25 17.625 18.641 1 80.5 302 SER B C 1
ATOM 7072 O O . SER B 1 302 ? 9.172 17.594 18.062 1 80.5 302 SER B O 1
ATOM 7074 N N . LEU B 1 303 ? 11.352 17.969 18.078 1 85.19 303 LEU B N 1
ATOM 7075 C CA . LEU B 1 303 ? 11.305 18.406 16.688 1 85.19 303 LEU B CA 1
ATOM 7076 C C . LEU B 1 303 ? 11.102 17.219 15.75 1 85.19 303 LEU B C 1
ATOM 7078 O O . LEU B 1 303 ? 11.672 16.156 15.969 1 85.19 303 LEU B O 1
ATOM 7082 N N . ARG B 1 304 ? 10.281 17.438 14.758 1 85.81 304 ARG B N 1
ATOM 7083 C CA . ARG B 1 304 ? 10.164 16.438 13.695 1 85.81 304 ARG B CA 1
ATOM 7084 C C . ARG B 1 304 ? 11.523 16.156 13.055 1 85.81 304 ARG B C 1
ATOM 7086 O O . ARG B 1 304 ? 12.367 17.047 12.977 1 85.81 304 ARG B O 1
ATOM 7093 N N . ASP B 1 305 ? 11.727 15.062 12.492 1 86 305 ASP B N 1
ATOM 7094 C CA . ASP B 1 305 ? 13.016 14.625 11.969 1 86 305 ASP B CA 1
ATOM 7095 C C . ASP B 1 305 ? 13.453 15.492 10.789 1 86 305 ASP B C 1
ATOM 7097 O O . ASP B 1 305 ? 14.633 15.828 10.656 1 86 305 ASP B O 1
ATOM 7101 N N . ASP B 1 306 ? 12.508 15.844 9.984 1 88.81 306 ASP B N 1
ATOM 7102 C CA . ASP B 1 306 ? 12.867 16.641 8.82 1 88.81 306 ASP B CA 1
ATOM 7103 C C . ASP B 1 306 ? 13.242 18.078 9.227 1 88.81 306 ASP B C 1
ATOM 7105 O O . ASP B 1 306 ? 14.148 18.672 8.648 1 88.81 306 ASP B O 1
ATOM 7109 N N . TYR B 1 307 ? 12.57 18.594 10.273 1 92.44 307 TYR B N 1
ATOM 7110 C CA . TYR B 1 307 ? 12.914 19.906 10.781 1 92.44 307 TYR B CA 1
ATOM 7111 C C . TYR B 1 307 ? 14.297 19.906 11.422 1 92.44 307 TYR B C 1
ATOM 7113 O O . TYR B 1 307 ? 15.102 20.812 11.203 1 92.44 307 TYR B O 1
ATOM 7121 N N . ARG B 1 308 ? 14.484 18.844 12.141 1 94.25 308 ARG B N 1
ATOM 7122 C CA . ARG B 1 308 ? 15.781 18.703 12.789 1 94.25 308 ARG B CA 1
ATOM 7123 C C . ARG B 1 308 ? 16.906 18.609 11.766 1 94.25 308 ARG B C 1
ATOM 7125 O O . ARG B 1 308 ? 17.953 19.25 11.922 1 94.25 308 ARG B O 1
ATOM 7132 N N . GLU B 1 309 ? 16.609 17.828 10.758 1 95 309 GLU B N 1
ATOM 7133 C CA . GLU B 1 309 ? 17.625 17.703 9.711 1 95 309 GLU B CA 1
ATOM 7134 C C . GLU B 1 309 ? 17.906 19.047 9.062 1 95 309 GLU B C 1
ATOM 7136 O O . GLU B 1 309 ? 19.062 19.375 8.773 1 95 309 GLU B O 1
ATOM 7141 N N . LEU B 1 310 ? 16.938 19.797 8.828 1 96.12 310 LEU B N 1
ATOM 7142 C CA . LEU B 1 310 ? 17.109 21.125 8.234 1 96.12 310 LEU B CA 1
ATOM 7143 C C . LEU B 1 310 ? 18 21.984 9.109 1 96.12 310 LEU B C 1
ATOM 7145 O O . LEU B 1 310 ? 18.922 22.656 8.609 1 96.12 310 LEU B O 1
ATOM 7149 N N . LEU B 1 311 ? 17.75 21.984 10.359 1 97.06 311 LEU B N 1
ATOM 7150 C CA . LEU B 1 311 ? 18.516 22.797 11.297 1 97.06 311 LEU B CA 1
ATOM 7151 C C . LEU B 1 311 ? 19.953 22.312 11.375 1 97.06 311 LEU B C 1
ATOM 7153 O O . LEU B 1 311 ? 20.891 23.125 11.406 1 97.06 311 LEU B O 1
ATOM 7157 N N . GLU B 1 312 ? 20.141 21.047 11.375 1 97.25 312 GLU B N 1
ATOM 7158 C CA . GLU B 1 312 ? 21.484 20.484 11.43 1 97.25 312 GLU B CA 1
ATOM 7159 C C . GLU B 1 312 ? 22.266 20.828 10.172 1 97.25 312 GLU B C 1
ATOM 7161 O O . GLU B 1 312 ? 23.438 21.219 10.25 1 97.25 312 GLU B O 1
ATOM 7166 N N . LEU B 1 313 ? 21.641 20.656 9.062 1 97.62 313 LEU B N 1
ATOM 7167 C CA . LEU B 1 313 ? 22.297 20.984 7.801 1 97.62 313 LEU B CA 1
ATOM 7168 C C . LEU B 1 313 ? 22.641 22.469 7.734 1 97.62 313 LEU B C 1
ATOM 7170 O O . LEU B 1 313 ? 23.688 22.828 7.195 1 97.62 313 LEU B O 1
ATOM 7174 N N . THR B 1 314 ? 21.734 23.297 8.242 1 97.94 314 THR B N 1
ATOM 7175 C CA . THR B 1 314 ? 22 24.734 8.273 1 97.94 314 THR B CA 1
ATOM 7176 C C . THR B 1 314 ? 23.219 25.031 9.125 1 97.94 314 THR B C 1
ATOM 7178 O O . THR B 1 314 ? 24.078 25.844 8.734 1 97.94 314 THR B O 1
ATOM 7181 N N . LEU B 1 315 ? 23.312 24.391 10.188 1 97.69 315 LEU B N 1
ATOM 7182 C CA . LEU B 1 315 ? 24.453 24.578 11.062 1 97.69 315 LEU B CA 1
ATOM 7183 C C . LEU B 1 315 ? 25.75 24.141 10.375 1 97.69 315 LEU B C 1
ATOM 7185 O O . LEU B 1 315 ? 26.781 24.797 10.492 1 97.69 315 LEU B O 1
ATOM 7189 N N . ILE B 1 316 ? 25.688 23.047 9.719 1 97.62 316 ILE B N 1
ATOM 7190 C CA . ILE B 1 316 ? 26.844 22.547 8.984 1 97.62 316 ILE B CA 1
ATOM 7191 C C . ILE B 1 316 ? 27.234 23.547 7.891 1 97.62 316 ILE B C 1
ATOM 7193 O O . ILE B 1 316 ? 28.406 23.828 7.695 1 97.62 316 ILE B O 1
ATOM 7197 N N . PHE B 1 317 ? 26.234 24.047 7.211 1 98.06 317 PHE B N 1
ATOM 7198 C CA . PHE B 1 317 ? 26.453 25.016 6.141 1 98.06 317 PHE B CA 1
ATOM 7199 C C . PHE B 1 317 ? 27.125 26.281 6.676 1 98.06 317 PHE B C 1
ATOM 7201 O O . PHE B 1 317 ? 27.953 26.891 5.992 1 98.06 317 PHE B O 1
ATOM 7208 N N . LEU B 1 318 ? 26.812 26.578 7.906 1 97.62 318 LEU B N 1
ATOM 7209 C CA . LEU B 1 318 ? 27.359 27.75 8.57 1 97.62 318 LEU B CA 1
ATOM 7210 C C . LEU B 1 318 ? 28.75 27.469 9.117 1 97.62 318 LEU B C 1
ATOM 7212 O O . LEU B 1 318 ? 29.391 28.344 9.695 1 97.62 318 LEU B O 1
ATOM 7216 N N . GLY B 1 319 ? 29.219 26.25 9.008 1 95.44 319 GLY B N 1
ATOM 7217 C CA . GLY B 1 319 ? 30.578 25.891 9.398 1 95.44 319 GLY B CA 1
ATOM 7218 C C . GLY B 1 319 ? 30.672 25.391 10.828 1 95.44 319 GLY B C 1
ATOM 7219 O O . GLY B 1 319 ? 31.766 25.328 11.398 1 95.44 319 GLY B O 1
ATOM 7220 N N . GLN B 1 320 ? 29.5 25.062 11.328 1 95.75 320 GLN B N 1
ATOM 7221 C CA . GLN B 1 320 ? 29.484 24.578 12.703 1 95.75 320 GLN B CA 1
ATOM 7222 C C . GLN B 1 320 ? 29.172 23.078 12.75 1 95.75 320 GLN B C 1
ATOM 7224 O O . GLN B 1 320 ? 28.719 22.5 11.758 1 95.75 320 GLN B O 1
ATOM 7229 N N . VAL B 1 321 ? 29.469 22.531 13.914 1 95.62 321 VAL B N 1
ATOM 7230 C CA . VAL B 1 321 ? 29.188 21.109 14.133 1 95.62 321 VAL B CA 1
ATOM 7231 C C . VAL B 1 321 ? 27.938 20.953 14.992 1 95.62 321 VAL B C 1
ATOM 7233 O O . VAL B 1 321 ? 27.906 21.422 16.125 1 95.62 321 VAL B O 1
ATOM 7236 N N . PRO B 1 322 ? 26.969 20.344 14.438 1 95.88 322 PRO B N 1
ATOM 7237 C CA . PRO B 1 322 ? 25.766 20.109 15.25 1 95.88 322 PRO B CA 1
ATOM 7238 C C . PRO B 1 322 ? 26.062 19.281 16.5 1 95.88 322 PRO B C 1
ATOM 7240 O O . PRO B 1 322 ? 27.078 18.578 16.562 1 95.88 322 PRO B O 1
ATOM 7243 N N . PRO B 1 323 ? 25.188 19.312 17.453 1 92.12 323 PRO B N 1
ATOM 7244 C CA . PRO B 1 323 ? 25.391 18.594 18.703 1 92.12 323 PRO B CA 1
ATOM 7245 C C . PRO B 1 323 ? 25.531 17.078 18.484 1 92.12 323 PRO B C 1
ATOM 7247 O O . PRO B 1 323 ? 26.25 16.422 19.234 1 92.12 323 PRO B O 1
ATOM 7250 N N . ARG B 1 324 ? 24.953 16.547 17.562 1 91.06 324 ARG B N 1
ATOM 7251 C CA . ARG B 1 324 ? 25 15.117 17.312 1 91.06 324 ARG B CA 1
ATOM 7252 C C . ARG B 1 324 ? 26.094 14.758 16.312 1 91.06 324 ARG B C 1
ATOM 7254 O O . ARG B 1 324 ? 26.172 13.625 15.844 1 91.06 324 ARG B O 1
ATOM 7261 N N . GLY B 1 325 ? 26.844 15.719 15.969 1 92.06 325 GLY B N 1
ATOM 7262 C CA . GLY B 1 325 ? 27.906 15.5 14.984 1 92.06 325 GLY B CA 1
ATOM 7263 C C . GLY B 1 325 ? 27.453 15.758 13.562 1 92.06 325 GLY B C 1
ATOM 7264 O O . GLY B 1 325 ? 26.266 15.992 13.305 1 92.06 325 GLY B O 1
ATOM 7265 N N . VAL B 1 326 ? 28.391 15.734 12.688 1 94.38 326 VAL B N 1
ATOM 7266 C CA . VAL B 1 326 ? 28.109 15.938 11.273 1 94.38 326 VAL B CA 1
ATOM 7267 C C . VAL B 1 326 ? 27.609 14.633 10.648 1 94.38 326 VAL B C 1
ATOM 7269 O O . VAL B 1 326 ? 28.359 13.656 10.555 1 94.38 326 VAL B O 1
ATOM 7272 N N . ARG B 1 327 ? 26.406 14.633 10.391 1 92.5 327 ARG B N 1
ATOM 7273 C CA . ARG B 1 327 ? 25.797 13.461 9.781 1 92.5 327 ARG B CA 1
ATOM 7274 C C . ARG B 1 327 ? 24.859 13.867 8.648 1 92.5 327 ARG B C 1
ATOM 7276 O O . ARG B 1 327 ? 24.141 14.859 8.766 1 92.5 327 ARG B O 1
ATOM 7283 N N . PHE B 1 328 ? 24.875 13.172 7.547 1 94.5 328 PHE B N 1
ATOM 7284 C CA . PHE B 1 328 ? 24 13.406 6.406 1 94.5 328 PHE B CA 1
ATOM 7285 C C . PHE B 1 328 ? 23.062 12.227 6.188 1 94.5 328 PHE B C 1
ATOM 7287 O O . PHE B 1 328 ? 23.516 11.102 5.949 1 94.5 328 PHE B O 1
ATOM 7294 N N . LEU B 1 329 ? 21.812 12.477 6.277 1 91.44 329 LEU B N 1
ATOM 7295 C CA . LEU B 1 329 ? 20.812 11.422 6.059 1 91.44 329 LEU B CA 1
ATOM 7296 C C . LEU B 1 329 ? 20.609 11.18 4.566 1 91.44 329 LEU B C 1
ATOM 7298 O O . LEU B 1 329 ? 20.672 12.117 3.766 1 91.44 329 LEU B O 1
ATOM 7302 N N . ALA B 1 330 ? 20.281 9.977 4.203 1 88.44 330 ALA B N 1
ATOM 7303 C CA . ALA B 1 330 ? 19.984 9.648 2.811 1 88.44 330 ALA B CA 1
ATOM 7304 C C . ALA B 1 330 ? 18.734 10.367 2.32 1 88.44 330 ALA B C 1
ATOM 7306 O O . ALA B 1 330 ? 17.766 10.5 3.062 1 88.44 330 ALA B O 1
ATOM 7307 N N . PRO B 1 331 ? 18.828 10.805 1.062 1 86.56 331 PRO B N 1
ATOM 7308 C CA . PRO B 1 331 ? 17.656 11.5 0.531 1 86.56 331 PRO B CA 1
ATOM 7309 C C . PRO B 1 331 ? 16.406 10.609 0.49 1 86.56 331 PRO B C 1
ATOM 7311 O O . PRO B 1 331 ? 16.484 9.445 0.085 1 86.56 331 PRO B O 1
ATOM 7314 N N . GLY B 1 332 ? 15.297 11.109 0.948 1 80.44 332 GLY B N 1
ATOM 7315 C CA . GLY B 1 332 ? 14.023 10.406 0.956 1 80.44 332 GLY B CA 1
ATOM 7316 C C . GLY B 1 332 ? 13.078 10.875 -0.132 1 80.44 332 GLY B C 1
ATOM 7317 O O . GLY B 1 332 ? 13.445 10.914 -1.309 1 80.44 332 GLY B O 1
ATOM 7318 N N . PRO B 1 333 ? 11.859 11.219 0.213 1 74.88 333 PRO B N 1
ATOM 7319 C CA . PRO B 1 333 ? 10.875 11.648 -0.782 1 74.88 333 PRO B CA 1
ATOM 7320 C C . PRO B 1 333 ? 11.195 13.016 -1.384 1 74.88 333 PRO B C 1
ATOM 7322 O O . PRO B 1 333 ? 11.672 13.906 -0.677 1 74.88 333 PRO B O 1
ATOM 7325 N N . MET B 1 334 ? 11.016 13.164 -2.697 1 75.69 334 MET B N 1
ATOM 7326 C CA . MET B 1 334 ? 11.406 14.398 -3.369 1 75.69 334 MET B CA 1
ATOM 7327 C C . MET B 1 334 ? 10.297 14.898 -4.289 1 75.69 334 MET B C 1
ATOM 7329 O O . MET B 1 334 ? 10.57 15.492 -5.332 1 75.69 334 MET B O 1
ATOM 7333 N N . HIS B 1 335 ? 9.125 14.539 -3.84 1 74.62 335 HIS B N 1
ATOM 7334 C CA . HIS B 1 335 ? 7.992 15.016 -4.625 1 74.62 335 HIS B CA 1
ATOM 7335 C C . HIS B 1 335 ? 7.891 16.531 -4.578 1 74.62 335 HIS B C 1
ATOM 7337 O O . HIS B 1 335 ? 8.25 17.156 -3.576 1 74.62 335 HIS B O 1
ATOM 7343 N N . ASN B 1 336 ? 7.426 17.109 -5.57 1 73.19 336 ASN B N 1
ATOM 7344 C CA . ASN B 1 336 ? 7.316 18.547 -5.715 1 73.19 336 ASN B CA 1
ATOM 7345 C C . ASN B 1 336 ? 6.457 19.172 -4.617 1 73.19 336 ASN B C 1
ATOM 7347 O O . ASN B 1 336 ? 6.656 20.328 -4.238 1 73.19 336 ASN B O 1
ATOM 7351 N N . ALA B 1 337 ? 5.598 18.391 -4.121 1 69 337 ALA B N 1
ATOM 7352 C CA . ALA B 1 337 ? 4.664 18.875 -3.107 1 69 337 ALA B CA 1
ATOM 7353 C C . ALA B 1 337 ? 5.324 18.922 -1.732 1 69 337 ALA B C 1
ATOM 7355 O O . ALA B 1 337 ? 4.801 19.547 -0.807 1 69 337 ALA B O 1
ATOM 7356 N N . ARG B 1 338 ? 6.5 18.391 -1.624 1 77.12 338 ARG B N 1
ATOM 7357 C CA . ARG B 1 338 ? 7.227 18.422 -0.36 1 77.12 338 ARG B CA 1
ATOM 7358 C C . ARG B 1 338 ? 8.18 19.609 -0.295 1 77.12 338 ARG B C 1
ATOM 7360 O O . ARG B 1 338 ? 9.359 19.484 -0.62 1 77.12 338 ARG B O 1
ATOM 7367 N N . TRP B 1 339 ? 7.781 20.625 0.278 1 82 339 TRP B N 1
ATOM 7368 C CA . TRP B 1 339 ? 8.484 21.906 0.228 1 82 339 TRP B CA 1
ATOM 7369 C C . TRP B 1 339 ? 9.75 21.859 1.072 1 82 339 TRP B C 1
ATOM 7371 O O . TRP B 1 339 ? 10.773 22.438 0.695 1 82 339 TRP B O 1
ATOM 7381 N N . MET B 1 340 ? 9.672 21.094 2.074 1 86.44 340 MET B N 1
ATOM 7382 C CA . MET B 1 340 ? 10.812 21.016 2.977 1 86.44 340 MET B CA 1
ATOM 7383 C C . MET B 1 340 ? 12.016 20.391 2.281 1 86.44 340 MET B C 1
ATOM 7385 O O . MET B 1 340 ? 13.156 20.75 2.547 1 86.44 340 MET B O 1
ATOM 7389 N N . SER B 1 341 ? 11.727 19.516 1.354 1 89.56 341 SER B N 1
ATOM 7390 C CA . SER B 1 341 ? 12.789 18.844 0.615 1 89.56 341 SER B CA 1
ATOM 7391 C C . SER B 1 341 ? 13.602 19.844 -0.217 1 89.56 341 SER B C 1
ATOM 7393 O O . SER B 1 341 ? 14.797 19.641 -0.442 1 89.56 341 SER B O 1
ATOM 7395 N N . LYS B 1 342 ? 12.969 20.875 -0.576 1 92.56 342 LYS B N 1
ATOM 7396 C CA . LYS B 1 342 ? 13.656 21.891 -1.377 1 92.56 342 LYS B CA 1
ATOM 7397 C C . LYS B 1 342 ? 14.789 22.547 -0.586 1 92.56 342 LYS B C 1
ATOM 7399 O O . LYS B 1 342 ? 15.859 22.812 -1.131 1 92.56 342 LYS B O 1
ATOM 7404 N N . GLY B 1 343 ? 14.492 22.797 0.681 1 94.94 343 GLY B N 1
ATOM 7405 C CA . GLY B 1 343 ? 15.539 23.359 1.529 1 94.94 343 GLY B CA 1
ATOM 7406 C C . GLY B 1 343 ? 16.625 22.359 1.884 1 94.94 343 GLY B C 1
ATOM 7407 O O . GLY B 1 343 ? 17.812 22.625 1.726 1 94.94 343 GLY B O 1
ATOM 7408 N N . ILE B 1 344 ? 16.172 21.203 2.281 1 95.5 344 ILE B N 1
ATOM 7409 C CA . ILE B 1 344 ? 17.062 20.172 2.773 1 95.5 344 ILE B CA 1
ATOM 7410 C C . ILE B 1 344 ? 18 19.703 1.649 1 95.5 344 ILE B C 1
ATOM 7412 O O . ILE B 1 344 ? 19.219 19.688 1.814 1 95.5 344 ILE B O 1
ATOM 7416 N N . TYR B 1 345 ? 17.469 19.5 0.504 1 95.56 345 TYR B N 1
ATOM 7417 C CA . TYR B 1 345 ? 18.281 18.922 -0.568 1 95.56 345 TYR B CA 1
ATOM 7418 C C . TYR B 1 345 ? 19.109 19.984 -1.261 1 95.56 345 TYR B C 1
ATOM 7420 O O . TYR B 1 345 ? 20.188 19.703 -1.784 1 95.56 345 TYR B O 1
ATOM 7428 N N . SER B 1 346 ? 18.672 21.203 -1.261 1 96.56 346 SER B N 1
ATOM 7429 C CA . SER B 1 346 ? 19.516 22.266 -1.788 1 96.56 346 SER B CA 1
ATOM 7430 C C . SER B 1 346 ? 20.797 22.422 -0.967 1 96.56 346 SER B C 1
ATOM 7432 O O . SER B 1 346 ? 21.891 22.578 -1.525 1 96.56 346 SER B O 1
ATOM 7434 N N . LEU B 1 347 ? 20.641 22.375 0.3 1 97.69 347 LEU B N 1
ATOM 7435 C CA . LEU B 1 347 ? 21.797 22.453 1.187 1 97.69 347 LEU B CA 1
ATOM 7436 C C . LEU B 1 347 ? 22.734 21.281 0.961 1 97.69 347 LEU B C 1
ATOM 7438 O O . LEU B 1 347 ? 23.938 21.469 0.779 1 97.69 347 LEU B O 1
ATOM 7442 N N . LYS B 1 348 ? 22.156 20.125 0.935 1 96.88 348 LYS B N 1
ATOM 7443 C CA . LYS B 1 348 ? 22.953 18.906 0.809 1 96.88 348 LYS B CA 1
ATOM 7444 C C . LYS B 1 348 ? 23.688 18.859 -0.531 1 96.88 348 LYS B C 1
ATOM 7446 O O . LYS B 1 348 ? 24.891 18.625 -0.579 1 96.88 348 LYS B O 1
ATOM 7451 N N . VAL B 1 349 ? 22.922 19.062 -1.589 1 96.81 349 VAL B N 1
ATOM 7452 C CA . VAL B 1 349 ? 23.5 18.969 -2.928 1 96.81 349 VAL B CA 1
ATOM 7453 C C . VAL B 1 349 ? 24.609 20 -3.08 1 96.81 349 VAL B C 1
ATOM 7455 O O . VAL B 1 349 ? 25.688 19.672 -3.613 1 96.81 349 VAL B O 1
ATOM 7458 N N . TRP B 1 350 ? 24.391 21.156 -2.656 1 97.75 350 TRP B N 1
ATOM 7459 C CA . TRP B 1 350 ? 25.406 22.203 -2.812 1 97.75 350 TRP B CA 1
ATOM 7460 C C . TRP B 1 350 ? 26.656 21.875 -2.004 1 97.75 350 TRP B C 1
ATOM 7462 O O . TRP B 1 350 ? 27.781 22.141 -2.447 1 97.75 350 TRP B O 1
ATOM 7472 N N . MET B 1 351 ? 26.516 21.328 -0.841 1 97.5 351 MET B N 1
ATOM 7473 C CA . MET B 1 351 ? 27.672 20.984 -0.004 1 97.5 351 MET B CA 1
ATOM 7474 C C . MET B 1 351 ? 28.469 19.844 -0.618 1 97.5 351 MET B C 1
ATOM 7476 O O . MET B 1 351 ? 29.672 19.719 -0.339 1 97.5 351 MET B O 1
ATOM 7480 N N . PHE B 1 352 ? 27.828 19.094 -1.409 1 97.44 352 PHE B N 1
ATOM 7481 C CA . PHE B 1 352 ? 28.5 17.984 -2.061 1 97.44 352 PHE B CA 1
ATOM 7482 C C . PHE B 1 352 ? 28.75 18.297 -3.531 1 97.44 352 PHE B C 1
ATOM 7484 O O . PHE B 1 352 ? 28.922 17.375 -4.344 1 97.44 352 PHE B O 1
ATOM 7491 N N . ARG B 1 353 ? 28.781 19.5 -3.938 1 95.44 353 ARG B N 1
ATOM 7492 C CA . ARG B 1 353 ? 28.891 19.953 -5.324 1 95.44 353 ARG B CA 1
ATOM 7493 C C . ARG B 1 353 ? 30.188 19.453 -5.957 1 95.44 353 ARG B C 1
ATOM 7495 O O . ARG B 1 353 ? 30.281 19.297 -7.18 1 95.44 353 ARG B O 1
ATOM 7502 N N . GLY B 1 354 ? 31.141 19.125 -5.188 1 94.69 354 GLY B N 1
ATOM 7503 C CA . GLY B 1 354 ? 32.406 18.609 -5.699 1 94.69 354 GLY B CA 1
ATOM 7504 C C . GLY B 1 354 ? 32.344 17.172 -6.148 1 94.69 354 GLY B C 1
ATOM 7505 O O . GLY B 1 354 ? 33.188 16.703 -6.91 1 94.69 354 GLY B O 1
ATOM 7506 N N . GLN B 1 355 ? 31.344 16.453 -5.672 1 95.75 355 GLN B N 1
ATOM 7507 C CA . GLN B 1 355 ? 31.234 15.023 -5.941 1 95.75 355 GLN B CA 1
ATOM 7508 C C . GLN B 1 355 ? 30.031 14.727 -6.836 1 95.75 355 GLN B C 1
ATOM 7510 O O . GLN B 1 355 ? 29.781 13.57 -7.172 1 95.75 355 GLN B O 1
ATOM 7515 N N . PHE B 1 356 ? 29.281 15.766 -7.176 1 95.06 356 PHE B N 1
ATOM 7516 C CA . PHE B 1 356 ? 28.062 15.625 -7.953 1 95.06 356 PHE B CA 1
ATOM 7517 C C . PHE B 1 356 ? 28.016 16.641 -9.086 1 95.06 356 PHE B C 1
ATOM 7519 O O . PHE B 1 356 ? 28.125 17.844 -8.852 1 95.06 356 PHE B O 1
ATOM 7526 N N . LYS B 1 357 ? 27.812 16.125 -10.234 1 93.94 357 LYS B N 1
ATOM 7527 C CA . LYS B 1 357 ? 27.859 16.984 -11.414 1 93.94 357 LYS B CA 1
ATOM 7528 C C . LYS B 1 357 ? 26.672 17.922 -11.469 1 93.94 357 LYS B C 1
ATOM 7530 O O . LYS B 1 357 ? 25.516 17.469 -11.477 1 93.94 357 LYS B O 1
ATOM 7535 N N . LEU B 1 358 ? 26.984 19.234 -11.477 1 95.5 358 LEU B N 1
ATOM 7536 C CA . LEU B 1 358 ? 25.969 20.266 -11.57 1 95.5 358 LEU B CA 1
ATOM 7537 C C . LEU B 1 358 ? 26.25 21.203 -12.734 1 95.5 358 LEU B C 1
ATOM 7539 O O . LEU B 1 358 ? 27.406 21.453 -13.078 1 95.5 358 LEU B O 1
ATOM 7543 N N . THR B 1 359 ? 25.203 21.641 -13.328 1 94.38 359 THR B N 1
ATOM 7544 C CA . THR B 1 359 ? 25.375 22.75 -14.266 1 94.38 359 THR B CA 1
ATOM 7545 C C . THR B 1 359 ? 25.641 24.047 -13.523 1 94.38 359 THR B C 1
ATOM 7547 O O . THR B 1 359 ? 25.359 24.156 -12.328 1 94.38 359 THR B O 1
ATOM 7550 N N . ALA B 1 360 ? 26.188 25.016 -14.211 1 93.69 360 ALA B N 1
ATOM 7551 C CA . ALA B 1 360 ? 26.469 26.312 -13.594 1 93.69 360 ALA B CA 1
ATOM 7552 C C . ALA B 1 360 ? 25.188 26.953 -13.047 1 93.69 360 ALA B C 1
ATOM 7554 O O . ALA B 1 360 ? 25.203 27.578 -11.984 1 93.69 360 ALA B O 1
ATOM 7555 N N . ARG B 1 361 ? 24.219 26.766 -13.789 1 93.25 361 ARG B N 1
ATOM 7556 C CA . ARG B 1 361 ? 22.938 27.328 -13.391 1 93.25 361 ARG B CA 1
ATOM 7557 C C . ARG B 1 361 ? 22.406 26.641 -12.133 1 93.25 361 ARG B C 1
ATOM 7559 O O . ARG B 1 361 ? 21.906 27.297 -11.227 1 93.25 361 ARG B O 1
ATOM 7566 N N . GLU B 1 362 ? 22.484 25.359 -12.133 1 95.44 362 GLU B N 1
ATOM 7567 C CA . GLU B 1 362 ? 22.047 24.594 -10.977 1 95.44 362 GLU B CA 1
ATOM 7568 C C . GLU B 1 362 ? 22.844 24.953 -9.727 1 95.44 362 GLU B C 1
ATOM 7570 O O . GLU B 1 362 ? 22.281 25.125 -8.641 1 95.44 362 GLU B O 1
ATOM 7575 N N . GLU B 1 363 ? 24.094 25.047 -9.875 1 96.69 363 GLU B N 1
ATOM 7576 C CA . GLU B 1 363 ? 24.953 25.359 -8.742 1 96.69 363 GLU B CA 1
ATOM 7577 C C . GLU B 1 363 ? 24.625 26.734 -8.172 1 96.69 363 GLU B C 1
ATOM 7579 O O . GLU B 1 363 ? 24.547 26.922 -6.957 1 96.69 363 GLU B O 1
ATOM 7584 N N . LYS B 1 364 ? 24.484 27.656 -9.055 1 95.94 364 LYS B N 1
ATOM 7585 C CA . LYS B 1 364 ? 24.141 29.016 -8.633 1 95.94 364 LYS B CA 1
ATOM 7586 C C . LYS B 1 364 ? 22.797 29.047 -7.93 1 95.94 364 LYS B C 1
ATOM 7588 O O . LYS B 1 364 ? 22.641 29.734 -6.91 1 95.94 364 LYS B O 1
ATOM 7593 N N . GLY B 1 365 ? 21.891 28.438 -8.516 1 96.62 365 GLY B N 1
ATOM 7594 C CA . GLY B 1 365 ? 20.562 28.391 -7.926 1 96.62 365 GLY B CA 1
ATOM 7595 C C . GLY B 1 365 ? 20.562 27.766 -6.543 1 96.62 365 GLY B C 1
ATOM 7596 O O . GLY B 1 365 ? 19.953 28.312 -5.613 1 96.62 365 GLY B O 1
ATOM 7597 N N . LEU B 1 366 ? 21.234 26.656 -6.422 1 97.44 366 LEU B N 1
ATOM 7598 C CA . LEU B 1 366 ? 21.312 25.953 -5.141 1 97.44 366 LEU B CA 1
ATOM 7599 C C . LEU B 1 366 ? 22.016 26.812 -4.098 1 97.44 366 LEU B C 1
ATOM 7601 O O . LEU B 1 366 ? 21.641 26.797 -2.924 1 97.44 366 LEU B O 1
ATOM 7605 N N . ARG B 1 367 ? 22.984 27.5 -4.527 1 97.5 367 ARG B N 1
ATOM 7606 C CA . ARG B 1 367 ? 23.703 28.406 -3.639 1 97.5 367 ARG B CA 1
ATOM 7607 C C . ARG B 1 367 ? 22.781 29.484 -3.082 1 97.5 367 ARG B C 1
ATOM 7609 O O . ARG B 1 367 ? 22.781 29.75 -1.879 1 97.5 367 ARG B O 1
ATOM 7616 N N . GLN B 1 368 ? 22 30.047 -3.928 1 97.5 368 GLN B N 1
ATOM 7617 C CA . GLN B 1 368 ? 21.094 31.109 -3.518 1 97.5 368 GLN B CA 1
ATOM 7618 C C . GLN B 1 368 ? 20.047 30.578 -2.539 1 97.5 368 GLN B C 1
ATOM 7620 O O . GLN B 1 368 ? 19.719 31.25 -1.56 1 97.5 368 GLN B O 1
ATOM 7625 N N . ILE B 1 369 ? 19.562 29.406 -2.793 1 97.56 369 ILE B N 1
ATOM 7626 C CA . ILE B 1 369 ? 18.578 28.812 -1.901 1 97.56 369 ILE B CA 1
ATOM 7627 C C . ILE B 1 369 ? 19.203 28.516 -0.545 1 97.56 369 ILE B C 1
ATOM 7629 O O . ILE B 1 369 ? 18.609 28.797 0.5 1 97.56 369 ILE B O 1
ATOM 7633 N N . ALA B 1 370 ? 20.391 27.969 -0.61 1 98.12 370 ALA B N 1
ATOM 7634 C CA . ALA B 1 370 ? 21.094 27.625 0.625 1 98.12 370 ALA B CA 1
ATOM 7635 C C . ALA B 1 370 ? 21.344 28.859 1.48 1 98.12 370 ALA B C 1
ATOM 7637 O O . ALA B 1 370 ? 21.172 28.812 2.703 1 98.12 370 ALA B O 1
ATOM 7638 N N . ILE B 1 371 ? 21.703 29.875 0.846 1 98 371 ILE B N 1
ATOM 7639 C CA . ILE B 1 371 ? 21.953 31.125 1.549 1 98 371 ILE B CA 1
ATOM 7640 C C . ILE B 1 371 ? 20.656 31.656 2.139 1 98 371 ILE B C 1
ATOM 7642 O O . ILE B 1 371 ? 20.609 32.031 3.309 1 98 371 ILE B O 1
ATOM 7646 N N . PHE B 1 372 ? 19.641 31.641 1.415 1 97.94 372 PHE B N 1
ATOM 7647 C CA . PHE B 1 372 ? 18.328 32.125 1.869 1 97.94 372 PHE B CA 1
ATOM 7648 C C . PHE B 1 372 ? 17.844 31.297 3.057 1 97.94 372 PHE B C 1
ATOM 7650 O O . PHE B 1 372 ? 17.359 31.844 4.043 1 97.94 372 PHE B O 1
ATOM 7657 N N . VAL B 1 373 ? 17.969 29.984 2.906 1 98 373 VAL B N 1
ATOM 7658 C CA . VAL B 1 373 ? 17.516 29.078 3.955 1 98 373 VAL B CA 1
ATOM 7659 C C . VAL B 1 373 ? 18.297 29.359 5.242 1 98 373 VAL B C 1
ATOM 7661 O O . VAL B 1 373 ? 17.703 29.453 6.32 1 98 373 VAL B O 1
ATOM 7664 N N . SER B 1 374 ? 19.562 29.578 5.148 1 97.75 374 SER B N 1
ATOM 7665 C CA . SER B 1 374 ? 20.422 29.734 6.316 1 97.75 374 SER B CA 1
ATOM 7666 C C . SER B 1 374 ? 20.25 31.109 6.949 1 97.75 374 SER B C 1
ATOM 7668 O O . SER B 1 374 ? 20.312 31.25 8.172 1 97.75 374 SER B O 1
ATOM 7670 N N . CYS B 1 375 ? 19.984 32.031 6.121 1 97.31 375 CYS B N 1
ATOM 7671 C CA . CYS B 1 375 ? 19.922 33.406 6.621 1 97.31 375 CYS B CA 1
ATOM 7672 C C . CYS B 1 375 ? 18.562 33.719 7.242 1 97.31 375 CYS B C 1
ATOM 7674 O O . CYS B 1 375 ? 18.469 34.469 8.211 1 97.31 375 CYS B O 1
ATOM 7676 N N . LEU B 1 376 ? 17.531 33.125 6.652 1 96.94 376 LEU B N 1
ATOM 7677 C CA . LEU B 1 376 ? 16.219 33.625 7.055 1 96.94 376 LEU B CA 1
ATOM 7678 C C . LEU B 1 376 ? 15.25 32.469 7.266 1 96.94 376 LEU B C 1
ATOM 7680 O O . LEU B 1 376 ? 14.633 32.344 8.32 1 96.94 376 LEU B O 1
ATOM 7684 N N . TYR B 1 377 ? 15.164 31.578 6.375 1 97.25 377 TYR B N 1
ATOM 7685 C CA . TYR B 1 377 ? 14.047 30.641 6.227 1 97.25 377 TYR B CA 1
ATOM 7686 C C . TYR B 1 377 ? 14.016 29.641 7.371 1 97.25 377 TYR B C 1
ATOM 7688 O O . TYR B 1 377 ? 12.961 29.391 7.957 1 97.25 377 TYR B O 1
ATOM 7696 N N . ALA B 1 378 ? 15.164 28.984 7.688 1 97.19 378 ALA B N 1
ATOM 7697 C CA . ALA B 1 378 ? 15.211 27.922 8.688 1 97.19 378 ALA B CA 1
ATOM 7698 C C . ALA B 1 378 ? 14.688 28.406 10.031 1 97.19 378 ALA B C 1
ATOM 7700 O O . ALA B 1 378 ? 13.914 27.719 10.695 1 97.19 378 ALA B O 1
ATOM 7701 N N . LYS B 1 379 ? 15.062 29.547 10.406 1 96.31 379 LYS B N 1
ATOM 7702 C CA . LYS B 1 379 ? 14.609 30.125 11.672 1 96.31 379 LYS B CA 1
ATOM 7703 C C . LYS B 1 379 ? 13.125 30.453 11.625 1 96.31 379 LYS B C 1
ATOM 7705 O O . LYS B 1 379 ? 12.383 30.141 12.555 1 96.31 379 LYS B O 1
ATOM 7710 N N . ALA B 1 380 ? 12.727 31.125 10.586 1 96.94 380 ALA B N 1
ATOM 7711 C CA . ALA B 1 380 ? 11.32 31.484 10.422 1 96.94 380 ALA B CA 1
ATOM 7712 C C . ALA B 1 380 ? 10.43 30.25 10.469 1 96.94 380 ALA B C 1
ATOM 7714 O O . ALA B 1 380 ? 9.375 30.25 11.117 1 96.94 380 ALA B O 1
ATOM 7715 N N . TRP B 1 381 ? 10.828 29.188 9.797 1 96.38 381 TRP B N 1
ATOM 7716 C CA . TRP B 1 381 ? 10.078 27.938 9.773 1 96.38 381 TRP B CA 1
ATOM 7717 C C . TRP B 1 381 ? 9.945 27.344 11.18 1 96.38 381 TRP B C 1
ATOM 7719 O O . TRP B 1 381 ? 8.875 26.891 11.57 1 96.38 381 TRP B O 1
ATOM 7729 N N . THR B 1 382 ? 10.992 27.359 11.922 1 95.44 382 THR B N 1
ATOM 7730 C CA . THR B 1 382 ? 11.047 26.75 13.25 1 95.44 382 THR B CA 1
ATOM 7731 C C . THR B 1 382 ? 10.148 27.5 14.227 1 95.44 382 THR B C 1
ATOM 7733 O O . THR B 1 382 ? 9.539 26.906 15.109 1 95.44 382 THR B O 1
ATOM 7736 N N . LEU B 1 383 ? 9.984 28.75 14.016 1 95.56 383 LEU B N 1
ATOM 7737 C CA . LEU B 1 383 ? 9.25 29.609 14.945 1 95.56 383 LEU B CA 1
ATOM 7738 C C . LEU B 1 383 ? 7.781 29.703 14.539 1 95.56 383 LEU B C 1
ATOM 7740 O O . LEU B 1 383 ? 6.961 30.234 15.289 1 95.56 383 LEU B O 1
ATOM 7744 N N . ALA B 1 384 ? 7.434 29.156 13.438 1 96.19 384 ALA B N 1
ATOM 7745 C CA . ALA B 1 384 ? 6.117 29.328 12.828 1 96.19 384 ALA B CA 1
ATOM 7746 C C . ALA B 1 384 ? 5.012 28.828 13.758 1 96.19 384 ALA B C 1
ATOM 7748 O O . ALA B 1 384 ? 3.924 29.406 13.805 1 96.19 384 ALA B O 1
ATOM 7749 N N . PRO B 1 385 ? 5.215 27.828 14.57 1 94.88 385 PRO B N 1
ATOM 7750 C CA . PRO B 1 385 ? 4.125 27.266 15.375 1 94.88 385 PRO B CA 1
ATOM 7751 C C . PRO B 1 385 ? 3.766 28.141 16.578 1 94.88 385 PRO B C 1
ATOM 7753 O O . PRO B 1 385 ? 2.732 27.938 17.219 1 94.88 385 PRO B O 1
ATOM 7756 N N . GLU B 1 386 ? 4.488 29.156 16.875 1 94.62 386 GLU B N 1
ATOM 7757 C CA . GLU B 1 386 ? 4.25 30 18.047 1 94.62 386 GLU B CA 1
ATOM 7758 C C . GLU B 1 386 ? 3.15 31.016 17.781 1 94.62 386 GLU B C 1
ATOM 7760 O O . GLU B 1 386 ? 3.41 32.062 17.188 1 94.62 386 GLU B O 1
ATOM 7765 N N . ALA B 1 387 ? 2.049 30.828 18.422 1 95.88 387 ALA B N 1
ATOM 7766 C CA . ALA B 1 387 ? 0.886 31.656 18.125 1 95.88 387 ALA B CA 1
ATOM 7767 C C . ALA B 1 387 ? 1.07 33.062 18.703 1 95.88 387 ALA B C 1
ATOM 7769 O O . ALA B 1 387 ? 0.882 34.062 17.984 1 95.88 387 ALA B O 1
ATOM 7770 N N . VAL B 1 388 ? 1.491 33.156 19.922 1 97.19 388 VAL B N 1
ATOM 7771 C CA . VAL B 1 388 ? 1.548 34.469 20.609 1 97.19 388 VAL B CA 1
ATOM 7772 C C . VAL B 1 388 ? 2.617 35.344 19.969 1 97.19 388 VAL B C 1
ATOM 7774 O O . VAL B 1 388 ? 2.525 36.562 20.016 1 97.19 388 VAL B O 1
ATOM 7777 N N . ALA B 1 389 ? 3.607 34.75 19.406 1 97.94 389 ALA B N 1
ATOM 7778 C CA . ALA B 1 389 ? 4.73 35.5 18.844 1 97.94 389 ALA B CA 1
ATOM 7779 C C . ALA B 1 389 ? 4.539 35.75 17.359 1 97.94 389 ALA B C 1
ATOM 7781 O O . ALA B 1 389 ? 5.359 36.406 16.719 1 97.94 389 ALA B O 1
ATOM 7782 N N . ALA B 1 390 ? 3.467 35.281 16.781 1 98.31 390 ALA B N 1
ATOM 7783 C CA . ALA B 1 390 ? 3.268 35.312 15.336 1 98.31 390 ALA B CA 1
ATOM 7784 C C . ALA B 1 390 ? 3.348 36.719 14.797 1 98.31 390 ALA B C 1
ATOM 7786 O O . ALA B 1 390 ? 4.07 37 13.828 1 98.31 390 ALA B O 1
ATOM 7787 N N . PRO B 1 391 ? 2.664 37.719 15.422 1 98.12 391 PRO B N 1
ATOM 7788 C CA . PRO B 1 391 ? 2.754 39.062 14.891 1 98.12 391 PRO B CA 1
ATOM 7789 C C . PRO B 1 391 ? 4.176 39.625 14.914 1 98.12 391 PRO B C 1
ATOM 7791 O O . PRO B 1 391 ? 4.625 40.219 13.938 1 98.12 391 PRO B O 1
ATOM 7794 N N . ARG B 1 392 ? 4.824 39.375 16.016 1 98 392 ARG B N 1
ATOM 7795 C CA . ARG B 1 392 ? 6.191 39.875 16.125 1 98 392 ARG B CA 1
ATOM 7796 C C . ARG B 1 392 ? 7.113 39.188 15.133 1 98 392 ARG B C 1
ATOM 7798 O O . ARG B 1 392 ? 7.938 39.844 14.492 1 98 392 ARG B O 1
ATOM 7805 N N . HIS B 1 393 ? 6.988 37.938 15.055 1 97.69 393 HIS B N 1
ATOM 7806 C CA . HIS B 1 393 ? 7.828 37.188 14.141 1 97.69 393 HIS B CA 1
ATOM 7807 C C . HIS B 1 393 ? 7.594 37.594 12.695 1 97.69 393 HIS B C 1
ATOM 7809 O O . HIS B 1 393 ? 8.539 37.719 11.914 1 97.69 393 HIS B O 1
ATOM 7815 N N . ASP B 1 394 ? 6.355 37.781 12.328 1 97.31 394 ASP B N 1
ATOM 7816 C CA . ASP B 1 394 ? 6.043 38.156 10.953 1 97.31 394 ASP B CA 1
ATOM 7817 C C . ASP B 1 394 ? 6.547 39.562 10.641 1 97.31 394 ASP B C 1
ATOM 7819 O O . ASP B 1 394 ? 7.055 39.812 9.547 1 97.31 394 ASP B O 1
ATOM 7823 N N . LEU B 1 395 ? 6.414 40.406 11.586 1 96.69 395 LEU B N 1
ATOM 7824 C CA . LEU B 1 395 ? 6.945 41.75 11.414 1 96.69 395 LEU B CA 1
ATOM 7825 C C . LEU B 1 395 ? 8.461 41.719 11.273 1 96.69 395 LEU B C 1
ATOM 7827 O O . LEU B 1 395 ? 9.023 42.406 10.414 1 96.69 395 LEU B O 1
ATOM 7831 N N . GLN B 1 396 ? 9.07 41 12.133 1 96.5 396 GLN B N 1
ATOM 7832 C CA . GLN B 1 396 ? 10.523 40.906 12.086 1 96.5 396 GLN B CA 1
ATOM 7833 C C . GLN B 1 396 ? 10.977 40.281 10.758 1 96.5 396 GLN B C 1
ATOM 7835 O O . GLN B 1 396 ? 12 40.688 10.203 1 96.5 396 GLN B O 1
ATOM 7840 N N . LEU B 1 397 ? 10.258 39.281 10.297 1 97 397 LEU B N 1
ATOM 7841 C CA . LEU B 1 397 ? 10.594 38.656 9.023 1 97 397 LEU B CA 1
ATOM 7842 C C . LEU B 1 397 ? 10.539 39.688 7.883 1 97 397 LEU B C 1
ATOM 7844 O O . LEU B 1 397 ? 11.375 39.656 6.98 1 97 397 LEU B O 1
ATOM 7848 N N . LEU B 1 398 ? 9.594 40.531 7.949 1 96 398 LEU B N 1
ATOM 7849 C CA . LEU B 1 398 ? 9.492 41.625 6.965 1 96 398 LEU B CA 1
ATOM 7850 C C . LEU B 1 398 ? 10.734 42.5 6.988 1 96 398 LEU B C 1
ATOM 7852 O O . LEU B 1 398 ? 11.297 42.812 5.938 1 96 398 LEU B O 1
ATOM 7856 N N . LYS B 1 399 ? 11.117 42.844 8.141 1 95.62 399 LYS B N 1
ATOM 7857 C CA . LYS B 1 399 ? 12.289 43.688 8.297 1 95.62 399 LYS B CA 1
ATOM 7858 C C . LYS B 1 399 ? 13.562 42.969 7.863 1 95.62 399 LYS B C 1
ATOM 7860 O O . LYS B 1 399 ? 14.398 43.531 7.164 1 95.62 399 LYS B O 1
ATOM 7865 N N . ASP B 1 400 ? 13.656 41.75 8.266 1 95.75 400 ASP B N 1
ATOM 7866 C CA . ASP B 1 400 ? 14.82 40.969 7.91 1 95.75 400 ASP B CA 1
ATOM 7867 C C . ASP B 1 400 ? 14.906 40.781 6.398 1 95.75 400 ASP B C 1
ATOM 7869 O O . ASP B 1 400 ? 16 40.75 5.832 1 95.75 400 ASP B O 1
ATOM 7873 N N . LEU B 1 401 ? 13.781 40.562 5.797 1 96.5 401 LEU B N 1
ATOM 7874 C CA . LEU B 1 401 ? 13.75 40.375 4.352 1 96.5 401 LEU B CA 1
ATOM 7875 C C . LEU B 1 401 ? 14.195 41.625 3.633 1 96.5 401 LEU B C 1
ATOM 7877 O O . LEU B 1 401 ? 14.859 41.562 2.6 1 96.5 401 LEU B O 1
ATOM 7881 N N . THR B 1 402 ? 13.797 42.719 4.16 1 94.69 402 THR B N 1
ATOM 7882 C CA . THR B 1 402 ? 14.234 44 3.604 1 94.69 402 THR B CA 1
ATOM 7883 C C . THR B 1 402 ? 15.75 44.125 3.709 1 94.69 402 THR B C 1
ATOM 7885 O O . THR B 1 402 ? 16.406 44.562 2.758 1 94.69 402 THR B O 1
ATOM 7888 N N . MET B 1 403 ? 16.266 43.812 4.82 1 94.5 403 MET B N 1
ATOM 7889 C CA . MET B 1 403 ? 17.719 43.844 5.004 1 94.5 403 MET B CA 1
ATOM 7890 C C . MET B 1 403 ? 18.406 42.844 4.066 1 94.5 403 MET B C 1
ATOM 7892 O O . MET B 1 403 ? 19.453 43.156 3.49 1 94.5 403 MET B O 1
ATOM 7896 N N . TYR B 1 404 ? 17.828 41.688 3.971 1 96.06 404 TYR B N 1
ATOM 7897 C CA . TYR B 1 404 ? 18.359 40.688 3.072 1 96.06 404 TYR B CA 1
ATOM 7898 C C . TYR B 1 404 ? 18.375 41.188 1.633 1 96.06 404 TYR B C 1
ATOM 7900 O O . TYR B 1 404 ? 19.359 40.969 0.912 1 96.06 404 TYR B O 1
ATOM 7908 N N . MET B 1 405 ? 17.344 41.812 1.187 1 95.19 405 MET B N 1
ATOM 7909 C CA . MET B 1 405 ? 17.234 42.375 -0.154 1 95.19 405 MET B CA 1
ATOM 7910 C C . MET B 1 405 ? 18.328 43.406 -0.41 1 95.19 405 MET B C 1
ATOM 7912 O O . MET B 1 405 ? 18.953 43.406 -1.474 1 95.19 405 MET B O 1
ATOM 7916 N N . ASN B 1 406 ? 18.688 44.094 0.608 1 93.88 406 ASN B N 1
ATOM 7917 C CA . ASN B 1 406 ? 19.641 45.188 0.461 1 93.88 406 ASN B CA 1
ATOM 7918 C C . ASN B 1 406 ? 21.078 44.719 0.57 1 93.88 406 ASN B C 1
ATOM 7920 O O . ASN B 1 406 ? 21.969 45.219 -0.109 1 93.88 406 ASN B O 1
ATOM 7924 N N . ASN B 1 407 ? 21.281 43.688 1.365 1 93.69 407 ASN B N 1
ATOM 7925 C CA . ASN B 1 407 ? 22.656 43.375 1.739 1 93.69 407 ASN B CA 1
ATOM 7926 C C . ASN B 1 407 ? 23.109 42.031 1.148 1 93.69 407 ASN B C 1
ATOM 7928 O O . ASN B 1 407 ? 24.312 41.75 1.082 1 93.69 407 ASN B O 1
ATOM 7932 N N . VAL B 1 408 ? 22.219 41.219 0.796 1 95.12 408 VAL B N 1
ATOM 7933 C CA . VAL B 1 408 ? 22.609 39.875 0.452 1 95.12 408 VAL B CA 1
ATOM 7934 C C . VAL B 1 408 ? 22.25 39.562 -1.002 1 95.12 408 VAL B C 1
ATOM 7936 O O . VAL B 1 408 ? 23.125 39.312 -1.826 1 95.12 408 VAL B O 1
ATOM 7939 N N . ASN B 1 409 ? 20.922 39.625 -1.349 1 95.94 409 ASN B N 1
ATOM 7940 C CA . ASN B 1 409 ? 20.438 39.312 -2.682 1 95.94 409 ASN B CA 1
ATOM 7941 C C . ASN B 1 409 ? 19.156 40.094 -3.01 1 95.94 409 ASN B C 1
ATOM 7943 O O . ASN B 1 409 ? 18.078 39.75 -2.521 1 95.94 409 ASN B O 1
ATOM 7947 N N . GLU B 1 410 ? 19.203 40.938 -3.867 1 96.25 410 GLU B N 1
ATOM 7948 C CA . GLU B 1 410 ? 18.109 41.875 -4.172 1 96.25 410 GLU B CA 1
ATOM 7949 C C . GLU B 1 410 ? 16.953 41.125 -4.844 1 96.25 410 GLU B C 1
ATOM 7951 O O . GLU B 1 410 ? 15.789 41.312 -4.461 1 96.25 410 GLU B O 1
ATOM 7956 N N . ASP B 1 411 ? 17.266 40.281 -5.762 1 95.56 411 ASP B N 1
ATOM 7957 C CA . ASP B 1 411 ? 16.234 39.625 -6.543 1 95.56 411 ASP B CA 1
ATOM 7958 C C . ASP B 1 411 ? 15.43 38.656 -5.672 1 95.56 411 ASP B C 1
ATOM 7960 O O . ASP B 1 411 ? 14.203 38.688 -5.676 1 95.56 411 ASP B O 1
ATOM 7964 N N . VAL B 1 412 ? 16.141 37.844 -4.934 1 96.62 412 VAL B N 1
ATOM 7965 C CA . VAL B 1 412 ? 15.492 36.875 -4.07 1 96.62 412 VAL B CA 1
ATOM 7966 C C . VAL B 1 412 ? 14.703 37.594 -2.977 1 96.62 412 VAL B C 1
ATOM 7968 O O . VAL B 1 412 ? 13.547 37.25 -2.705 1 96.62 412 VAL B O 1
ATOM 7971 N N . GLY B 1 413 ? 15.312 38.562 -2.42 1 96.69 413 GLY B N 1
ATOM 7972 C CA . GLY B 1 413 ? 14.656 39.344 -1.376 1 96.69 413 GLY B CA 1
ATOM 7973 C C . GLY B 1 413 ? 13.367 40 -1.843 1 96.69 413 GLY B C 1
ATOM 7974 O O . GLY B 1 413 ? 12.359 39.969 -1.142 1 96.69 413 GLY B O 1
ATOM 7975 N N . ARG B 1 414 ? 13.422 40.562 -2.986 1 95.31 414 ARG B N 1
ATOM 7976 C CA . ARG B 1 414 ? 12.266 41.25 -3.545 1 95.31 414 ARG B CA 1
ATOM 7977 C C . ARG B 1 414 ? 11.133 40.25 -3.838 1 95.31 414 ARG B C 1
ATOM 7979 O O . ARG B 1 414 ? 9.969 40.531 -3.535 1 95.31 414 ARG B O 1
ATOM 7986 N N . ALA B 1 415 ? 11.508 39.188 -4.402 1 95.94 415 ALA B N 1
ATOM 7987 C CA . ALA B 1 415 ? 10.508 38.188 -4.75 1 95.94 415 ALA B CA 1
ATOM 7988 C C . ALA B 1 415 ? 9.812 37.656 -3.504 1 95.94 415 ALA B C 1
ATOM 7990 O O . ALA B 1 415 ? 8.586 37.531 -3.48 1 95.94 415 ALA B O 1
ATOM 7991 N N . VAL B 1 416 ? 10.586 37.344 -2.516 1 97.38 416 VAL B N 1
ATOM 7992 C CA . VAL B 1 416 ? 10.047 36.781 -1.291 1 97.38 416 VAL B CA 1
ATOM 7993 C C . VAL B 1 416 ? 9.242 37.812 -0.532 1 97.38 416 VAL B C 1
ATOM 7995 O O . VAL B 1 416 ? 8.195 37.531 0.04 1 97.38 416 VAL B O 1
ATOM 7998 N N . LEU B 1 417 ? 9.742 39 -0.506 1 95.5 417 LEU B N 1
ATOM 7999 C CA . LEU B 1 417 ? 9.047 40.094 0.159 1 95.5 417 LEU B CA 1
ATOM 8000 C C . LEU B 1 417 ? 7.68 40.312 -0.476 1 95.5 417 LEU B C 1
ATOM 8002 O O . LEU B 1 417 ? 6.688 40.5 0.23 1 95.5 417 LEU B O 1
ATOM 8006 N N . ASN B 1 418 ? 7.652 40.344 -1.755 1 94.06 418 ASN B N 1
ATOM 8007 C CA . ASN B 1 418 ? 6.391 40.531 -2.473 1 94.06 418 ASN B CA 1
ATOM 8008 C C . ASN B 1 418 ? 5.406 39.406 -2.146 1 94.06 418 ASN B C 1
ATOM 8010 O O . ASN B 1 418 ? 4.215 39.656 -1.971 1 94.06 418 ASN B O 1
ATOM 8014 N N . LYS B 1 419 ? 5.93 38.25 -2.105 1 95.06 419 LYS B N 1
ATOM 8015 C CA . LYS B 1 419 ? 5.086 37.094 -1.782 1 95.06 419 LYS B CA 1
ATOM 8016 C C . LYS B 1 419 ? 4.547 37.188 -0.358 1 95.06 419 LYS B C 1
ATOM 8018 O O . LYS B 1 419 ? 3.361 36.938 -0.12 1 95.06 419 LYS B O 1
ATOM 8023 N N . LEU B 1 420 ? 5.379 37.531 0.574 1 96.25 420 LEU B N 1
ATOM 8024 C CA . LEU B 1 420 ? 5.004 37.594 1.98 1 96.25 420 LEU B CA 1
ATOM 8025 C C . LEU B 1 420 ? 3.959 38.688 2.203 1 96.25 420 LEU B C 1
ATOM 8027 O O . LEU B 1 420 ? 3.061 38.531 3.033 1 96.25 420 LEU B O 1
ATOM 8031 N N . GLN B 1 421 ? 4.09 39.75 1.503 1 93.94 421 GLN B N 1
ATOM 8032 C CA . GLN B 1 421 ? 3.17 40.875 1.645 1 93.94 421 GLN B CA 1
ATOM 8033 C C . GLN B 1 421 ? 1.742 40.469 1.301 1 93.94 421 GLN B C 1
ATOM 8035 O O . GLN B 1 421 ? 0.783 41.062 1.781 1 93.94 421 GLN B O 1
ATOM 8040 N N . GLY B 1 422 ? 1.637 39.438 0.533 1 93.44 422 GLY B N 1
ATOM 8041 C CA . GLY B 1 422 ? 0.324 38.906 0.199 1 93.44 422 GLY B CA 1
ATOM 8042 C C . GLY B 1 422 ? -0.222 37.969 1.249 1 93.44 422 GLY B C 1
ATOM 8043 O O . GLY B 1 422 ? -1.325 37.438 1.102 1 93.44 422 GLY B O 1
ATOM 8044 N N . HIS B 1 423 ? 0.537 37.781 2.404 1 96.38 423 HIS B N 1
ATOM 8045 C CA . HIS B 1 423 ? 0.143 36.812 3.406 1 96.38 423 HIS B CA 1
ATOM 8046 C C . HIS B 1 423 ? 0.386 37.344 4.816 1 96.38 423 HIS B C 1
ATOM 8048 O O . HIS B 1 423 ? 0.89 36.594 5.676 1 96.38 423 HIS B O 1
ATOM 8054 N N . LEU B 1 424 ? 0.075 38.531 5.074 1 96.06 424 LEU B N 1
ATOM 8055 C CA . LEU B 1 424 ? 0.319 39.188 6.367 1 96.06 424 LEU B CA 1
ATOM 8056 C C . LEU B 1 424 ? -0.883 39 7.289 1 96.06 424 LEU B C 1
ATOM 8058 O O . LEU B 1 424 ? -1.372 39.969 7.863 1 96.06 424 LEU B O 1
ATOM 8062 N N . TRP B 1 425 ? -1.262 37.781 7.449 1 97.31 425 TRP B N 1
ATOM 8063 C CA . TRP B 1 425 ? -2.477 37.469 8.188 1 97.31 425 TRP B CA 1
ATOM 8064 C C . TRP B 1 425 ? -2.354 37.875 9.648 1 97.31 425 TRP B C 1
ATOM 8066 O O . TRP B 1 425 ? -3.312 38.344 10.25 1 97.31 425 TRP B O 1
ATOM 8076 N N . TYR B 1 426 ? -1.2 37.75 10.281 1 98.06 426 TYR B N 1
ATOM 8077 C CA . TYR B 1 426 ? -1.021 37.938 11.719 1 98.06 426 TYR B CA 1
ATOM 8078 C C . TYR B 1 426 ? -0.618 39.375 12.039 1 98.06 426 TYR B C 1
ATOM 8080 O O . TYR B 1 426 ? -0.349 39.688 13.195 1 98.06 426 TYR B O 1
ATOM 8088 N N . LEU B 1 427 ? -0.572 40.188 11.008 1 96.81 427 LEU B N 1
ATOM 8089 C CA . LEU B 1 427 ? -0.371 41.625 11.18 1 96.81 427 LEU B CA 1
ATOM 8090 C C . LEU B 1 427 ? -1.658 42.375 10.898 1 96.81 427 LEU B C 1
ATOM 8092 O O . LEU B 1 427 ? -1.615 43.562 10.523 1 96.81 427 LEU B O 1
ATOM 8096 N N . SER B 1 428 ? -2.725 41.75 10.984 1 96.69 428 SER B N 1
ATOM 8097 C CA . SER B 1 428 ? -4.039 42.375 10.867 1 96.69 428 SER B CA 1
ATOM 8098 C C . SER B 1 428 ? -4.426 43.094 12.164 1 96.69 428 SER B C 1
ATOM 8100 O O . SER B 1 428 ? -3.85 42.812 13.219 1 96.69 428 SER B O 1
ATOM 8102 N N . GLU B 1 429 ? -5.473 43.875 12.07 1 96.44 429 GLU B N 1
ATOM 8103 C CA . GLU B 1 429 ? -5.941 44.625 13.211 1 96.44 429 GLU B CA 1
ATOM 8104 C C . GLU B 1 429 ? -6.406 43.719 14.344 1 96.44 429 GLU B C 1
ATOM 8106 O O . GLU B 1 429 ? -6.285 44.062 15.516 1 96.44 429 GLU B O 1
ATOM 8111 N N . GLU B 1 430 ? -6.867 42.625 13.984 1 97.06 430 GLU B N 1
ATOM 8112 C CA . GLU B 1 430 ? -7.449 41.719 14.977 1 97.06 430 GLU B CA 1
ATOM 8113 C C . GLU B 1 430 ? -6.391 40.781 15.57 1 97.06 430 GLU B C 1
ATOM 8115 O O . GLU B 1 430 ? -6.305 40.625 16.781 1 97.06 430 GLU B O 1
ATOM 8120 N N . LEU B 1 431 ? -5.508 40.25 14.75 1 98.06 431 LEU B N 1
ATOM 8121 C CA . LEU B 1 431 ? -4.613 39.188 15.203 1 98.06 431 LEU B CA 1
ATOM 8122 C C . LEU B 1 431 ? -3.369 39.781 15.859 1 98.06 431 LEU B C 1
ATOM 8124 O O . LEU B 1 431 ? -2.633 39.062 16.547 1 98.06 431 LEU B O 1
ATOM 8128 N N . VAL B 1 432 ? -3.15 41.062 15.727 1 97.69 432 VAL B N 1
ATOM 8129 C CA . VAL B 1 432 ? -2.027 41.688 16.406 1 97.69 432 VAL B CA 1
ATOM 8130 C C . VAL B 1 432 ? -2.195 41.594 17.922 1 97.69 432 VAL B C 1
ATOM 8132 O O . VAL B 1 432 ? -1.218 41.656 18.656 1 97.69 432 VAL B O 1
ATOM 8135 N N . ALA B 1 433 ? -3.434 41.312 18.359 1 97.88 433 ALA B N 1
ATOM 8136 C CA . ALA B 1 433 ? -3.736 41.125 19.781 1 97.88 433 ALA B CA 1
ATOM 8137 C C . ALA B 1 433 ? -2.918 40 20.375 1 97.88 433 ALA B C 1
ATOM 8139 O O . ALA B 1 433 ? -2.643 39.969 21.578 1 97.88 433 ALA B O 1
ATOM 8140 N N . LEU B 1 434 ? -2.52 39.062 19.562 1 98.19 434 LEU B N 1
ATOM 8141 C CA . LEU B 1 434 ? -1.688 37.938 20 1 98.19 434 LEU B CA 1
ATOM 8142 C C . LEU B 1 434 ? -0.416 38.469 20.672 1 98.19 434 LEU B C 1
ATOM 8144 O O . LEU B 1 434 ? 0.065 37.844 21.641 1 98.19 434 LEU B O 1
ATOM 8148 N N . ALA B 1 435 ? 0.057 39.562 20.219 1 98.06 435 ALA B N 1
ATOM 8149 C CA . ALA B 1 435 ? 1.322 40.125 20.688 1 98.06 435 ALA B CA 1
ATOM 8150 C C . ALA B 1 435 ? 1.218 40.562 22.141 1 98.06 435 ALA B C 1
ATOM 8152 O O . ALA B 1 435 ? 2.23 40.688 22.844 1 98.06 435 ALA B O 1
ATOM 8153 N N . LEU B 1 436 ? 0.033 40.812 22.578 1 97.88 436 LEU B N 1
ATOM 8154 C CA . LEU B 1 436 ? -0.179 41.25 23.953 1 97.88 436 LEU B CA 1
ATOM 8155 C C . LEU B 1 436 ? 0.18 40.125 24.938 1 97.88 436 LEU B C 1
ATOM 8157 O O . LEU B 1 436 ? 0.426 40.406 26.109 1 97.88 436 LEU B O 1
ATOM 8161 N N . PHE B 1 437 ? 0.226 38.969 24.469 1 97.81 437 PHE B N 1
ATOM 8162 C CA . PHE B 1 437 ? 0.504 37.844 25.328 1 97.81 437 PHE B CA 1
ATOM 8163 C C . PHE B 1 437 ? 1.923 37.312 25.094 1 97.81 437 PHE B C 1
ATOM 8165 O O . PHE B 1 437 ? 2.324 36.312 25.688 1 97.81 437 PHE B O 1
ATOM 8172 N N . ASP B 1 438 ? 2.66 37.938 24.234 1 97.56 438 ASP B N 1
ATOM 8173 C CA . ASP B 1 438 ? 4.047 37.562 23.953 1 97.56 438 ASP B CA 1
ATOM 8174 C C . ASP B 1 438 ? 4.98 38.094 25.047 1 97.56 438 ASP B C 1
ATOM 8176 O O . ASP B 1 438 ? 5.113 39.281 25.234 1 97.56 438 ASP B O 1
ATOM 8180 N N . PRO B 1 439 ? 5.703 37.219 25.688 1 94.88 439 PRO B N 1
ATOM 8181 C CA . PRO B 1 439 ? 6.57 37.688 26.781 1 94.88 439 PRO B CA 1
ATOM 8182 C C . PRO B 1 439 ? 7.777 38.469 26.281 1 94.88 439 PRO B C 1
ATOM 8184 O O . PRO B 1 439 ? 8.391 39.219 27.062 1 94.88 439 PRO B O 1
ATOM 8187 N N . LEU B 1 440 ? 8.031 38.375 25.031 1 95.75 440 LEU B N 1
ATOM 8188 C CA . LEU B 1 440 ? 9.219 39.062 24.516 1 95.75 440 LEU B CA 1
ATOM 8189 C C . LEU B 1 440 ? 8.883 40.438 24.016 1 95.75 440 LEU B C 1
ATOM 8191 O O . LEU B 1 440 ? 9.773 41.25 23.734 1 95.75 440 LEU B O 1
ATOM 8195 N N . VAL B 1 441 ? 7.586 40.719 23.859 1 97 441 VAL B N 1
ATOM 8196 C CA . VAL B 1 441 ? 7.191 42.094 23.547 1 97 441 VAL B CA 1
ATOM 8197 C C . VAL B 1 441 ? 7.324 42.938 24.797 1 97 441 VAL B C 1
ATOM 8199 O O . VAL B 1 441 ? 6.773 42.625 25.844 1 97 441 VAL B O 1
ATOM 8202 N N . ARG B 1 442 ? 8.07 44.094 24.672 1 91.19 442 ARG B N 1
ATOM 8203 C CA . ARG B 1 442 ? 8.344 45 25.797 1 91.19 442 ARG B CA 1
ATOM 8204 C C . ARG B 1 442 ? 7.059 45.625 26.312 1 91.19 442 ARG B C 1
ATOM 8206 O O . ARG B 1 442 ? 6.121 45.875 25.547 1 91.19 442 ARG B O 1
ATOM 8213 N N . VAL B 1 443 ? 7.102 45.906 27.5 1 97 443 VAL B N 1
ATOM 8214 C CA . VAL B 1 443 ? 5.961 46.5 28.156 1 97 443 VAL B CA 1
ATOM 8215 C C . VAL B 1 443 ? 5.625 47.844 27.484 1 97 443 VAL B C 1
ATOM 8217 O 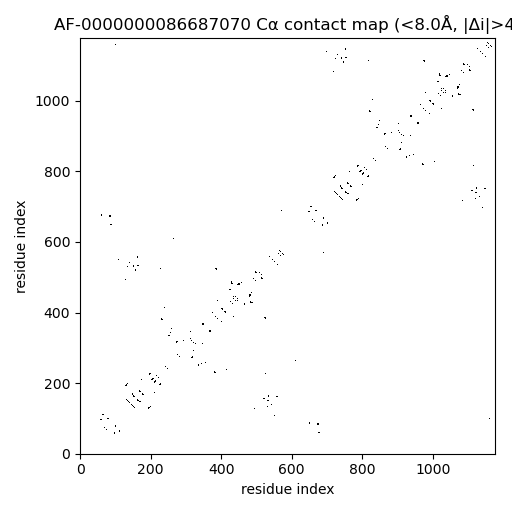O . VAL B 1 443 ? 4.453 48.188 27.312 1 97 443 VAL B O 1
ATOM 8220 N N . GLU B 1 444 ? 6.609 48.594 27.172 1 96.75 444 GLU B N 1
ATOM 8221 C CA . GLU B 1 444 ? 6.418 49.875 26.5 1 96.75 444 GLU B CA 1
ATOM 8222 C C . GLU B 1 444 ? 5.676 49.719 25.188 1 96.75 444 GLU B C 1
ATOM 8224 O O . GLU B 1 444 ? 4.828 50.531 24.828 1 96.75 444 GLU B O 1
ATOM 8229 N N . ASP B 1 445 ? 6.074 48.719 24.5 1 96.5 445 ASP B N 1
ATOM 8230 C CA . ASP B 1 445 ? 5.414 48.438 23.219 1 96.5 445 ASP B CA 1
ATOM 8231 C C . ASP B 1 445 ? 3.965 48 23.438 1 96.5 445 ASP B C 1
ATOM 8233 O O . ASP B 1 445 ? 3.088 48.344 22.641 1 96.5 445 ASP B O 1
ATOM 8237 N N . LYS B 1 446 ? 3.719 47.281 24.484 1 97.62 446 LYS B N 1
ATOM 8238 C CA . LYS B 1 446 ? 2.35 46.875 24.812 1 97.62 446 LYS B CA 1
ATOM 8239 C C . LYS B 1 446 ? 1.502 48.094 25.156 1 97.62 446 LYS B C 1
ATOM 8241 O O . LYS B 1 446 ? 0.325 48.156 24.797 1 97.62 446 LYS B O 1
ATOM 8246 N N . ARG B 1 447 ? 2.145 49.062 25.844 1 97.44 447 ARG B N 1
ATOM 8247 C CA . ARG B 1 447 ? 1.459 50.312 26.156 1 97.44 447 ARG B CA 1
ATOM 8248 C C . ARG B 1 447 ? 1.057 51.031 24.891 1 97.44 447 ARG B C 1
ATOM 8250 O O . ARG B 1 447 ? -0.04 51.594 24.797 1 97.44 447 ARG B O 1
ATOM 8257 N N . LYS B 1 448 ? 1.968 51 23.953 1 97.25 448 LYS B N 1
ATOM 8258 C CA . LYS B 1 448 ? 1.684 51.656 22.672 1 97.25 448 LYS B CA 1
ATOM 8259 C C . LYS B 1 448 ? 0.53 50.969 21.953 1 97.25 448 LYS B C 1
ATOM 8261 O O . LYS B 1 448 ? -0.315 51.625 21.344 1 97.25 448 LYS B O 1
ATOM 8266 N N . ILE B 1 449 ? 0.538 49.656 21.953 1 97.38 449 ILE B N 1
ATOM 8267 C CA . ILE B 1 449 ? -0.548 48.875 21.344 1 97.38 449 ILE B CA 1
ATOM 8268 C C . ILE B 1 449 ? -1.87 49.25 22.016 1 97.38 449 ILE B C 1
ATOM 8270 O O . ILE B 1 449 ? -2.881 49.469 21.344 1 97.38 449 ILE B O 1
ATOM 8274 N N . LEU B 1 450 ? -1.813 49.344 23.344 1 96.94 450 LEU B N 1
ATOM 8275 C CA . LEU B 1 450 ? -3.006 49.688 24.125 1 96.94 450 LEU B CA 1
ATOM 8276 C C . LEU B 1 450 ? -3.518 51.094 23.75 1 96.94 450 LEU B C 1
ATOM 8278 O O . LEU B 1 450 ? -4.727 51.281 23.625 1 96.94 450 LEU B O 1
ATOM 8282 N N . THR B 1 451 ? -2.621 51.969 23.672 1 96.56 451 THR B N 1
ATOM 8283 C CA . THR B 1 451 ? -2.996 53.312 23.281 1 96.56 451 THR B CA 1
ATOM 8284 C C . THR B 1 451 ? -3.701 53.312 21.938 1 96.56 451 THR B C 1
ATOM 8286 O O . THR B 1 451 ? -4.738 53.969 21.766 1 96.56 451 THR B O 1
ATOM 8289 N N . SER B 1 452 ? -3.135 52.562 21 1 96.12 452 SER B N 1
ATOM 8290 C CA . SER B 1 452 ? -3.729 52.469 19.672 1 96.12 452 SER B CA 1
ATOM 8291 C C . SER B 1 452 ? -5.098 51.812 19.719 1 96.12 452 SER B C 1
ATOM 8293 O O . SER B 1 452 ? -6.02 52.188 19 1 96.12 452 SER B O 1
ATOM 8295 N N . LEU B 1 453 ? -5.238 50.844 20.547 1 95.19 453 LEU B N 1
ATOM 8296 C CA . LEU B 1 453 ? -6.473 50.094 20.734 1 95.19 453 LEU B CA 1
ATOM 8297 C C . LEU B 1 453 ? -7.59 51 21.234 1 95.19 453 LEU B C 1
ATOM 8299 O O . LEU B 1 453 ? -8.766 50.781 20.922 1 95.19 453 LEU B O 1
ATOM 8303 N N . HIS B 1 454 ? -7.203 52.062 21.953 1 92.5 454 HIS B N 1
ATOM 8304 C CA . HIS B 1 454 ? -8.188 52.938 22.578 1 92.5 454 HIS B CA 1
ATOM 8305 C C . HIS B 1 454 ? -8.453 54.156 21.703 1 92.5 454 HIS B C 1
ATOM 8307 O O . HIS B 1 454 ? -9.547 54.719 21.75 1 92.5 454 HIS B O 1
ATOM 8313 N N . THR B 1 455 ? -7.492 54.5 20.891 1 94.19 455 THR B N 1
ATOM 8314 C CA . THR B 1 455 ? -7.594 55.844 20.312 1 94.19 455 THR B CA 1
ATOM 8315 C C . THR B 1 455 ? -7.746 55.75 18.797 1 94.19 455 THR B C 1
ATOM 8317 O O . THR B 1 455 ? -8.406 56.594 18.172 1 94.19 455 THR B O 1
ATOM 8320 N N . LYS B 1 456 ? -7.129 54.75 18.203 1 94.5 456 LYS B N 1
ATOM 8321 C CA . LYS B 1 456 ? -7.129 54.656 16.75 1 94.5 456 LYS B CA 1
ATOM 8322 C C . LYS B 1 456 ? -8.367 53.938 16.234 1 94.5 456 LYS B C 1
ATOM 8324 O O . LYS B 1 456 ? -8.586 52.75 16.578 1 94.5 456 LYS B O 1
ATOM 8329 N N . GLU B 1 457 ? -9.086 54.625 15.461 1 93 457 GLU B N 1
ATOM 8330 C CA . GLU B 1 457 ? -10.289 54.031 14.906 1 93 457 GLU B CA 1
ATOM 8331 C C . GLU B 1 457 ? -9.953 52.969 13.867 1 93 457 GLU B C 1
ATOM 8333 O O . GLU B 1 457 ? -9.133 53.188 12.969 1 93 457 GLU B O 1
ATOM 8338 N N . GLY B 1 458 ? -10.586 51.844 14.023 1 90 458 GLY B N 1
ATOM 8339 C CA . GLY B 1 458 ? -10.367 50.781 13.078 1 90 458 GLY B CA 1
ATOM 8340 C C . GLY B 1 458 ? -11.195 50.906 11.812 1 90 458 GLY B C 1
ATOM 8341 O O . GLY B 1 458 ? -12.109 51.719 11.75 1 90 458 GLY B O 1
ATOM 8342 N N . GLU B 1 459 ? -10.805 50.125 10.836 1 87.88 459 GLU B N 1
ATOM 8343 C CA . GLU B 1 459 ? -11.602 50.094 9.609 1 87.88 459 GLU B CA 1
ATOM 8344 C C . GLU B 1 459 ? -13 49.562 9.883 1 87.88 459 GLU B C 1
ATOM 8346 O O . GLU B 1 459 ? -13.188 48.719 10.758 1 87.88 459 GLU B O 1
ATOM 8351 N N . LYS B 1 460 ? -13.898 50 9.133 1 85.12 460 LYS B N 1
ATOM 8352 C CA . LYS B 1 460 ? -15.281 49.562 9.297 1 85.12 460 LYS B CA 1
ATOM 8353 C C . LYS B 1 460 ? -15.406 48.062 9.086 1 85.12 460 LYS B C 1
ATOM 8355 O O . LYS B 1 460 ? -16.094 47.375 9.836 1 85.12 460 LYS B O 1
ATOM 8360 N N . TYR B 1 461 ? -14.68 47.719 7.996 1 84 461 TYR B N 1
ATOM 8361 C CA . TYR B 1 461 ? -14.586 46.281 7.727 1 84 461 TYR B CA 1
ATOM 8362 C C . TYR B 1 461 ? -13.148 45.781 7.828 1 84 461 TYR B C 1
ATOM 8364 O O . TYR B 1 461 ? -12.375 45.906 6.871 1 84 461 TYR B O 1
ATOM 8372 N N . PRO B 1 462 ? -12.891 45.281 8.945 1 85.88 462 PRO B N 1
ATOM 8373 C CA . PRO B 1 462 ? -11.492 44.875 9.148 1 85.88 462 PRO B CA 1
ATOM 8374 C C . PRO B 1 462 ? -11.016 43.844 8.117 1 85.88 462 PRO B C 1
ATOM 8376 O O . PRO B 1 462 ? -11.68 42.844 7.895 1 85.88 462 PRO B O 1
ATOM 8379 N N . VAL B 1 463 ? -9.891 44.125 7.609 1 89.12 463 VAL B N 1
ATOM 8380 C CA . VAL B 1 463 ? -9.305 43.25 6.59 1 89.12 463 VAL B CA 1
ATOM 8381 C C . VAL B 1 463 ? -8.547 42.125 7.258 1 89.12 463 VAL B C 1
ATOM 8383 O O . VAL B 1 463 ? -7.773 42.344 8.188 1 89.12 463 VAL B O 1
ATOM 8386 N N . LYS B 1 464 ? -8.805 40.938 6.773 1 92.75 464 LYS B N 1
ATOM 8387 C CA . LYS B 1 464 ? -8.156 39.75 7.352 1 92.75 464 LYS B CA 1
ATOM 8388 C C . LYS B 1 464 ? -6.711 39.625 6.879 1 92.75 464 LYS B C 1
ATOM 8390 O O . LYS B 1 464 ? -5.848 39.156 7.621 1 92.75 464 LYS B O 1
ATOM 8395 N N . ARG B 1 465 ? -6.523 40.031 5.699 1 92.12 465 ARG B N 1
ATOM 8396 C CA . ARG B 1 465 ? -5.203 40 5.078 1 92.12 465 ARG B CA 1
ATOM 8397 C C . ARG B 1 465 ? -4.781 41.406 4.637 1 92.12 465 ARG B C 1
ATOM 8399 O O . ARG B 1 465 ? -4.992 41.781 3.486 1 92.12 465 ARG B O 1
ATOM 8406 N N . PRO B 1 466 ? -4.098 42.062 5.559 1 90.88 466 PRO B N 1
ATOM 8407 C CA . PRO B 1 466 ? -3.746 43.438 5.219 1 90.88 466 PRO B CA 1
ATOM 8408 C C . PRO B 1 466 ? -2.602 43.531 4.215 1 90.88 466 PRO B C 1
ATOM 8410 O O . PRO B 1 466 ? -1.803 42.594 4.098 1 90.88 466 PRO B O 1
ATOM 8413 N N . LYS B 1 467 ? -2.625 44.688 3.559 1 87.19 467 LYS B N 1
ATOM 8414 C CA . LYS B 1 467 ? -1.521 45.031 2.67 1 87.19 467 LYS B CA 1
ATOM 8415 C C . LYS B 1 467 ? -0.807 46.281 3.16 1 87.19 467 LYS B C 1
ATOM 8417 O O . LYS B 1 467 ? -1.445 47.219 3.652 1 87.19 467 LYS B O 1
ATOM 8422 N N . LEU B 1 468 ? 0.446 46.156 3.072 1 86.31 468 LEU B N 1
ATOM 8423 C CA . LEU B 1 468 ? 1.199 47.375 3.453 1 86.31 468 LEU B CA 1
ATOM 8424 C C . LEU B 1 468 ? 1.105 48.438 2.371 1 86.31 468 LEU B C 1
ATOM 8426 O O . LEU B 1 468 ? 1.121 48.125 1.179 1 86.31 468 LEU B O 1
ATOM 8430 N N . LEU B 1 469 ? 0.979 49.562 2.85 1 74.62 469 LEU B N 1
ATOM 8431 C CA . LEU B 1 469 ? 0.959 50.656 1.903 1 74.62 469 LEU B CA 1
ATOM 8432 C C . LEU B 1 469 ? 2.361 50.969 1.377 1 74.62 469 LEU B C 1
ATOM 8434 O O . LEU B 1 469 ? 3.344 50.844 2.111 1 74.62 469 LEU B O 1
ATOM 8438 N N . PRO B 1 470 ? 2.414 51.281 0.159 1 71.75 470 PRO B N 1
ATOM 8439 C CA . PRO B 1 470 ? 3.719 51.562 -0.444 1 71.75 470 PRO B CA 1
ATOM 8440 C C . PRO B 1 470 ? 4.488 52.656 0.305 1 71.75 470 PRO B C 1
ATOM 8442 O O . PRO B 1 470 ? 5.719 52.625 0.324 1 71.75 470 PRO B O 1
ATOM 8445 N N . SER B 1 471 ? 3.793 53.469 0.924 1 70 471 SER B N 1
ATOM 8446 C CA . SER B 1 471 ? 4.422 54.625 1.565 1 70 471 SER B CA 1
ATOM 8447 C C . SER B 1 471 ? 4.969 54.281 2.941 1 70 471 SER B C 1
ATOM 8449 O O . SER B 1 471 ? 5.793 55 3.5 1 70 471 SER B O 1
ATOM 8451 N N . GLN B 1 472 ? 4.621 53.219 3.336 1 75 472 GLN B N 1
ATOM 8452 C CA . GLN B 1 472 ? 5.039 52.844 4.684 1 75 472 GLN B CA 1
ATOM 8453 C C . GLN B 1 472 ? 6.402 52.188 4.664 1 75 472 GLN B C 1
ATOM 8455 O O . GLN B 1 472 ? 6.621 51.25 3.896 1 75 472 GLN B O 1
ATOM 8460 N N . SER B 1 473 ? 7.234 52.812 5.418 1 84.81 473 SER B N 1
ATOM 8461 C CA . SER B 1 473 ? 8.555 52.219 5.562 1 84.81 473 SER B CA 1
ATOM 8462 C C . SER B 1 473 ? 8.5 51 6.461 1 84.81 473 SER B C 1
ATOM 8464 O O . SER B 1 473 ? 8.102 51.062 7.621 1 84.81 473 SER B O 1
ATOM 8466 N N . ILE B 1 474 ? 8.859 49.875 5.973 1 89.31 474 ILE B N 1
ATOM 8467 C CA . ILE B 1 474 ? 8.828 48.594 6.676 1 89.31 474 ILE B CA 1
ATOM 8468 C C . ILE B 1 474 ? 9.727 48.656 7.91 1 89.31 474 ILE B C 1
ATOM 8470 O O . ILE B 1 474 ? 9.375 48.125 8.969 1 89.31 474 ILE B O 1
ATOM 8474 N N . THR B 1 475 ? 10.805 49.344 7.84 1 89 475 THR B N 1
ATOM 8475 C CA . THR B 1 475 ? 11.781 49.406 8.922 1 89 475 THR B CA 1
ATOM 8476 C C . THR B 1 475 ? 11.234 50.188 10.109 1 89 475 THR B C 1
ATOM 8478 O O . THR B 1 475 ? 11.609 49.938 11.258 1 89 475 THR B O 1
ATOM 8481 N N . GLY B 1 476 ? 10.359 51.062 9.875 1 89.62 476 GLY B N 1
ATOM 8482 C CA . GLY B 1 476 ? 9.828 51.906 10.938 1 89.62 476 GLY B CA 1
ATOM 8483 C C . GLY B 1 476 ? 8.531 51.375 11.523 1 89.62 476 GLY B C 1
ATOM 8484 O O . GLY B 1 476 ? 8.016 51.906 12.5 1 89.62 476 GLY B O 1
ATOM 8485 N N . LEU B 1 477 ? 8.094 50.344 11.031 1 92.25 477 LEU B N 1
ATOM 8486 C CA . LEU B 1 477 ? 6.805 49.812 11.453 1 92.25 477 LEU B CA 1
ATOM 8487 C C . LEU B 1 477 ? 6.926 49.125 12.812 1 92.25 477 LEU B C 1
ATOM 8489 O O . LEU B 1 477 ? 7.918 48.438 13.078 1 92.25 477 LEU B O 1
ATOM 8493 N N . GLY B 1 478 ? 5.984 49.406 13.641 1 94.81 478 GLY B N 1
ATOM 8494 C CA . GLY B 1 478 ? 5.828 48.688 14.898 1 94.81 478 GLY B CA 1
ATOM 8495 C C . GLY B 1 478 ? 4.484 48 15.031 1 94.81 478 GLY B C 1
ATOM 8496 O O . GLY B 1 478 ? 3.592 48.188 14.203 1 94.81 478 GLY B O 1
ATOM 8497 N N . LEU B 1 479 ? 4.387 47.156 16.031 1 96.81 479 LEU B N 1
ATOM 8498 C CA . LEU B 1 479 ? 3.152 46.438 16.234 1 96.81 479 LEU B CA 1
ATOM 8499 C C . LEU B 1 479 ? 1.985 47.375 16.5 1 96.81 479 LEU B C 1
ATOM 8501 O O . LEU B 1 479 ? 0.842 47.062 16.156 1 96.81 479 LEU B O 1
ATOM 8505 N N . GLN B 1 480 ? 2.285 48.5 17.141 1 96 480 GLN B N 1
ATOM 8506 C CA . GLN B 1 480 ? 1.262 49.469 17.469 1 96 480 GLN B CA 1
ATOM 8507 C C . GLN B 1 480 ? 0.616 50.031 16.203 1 96 480 GLN B C 1
ATOM 8509 O O . GLN B 1 480 ? -0.515 50.531 16.234 1 96 480 GLN B O 1
ATOM 8514 N N . ASP B 1 481 ? 1.357 50 15.117 1 94.5 481 ASP B N 1
ATOM 8515 C CA . ASP B 1 481 ? 0.846 50.531 13.859 1 94.5 481 ASP B CA 1
ATOM 8516 C C . ASP B 1 481 ? -0.261 49.656 13.297 1 94.5 481 ASP B C 1
ATOM 8518 O O . ASP B 1 481 ? -1.046 50.094 12.453 1 94.5 481 ASP B O 1
ATOM 8522 N N . MET B 1 482 ? -0.331 48.375 13.797 1 94.69 482 MET B N 1
ATOM 8523 C CA . MET B 1 482 ? -1.318 47.438 13.305 1 94.69 482 MET B CA 1
ATOM 8524 C C . MET B 1 482 ? -2.543 47.406 14.219 1 94.69 482 MET B C 1
ATOM 8526 O O . MET B 1 482 ? -3.574 46.844 13.859 1 94.69 482 MET B O 1
ATOM 8530 N N . ALA B 1 483 ? -2.453 48 15.328 1 96.75 483 ALA B N 1
ATOM 8531 C CA . ALA B 1 483 ? -3.521 47.938 16.328 1 96.75 483 ALA B CA 1
ATOM 8532 C C . ALA B 1 483 ? -4.531 49.062 16.125 1 96.75 483 ALA B C 1
ATOM 8534 O O . ALA B 1 483 ? -4.188 50.156 15.617 1 96.75 483 ALA B O 1
ATOM 8535 N N . SER B 1 484 ? -5.738 48.875 16.438 1 96.94 484 SER B N 1
ATOM 8536 C CA . SER B 1 484 ? -6.855 49.812 16.406 1 96.94 484 SER B CA 1
ATOM 8537 C C . SER B 1 484 ? -7.977 49.375 17.344 1 96.94 484 SER B C 1
ATOM 8539 O O . SER B 1 484 ? -7.812 48.406 18.094 1 96.94 484 SER B O 1
ATOM 8541 N N . THR B 1 485 ? -9.086 50 17.328 1 95.5 485 THR B N 1
ATOM 8542 C CA . THR B 1 485 ? -10.234 49.625 18.125 1 95.5 485 THR B CA 1
ATOM 8543 C C . THR B 1 485 ? -10.727 48.219 17.734 1 95.5 485 THR B C 1
ATOM 8545 O O . THR B 1 485 ? -11.328 47.531 18.547 1 95.5 485 THR B O 1
ATOM 8548 N N . ASN B 1 486 ? -10.391 47.844 16.531 1 96.38 486 ASN B N 1
ATOM 8549 C CA . ASN B 1 486 ? -10.789 46.531 16.031 1 96.38 486 ASN B CA 1
ATOM 8550 C C . ASN B 1 486 ? -9.992 45.406 16.703 1 96.38 486 ASN B C 1
ATOM 8552 O O . ASN B 1 486 ? -10.383 44.25 16.641 1 96.38 486 ASN B O 1
ATOM 8556 N N . THR B 1 487 ? -8.891 45.75 17.344 1 97.06 487 THR B N 1
ATOM 8557 C CA . THR B 1 487 ? -8.07 44.781 18.047 1 97.06 487 THR B CA 1
ATOM 8558 C C . THR B 1 487 ? -8.859 44.094 19.172 1 97.06 487 THR B C 1
ATOM 8560 O O . THR B 1 487 ? -8.633 42.938 19.484 1 97.06 487 THR B O 1
ATOM 8563 N N . ARG B 1 488 ? -9.875 44.719 19.641 1 95 488 ARG B N 1
ATOM 8564 C CA . ARG B 1 488 ? -10.727 44.219 20.719 1 95 488 ARG B CA 1
ATOM 8565 C C . ARG B 1 488 ? -11.602 43.062 20.219 1 95 488 ARG B C 1
ATOM 8567 O O . ARG B 1 488 ? -12.023 42.219 21.016 1 95 488 ARG B O 1
ATOM 8574 N N . ARG B 1 489 ? -11.82 43.094 18.984 1 95.88 489 ARG B N 1
ATOM 8575 C CA . ARG B 1 489 ? -12.656 42.062 18.391 1 95.88 489 ARG B CA 1
ATOM 8576 C C . ARG B 1 489 ? -12.055 40.656 18.609 1 95.88 489 ARG B C 1
ATOM 8578 O O . ARG B 1 489 ? -12.766 39.656 18.625 1 95.88 489 ARG B O 1
ATOM 8585 N N . PHE B 1 490 ? -10.75 40.625 18.719 1 97.38 490 PHE B N 1
ATOM 8586 C CA . PHE B 1 490 ? -10.055 39.375 19.016 1 97.38 490 PHE B CA 1
ATOM 8587 C C . PHE B 1 490 ? -10.617 38.719 20.281 1 97.38 490 PHE B C 1
ATOM 8589 O O . PHE B 1 490 ? -10.914 37.531 20.281 1 97.38 490 PHE B O 1
ATOM 8596 N N . PHE B 1 491 ? -10.797 39.5 21.266 1 96.94 491 PHE B N 1
ATOM 8597 C CA . PHE B 1 491 ? -11.266 39 22.547 1 96.94 491 PHE B CA 1
ATOM 8598 C C . PHE B 1 491 ? -12.758 38.719 22.5 1 96.94 491 PHE B C 1
ATOM 8600 O O . PHE B 1 491 ? -13.211 37.719 23.078 1 96.94 491 PHE B O 1
ATOM 8607 N N . GLN B 1 492 ? -13.477 39.469 21.797 1 95.38 492 GLN B N 1
ATOM 8608 C CA . GLN B 1 492 ? -14.914 39.281 21.672 1 95.38 492 GLN B CA 1
ATOM 8609 C C . GLN B 1 492 ? -15.227 37.969 20.938 1 95.38 492 GLN B C 1
ATOM 8611 O O . GLN B 1 492 ? -16.078 37.188 21.391 1 95.38 492 GLN B O 1
ATOM 8616 N N . LYS B 1 493 ? -14.547 37.75 19.906 1 96.06 493 LYS B N 1
ATOM 8617 C CA . LYS B 1 493 ? -14.797 36.594 19.078 1 96.06 493 LYS B CA 1
ATOM 8618 C C . LYS B 1 493 ? -14.391 35.312 19.797 1 96.06 493 LYS B C 1
ATOM 8620 O O . LYS B 1 493 ? -15 34.25 19.578 1 96.06 493 LYS B O 1
ATOM 8625 N N . LEU B 1 494 ? -13.383 35.406 20.656 1 96 494 LEU B N 1
ATOM 8626 C CA . LEU B 1 494 ? -12.906 34.25 21.406 1 96 494 LEU B CA 1
ATOM 8627 C C . LEU B 1 494 ? -13.57 34.188 22.781 1 96 494 LEU B C 1
ATOM 8629 O O . LEU B 1 494 ? -13.305 33.25 23.562 1 96 494 LEU B O 1
ATOM 8633 N N . ARG B 1 495 ? -14.406 35.094 23.109 1 93.81 495 ARG B N 1
ATOM 8634 C CA . ARG B 1 495 ? -15.117 35.188 24.375 1 93.81 495 ARG B CA 1
ATOM 8635 C C . ARG B 1 495 ? -14.148 35.219 25.547 1 93.81 495 ARG B C 1
ATOM 8637 O O . ARG B 1 495 ? -14.305 34.469 26.5 1 93.81 495 ARG B O 1
ATOM 8644 N N . LEU B 1 496 ? -13.188 36.031 25.344 1 94.62 496 LEU B N 1
ATOM 8645 C CA . LEU B 1 496 ? -12.211 36.219 26.406 1 94.62 496 LEU B CA 1
ATOM 8646 C C . LEU B 1 496 ? -12.484 37.531 27.156 1 94.62 496 LEU B C 1
ATOM 8648 O O . LEU B 1 496 ? -12.883 38.531 26.562 1 94.62 496 LEU B O 1
ATOM 8652 N N . GLU B 1 497 ? -12.234 37.469 28.422 1 94.19 497 GLU B N 1
ATOM 8653 C CA . GLU B 1 497 ? -12.383 38.688 29.219 1 94.19 497 GLU B CA 1
ATOM 8654 C C . GLU B 1 497 ? -11.289 39.688 28.891 1 94.19 497 GLU B C 1
ATOM 8656 O O . GLU B 1 497 ? -10.133 39.312 28.688 1 94.19 497 GLU B O 1
ATOM 8661 N N . GLU B 1 498 ? -11.711 40.969 28.766 1 92.31 498 GLU B N 1
ATOM 8662 C CA . GLU B 1 498 ? -10.742 41.969 28.344 1 92.31 498 GLU B CA 1
ATOM 8663 C C . GLU B 1 498 ? -10.516 43 29.438 1 92.31 498 GLU B C 1
ATOM 8665 O O . GLU B 1 498 ? -10.008 44.094 29.172 1 92.31 498 GLU B O 1
ATOM 8670 N N . GLY B 1 499 ? -10.867 42.719 30.656 1 93.5 499 GLY B N 1
ATOM 8671 C CA . GLY B 1 499 ? -10.719 43.656 31.766 1 93.5 499 GLY B CA 1
ATOM 8672 C C . GLY B 1 499 ? -9.273 44.094 32 1 93.5 499 GLY B C 1
ATOM 8673 O O . GLY B 1 499 ? -9.016 45.219 32.438 1 93.5 499 GLY B O 1
ATOM 8674 N N . PHE B 1 500 ? -8.352 43.25 31.656 1 95.81 500 PHE B N 1
ATOM 8675 C CA . PHE B 1 500 ? -6.941 43.531 31.906 1 95.81 500 PHE B CA 1
ATOM 8676 C C . PHE B 1 500 ? -6.449 44.656 31 1 95.81 500 PHE B C 1
ATOM 8678 O O . PHE B 1 500 ? -5.438 45.312 31.297 1 95.81 500 PHE B O 1
ATOM 8685 N N . LEU B 1 501 ? -7.16 45 29.922 1 95.5 501 LEU B N 1
ATOM 8686 C CA . LEU B 1 501 ? -6.754 46.031 28.969 1 95.5 501 LEU B CA 1
ATOM 8687 C C . LEU B 1 501 ? -6.836 47.406 29.609 1 95.5 501 LEU B C 1
ATOM 8689 O O . LEU B 1 501 ? -6.258 48.375 29.094 1 95.5 501 LEU B O 1
ATOM 8693 N N . ASP B 1 502 ? -7.531 47.531 30.688 1 92.94 502 ASP B N 1
ATOM 8694 C CA . ASP B 1 502 ? -7.703 48.812 31.359 1 92.94 502 ASP B CA 1
ATOM 8695 C C . ASP B 1 502 ? -6.602 49.031 32.406 1 92.94 502 ASP B C 1
ATOM 8697 O O . ASP B 1 502 ? -6.441 50.156 32.906 1 92.94 502 ASP B O 1
ATOM 8701 N N . ALA B 1 503 ? -5.887 48 32.594 1 95.44 503 ALA B N 1
ATOM 8702 C CA . ALA B 1 503 ? -4.777 48.094 33.562 1 95.44 503 ALA B CA 1
ATOM 8703 C C . ALA B 1 503 ? -3.445 48.25 32.812 1 95.44 503 ALA B C 1
ATOM 8705 O O . ALA B 1 503 ? -3.367 48.062 31.609 1 95.44 503 ALA B O 1
ATOM 8706 N N . ASP B 1 504 ? -2.43 48.625 33.562 1 96 504 ASP B N 1
ATOM 8707 C CA . ASP B 1 504 ? -1.089 48.75 33 1 96 504 ASP B CA 1
ATOM 8708 C C . ASP B 1 504 ? -0.494 47.375 32.688 1 96 504 ASP B C 1
ATOM 8710 O O . ASP B 1 504 ? -0.592 46.438 33.5 1 96 504 ASP B O 1
ATOM 8714 N N . PRO B 1 505 ? 0.093 47.25 31.5 1 96.44 505 PRO B N 1
ATOM 8715 C CA . PRO B 1 505 ? 0.663 45.969 31.094 1 96.44 505 PRO B CA 1
ATOM 8716 C C . PRO B 1 505 ? 1.654 45.406 32.125 1 96.44 505 PRO B C 1
ATOM 8718 O O . PRO B 1 505 ? 1.848 44.188 32.188 1 96.44 505 PRO B O 1
ATOM 8721 N N . ALA B 1 506 ? 2.195 46.219 32.938 1 95.62 506 ALA B N 1
ATOM 8722 C CA . ALA B 1 506 ? 3.17 45.781 33.938 1 95.62 506 ALA B CA 1
ATOM 8723 C C . ALA B 1 506 ? 2.51 44.938 35 1 95.62 506 ALA B C 1
ATOM 8725 O O . ALA B 1 506 ? 3.174 44.125 35.656 1 95.62 506 ALA B O 1
ATOM 8726 N N . THR B 1 507 ? 1.209 45.062 35.156 1 96.19 507 THR B N 1
ATOM 8727 C CA . THR B 1 507 ? 0.508 44.344 36.219 1 96.19 507 THR B CA 1
ATOM 8728 C C . THR B 1 507 ? -0.27 43.156 35.688 1 96.19 507 THR B C 1
ATOM 8730 O O . THR B 1 507 ? -0.908 42.438 36.438 1 96.19 507 THR B O 1
ATOM 8733 N N . TRP B 1 508 ? -0.202 42.969 34.438 1 96.69 508 TRP B N 1
ATOM 8734 C CA . TRP B 1 508 ? -1.077 42 33.781 1 96.69 508 TRP B CA 1
ATOM 8735 C C . TRP B 1 508 ? -0.849 40.594 34.312 1 96.69 508 TRP B C 1
ATOM 8737 O O . TRP B 1 508 ? -1.798 39.812 34.469 1 96.69 508 TRP B O 1
ATOM 8747 N N . LEU B 1 509 ? 0.335 40.188 34.656 1 94.25 509 LEU B N 1
ATOM 8748 C CA . LEU B 1 509 ? 0.696 38.844 35.062 1 94.25 509 LEU B CA 1
ATOM 8749 C C . LEU B 1 509 ? -0.001 38.469 36.375 1 94.25 509 LEU B C 1
ATOM 8751 O O . LEU B 1 509 ? -0.169 37.281 36.688 1 94.25 509 LEU B O 1
ATOM 8755 N N . GLU B 1 510 ? -0.494 39.469 37.062 1 94.94 510 GLU B N 1
ATOM 8756 C CA . GLU B 1 510 ? -1.143 39.25 38.375 1 94.94 510 GLU B CA 1
ATOM 8757 C C . GLU B 1 510 ? -2.66 39.219 38.219 1 94.94 510 GLU B C 1
ATOM 8759 O O . GLU B 1 510 ? -3.365 38.812 39.156 1 94.94 510 GLU B O 1
ATOM 8764 N N . LEU B 1 511 ? -3.09 39.562 37.094 1 96.38 511 LEU B N 1
ATOM 8765 C CA . LEU B 1 511 ? -4.531 39.625 36.875 1 96.38 511 LEU B CA 1
ATOM 8766 C C . LEU B 1 511 ? -5.07 38.281 36.406 1 96.38 511 LEU B C 1
ATOM 8768 O O . LEU B 1 511 ? -4.512 37.688 35.469 1 96.38 511 LEU B O 1
ATOM 8772 N N . GLU B 1 512 ? -6.141 37.844 36.938 1 94.94 512 GLU B N 1
ATOM 8773 C CA . GLU B 1 512 ? -6.73 36.531 36.656 1 94.94 512 GLU B CA 1
ATOM 8774 C C . GLU B 1 512 ? -7.262 36.5 35.219 1 94.94 512 GLU B C 1
ATOM 8776 O O . GLU B 1 512 ? -7.133 35.469 34.531 1 94.94 512 GLU B O 1
ATOM 8781 N N . ASP B 1 513 ? -7.891 37.469 34.844 1 94.62 513 ASP B N 1
ATOM 8782 C CA . ASP B 1 513 ? -8.469 37.5 33.5 1 94.62 513 ASP B CA 1
ATOM 8783 C C . ASP B 1 513 ? -7.375 37.406 32.438 1 94.62 513 ASP B C 1
ATOM 8785 O O . ASP B 1 513 ? -7.547 36.75 31.438 1 94.62 513 ASP B O 1
ATOM 8789 N N . TYR B 1 514 ? -6.223 38.094 32.75 1 96.44 514 TYR B N 1
ATOM 8790 C CA . TYR B 1 514 ? -5.102 37.969 31.812 1 96.44 514 TYR B CA 1
ATOM 8791 C C . TYR B 1 514 ? -4.551 36.562 31.781 1 96.44 514 TYR B C 1
ATOM 8793 O O . TYR B 1 514 ? -4.262 36.031 30.703 1 96.44 514 TYR B O 1
ATOM 8801 N N . GLN B 1 515 ? -4.484 35.969 32.875 1 96.31 515 GLN B N 1
ATOM 8802 C CA . GLN B 1 515 ? -3.939 34.625 32.969 1 96.31 515 GLN B CA 1
ATOM 8803 C C . GLN B 1 515 ? -4.82 33.625 32.219 1 96.31 515 GLN B C 1
ATOM 8805 O O . GLN B 1 515 ? -4.316 32.75 31.516 1 96.31 515 GLN B O 1
ATOM 8810 N N . THR B 1 516 ? -6.039 33.781 32.344 1 94.06 516 THR B N 1
ATOM 8811 C CA . THR B 1 516 ? -6.988 32.906 31.688 1 94.06 516 THR B CA 1
ATOM 8812 C C . THR B 1 516 ? -6.914 33.062 30.172 1 94.06 516 THR B C 1
ATOM 8814 O O . THR B 1 516 ? -6.879 32.094 29.422 1 94.06 516 THR B O 1
ATOM 8817 N N . ALA B 1 517 ? -6.859 34.281 29.781 1 95.25 517 ALA B N 1
ATOM 8818 C CA . ALA B 1 517 ? -6.758 34.562 28.359 1 95.25 517 ALA B CA 1
ATOM 8819 C C . ALA B 1 517 ? -5.434 34.062 27.781 1 95.25 517 ALA B C 1
ATOM 8821 O O . ALA B 1 517 ? -5.395 33.5 26.688 1 95.25 517 ALA B O 1
ATOM 8822 N N . ALA B 1 518 ? -4.441 34.25 28.578 1 95.81 518 ALA B N 1
ATOM 8823 C CA . ALA B 1 518 ? -3.109 33.844 28.141 1 95.81 518 ALA B CA 1
ATOM 8824 C C . ALA B 1 518 ? -3.043 32.312 27.969 1 95.81 518 ALA B C 1
ATOM 8826 O O . ALA B 1 518 ? -2.422 31.828 27.016 1 95.81 518 ALA B O 1
ATOM 8827 N N . ALA B 1 519 ? -3.65 31.625 28.812 1 93.94 519 ALA B N 1
ATOM 8828 C CA . ALA B 1 519 ? -3.666 30.172 28.75 1 93.94 519 ALA B CA 1
ATOM 8829 C C . ALA B 1 519 ? -4.383 29.688 27.484 1 93.94 519 ALA B C 1
ATOM 8831 O O . ALA B 1 519 ? -3.957 28.719 26.859 1 93.94 519 ALA B O 1
ATOM 8832 N N . PHE B 1 520 ? -5.348 30.359 27.141 1 93.69 520 PHE B N 1
ATOM 8833 C CA . PHE B 1 520 ? -6.121 30 25.953 1 93.69 520 PHE B CA 1
ATOM 8834 C C . PHE B 1 520 ? -5.34 30.312 24.688 1 93.69 520 PHE B C 1
ATOM 8836 O O . PHE B 1 520 ? -5.238 29.469 23.797 1 93.69 520 PHE B O 1
ATOM 8843 N N . VAL B 1 521 ? -4.734 31.5 24.625 1 95.38 521 VAL B N 1
ATOM 8844 C CA . VAL B 1 521 ? -4.113 32.031 23.422 1 95.38 521 VAL B CA 1
ATOM 8845 C C . VAL B 1 521 ? -2.834 31.234 23.109 1 95.38 521 VAL B C 1
ATOM 8847 O O . VAL B 1 521 ? -2.494 31.016 21.953 1 95.38 521 VAL B O 1
ATOM 8850 N N . GLN B 1 522 ? -2.248 30.812 24.125 1 93.56 522 GLN B N 1
ATOM 8851 C CA . GLN B 1 522 ? -1.011 30.047 23.953 1 93.56 522 GLN B CA 1
ATOM 8852 C C . GLN B 1 522 ? -1.27 28.719 23.281 1 93.56 522 GLN B C 1
ATOM 8854 O O . GLN B 1 522 ? -0.374 28.141 22.641 1 93.56 522 GLN B O 1
ATOM 8859 N N . ARG B 1 523 ? -2.447 28.266 23.328 1 92 523 ARG B N 1
ATOM 8860 C CA . ARG B 1 523 ? -2.775 26.938 22.828 1 92 523 ARG B CA 1
ATOM 8861 C C . ARG B 1 523 ? -3.387 27.016 21.422 1 92 523 ARG B C 1
ATOM 8863 O O . ARG B 1 523 ? -3.662 25.984 20.812 1 92 523 ARG B O 1
ATOM 8870 N N . ILE B 1 524 ? -3.488 28.219 20.922 1 94.44 524 ILE B N 1
ATOM 8871 C CA . ILE B 1 524 ? -4.039 28.391 19.578 1 94.44 524 ILE B CA 1
ATOM 8872 C C . ILE B 1 524 ? -3.057 27.844 18.547 1 94.44 524 ILE B C 1
ATOM 8874 O O . ILE B 1 524 ? -1.852 28.094 18.625 1 94.44 524 ILE B O 1
ATOM 8878 N N . ALA B 1 525 ? -3.582 27.062 17.656 1 93.31 525 ALA B N 1
ATOM 8879 C CA . ALA B 1 525 ? -2.744 26.531 16.578 1 93.31 525 ALA B CA 1
ATOM 8880 C C . ALA B 1 525 ? -2.701 27.484 15.398 1 93.31 525 ALA B C 1
ATOM 8882 O O . ALA B 1 525 ? -3.736 27.797 14.805 1 93.31 525 ALA B O 1
ATOM 8883 N N . VAL B 1 526 ? -1.499 27.922 15.102 1 95.5 526 VAL B N 1
ATOM 8884 C CA . VAL B 1 526 ? -1.341 28.844 13.969 1 95.5 526 VAL B CA 1
ATOM 8885 C C . VAL B 1 526 ? -0.696 28.094 12.797 1 95.5 526 VAL B C 1
ATOM 8887 O O . VAL B 1 526 ? -0.325 28.719 11.797 1 95.5 526 VAL B O 1
ATOM 8890 N N . ILE B 1 527 ? -0.53 26.859 13.008 1 95 527 ILE B N 1
ATOM 8891 C CA . ILE B 1 527 ? -0.205 25.922 11.93 1 95 527 ILE B CA 1
ATOM 8892 C C . ILE B 1 527 ? -1.31 24.875 11.797 1 95 527 ILE B C 1
ATOM 8894 O O . ILE B 1 527 ? -2.008 24.578 12.766 1 95 527 ILE B O 1
ATOM 8898 N N . ASN B 1 528 ? -1.489 24.375 10.625 1 94.44 528 ASN B N 1
ATOM 8899 C CA . ASN B 1 528 ? -2.613 23.469 10.375 1 94.44 528 ASN B CA 1
ATOM 8900 C C . ASN B 1 528 ? -2.219 22.016 10.57 1 94.44 528 ASN B C 1
ATOM 8902 O O . ASN B 1 528 ? -2.59 21.156 9.773 1 94.44 528 ASN B O 1
ATOM 8906 N N . ASP B 1 529 ? -1.476 21.75 11.586 1 91.25 529 ASP B N 1
ATOM 8907 C CA . ASP B 1 529 ? -0.964 20.406 11.891 1 91.25 529 ASP B CA 1
ATOM 8908 C C . ASP B 1 529 ? -2.102 19.453 12.234 1 91.25 529 ASP B C 1
ATOM 8910 O O . ASP B 1 529 ? -2.031 18.266 11.922 1 91.25 529 ASP B O 1
ATOM 8914 N N . HIS B 1 530 ? -3.074 19.984 12.922 1 93.12 530 HIS B N 1
ATOM 8915 C CA . HIS B 1 530 ? -4.195 19.141 13.312 1 93.12 530 HIS B CA 1
ATOM 8916 C C . HIS B 1 530 ? -4.883 18.547 12.094 1 93.12 530 HIS B C 1
ATOM 8918 O O . HIS B 1 530 ? -5.148 17.344 12.055 1 93.12 530 HIS B O 1
ATOM 8924 N N . ALA B 1 531 ? -5.145 19.391 11.164 1 94.56 531 ALA B N 1
ATOM 8925 C CA . ALA B 1 531 ? -5.797 18.906 9.945 1 94.56 531 ALA B CA 1
ATOM 8926 C C . ALA B 1 531 ? -4.895 17.953 9.18 1 94.56 531 ALA B C 1
ATOM 8928 O O . ALA B 1 531 ? -5.375 16.984 8.578 1 94.56 531 ALA B O 1
ATOM 8929 N N . GLU B 1 532 ? -3.646 18.203 9.195 1 91.94 532 GLU B N 1
ATOM 8930 C CA . GLU B 1 532 ? -2.695 17.328 8.531 1 91.94 532 GLU B CA 1
ATOM 8931 C C . GLU B 1 532 ? -2.697 15.93 9.156 1 91.94 532 GLU B C 1
ATOM 8933 O O . GLU B 1 532 ? -2.553 14.93 8.461 1 91.94 532 GLU B O 1
ATOM 8938 N N . ARG B 1 533 ? -2.791 15.922 10.398 1 91.81 533 ARG B N 1
ATOM 8939 C CA . ARG B 1 533 ? -2.896 14.641 11.086 1 91.81 533 ARG B CA 1
ATOM 8940 C C . ARG B 1 533 ? -4.184 13.922 10.711 1 91.81 533 ARG B C 1
ATOM 8942 O O . ARG B 1 533 ? -4.211 12.688 10.625 1 91.81 533 ARG B O 1
ATOM 8949 N N . GLY B 1 534 ? -5.238 14.734 10.586 1 94.56 534 GLY B N 1
ATOM 8950 C CA . GLY B 1 534 ? -6.477 14.156 10.086 1 94.56 534 GLY B CA 1
ATOM 8951 C C . GLY B 1 534 ? -6.336 13.547 8.711 1 94.56 534 GLY B C 1
ATOM 8952 O O . GLY B 1 534 ? -6.875 12.469 8.445 1 94.56 534 GLY B O 1
ATOM 8953 N N . VAL B 1 535 ? -5.57 14.227 7.891 1 94.5 535 VAL B N 1
ATOM 8954 C CA . VAL B 1 535 ? -5.312 13.734 6.543 1 94.5 535 VAL B CA 1
ATOM 8955 C C . VAL B 1 535 ? -4.512 12.438 6.609 1 94.5 535 VAL B C 1
ATOM 8957 O O . VAL B 1 535 ? -4.824 11.469 5.902 1 94.5 535 VAL B O 1
ATOM 8960 N N . ALA B 1 536 ? -3.506 12.398 7.398 1 94.06 536 ALA B N 1
ATOM 8961 C CA . ALA B 1 536 ? -2.689 11.195 7.566 1 94.06 536 ALA B CA 1
ATOM 8962 C C . ALA B 1 536 ? -3.539 10.016 8.039 1 94.06 536 ALA B C 1
ATOM 8964 O O . ALA B 1 536 ? -3.342 8.883 7.59 1 94.06 536 ALA B O 1
ATOM 8965 N N . LEU B 1 537 ? -4.434 10.305 8.922 1 95.94 537 LEU B N 1
ATOM 8966 C CA . LEU B 1 537 ? -5.301 9.273 9.477 1 95.94 537 LEU B CA 1
ATOM 8967 C C . LEU B 1 537 ? -6.176 8.648 8.398 1 95.94 537 LEU B C 1
ATOM 8969 O O . LEU B 1 537 ? -6.262 7.422 8.297 1 95.94 537 LEU B O 1
ATOM 8973 N N . ILE B 1 538 ? -6.828 9.477 7.625 1 95.94 538 ILE B N 1
ATOM 8974 C CA . ILE B 1 538 ? -7.723 8.945 6.602 1 95.94 538 ILE B CA 1
ATOM 8975 C C . ILE B 1 538 ? -6.906 8.234 5.527 1 95.94 538 ILE B C 1
ATOM 8977 O O . ILE B 1 538 ? -7.355 7.23 4.961 1 95.94 538 ILE B O 1
ATOM 8981 N N . GLN B 1 539 ? -5.734 8.688 5.23 1 94.62 539 GLN B N 1
ATOM 8982 C CA . GLN B 1 539 ? -4.883 8 4.262 1 94.62 539 GLN B CA 1
ATOM 8983 C C . GLN B 1 539 ? -4.523 6.602 4.742 1 94.62 539 GLN B C 1
ATOM 8985 O O . GLN B 1 539 ? -4.453 5.664 3.943 1 94.62 539 GLN B O 1
ATOM 8990 N N . GLU B 1 540 ? -4.254 6.473 5.953 1 94.25 540 GLU B N 1
ATOM 8991 C CA . GLU B 1 540 ? -3.859 5.199 6.543 1 94.25 540 GLU B CA 1
ATOM 8992 C C . GLU B 1 540 ? -5.008 4.195 6.508 1 94.25 540 GLU B C 1
ATOM 8994 O O . GLU B 1 540 ? -4.789 2.994 6.332 1 94.25 540 GLU B O 1
ATOM 8999 N N . TYR B 1 541 ? -6.195 4.637 6.664 1 95.88 541 TYR B N 1
ATOM 9000 C CA . TYR B 1 541 ? -7.316 3.725 6.875 1 95.88 541 TYR B CA 1
ATOM 9001 C C . TYR B 1 541 ? -8.219 3.676 5.645 1 95.88 541 TYR B C 1
ATOM 9003 O O . TYR B 1 541 ? -9.195 2.928 5.617 1 95.88 541 TYR B O 1
ATOM 9011 N N . ASN B 1 542 ? -7.852 4.461 4.613 1 93.19 542 ASN B N 1
ATOM 9012 C CA . ASN B 1 542 ? -8.664 4.465 3.4 1 93.19 542 ASN B CA 1
ATOM 9013 C C . ASN B 1 542 ? -8.742 3.074 2.775 1 93.19 542 ASN B C 1
ATOM 9015 O O . ASN B 1 542 ? -7.715 2.449 2.51 1 93.19 542 ASN B O 1
ATOM 9019 N N . ARG B 1 543 ? -9.969 2.496 2.529 1 90.56 543 ARG B N 1
ATOM 9020 C CA . ARG B 1 543 ? -10.281 1.242 1.854 1 90.56 543 ARG B CA 1
ATOM 9021 C C . ARG B 1 543 ? -9.734 0.049 2.633 1 90.56 543 ARG B C 1
ATOM 9023 O O . ARG B 1 543 ? -9.359 -0.965 2.041 1 90.56 543 ARG B O 1
ATOM 9030 N N . LYS B 1 544 ? -9.547 -0.009 3.779 1 90.31 544 LYS B N 1
ATOM 9031 C CA . LYS B 1 544 ? -8.969 -1.115 4.535 1 90.31 544 LYS B CA 1
ATOM 9032 C C . LYS B 1 544 ? -10.047 -1.861 5.324 1 90.31 544 LYS B C 1
ATOM 9034 O O . LYS B 1 544 ? -10.344 -3.02 5.031 1 90.31 544 LYS B O 1
ATOM 9039 N N . LEU B 1 545 ? -10.641 -1.284 6.434 1 92.69 545 LEU B N 1
ATOM 9040 C CA . LEU B 1 545 ? -11.484 -1.969 7.406 1 92.69 545 LEU B CA 1
ATOM 9041 C C . LEU B 1 545 ? -12.953 -1.857 7.023 1 92.69 545 LEU B C 1
ATOM 9043 O O . LEU B 1 545 ? -13.781 -2.666 7.461 1 92.69 545 LEU B O 1
ATOM 9047 N N . THR B 1 546 ? -13.344 -0.894 6.277 1 92.56 546 THR B N 1
ATOM 9048 C CA . THR B 1 546 ? -14.742 -0.715 5.91 1 92.56 546 THR B CA 1
ATOM 9049 C C . THR B 1 546 ? -14.867 0.011 4.574 1 92.56 546 THR B C 1
ATOM 9051 O O . THR B 1 546 ? -13.961 0.746 4.176 1 92.56 546 THR B O 1
ATOM 9054 N N . ARG B 1 547 ? -15.977 -0.257 3.91 1 90.5 547 ARG B N 1
ATOM 9055 C CA . ARG B 1 547 ? -16.312 0.443 2.678 1 90.5 547 ARG B CA 1
ATOM 9056 C C . ARG B 1 547 ? -17.547 1.332 2.875 1 90.5 547 ARG B C 1
ATOM 9058 O O . ARG B 1 547 ? -17.984 1.996 1.938 1 90.5 547 ARG B O 1
ATOM 9065 N N . ASP B 1 548 ? -18.031 1.243 4.102 1 92.19 548 ASP B N 1
ATOM 9066 C CA . ASP B 1 548 ? -19.188 2.064 4.465 1 92.19 548 ASP B CA 1
ATOM 9067 C C . ASP B 1 548 ? -18.734 3.441 4.953 1 92.19 548 ASP B C 1
ATOM 9069 O O . ASP B 1 548 ? -17.922 3.547 5.875 1 92.19 548 ASP B O 1
ATOM 9073 N N . GLU B 1 549 ? -19.328 4.508 4.371 1 92.44 549 GLU B N 1
ATOM 9074 C CA . GLU B 1 549 ? -18.906 5.879 4.668 1 92.44 549 GLU B CA 1
ATOM 9075 C C . GLU B 1 549 ? -19.156 6.223 6.137 1 92.44 549 GLU B C 1
ATOM 9077 O O . GLU B 1 549 ? -18.312 6.852 6.777 1 92.44 549 GLU B O 1
ATOM 9082 N N . ASP B 1 550 ? -20.281 5.852 6.68 1 92.25 550 ASP B N 1
ATOM 9083 C CA . ASP B 1 550 ? -20.594 6.16 8.07 1 92.25 550 ASP B CA 1
ATOM 9084 C C . ASP B 1 550 ? -19.656 5.426 9.023 1 92.25 550 ASP B C 1
ATOM 9086 O O . ASP B 1 550 ? -19.141 6.02 9.977 1 92.25 550 ASP B O 1
ATOM 9090 N N . GLN B 1 551 ? -19.453 4.176 8.695 1 94.25 551 GLN B N 1
ATOM 9091 C CA . GLN B 1 551 ? -18.547 3.383 9.523 1 94.25 551 GLN B CA 1
ATOM 9092 C C . GLN B 1 551 ? -17.125 3.93 9.461 1 94.25 551 GLN B C 1
ATOM 9094 O O . GLN B 1 551 ? -16.391 3.863 10.445 1 94.25 551 GLN B O 1
ATOM 9099 N N . LEU B 1 552 ? -16.812 4.43 8.328 1 95.44 552 LEU B N 1
ATOM 9100 C CA . LEU B 1 552 ? -15.484 5.016 8.188 1 95.44 552 LEU B CA 1
ATOM 9101 C C . LEU B 1 552 ? -15.312 6.215 9.117 1 95.44 552 LEU B C 1
ATOM 9103 O O . LEU B 1 552 ? -14.266 6.371 9.742 1 95.44 552 LEU B O 1
ATOM 9107 N N . GLN B 1 553 ? -16.297 7.09 9.203 1 95.25 553 GLN B N 1
ATOM 9108 C CA . GLN B 1 553 ? -16.25 8.242 10.094 1 95.25 553 GLN B CA 1
ATOM 9109 C C . GLN B 1 553 ? -16.062 7.805 11.547 1 95.25 553 GLN B C 1
ATOM 9111 O O . GLN B 1 553 ? -15.203 8.328 12.25 1 95.25 553 GLN B O 1
ATOM 9116 N N . PHE B 1 554 ? -16.859 6.812 11.906 1 96.25 554 PHE B N 1
ATOM 9117 C CA . PHE B 1 554 ? -16.797 6.309 13.266 1 96.25 554 PHE B CA 1
ATOM 9118 C C . PHE B 1 554 ? -15.445 5.668 13.547 1 96.25 554 PHE B C 1
ATOM 9120 O O . PHE B 1 554 ? -14.891 5.824 14.641 1 96.25 554 PHE B O 1
ATOM 9127 N N . LEU B 1 555 ? -14.984 4.945 12.562 1 97.12 555 LEU B N 1
ATOM 9128 C CA . LEU B 1 555 ? -13.688 4.285 12.672 1 97.12 555 LEU B CA 1
ATOM 9129 C C . LEU B 1 555 ? -12.578 5.301 12.938 1 97.12 555 LEU B C 1
ATOM 9131 O O . LEU B 1 555 ? -11.773 5.121 13.852 1 97.12 555 LEU B O 1
ATOM 9135 N N . LEU B 1 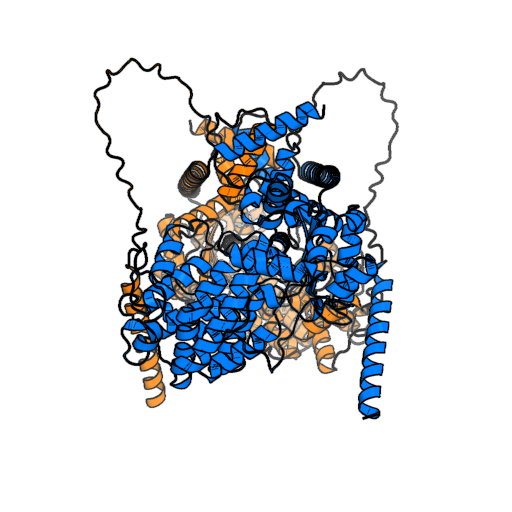556 ? -12.562 6.379 12.203 1 97.06 556 LEU B N 1
ATOM 9136 C CA . LEU B 1 556 ? -11.516 7.395 12.32 1 97.06 556 LEU B CA 1
ATOM 9137 C C . LEU B 1 556 ? -11.586 8.094 13.68 1 97.06 556 LEU B C 1
ATOM 9139 O O . LEU B 1 556 ? -10.547 8.375 14.281 1 97.06 556 LEU B O 1
ATOM 9143 N N . GLN B 1 557 ? -12.758 8.352 14.117 1 96.25 557 GLN B N 1
ATOM 9144 C CA . GLN B 1 557 ? -12.938 8.961 15.43 1 96.25 557 GLN B CA 1
ATOM 9145 C C . GLN B 1 557 ? -12.453 8.031 16.547 1 96.25 557 GLN B C 1
ATOM 9147 O O . GLN B 1 557 ? -11.781 8.469 17.469 1 96.25 557 GLN B O 1
ATOM 9152 N N . ASN B 1 558 ? -12.82 6.773 16.359 1 96.19 558 ASN B N 1
ATOM 9153 C CA . ASN B 1 558 ? -12.406 5.773 17.344 1 96.19 558 ASN B CA 1
ATOM 9154 C C . ASN B 1 558 ? -10.883 5.656 17.406 1 96.19 558 ASN B C 1
ATOM 9156 O O . ASN B 1 558 ? -10.312 5.59 18.5 1 96.19 558 ASN B O 1
ATOM 9160 N N . VAL B 1 559 ? -10.258 5.594 16.266 1 97.12 559 VAL B N 1
ATOM 9161 C CA . VAL B 1 559 ? -8.805 5.457 16.203 1 97.12 559 VAL B CA 1
ATOM 9162 C C . VAL B 1 559 ? -8.148 6.699 16.797 1 97.12 559 VAL B C 1
ATOM 9164 O O . VAL B 1 559 ? -7.199 6.594 17.578 1 97.12 559 VAL B O 1
ATOM 9167 N N . SER B 1 560 ? -8.633 7.848 16.375 1 95.44 560 SER B N 1
ATOM 9168 C CA . SER B 1 560 ? -8.102 9.094 16.906 1 95.44 560 SER B CA 1
ATOM 9169 C C . SER B 1 560 ? -8.203 9.141 18.422 1 95.44 560 SER B C 1
ATOM 9171 O O . SER B 1 560 ? -7.254 9.547 19.109 1 95.44 560 SER B O 1
ATOM 9173 N N . GLN B 1 561 ? -9.305 8.703 18.984 1 94 561 GLN B N 1
ATOM 9174 C CA . GLN B 1 561 ? -9.523 8.703 20.438 1 94 561 GLN B CA 1
ATOM 9175 C C . GLN B 1 561 ? -8.602 7.711 21.125 1 94 561 GLN B C 1
ATOM 9177 O O . GLN B 1 561 ? -8.016 8.023 22.172 1 94 561 GLN B O 1
ATOM 9182 N N . HIS B 1 562 ? -8.508 6.566 20.578 1 95.44 562 HIS B N 1
ATOM 9183 C CA . HIS B 1 562 ? -7.641 5.551 21.172 1 95.44 562 HIS B CA 1
ATOM 9184 C C . HIS B 1 562 ? -6.188 6.016 21.188 1 95.44 562 HIS B C 1
ATOM 9186 O O . HIS B 1 562 ? -5.461 5.738 22.141 1 95.44 562 HIS B O 1
ATOM 9192 N N . ARG B 1 563 ? -5.746 6.691 20.188 1 94.12 563 ARG B N 1
ATOM 9193 C CA . ARG B 1 563 ? -4.375 7.195 20.109 1 94.12 563 ARG B CA 1
ATOM 9194 C C . ARG B 1 563 ? -4.125 8.258 21.172 1 94.12 563 ARG B C 1
ATOM 9196 O O . ARG B 1 563 ? -3 8.414 21.656 1 94.12 563 ARG B O 1
ATOM 9203 N N . LYS B 1 564 ? -5.156 8.969 21.5 1 90.81 564 LYS B N 1
ATOM 9204 C CA . LYS B 1 564 ? -5.055 9.953 22.578 1 90.81 564 LYS B CA 1
ATOM 9205 C C . LYS B 1 564 ? -4.926 9.273 23.938 1 90.81 564 LYS B C 1
ATOM 9207 O O . LYS B 1 564 ? -4.137 9.695 24.781 1 90.81 564 LYS B O 1
ATOM 9212 N N . GLU B 1 565 ? -5.703 8.227 24.078 1 92.19 565 GLU B N 1
ATOM 9213 C CA . GLU B 1 565 ? -5.742 7.512 25.344 1 92.19 565 GLU B CA 1
ATOM 9214 C C . GLU B 1 565 ? -4.484 6.668 25.547 1 92.19 565 GLU B C 1
ATOM 9216 O O . GLU B 1 565 ? -4.016 6.488 26.672 1 92.19 565 GLU B O 1
ATOM 9221 N N . PHE B 1 566 ? -4.039 6.117 24.438 1 94.62 566 PHE B N 1
ATOM 9222 C CA . PHE B 1 566 ? -2.846 5.277 24.438 1 94.62 566 PHE B CA 1
ATOM 9223 C C . PHE B 1 566 ? -1.819 5.797 23.438 1 94.62 566 PHE B C 1
ATOM 9225 O O . PHE B 1 566 ? -1.619 5.203 22.391 1 94.62 566 PHE B O 1
ATOM 9232 N N . PRO B 1 567 ? -1.059 6.77 23.797 1 91.44 567 PRO B N 1
ATOM 9233 C CA . PRO B 1 567 ? -0.192 7.465 22.844 1 91.44 567 PRO B CA 1
ATOM 9234 C C . PRO B 1 567 ? 1.026 6.637 22.438 1 91.44 567 PRO B C 1
ATOM 9236 O O . PRO B 1 567 ? 1.585 6.84 21.359 1 91.44 567 PRO B O 1
ATOM 9239 N N . ASP B 1 568 ? 1.452 5.715 23.375 1 90.69 568 ASP B N 1
ATOM 9240 C CA . ASP B 1 568 ? 2.607 4.883 23.062 1 90.69 568 ASP B CA 1
ATOM 9241 C C . ASP B 1 568 ? 2.459 3.482 23.641 1 90.69 568 ASP B C 1
ATOM 9243 O O . ASP B 1 568 ? 1.443 3.172 24.266 1 90.69 568 ASP B O 1
ATOM 9247 N N . THR B 1 569 ? 3.422 2.734 23.359 1 92.62 569 THR B N 1
ATOM 9248 C CA . THR B 1 569 ? 3.314 1.327 23.719 1 92.62 569 THR B CA 1
ATOM 9249 C C . THR B 1 569 ? 4.059 1.048 25.031 1 92.62 569 THR B C 1
ATOM 9251 O O . THR B 1 569 ? 4.273 -0.111 25.391 1 92.62 569 THR B O 1
ATOM 9254 N N . ARG B 1 570 ? 4.559 2.143 25.875 1 90.12 570 ARG B N 1
ATOM 9255 C CA . ARG B 1 570 ? 5.207 1.919 27.156 1 90.12 570 ARG B CA 1
ATOM 9256 C C . ARG B 1 570 ? 4.234 1.31 28.172 1 90.12 570 ARG B C 1
ATOM 9258 O O . ARG B 1 570 ? 3.059 1.683 28.203 1 90.12 570 ARG B O 1
ATOM 9265 N N . LYS B 1 571 ? 4.672 0.378 28.844 1 88.81 571 LYS B N 1
ATOM 9266 C CA . LYS B 1 571 ? 3.857 -0.361 29.797 1 88.81 571 LYS B CA 1
ATOM 9267 C C . LYS B 1 571 ? 3.102 0.588 30.734 1 88.81 571 LYS B C 1
ATOM 9269 O O . LYS B 1 571 ? 1.917 0.386 31 1 88.81 571 LYS B O 1
ATOM 9274 N N . MET B 1 572 ? 3.801 1.562 31.156 1 89.81 572 MET B N 1
ATOM 9275 C CA . MET B 1 572 ? 3.195 2.525 32.062 1 89.81 572 MET B CA 1
ATOM 9276 C C . MET B 1 572 ? 2 3.217 31.422 1 89.81 572 MET B C 1
ATOM 9278 O O . MET B 1 572 ? 0.968 3.414 32.062 1 89.81 572 MET B O 1
ATOM 9282 N N . THR B 1 573 ? 2.156 3.553 30.219 1 92 573 THR B N 1
ATOM 9283 C CA . THR B 1 573 ? 1.089 4.234 29.5 1 92 573 THR B CA 1
ATOM 9284 C C . THR B 1 573 ? -0.105 3.305 29.297 1 92 573 THR B C 1
ATOM 9286 O O . THR B 1 573 ? -1.256 3.727 29.438 1 92 573 THR B O 1
ATOM 9289 N N . ILE B 1 574 ? 0.201 2.105 28.969 1 93.12 574 ILE B N 1
ATOM 9290 C CA . ILE B 1 574 ? -0.849 1.128 28.703 1 93.12 574 ILE B CA 1
ATOM 9291 C C . ILE B 1 574 ? -1.631 0.855 30 1 93.12 574 ILE B C 1
ATOM 9293 O O . ILE B 1 574 ? -2.863 0.856 29.984 1 93.12 574 ILE B O 1
ATOM 9297 N N . VAL B 1 575 ? -0.94 0.677 31.047 1 91.44 575 VAL B N 1
ATOM 9298 C CA . VAL B 1 575 ? -1.569 0.372 32.312 1 91.44 575 VAL B CA 1
ATOM 9299 C C . VAL B 1 575 ? -2.406 1.562 32.781 1 91.44 575 VAL B C 1
ATOM 9301 O O . VAL B 1 575 ? -3.525 1.39 33.281 1 91.44 575 VAL B O 1
ATOM 9304 N N . ALA B 1 576 ? -1.827 2.723 32.594 1 91.56 576 ALA B N 1
ATOM 9305 C CA . ALA B 1 576 ? -2.549 3.936 32.969 1 91.56 576 ALA B CA 1
ATOM 9306 C C . ALA B 1 576 ? -3.82 4.102 32.156 1 91.56 576 ALA B C 1
ATOM 9308 O O . ALA B 1 576 ? -4.863 4.5 32.688 1 91.56 576 ALA B O 1
ATOM 9309 N N . GLY B 1 577 ? -3.674 3.842 30.922 1 91.06 577 GLY B N 1
ATOM 9310 C CA . GLY B 1 577 ? -4.836 3.939 30.047 1 91.06 577 GLY B CA 1
ATOM 9311 C C . GLY B 1 577 ? -5.922 2.936 30.391 1 91.06 577 GLY B C 1
ATOM 9312 O O . GLY B 1 577 ? -7.109 3.26 30.344 1 91.06 577 GLY B O 1
ATOM 9313 N N . LEU B 1 578 ? -5.535 1.779 30.75 1 91.69 578 LEU B N 1
ATOM 9314 C CA . LEU B 1 578 ? -6.484 0.735 31.109 1 91.69 578 LEU B CA 1
ATOM 9315 C C . LEU B 1 578 ? -7.168 1.061 32.438 1 91.69 578 LEU B C 1
ATOM 9317 O O . LEU B 1 578 ? -8.367 0.833 32.594 1 91.69 578 LEU B O 1
ATOM 9321 N N . ALA B 1 579 ? -6.426 1.602 33.281 1 88.81 579 ALA B N 1
ATOM 9322 C CA . ALA B 1 579 ? -6.977 1.996 34.594 1 88.81 579 ALA B CA 1
ATOM 9323 C C . ALA B 1 579 ? -8 3.113 34.438 1 88.81 579 ALA B C 1
ATOM 9325 O O . ALA B 1 579 ? -9.047 3.104 35.094 1 88.81 579 ALA B O 1
ATOM 9326 N N . ALA B 1 580 ? -7.684 4.016 33.594 1 87.75 580 ALA B N 1
ATOM 9327 C CA . ALA B 1 580 ? -8.586 5.137 33.375 1 87.75 580 ALA B CA 1
ATOM 9328 C C . ALA B 1 580 ? -9.898 4.656 32.75 1 87.75 580 ALA B C 1
ATOM 9330 O O . ALA B 1 580 ? -10.969 5.203 33.062 1 87.75 580 ALA B O 1
ATOM 9331 N N . LYS B 1 581 ? -9.797 3.689 31.984 1 85.56 581 LYS B N 1
ATOM 9332 C CA . LYS B 1 581 ? -10.992 3.156 31.344 1 85.56 581 LYS B CA 1
ATOM 9333 C C . LYS B 1 581 ? -11.859 2.385 32.344 1 85.56 581 LYS B C 1
ATOM 9335 O O . LYS B 1 581 ? -13.086 2.375 32.219 1 85.56 581 LYS B O 1
ATOM 9340 N N . GLU B 1 582 ? -11.242 1.69 33.219 1 84.19 582 GLU B N 1
ATOM 9341 C CA . GLU B 1 582 ? -11.969 0.965 34.281 1 84.19 582 GLU B CA 1
ATOM 9342 C C . GLU B 1 582 ? -12.711 1.923 35.188 1 84.19 582 GLU B C 1
ATOM 9344 O O . GLU B 1 582 ? -13.844 1.657 35.594 1 84.19 582 GLU B O 1
ATOM 9349 N N . GLU B 1 583 ? -12.055 2.961 35.469 1 81.75 583 GLU B N 1
ATOM 9350 C CA . GLU B 1 583 ? -12.664 3.963 36.312 1 81.75 583 GLU B CA 1
ATOM 9351 C C . GLU B 1 583 ? -13.883 4.602 35.656 1 81.75 583 GLU B C 1
ATOM 9353 O O . GLU B 1 583 ? -14.906 4.824 36.312 1 81.75 583 GLU B O 1
ATOM 9358 N N . LYS B 1 584 ? -13.812 4.828 34.5 1 77.44 584 LYS B N 1
ATOM 9359 C CA . LYS B 1 584 ? -14.922 5.43 33.75 1 77.44 584 LYS B CA 1
ATOM 9360 C C . LYS B 1 584 ? -16.094 4.461 33.656 1 77.44 584 LYS B C 1
ATOM 9362 O O . LYS B 1 584 ? -17.25 4.867 33.75 1 77.44 584 LYS B O 1
ATOM 9367 N N . GLU B 1 585 ? -15.766 3.205 33.375 1 74.19 585 GLU B N 1
ATOM 9368 C CA . GLU B 1 585 ? -16.812 2.191 33.281 1 74.19 585 GLU B CA 1
ATOM 9369 C C . GLU B 1 585 ? -17.516 2.004 34.625 1 74.19 585 GLU B C 1
ATOM 9371 O O . GLU B 1 585 ? -18.719 1.73 34.656 1 74.19 585 GLU B O 1
ATOM 9376 N N . HIS B 1 586 ? -16.766 2.197 35.688 1 67.75 586 HIS B N 1
ATOM 9377 C CA . HIS B 1 586 ? -17.344 2.094 37.031 1 67.75 586 HIS B CA 1
ATOM 9378 C C . HIS B 1 586 ? -18.234 3.295 37.344 1 67.75 586 HIS B C 1
ATOM 9380 O O . HIS B 1 586 ? -19.234 3.172 38.062 1 67.75 586 HIS B O 1
ATOM 9386 N N . GLN B 1 587 ? -17.828 4.363 36.812 1 65 587 GLN B N 1
ATOM 9387 C CA . GLN B 1 587 ? -18.625 5.566 37.031 1 65 587 GLN B CA 1
ATOM 9388 C C . GLN B 1 587 ? -19.906 5.543 36.188 1 65 587 GLN B C 1
ATOM 9390 O O . GLN B 1 587 ? -20.953 6.008 36.656 1 65 587 GLN B O 1
ATOM 9395 N N . ASP B 1 588 ? -19.828 4.934 35.062 1 59.12 588 ASP B N 1
ATOM 9396 C CA . ASP B 1 588 ? -20.984 4.887 34.188 1 59.12 588 ASP B CA 1
ATOM 9397 C C . ASP B 1 588 ? -21.938 3.746 34.562 1 59.12 588 ASP B C 1
ATOM 9399 O O . ASP B 1 588 ? -23.078 3.691 34.094 1 59.12 588 ASP B O 1
ATOM 9403 N N . GLY B 1 589 ? -21.609 2.729 35.344 1 49.22 589 GLY B N 1
ATOM 9404 C CA . GLY B 1 589 ? -22.453 1.663 35.844 1 49.22 589 GLY B CA 1
ATOM 9405 C C . GLY B 1 589 ? -23.078 1.975 37.188 1 49.22 589 GLY B C 1
ATOM 9406 O O . GLY B 1 589 ? -24.234 1.639 37.438 1 49.22 589 GLY B O 1
#

Nearest PDB structures (foldseek):
  2ygk-assembly1_B  TM=3.692E-01  e=1.656E-01  Saccharolobus solfataricus
  4a0o-assembly1_O  TM=2.441E-01  e=7.045E+00  Bos taurus
  4v81-assembly2_b  TM=2.251E-01  e=8.761E+00  Saccharomyces cerevisiae
  4xcd-assembly1_B  TM=2.208E-01  e=9.986E+00  Saccharolobus solfataricus P2
  2ygk-assembly1_B  TM=4.038E-01  e=2.466E-01  Saccharolobus solfataricus

Radius of gyration: 36.78 Å; Cα contacts (8 Å, |Δi|>4): 1663; chains: 2; bounding box: 79×113×95 Å

pLDDT: mean 86.88, std 19.67, range [18.83, 98.44]

Foldseek 3Di:
DVVVVVVVVVVVVVVVVVVVVVVVVPPPPPPPPPVPPVPDPPPDCPDPPPPPPPVLAADEPCDLVNLLVCLLVLPALVRSLVVVLVVCVVVPHDSVSHDRDSVVSVVSNLVSLVVLLVVVLVVVPDQAAKEKFKDKDWDAAQVDRDIWIWMWIWIDFLQDIATQFTDTFPDLALQSNLVVNLVSCVVSVNLVRYAAYEYEPDCRQPPPPGHNPVVNCVVSVHDHAYLYALLNLLLVLLVLLLCVQVNDDDDQFDVQLVLCLVCVVVFDLVQWAALCNDPLRNVLLVPFDLVVLQVCLVPPPPDDPLLNLLSQLLSVNNVHAHPVGDDDDRDDDGTPVDSSSSRNSLSVCLRRCVVDPDDPSSNVSSSSSSSCSNRASSVLSVCSFFQLCNLVSLLVSLVSLVVCLVPPNVVSSVSSNVSSLQPNQCLWQANLLSPLLPPVDDLVLNVLLLVQLPPPADDPDTDRRDGDDPPDDSNPDDSSVRYHVCNCVNCVSSVADDVCSPDRSVCLVVDPSSVVVSSGSRSDGSRSVSNVVVVVLCVVNRNRHDSDSVSSGSSSSSNVVVCVQQVDDDPVSVVNSVVVVVVVVVVVD/DVVVVVVVVVVVVVVVVVVVVVVVVVPPPPPPPPVPPPPPPPPDPPDPPPPPPPVLAADEPCDLVNLLVCLLVLPALVRSLVVVLVVCVVVPHDSVSHDRDSVVSVVSNLVSLVVLLVVVLVVPPDQAAKEKFKDKDWDAAQVGRDIWIWMWIWIDFLQDIFTQFTDTFPDLALQSNLVVNLVSCVVSVNLVRYAAYEYEPDCRQPPPPGHVVVSNCVVSVHDHAYLYALLNLLLVLLVLLLCVQVNDDDDQFDVQLVLCLVCVVVADLVQWAALCNDPLRNVLLVPFDLVVLQVCLVPVPPDDPLLNLLSQLLSVNNVHAHPVGDDDDRDDDGTPVDSSSSSNVLSVCLRRCVVDPDDPSSNVSSSVSSSCCNRQSSVLSVCSFFQLCNLVSLLVSLVSLVVCCVPPNVVSSVSSNVSSLQPNQCLWQANLLSPLLPPVDDLVLNVLLLVQLPPPADDPDTDRRDGDDPPDDSNPDDSSVRYHVCNCVNCVSSVADDVCSPDRSVCLVVDPSSVVVSSGSRSDGSRSVSNVVVVVLCVVNRNRHDSDSVSSGSSSSSNVVVCVQQVDDPPVSVVNSVVVVVVVVVVVD

Solvent-accessible surface area (backbone atoms only — not comparable to full-atom values): 64464 Å² total; per-residue (Å²): 114,66,73,64,52,51,57,53,53,54,55,50,51,55,51,49,52,50,51,55,55,57,58,64,64,63,64,72,71,77,70,71,78,69,81,72,76,76,77,76,79,79,70,79,76,69,73,80,63,85,64,77,72,70,86,74,71,58,46,75,50,69,38,65,60,30,34,45,31,36,58,59,54,69,54,46,50,62,45,44,36,49,41,52,47,29,42,39,43,51,70,70,44,63,60,87,48,37,57,68,36,44,68,56,49,48,50,44,35,53,51,41,25,54,50,48,52,54,50,51,51,60,69,63,65,62,86,65,47,27,32,39,28,39,39,74,45,79,40,67,39,63,87,47,88,50,73,36,37,32,36,19,32,30,37,34,42,92,82,42,73,44,69,74,44,59,49,77,40,94,49,92,42,12,60,52,50,18,50,52,52,52,48,53,30,54,75,64,69,39,64,85,35,52,18,29,39,23,28,55,80,44,63,44,34,62,28,87,72,60,2,16,56,49,45,35,28,59,72,67,70,45,82,62,44,74,32,54,14,39,56,52,52,52,38,50,41,53,49,49,49,45,35,72,49,71,42,86,78,90,56,68,50,44,64,72,58,51,54,45,49,72,45,48,86,78,51,60,83,86,67,60,48,38,42,45,74,33,82,85,45,25,72,72,49,63,82,46,68,62,63,56,55,54,50,46,66,69,68,48,79,82,56,52,68,71,58,45,47,41,52,41,52,40,35,34,32,63,62,43,75,36,94,88,45,87,75,82,79,79,76,73,83,52,42,62,87,44,55,64,42,58,58,45,48,27,42,50,49,52,25,33,44,90,80,41,95,64,52,72,62,54,48,52,27,26,47,53,51,34,50,44,36,58,66,48,45,56,60,53,61,71,53,35,60,41,36,26,44,37,27,56,51,53,51,48,48,54,39,50,34,52,48,36,22,74,73,70,40,48,68,60,23,50,54,39,46,58,55,46,46,76,61,30,38,38,55,7,33,36,44,36,50,35,34,75,65,22,87,83,54,50,59,68,55,46,51,44,27,49,51,20,34,74,67,35,79,45,64,92,72,72,52,65,64,38,69,80,55,88,84,55,56,67,81,74,61,53,73,35,76,35,30,10,43,44,22,54,49,44,34,61,42,49,70,39,68,64,72,52,76,80,47,60,71,87,54,35,88,77,35,65,51,40,49,55,40,43,60,49,49,62,58,41,61,24,37,48,58,67,15,48,51,41,43,52,51,49,65,72,50,59,66,64,84,52,72,46,70,68,58,44,45,29,46,52,44,41,30,55,50,45,42,68,56,42,74,55,72,50,59,68,46,45,52,50,36,52,49,52,50,52,52,50,53,59,70,74,104,116,67,73,65,50,50,58,52,52,54,55,49,51,55,51,49,53,48,51,54,54,56,59,65,62,61,64,71,70,76,70,71,77,68,80,72,80,75,76,76,76,79,70,80,76,69,74,82,60,87,63,76,73,70,87,74,72,57,46,74,50,70,37,64,60,31,35,45,31,36,58,58,54,71,53,45,49,61,46,44,36,49,41,51,47,28,43,40,42,50,70,70,43,62,60,86,46,37,57,70,37,45,67,56,50,48,50,42,34,53,50,41,24,54,50,48,53,55,50,51,51,60,70,64,64,64,86,65,47,26,32,40,28,40,39,76,45,79,41,67,38,60,88,45,86,49,74,35,36,32,37,19,31,29,37,35,40,92,82,43,74,46,72,75,43,60,49,78,39,94,50,91,42,12,59,52,50,19,52,53,52,51,48,51,30,53,76,63,70,41,62,86,34,52,16,30,38,26,28,55,78,43,64,44,33,62,27,86,75,61,1,16,55,50,44,35,27,60,74,67,70,44,84,63,44,73,31,54,14,39,56,50,52,51,40,50,42,55,48,50,51,46,35,71,50,70,41,85,79,90,56,68,50,44,64,71,57,51,54,45,50,73,44,49,85,77,52,61,86,86,66,60,49,36,42,45,75,33,81,86,44,25,72,71,50,64,82,45,66,63,64,57,56,53,50,46,65,70,67,47,79,82,58,53,68,69,58,46,48,40,52,41,50,38,34,32,31,63,62,41,73,36,94,88,46,88,76,83,78,79,74,73,82,52,42,64,86,44,54,65,42,56,58,45,46,26,41,52,51,54,25,32,45,90,78,42,96,66,52,72,61,54,48,52,27,26,48,54,50,35,49,45,35,60,67,49,44,57,60,52,60,71,53,34,59,41,36,26,44,37,28,56,51,54,51,48,48,53,39,49,34,53,51,36,22,73,72,69,40,48,68,60,24,49,54,40,47,58,55,45,48,76,61,30,39,38,58,7,33,36,44,36,50,36,35,74,66,22,87,83,54,49,58,69,55,48,50,44,28,50,50,20,35,72,68,33,79,45,65,92,72,73,53,66,64,37,67,79,55,87,83,55,58,67,81,74,60,53,74,34,75,36,32,11,43,44,22,54,49,44,32,61,41,47,68,38,68,64,72,53,75,80,46,62,69,88,53,35,88,78,33,65,50,40,50,55,43,44,59,50,48,63,59,41,60,23,37,48,57,68,16,48,51,41,41,52,50,50,63,72,50,59,63,66,87,52,74,46,71,68,58,44,44,28,47,53,42,42,29,56,49,46,43,67,56,42,76,52,73,50,61,68,46,46,53,50,36,52,50,54,50,50,52,50,53,60,70,75,104